Protein AF-A0A5C5G376-F1 (afdb_monomer_lite)

Sequence (867 aa):
MQESKLKVTPADIQSALLESLNQDVASSSSTAASPDTPAGDGHAQDQDQEQEQGQEHGADGYTDGDLPDFSDEEPQAAPAPAHPHPSSSSRLIPGKGRPRGGKVPLAALKNRIQVGGSAAKKAPPKPQPAAPAPVASSSSSTVAATQQQQQDKGKGKGKAVKFSGKQLDDVAARIVKDHPELEGQLGRDDVQQLLETLQIDKDVVKGDKGFMGKGAKSMGGHKFWRTQPVPQLEEKPDEFREGPLEADKKPDEVPQEPVKLHKDFTWVTVDLSDEAQKKEVYDLLTHHYVEDLDASFRFDYSPEFIEWALKPPGYVPDWHVGIRVAESGKLVGFISGVPMDLRIRNATKRVNEINFLCVHKKLRSKRLAPLLIQEVTRRTHLKGLFQAIYTSGTFLPTPFSRCQYYHRNLNPAKLVKLGFSAVARNSTVARMVNHYRVPAETSIPGLRELEKRDLKQASRLLRAYSARFDVAPMLSNKDVEHALWDGRGKEVNGKREGQVTWSYVVEDPETHRITDVFSFYHLPSTAIQASPPARVEAAYLYFYATSAAPSCADLGDGSVAVPVRNWKDETDDERKVLGDRLKALMGDALTLVARAGFDVLNTLTIQDNTLFLEDLKFGKGDGFLHFYLYNYATKPVVGGIDPSDGGSGVGVIMLYPYGQTRAALKLASLLLRTLSKPIATKLKQQAKEHEGFRSRTIEIAQFMHRAEMNLRVKLLGESPRHVRPLSESKAIDAGANFLSEGFLFSVAAAIIIGETWRGKRAENKRRDKVADALEAHEAQLEALELRLVEEQKEREEVVARERELSKVVEEIVLIGLHGGFGELPDEWKRHLAAGELARRFGTAERVLRDDDDENVLKRMAAAPYGG

pLDDT: mean 70.12, std 25.42, range [21.58, 98.56]

Secondary structure (DSSP, 8-state):
---------HHHHHHHHHHHHHHTTSSS--------------------------------S-----PPP--PPPPPPPPPPPP----------------------------------------------------------------------------PPPPPHHHHHHHHHHHHHH-GGGTTT--HHHHHHHHHHTT--HHHHTTSS-SSTTTPPPGGG-TTGGGSSS--TTS-GGG---EESSPPPPGGGS--SPP---TTEEEEEPPTTSHHHHHHHHHHHHHHS-B-TTSSEEE---HHHHHHHH--TT--GGG-EEEEETTT--EEEEEEEEEEEEEETTEEEEEEEEEEEEE-GGGTTTTHHHHHHHHHHHHHHTTT---EEEEESS--S--SEEEEEEEEES-HHHHHHHTSSPPPTT--HHHHHHHHPPPSS--STTEEE--GGGHHHHHHHHHHHHHTSSEEE---HHHHHHHHTGGG-EEETTEEET--EEEEEEE-TTT--EEEEEEEEE--EEETT-SS-EEE-EEEEEEEEETTSGGGS---SSSS------GGGS-HHHHHHHHHHHHHHHHHHHHHHHHTT-SEEEEES-TTGGGTTTTTTPEEEEEEEEEEEESEE-----BS-SGGG-SBSB-PPSS-------HHHHHHHHHHHHHHHHHHHHHHHHHHH-HHHHHHHHHHHHHHHHHHHHHHHHHT-------PPPPHHHHHHHHHHHHHHHHHHHHHHHHHHHHHHHHHHHHHHHHHHHHHHHHHHHHHHHHHHHHHHHHHHHHHHHHHHHHHHHHHHHHHHHHHHHT-TTSS-HHHHHHHHTTHHHHHHHTTT--S-----TTGGGSS-------

Foldseek 3Di:
DDPDDDDDDPVNVVVVVVVVVVPVVPPDDDDDDDDDDDDDDDDDDDDDDDDDDDDDDDDPADDDPDDDPPDDDDDDDDDDDDDDDDDDDDDDDDYDDDDDDDDDDDDDDDDDDDDDDDDDDDDDDDDDDDDDDDDDDDDDDDDDDDDDDDDDDDDDDDDDDDDDQVVLVVVQVVCCVVPVVCVPVDDSVNSVVVCVVVVDDPCCVVQVDPPAADPDHGPVPCPQVVPFQFAFPVDDLVVFDWWFSDDQDDLVRFDPDADDDDPQKDKDQADLVDVVSLVLLQVQQQQWNDADRVNQKHWRQDSLLVCLLQDFFVHDSNQFIFMAGPVPRRTFWTKGWFWFFKDQAPDTATAIEIDSGTGHPVCPVVCVSSSSVVRSCSVCSSVRHRKYKYKDLDDDPDFLEKWFKWKQFLALPVCVVLVVDDAPPVGDSVRVNVVSDADLAADAAQKDFDDPVCLVQVQLQLQLQQVQFNMGTDDDSRLSCSQRPVLCADQDPNDHDNRFKTKIFRQDPPPRHTFKIWMKGWIKMWRPPDVVIDIQTEIETDGMGGCLQPSNVDCDPVPGRGDRHHPVVADPVSLLSVLVVVQSVVSSVSSVCSVVPGRMYMYILAFQPLSHCVVSPTHTDPTMMGMTMGSITHHHWAHNPDNVSNGTSHNDDPSRRDDDHPPVVVVLVVCLVVQLVVQLVVQLVVLVVDVVSLVVLLVVLQVVQVVVLVCCCVPVVDDDDDDDRDDSSVSSSRSSSVVSSVVSVVVVVVVVVVVVVVVVVVVVVVVVVVVVVVVVVVVVVVVVVVVVVVVVVVVVVVVVVVVVVVVVVVVQVVCCVPPNPVPDPVVVVCCVVVCVVVVVVVCPPPPDDDDDDPPDVPPPPDDDDDD

Structure (mmCIF, N/CA/C/O backbone):
data_AF-A0A5C5G376-F1
#
_entry.id   AF-A0A5C5G376-F1
#
loop_
_atom_site.group_PDB
_atom_site.id
_atom_site.type_symbol
_atom_site.label_atom_id
_atom_site.label_alt_id
_atom_site.label_comp_id
_atom_site.label_asym_id
_atom_site.label_entity_id
_atom_site.label_seq_id
_atom_site.pdbx_PDB_ins_code
_atom_site.Cartn_x
_atom_site.Cartn_y
_atom_site.Cartn_z
_atom_site.occupancy
_atom_site.B_iso_or_equiv
_atom_site.auth_seq_id
_atom_site.auth_comp_id
_atom_site.auth_asym_id
_atom_site.auth_atom_id
_atom_site.pdbx_PDB_model_num
ATOM 1 N N . MET A 1 1 ? 5.044 -71.080 -16.524 1.00 30.28 1 MET A N 1
ATOM 2 C CA . MET A 1 1 ? 5.577 -72.000 -17.557 1.00 30.28 1 MET A CA 1
ATOM 3 C C . MET A 1 1 ? 5.820 -71.194 -18.820 1.00 30.28 1 MET A C 1
ATOM 5 O O . MET A 1 1 ? 4.973 -70.370 -19.120 1.00 30.28 1 MET A O 1
ATOM 9 N N . GLN A 1 2 ? 6.932 -71.442 -19.519 1.00 31.23 2 GLN A N 1
ATOM 10 C CA . GLN A 1 2 ? 7.249 -70.929 -20.865 1.00 31.23 2 GLN A CA 1
ATOM 11 C C . GLN A 1 2 ? 7.001 -69.429 -21.122 1.00 31.23 2 GLN A C 1
ATOM 13 O O . GLN A 1 2 ? 6.105 -69.042 -21.867 1.00 31.23 2 GLN A O 1
ATOM 18 N N . GLU A 1 3 ? 7.925 -68.596 -20.645 1.00 38.09 3 GLU A N 1
ATOM 19 C CA . GLU A 1 3 ? 8.300 -67.391 -21.392 1.00 38.09 3 GLU A CA 1
ATOM 20 C C . GLU A 1 3 ? 8.994 -67.826 -22.695 1.00 38.09 3 GLU A C 1
ATOM 22 O O . GLU A 1 3 ? 10.187 -68.124 -22.703 1.00 38.09 3 GLU A O 1
ATOM 27 N N . SER A 1 4 ? 8.245 -67.994 -23.791 1.00 41.53 4 SER A N 1
ATOM 28 C CA . SER A 1 4 ? 8.799 -68.093 -25.159 1.00 41.53 4 SER A CA 1
ATOM 29 C C . SER A 1 4 ? 7.711 -68.265 -26.225 1.00 41.53 4 SER A C 1
ATOM 31 O O . SER A 1 4 ? 7.398 -69.392 -26.606 1.00 41.53 4 SER A O 1
ATOM 33 N N . LYS A 1 5 ? 7.183 -67.139 -26.740 1.00 46.38 5 LYS A N 1
ATOM 34 C CA . LYS A 1 5 ? 6.739 -66.899 -28.142 1.00 46.38 5 LYS A CA 1
ATOM 35 C C . LYS A 1 5 ? 5.852 -65.649 -28.232 1.00 46.38 5 LYS A C 1
ATOM 37 O O . LYS A 1 5 ? 4.636 -65.757 -28.276 1.00 46.38 5 LYS A O 1
ATOM 42 N N . LEU A 1 6 ? 6.483 -64.478 -28.299 1.00 41.25 6 LEU A N 1
ATOM 43 C CA . LEU A 1 6 ? 5.918 -63.251 -28.881 1.00 41.25 6 LEU A CA 1
ATOM 44 C C . LEU A 1 6 ? 7.069 -62.255 -29.082 1.00 41.25 6 LEU A C 1
ATOM 46 O O . LEU A 1 6 ? 7.349 -61.414 -28.236 1.00 41.25 6 LEU A O 1
ATOM 50 N N . LYS A 1 7 ? 7.799 -62.409 -30.194 1.00 38.53 7 LYS A N 1
ATOM 51 C CA . LYS A 1 7 ? 8.711 -61.367 -30.678 1.00 38.53 7 LYS A CA 1
ATOM 52 C C . LYS A 1 7 ? 7.892 -60.404 -31.526 1.00 38.53 7 LYS A C 1
ATOM 54 O O . LYS A 1 7 ? 7.756 -60.628 -32.722 1.00 38.53 7 LYS A O 1
ATOM 59 N N . VAL A 1 8 ? 7.338 -59.377 -30.892 1.00 56.16 8 VAL A N 1
ATOM 60 C CA . VAL A 1 8 ? 6.835 -58.203 -31.610 1.00 56.16 8 VAL A CA 1
ATOM 61 C C . VAL A 1 8 ? 8.060 -57.433 -32.102 1.00 56.16 8 VAL A C 1
ATOM 63 O O . VAL A 1 8 ? 8.942 -57.106 -31.306 1.00 56.16 8 VAL A O 1
ATOM 66 N N . THR A 1 9 ? 8.170 -57.209 -33.406 1.00 64.81 9 THR A N 1
ATOM 67 C CA . THR A 1 9 ? 9.251 -56.418 -34.003 1.00 64.81 9 THR A CA 1
ATOM 68 C C . THR A 1 9 ? 8.876 -54.931 -34.030 1.00 64.81 9 THR A C 1
ATOM 70 O O . THR A 1 9 ? 7.690 -54.598 -33.990 1.00 64.81 9 THR A O 1
ATOM 73 N N . PRO A 1 10 ? 9.849 -54.006 -34.144 1.00 46.88 10 PRO A N 1
ATOM 74 C CA . PRO A 1 10 ? 9.545 -52.585 -34.320 1.00 46.88 10 PRO A CA 1
ATOM 75 C C . PRO A 1 10 ? 8.650 -52.308 -35.537 1.00 46.88 10 PRO A C 1
ATOM 77 O O . PRO A 1 10 ? 7.812 -51.413 -35.479 1.00 46.88 10 PRO A O 1
ATOM 80 N N . ALA A 1 11 ? 8.773 -53.112 -36.601 1.00 55.44 11 ALA A N 1
ATOM 81 C CA . ALA A 1 11 ? 7.921 -53.020 -37.782 1.00 55.44 11 ALA A CA 1
ATOM 82 C C . ALA A 1 11 ? 6.454 -53.356 -37.466 1.00 55.44 11 ALA A C 1
ATOM 84 O O . ALA A 1 11 ? 5.578 -52.608 -37.887 1.00 55.44 11 ALA A O 1
ATOM 85 N N . ASP A 1 12 ? 6.187 -54.401 -36.669 1.00 56.19 12 ASP A N 1
ATOM 86 C CA . ASP A 1 12 ? 4.821 -54.774 -36.261 1.00 56.19 12 ASP A CA 1
ATOM 87 C C . ASP A 1 12 ? 4.145 -53.636 -35.472 1.00 56.19 12 ASP A C 1
ATOM 89 O O . ASP A 1 12 ? 2.988 -53.290 -35.727 1.00 56.19 12 ASP A O 1
ATOM 93 N N . ILE A 1 13 ? 4.893 -53.002 -34.555 1.00 55.69 13 ILE A N 1
ATOM 94 C CA . ILE A 1 13 ? 4.437 -51.830 -33.787 1.00 55.69 13 ILE A CA 1
ATOM 95 C C . ILE A 1 13 ? 4.156 -50.655 -34.730 1.00 55.69 13 ILE A C 1
ATOM 97 O O . ILE A 1 13 ? 3.124 -50.000 -34.606 1.00 55.69 13 ILE A O 1
ATOM 101 N N . GLN A 1 14 ? 5.045 -50.396 -35.690 1.00 54.38 14 GLN A N 1
ATOM 102 C CA . GLN A 1 14 ? 4.909 -49.282 -36.626 1.00 54.38 14 GLN A CA 1
ATOM 103 C C . GLN A 1 14 ? 3.726 -49.476 -37.591 1.00 54.38 14 GLN A C 1
ATOM 105 O O . GLN A 1 14 ? 3.016 -48.510 -37.872 1.00 54.38 14 GLN A O 1
ATOM 110 N N . SER A 1 15 ? 3.446 -50.711 -38.029 1.00 53.41 15 SER A N 1
ATOM 111 C CA . SER A 1 15 ? 2.230 -51.032 -38.786 1.00 53.41 15 SER A CA 1
ATOM 112 C C . SER A 1 15 ? 0.961 -50.894 -37.946 1.00 53.41 15 SER A C 1
ATOM 114 O O . SER A 1 15 ? 0.010 -50.287 -38.422 1.00 53.41 15 SER A O 1
ATOM 116 N N . ALA A 1 16 ? 0.951 -51.351 -36.688 1.00 56.59 16 ALA A N 1
ATOM 117 C CA . ALA A 1 16 ? -0.205 -51.182 -35.803 1.00 56.59 16 ALA A CA 1
ATOM 118 C C . ALA A 1 16 ? -0.493 -49.697 -35.498 1.00 56.59 16 ALA A C 1
ATOM 120 O O . ALA A 1 16 ? -1.651 -49.284 -35.424 1.00 56.59 16 ALA A O 1
ATOM 121 N N . LEU A 1 17 ? 0.553 -48.872 -35.377 1.00 49.22 17 LEU A N 1
ATOM 122 C CA . LEU A 1 17 ? 0.421 -47.425 -35.194 1.00 49.22 17 LEU A CA 1
ATOM 123 C C . LEU A 1 17 ? -0.145 -46.740 -36.451 1.00 49.22 17 LEU A C 1
ATOM 125 O O . LEU A 1 17 ? -1.011 -45.875 -36.341 1.00 49.22 17 LEU A O 1
ATOM 129 N N . LEU A 1 18 ? 0.302 -47.150 -37.643 1.00 53.22 18 LEU A N 1
ATOM 130 C CA . LEU A 1 18 ? -0.227 -46.664 -38.922 1.00 53.22 18 LEU A CA 1
ATOM 131 C C . LEU A 1 18 ? -1.660 -47.143 -39.194 1.00 53.22 18 LEU A C 1
ATOM 133 O O . LEU A 1 18 ? -2.442 -46.400 -39.780 1.00 53.22 18 LEU A O 1
ATOM 137 N N . GLU A 1 19 ? -2.028 -48.350 -38.770 1.00 47.47 19 GLU A N 1
ATOM 138 C CA . GLU A 1 19 ? -3.388 -48.879 -38.921 1.00 47.47 19 GLU A CA 1
ATOM 139 C C . GLU A 1 19 ? -4.371 -48.174 -37.971 1.00 47.47 19 GLU A C 1
ATOM 141 O O . GLU A 1 19 ? -5.465 -47.806 -38.394 1.00 47.47 19 GLU A O 1
ATOM 146 N N . SER A 1 20 ? -3.938 -47.863 -36.742 1.00 44.59 20 SER A N 1
ATOM 147 C CA . SER A 1 20 ? -4.660 -46.995 -35.798 1.00 44.59 20 SER A CA 1
ATOM 148 C C . SER A 1 20 ? -4.891 -45.584 -36.365 1.00 44.59 20 SER A C 1
ATOM 150 O O . SER A 1 20 ? -6.031 -45.136 -36.488 1.00 44.59 20 SER A O 1
ATOM 152 N N . LEU A 1 21 ? -3.825 -44.910 -36.819 1.00 44.00 21 LEU A N 1
ATOM 153 C CA . LEU A 1 21 ? -3.892 -43.531 -37.329 1.00 44.00 21 LEU A CA 1
ATOM 154 C C . LEU A 1 21 ? -4.737 -43.365 -38.607 1.00 44.00 21 LEU A C 1
ATOM 156 O O . LEU A 1 21 ? -5.150 -42.249 -38.915 1.00 44.00 21 LEU A O 1
ATOM 160 N N . ASN A 1 22 ? -5.007 -44.443 -39.350 1.00 41.59 22 ASN A N 1
ATOM 161 C CA . ASN A 1 22 ? -5.855 -44.400 -40.546 1.00 41.59 22 ASN A CA 1
ATOM 162 C C . ASN A 1 22 ? -7.349 -44.665 -40.272 1.00 41.59 22 ASN A C 1
ATOM 164 O O . ASN A 1 22 ? -8.160 -44.426 -41.167 1.00 41.59 22 ASN A O 1
ATOM 168 N N . GLN A 1 23 ? -7.748 -45.123 -39.077 1.00 41.81 23 GLN A N 1
ATOM 169 C CA . GLN A 1 23 ? -9.167 -45.382 -38.779 1.00 41.81 23 GLN A CA 1
ATOM 170 C C . GLN A 1 23 ? -9.935 -44.115 -38.359 1.00 41.81 23 GLN A C 1
ATOM 172 O O . GLN A 1 23 ? -11.064 -43.920 -38.812 1.00 41.81 23 GLN A O 1
ATOM 177 N N . ASP A 1 24 ? -9.311 -43.197 -37.613 1.00 38.69 24 ASP A N 1
ATOM 178 C CA . ASP A 1 24 ? -9.968 -41.961 -37.141 1.00 38.69 24 ASP A CA 1
ATOM 179 C C . ASP A 1 24 ? -10.190 -40.893 -38.235 1.00 38.69 24 ASP A C 1
ATOM 181 O O . ASP A 1 24 ? -10.937 -39.937 -38.036 1.00 38.69 24 ASP A O 1
ATOM 185 N N . VAL A 1 25 ? -9.591 -41.055 -39.421 1.00 38.91 25 VAL A N 1
ATOM 186 C CA . VAL A 1 25 ? -9.755 -40.131 -40.566 1.00 38.91 25 VAL A CA 1
ATOM 187 C C . VAL A 1 25 ? -10.878 -40.583 -41.523 1.00 38.91 25 VAL A C 1
ATOM 189 O O . VAL A 1 25 ? -11.326 -39.819 -42.377 1.00 38.91 25 VAL A O 1
ATOM 192 N N . ALA A 1 26 ? -11.374 -41.817 -41.388 1.00 33.44 26 ALA A N 1
ATOM 193 C CA . ALA A 1 26 ? -12.182 -42.487 -42.413 1.00 33.44 26 ALA A CA 1
ATOM 194 C C . ALA A 1 26 ? -13.717 -42.410 -42.221 1.00 33.44 26 ALA A C 1
ATOM 196 O O . ALA A 1 26 ? -14.449 -43.090 -42.941 1.00 33.44 26 ALA A O 1
ATOM 197 N N . SER A 1 27 ? -14.229 -41.620 -41.267 1.00 33.47 27 SER A N 1
ATOM 198 C CA . SER A 1 27 ? -15.606 -41.772 -40.753 1.00 33.47 27 SER A CA 1
ATOM 199 C C . SER A 1 27 ? -16.545 -40.553 -40.861 1.00 33.47 27 SER A C 1
ATOM 201 O O . SER A 1 27 ? -17.613 -40.569 -40.250 1.00 33.47 27 SER A O 1
ATOM 203 N N . SER A 1 28 ? -16.244 -39.517 -41.667 1.00 28.95 28 SER A N 1
ATOM 204 C CA . SER A 1 28 ? -17.252 -38.472 -41.985 1.00 28.95 28 SER A CA 1
ATOM 205 C C . SER A 1 28 ? -17.053 -37.672 -43.294 1.00 28.95 28 SER A C 1
ATOM 207 O O . SER A 1 28 ? -16.693 -36.499 -43.276 1.00 28.95 28 SER A O 1
ATOM 209 N N . SER A 1 29 ? -17.404 -38.242 -44.459 1.00 27.31 29 SER A N 1
ATOM 210 C CA . SER A 1 29 ? -17.836 -37.429 -45.621 1.00 27.31 29 SER A CA 1
ATOM 211 C C . SER A 1 29 ? -18.653 -38.212 -46.667 1.00 27.31 29 SER A C 1
ATOM 213 O O . SER A 1 29 ? -18.402 -39.392 -46.892 1.00 27.31 29 SER A O 1
ATOM 215 N N . SER A 1 30 ? -19.565 -37.507 -47.363 1.00 27.44 30 SER A N 1
ATOM 216 C CA . SER A 1 30 ? -20.305 -37.925 -48.582 1.00 27.44 30 SER A CA 1
ATOM 217 C C . SER A 1 30 ? -21.388 -39.030 -48.437 1.00 27.44 30 SER A C 1
ATOM 219 O O . SER A 1 30 ? -21.206 -39.980 -47.689 1.00 27.44 30 SER A O 1
ATOM 221 N N . THR A 1 31 ? -22.535 -39.027 -49.143 1.00 28.97 31 THR A N 1
ATOM 222 C CA . THR A 1 31 ? -23.459 -37.917 -49.512 1.00 28.97 31 THR A CA 1
ATOM 223 C C . THR A 1 31 ? -24.852 -38.458 -49.900 1.00 28.97 31 THR A C 1
ATOM 225 O O . THR A 1 31 ? -24.940 -39.505 -50.525 1.00 28.97 31 THR A O 1
ATOM 228 N N . ALA A 1 32 ? -25.896 -37.663 -49.627 1.00 28.06 32 ALA A N 1
ATOM 229 C CA . ALA A 1 32 ? -27.135 -37.455 -50.406 1.00 28.06 32 ALA A CA 1
ATOM 230 C C . ALA A 1 32 ? -27.950 -38.629 -51.021 1.00 28.06 32 ALA A C 1
ATOM 232 O O . ALA A 1 32 ? -27.519 -39.280 -51.967 1.00 28.06 32 ALA A O 1
ATOM 233 N N . ALA A 1 33 ? -29.245 -38.676 -50.668 1.00 26.30 33 ALA A N 1
ATOM 234 C CA . ALA A 1 33 ? -30.359 -38.807 -51.623 1.00 26.30 33 ALA A CA 1
ATOM 235 C C . ALA A 1 33 ? -31.680 -38.283 -51.008 1.00 26.30 33 ALA A C 1
ATOM 237 O O . ALA A 1 33 ? -31.890 -38.395 -49.803 1.00 26.30 33 ALA A O 1
ATOM 238 N N . SER A 1 34 ? -32.575 -37.734 -51.835 1.00 27.39 34 SER A N 1
ATOM 239 C CA . SER A 1 34 ? -33.986 -37.429 -51.506 1.00 27.39 34 SER A CA 1
ATOM 240 C C . SER A 1 34 ? -34.901 -38.322 -52.369 1.00 27.39 34 SER A C 1
ATOM 242 O O . SER A 1 34 ? -34.395 -38.892 -53.342 1.00 27.39 34 SER A O 1
ATOM 244 N N . PRO A 1 35 ? -36.207 -38.478 -52.060 1.00 40.50 35 PRO A N 1
ATOM 245 C CA . PRO A 1 35 ? -37.181 -37.463 -52.500 1.00 40.50 35 PRO A CA 1
ATOM 246 C C . PRO A 1 35 ? -38.431 -37.289 -51.589 1.00 40.50 35 PRO A C 1
ATOM 248 O O . PRO A 1 35 ? -38.512 -37.842 -50.498 1.00 40.50 35 PRO A O 1
ATOM 251 N N . ASP A 1 36 ? -39.395 -36.529 -52.121 1.00 26.77 36 ASP A N 1
ATOM 252 C CA . ASP A 1 36 ? -40.841 -36.483 -51.834 1.00 26.77 36 ASP A CA 1
ATOM 253 C C . ASP A 1 36 ? -41.403 -35.740 -50.597 1.00 26.77 36 ASP A C 1
ATOM 255 O O . ASP A 1 36 ? -41.197 -36.062 -49.432 1.00 26.77 36 ASP A O 1
ATOM 259 N N . THR A 1 37 ? -42.232 -34.741 -50.925 1.00 27.39 37 THR A N 1
ATOM 260 C CA . THR A 1 37 ? -43.247 -34.049 -50.100 1.00 27.39 37 THR A CA 1
ATOM 261 C C . THR A 1 37 ? -44.639 -34.587 -50.511 1.00 27.39 37 THR A C 1
ATOM 263 O O . THR A 1 37 ? -44.739 -35.081 -51.638 1.00 27.39 37 THR A O 1
ATOM 266 N N . PRO A 1 38 ? -45.731 -34.488 -49.706 1.00 37.59 38 PRO A N 1
ATOM 267 C CA . PRO A 1 38 ? -46.353 -33.176 -49.433 1.00 37.59 38 PRO A CA 1
ATOM 268 C C . PRO A 1 38 ? -47.138 -32.983 -48.105 1.00 37.59 38 PRO A C 1
ATOM 270 O O . PRO A 1 38 ? -47.693 -33.918 -47.546 1.00 37.59 38 PRO A O 1
ATOM 273 N N . ALA A 1 39 ? -47.298 -31.700 -47.742 1.00 25.47 39 ALA A N 1
ATOM 274 C CA . AL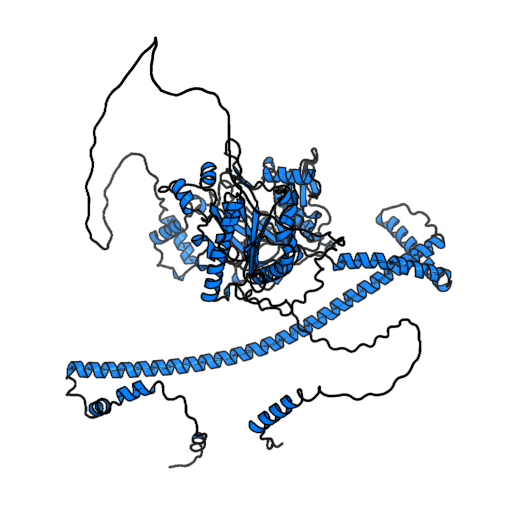A A 1 39 ? -48.432 -31.060 -47.041 1.00 25.47 39 ALA A CA 1
ATOM 275 C C . ALA A 1 39 ? -48.897 -31.528 -45.634 1.00 25.47 39 ALA A C 1
ATOM 277 O O . ALA A 1 39 ? -49.180 -32.695 -45.387 1.00 25.47 39 ALA A O 1
ATOM 278 N N . GLY A 1 40 ? -49.141 -30.546 -44.752 1.00 26.72 40 GLY A N 1
ATOM 279 C CA . GLY A 1 40 ? -49.897 -30.703 -43.500 1.00 26.72 40 GLY A CA 1
ATOM 280 C C . GLY A 1 40 ? -49.686 -29.541 -42.518 1.00 26.72 40 GLY A C 1
ATOM 281 O O . GLY A 1 40 ? -48.565 -29.320 -42.069 1.00 26.72 40 GLY A O 1
ATOM 282 N N . ASP A 1 41 ? -50.747 -28.800 -42.184 1.00 26.28 41 ASP A N 1
ATOM 283 C CA . ASP A 1 41 ? -50.722 -27.725 -41.177 1.00 26.28 41 ASP A CA 1
ATOM 284 C C . ASP A 1 41 ? -50.673 -28.274 -39.734 1.00 26.28 41 ASP A C 1
ATOM 286 O O . ASP A 1 41 ? -51.256 -29.321 -39.445 1.00 26.28 41 ASP A O 1
ATOM 290 N N . GLY A 1 42 ? -50.057 -27.546 -38.790 1.00 27.86 42 GLY A N 1
ATOM 291 C CA . GLY A 1 42 ? -50.056 -27.938 -37.371 1.00 27.86 42 GLY A CA 1
ATOM 292 C C . GLY A 1 42 ? -49.457 -26.905 -36.407 1.00 27.86 42 GLY A C 1
ATOM 293 O O . GLY A 1 42 ? -48.290 -26.539 -36.514 1.00 27.86 42 GLY A O 1
ATOM 294 N N . HIS A 1 43 ? -50.253 -26.442 -35.438 1.00 28.86 43 HIS A N 1
ATOM 295 C CA . HIS A 1 43 ? -49.846 -25.484 -34.402 1.00 28.86 43 HIS A CA 1
ATOM 296 C C . HIS A 1 43 ? -49.063 -26.127 -33.234 1.00 28.86 43 HIS A C 1
ATOM 298 O O . HIS A 1 43 ? -49.591 -27.014 -32.578 1.00 28.86 43 HIS A O 1
ATOM 304 N N . ALA A 1 44 ? -47.918 -25.514 -32.904 1.00 26.58 44 ALA A N 1
ATOM 305 C CA . ALA A 1 44 ? -47.518 -25.012 -31.572 1.00 26.58 44 ALA A CA 1
ATOM 306 C C . ALA A 1 44 ? -47.279 -25.935 -30.336 1.00 26.58 44 ALA A C 1
ATOM 308 O O . ALA A 1 44 ? -47.887 -26.979 -30.154 1.00 26.58 44 ALA A O 1
ATOM 309 N N . GLN A 1 45 ? -46.470 -25.363 -29.425 1.00 27.34 45 GLN A N 1
ATOM 310 C CA . GLN A 1 45 ? -46.251 -25.643 -27.989 1.00 27.34 45 GLN A CA 1
ATOM 311 C C . GLN A 1 45 ? -45.353 -26.817 -27.539 1.00 27.34 45 GLN A C 1
ATOM 313 O O . GLN A 1 45 ? -45.690 -27.988 -27.646 1.00 27.34 45 GLN A O 1
ATOM 318 N N . ASP A 1 46 ? -44.238 -26.414 -26.921 1.00 27.00 46 ASP A N 1
ATOM 319 C CA . ASP A 1 46 ? -43.682 -26.833 -25.624 1.00 27.00 46 ASP A CA 1
ATOM 320 C C . ASP A 1 46 ? -43.927 -28.268 -25.110 1.00 27.00 46 ASP A C 1
ATOM 322 O O . ASP A 1 46 ? -44.996 -28.579 -24.571 1.00 27.00 46 ASP A O 1
ATOM 326 N N . GLN A 1 47 ? -42.843 -29.052 -25.025 1.00 25.55 47 GLN A N 1
ATOM 327 C CA . GLN A 1 47 ? -42.343 -29.499 -23.713 1.00 25.55 47 GLN A CA 1
ATOM 328 C C . GLN A 1 47 ? -40.929 -30.090 -23.762 1.00 25.55 47 GLN A C 1
ATOM 330 O O . GLN A 1 47 ? -40.573 -30.813 -24.691 1.00 25.55 47 GLN A O 1
ATOM 335 N N . ASP A 1 48 ? -40.157 -29.822 -22.711 1.00 24.47 48 ASP A N 1
ATOM 336 C CA . ASP A 1 48 ? -38.885 -30.481 -22.426 1.00 24.47 48 ASP A CA 1
ATOM 337 C C . ASP A 1 48 ? -39.091 -31.940 -21.985 1.00 24.47 48 ASP A C 1
ATOM 339 O O . ASP A 1 48 ? -40.003 -32.243 -21.211 1.00 24.47 48 ASP A O 1
ATOM 343 N N . GLN A 1 49 ? -38.168 -32.826 -22.372 1.00 24.28 49 GLN A N 1
ATOM 344 C CA . GLN A 1 49 ? -37.771 -33.958 -21.530 1.00 24.28 49 GLN A CA 1
ATOM 345 C C . GLN A 1 49 ? -36.252 -34.126 -21.566 1.00 24.28 49 GLN A C 1
ATOM 347 O O . GLN A 1 49 ? -35.645 -34.254 -22.627 1.00 24.28 49 GLN A O 1
ATOM 352 N N . GLU A 1 50 ? -35.653 -34.126 -20.380 1.00 26.08 50 GLU A N 1
ATOM 353 C CA . GLU A 1 50 ? -34.231 -34.372 -20.162 1.00 26.08 50 GLU A CA 1
ATOM 354 C C . GLU A 1 50 ? -33.904 -35.865 -20.322 1.00 26.08 50 GLU A C 1
ATOM 356 O O . GLU A 1 50 ? -34.688 -36.732 -19.927 1.00 26.08 50 GLU A O 1
ATOM 361 N N . GLN A 1 51 ? -32.690 -36.176 -20.781 1.00 23.44 51 GLN A N 1
ATOM 362 C CA . GLN A 1 51 ? -32.010 -37.402 -20.362 1.00 23.44 51 GLN A CA 1
ATOM 363 C C . GLN A 1 51 ? -30.496 -37.178 -20.291 1.00 23.44 51 GLN A C 1
ATOM 365 O O . GLN A 1 51 ? -29.852 -36.834 -21.279 1.00 23.44 51 GLN A O 1
ATOM 370 N N . GLU A 1 52 ? -29.933 -37.350 -19.095 1.00 26.34 52 GLU A N 1
ATOM 371 C CA . GLU A 1 52 ? -28.508 -37.154 -18.824 1.00 26.34 52 GLU A CA 1
ATOM 372 C C . GLU A 1 52 ? -27.660 -38.341 -19.306 1.00 26.34 52 GLU A C 1
ATOM 374 O O . GLU A 1 52 ? -27.970 -39.490 -18.983 1.00 26.34 52 GLU A O 1
ATOM 379 N N . GLN A 1 53 ? -26.547 -38.050 -19.990 1.00 23.69 53 GLN A N 1
ATOM 380 C CA . GLN A 1 53 ? -25.246 -38.749 -19.923 1.00 23.69 53 GLN A CA 1
ATOM 381 C C . GLN A 1 53 ? -24.269 -38.082 -20.920 1.00 23.69 53 GLN A C 1
ATOM 383 O O . GLN A 1 53 ? -24.611 -37.925 -22.085 1.00 23.69 53 GLN A O 1
ATOM 388 N N . GLY A 1 54 ? -23.039 -37.680 -20.581 1.00 23.48 54 GLY A N 1
ATOM 389 C CA . GLY A 1 54 ? -22.406 -37.578 -19.261 1.00 23.48 54 GLY A CA 1
ATOM 390 C C . GLY A 1 54 ? -20.938 -38.019 -19.273 1.00 23.48 54 GLY A C 1
ATOM 391 O O . GLY A 1 54 ? -20.674 -39.213 -19.169 1.00 23.48 54 GLY A O 1
ATOM 392 N N . GLN A 1 55 ? -19.990 -37.075 -19.347 1.00 24.53 55 GLN A N 1
ATOM 393 C CA . GLN A 1 55 ? -18.558 -37.315 -19.091 1.00 24.53 55 GLN A CA 1
ATOM 394 C C . GLN A 1 55 ? -17.812 -35.998 -18.793 1.00 24.53 55 GLN A C 1
ATOM 396 O O . GLN A 1 55 ? -17.619 -35.170 -19.678 1.00 24.53 55 GLN A O 1
ATOM 401 N N . GLU A 1 56 ? -17.373 -35.809 -17.545 1.00 25.48 56 GLU A N 1
ATOM 402 C CA . GLU A 1 56 ? -16.478 -34.711 -17.148 1.00 25.48 56 GLU A CA 1
ATOM 403 C C . GLU A 1 56 ? -15.008 -35.163 -17.210 1.00 25.48 56 GLU A C 1
ATOM 405 O O . GLU A 1 56 ? -14.631 -36.151 -16.572 1.00 25.48 56 GLU A O 1
ATOM 410 N N . HIS A 1 57 ? -14.148 -34.403 -17.894 1.00 29.08 57 HIS A N 1
ATOM 411 C CA . HIS A 1 57 ? -12.693 -34.509 -17.735 1.00 29.08 57 HIS A CA 1
ATOM 412 C C . HIS A 1 57 ? -12.210 -33.502 -16.682 1.00 29.08 57 HIS A C 1
ATOM 414 O O . HIS A 1 57 ? -12.275 -32.294 -16.890 1.00 29.08 57 HIS A O 1
ATOM 420 N N . GLY A 1 58 ? -11.716 -34.001 -15.545 1.00 26.17 58 GLY A N 1
ATOM 421 C CA . GLY A 1 58 ? -11.268 -33.167 -14.426 1.00 26.17 58 GLY A CA 1
ATOM 422 C C . GLY A 1 58 ? -9.753 -32.947 -14.374 1.00 26.17 58 GLY A C 1
ATOM 423 O O . GLY A 1 58 ? -8.983 -33.911 -14.314 1.00 26.17 58 GLY A O 1
ATOM 424 N N . ALA A 1 59 ? -9.343 -31.681 -14.280 1.00 26.17 59 ALA A N 1
ATOM 425 C CA . ALA A 1 59 ? -7.999 -31.249 -13.899 1.00 26.17 59 ALA A CA 1
ATOM 426 C C . ALA A 1 59 ? -8.102 -30.130 -12.846 1.00 26.17 59 ALA A C 1
ATOM 428 O O . ALA A 1 59 ? -8.900 -29.210 -13.012 1.00 26.17 59 ALA A O 1
ATOM 429 N N . ASP A 1 60 ? -7.296 -30.194 -11.778 1.00 34.47 60 ASP A N 1
ATOM 430 C CA . ASP A 1 60 ? -7.299 -29.216 -10.673 1.00 34.47 60 ASP A CA 1
ATOM 431 C C . ASP A 1 60 ? -6.572 -27.906 -11.061 1.00 34.47 60 ASP A C 1
ATOM 433 O O . ASP A 1 60 ? -5.586 -27.502 -10.440 1.00 34.47 60 ASP A O 1
ATOM 437 N N . GLY A 1 61 ? -7.044 -27.255 -12.127 1.00 27.19 61 GLY A N 1
ATOM 438 C CA . GLY A 1 61 ? -6.663 -25.897 -12.517 1.00 27.19 61 GLY A CA 1
ATOM 439 C C . GLY A 1 61 ? -7.484 -24.825 -11.789 1.00 27.19 61 GLY A C 1
ATOM 440 O O . GLY A 1 61 ? -8.476 -25.112 -11.121 1.00 27.19 61 GLY A O 1
ATOM 441 N N . TYR A 1 62 ? -7.085 -23.560 -11.930 1.00 34.53 62 TYR A N 1
ATOM 442 C CA . TYR A 1 62 ? -7.798 -22.415 -11.350 1.00 34.53 62 TYR A CA 1
ATOM 443 C C . TYR A 1 62 ? -9.047 -22.086 -12.191 1.00 34.53 62 TYR A C 1
ATOM 445 O O . TYR A 1 62 ? -9.002 -21.228 -13.069 1.00 34.53 62 TYR A O 1
ATOM 453 N N . THR A 1 63 ? -10.156 -22.792 -11.962 1.00 28.16 63 THR A N 1
ATOM 454 C CA . THR A 1 63 ? -11.409 -22.594 -12.712 1.00 28.16 63 THR A CA 1
ATOM 455 C C . THR A 1 63 ? -12.066 -21.250 -12.373 1.00 28.16 63 THR A C 1
ATOM 457 O O . THR A 1 63 ? -12.415 -21.005 -11.215 1.00 28.16 63 THR A O 1
ATOM 460 N N . ASP A 1 64 ? -12.253 -20.396 -13.383 1.00 33.19 64 ASP A N 1
ATOM 461 C CA . ASP A 1 64 ? -12.803 -19.035 -13.268 1.00 33.19 64 ASP A CA 1
ATOM 462 C C . ASP A 1 64 ? -14.327 -19.074 -13.019 1.00 33.19 64 ASP A C 1
ATOM 464 O O . ASP A 1 64 ? -15.137 -19.060 -13.945 1.00 33.19 64 ASP A O 1
ATOM 468 N N . GLY A 1 65 ? -14.720 -19.207 -11.748 1.00 31.50 65 GLY A N 1
ATOM 469 C CA . GLY A 1 65 ? -16.121 -19.282 -11.326 1.00 31.50 65 GLY A CA 1
ATOM 470 C C . GLY A 1 65 ? -16.813 -17.918 -11.342 1.00 31.50 65 GLY A C 1
ATOM 471 O O . GLY A 1 65 ? -16.490 -17.055 -10.526 1.00 31.50 65 GLY A O 1
ATOM 472 N N . ASP A 1 66 ? -17.794 -17.769 -12.234 1.00 31.19 66 ASP A N 1
ATOM 473 C CA . ASP A 1 66 ? -18.667 -16.601 -12.398 1.00 31.19 66 ASP A CA 1
ATOM 474 C C . ASP A 1 66 ? -17.923 -15.264 -12.567 1.00 31.19 66 ASP A C 1
ATOM 476 O O . ASP A 1 66 ? -17.975 -14.370 -11.714 1.00 31.19 66 ASP A O 1
ATOM 480 N N . LEU A 1 67 ? -17.295 -15.080 -13.735 1.00 35.28 67 LEU A N 1
ATOM 481 C CA . LEU A 1 67 ? -17.077 -13.733 -14.266 1.00 35.28 67 LEU A CA 1
ATOM 482 C C . LEU A 1 67 ? -18.436 -13.016 -14.367 1.00 35.28 67 LEU A C 1
ATOM 484 O O . LEU A 1 67 ? -19.302 -13.489 -15.105 1.00 35.28 67 LEU A O 1
ATOM 488 N N . PRO A 1 68 ? -18.635 -11.862 -13.704 1.00 32.12 68 PRO A N 1
ATOM 489 C CA . PRO A 1 68 ? -19.716 -10.969 -14.081 1.00 32.12 68 PRO A CA 1
ATOM 490 C C . PRO A 1 68 ? -19.480 -10.516 -15.522 1.00 32.12 68 PRO A C 1
ATOM 492 O O . PRO A 1 68 ? -18.335 -10.240 -15.898 1.00 32.12 68 PRO A O 1
ATOM 495 N N . ASP A 1 69 ? -20.547 -10.374 -16.306 1.00 38.91 69 ASP A N 1
ATOM 496 C CA . ASP A 1 69 ? -20.452 -9.471 -17.445 1.00 38.91 69 ASP A CA 1
ATOM 497 C C . ASP A 1 69 ? -20.202 -8.052 -16.905 1.00 38.91 69 ASP A C 1
ATOM 499 O O . ASP A 1 69 ? -20.789 -7.632 -15.906 1.00 38.91 69 ASP A O 1
ATOM 503 N N . PHE A 1 70 ? -19.271 -7.342 -17.537 1.00 39.09 70 PHE A N 1
ATOM 504 C CA . PHE A 1 70 ? -18.956 -5.951 -17.222 1.00 39.09 70 PHE A CA 1
ATOM 505 C C . PHE A 1 70 ? -19.739 -4.972 -18.113 1.00 39.09 70 PHE A C 1
ATOM 507 O O . PHE A 1 70 ? -19.572 -3.755 -17.940 1.00 39.09 70 PHE A O 1
ATOM 514 N N . SER A 1 71 ? -20.564 -5.486 -19.038 1.00 32.81 71 SER A N 1
ATOM 515 C CA . SER A 1 71 ? -21.567 -4.726 -19.778 1.00 32.81 71 SER A CA 1
ATOM 516 C C . SER A 1 71 ? -22.800 -4.462 -18.899 1.00 32.81 71 SER A C 1
ATOM 518 O O . SER A 1 71 ? -23.574 -5.352 -18.557 1.00 32.81 71 SER A O 1
ATOM 520 N N . ASP A 1 72 ? -22.946 -3.203 -18.487 1.00 32.22 72 ASP A N 1
ATOM 521 C CA . ASP A 1 72 ? -24.224 -2.647 -18.048 1.00 32.22 72 ASP A CA 1
ATOM 522 C C . ASP A 1 72 ? -24.942 -2.115 -19.308 1.00 32.22 72 ASP A C 1
ATOM 524 O O . ASP A 1 72 ? -24.291 -1.558 -20.194 1.00 32.22 72 ASP A O 1
ATOM 528 N N . GLU A 1 73 ? -26.259 -2.307 -19.411 1.00 31.02 73 GLU A N 1
ATOM 529 C CA . GLU A 1 73 ? -27.031 -2.144 -20.658 1.00 31.02 73 GLU A CA 1
ATOM 530 C C . GLU A 1 73 ? -26.914 -0.742 -21.308 1.00 31.02 73 GLU A C 1
ATOM 532 O O . GLU A 1 73 ? -27.230 0.276 -20.684 1.00 31.02 73 GLU A O 1
ATOM 537 N N . GLU A 1 74 ? -26.558 -0.673 -22.600 1.00 28.56 74 GLU A N 1
ATOM 538 C CA . GLU A 1 74 ? -26.678 0.570 -23.380 1.00 28.56 74 GLU A CA 1
ATOM 539 C C . GLU A 1 74 ? -28.158 0.895 -23.686 1.00 28.56 74 GLU A C 1
ATOM 541 O O . GLU A 1 74 ? -28.857 0.084 -24.305 1.00 28.56 74 GLU A O 1
ATOM 546 N N . PRO A 1 75 ? -28.659 2.101 -23.350 1.00 30.27 75 PRO A N 1
ATOM 547 C CA . PRO A 1 75 ? -29.970 2.546 -23.807 1.00 30.27 75 PRO A CA 1
ATOM 548 C C . PRO A 1 75 ? -29.945 2.825 -25.320 1.00 30.27 75 PRO A C 1
ATOM 550 O O . PRO A 1 75 ? -29.149 3.623 -25.810 1.00 30.27 75 PRO A O 1
ATOM 553 N N . GLN A 1 76 ? -30.851 2.168 -26.050 1.00 27.75 76 GLN A N 1
ATOM 554 C CA . GLN A 1 76 ? -30.884 2.101 -27.518 1.00 27.75 76 GLN A CA 1
ATOM 555 C C . GLN A 1 76 ? -30.753 3.462 -28.230 1.00 27.75 76 GLN A C 1
ATOM 557 O O . GLN A 1 76 ? -31.501 4.406 -27.965 1.00 27.75 76 GLN A O 1
ATOM 562 N N . ALA A 1 77 ? -29.854 3.529 -29.216 1.00 27.19 77 ALA A N 1
ATOM 563 C CA . ALA A 1 77 ? -29.647 4.714 -30.043 1.00 27.19 77 ALA A CA 1
ATOM 564 C C . ALA A 1 77 ? -30.796 4.953 -31.045 1.00 27.19 77 ALA A C 1
ATOM 566 O O . ALA A 1 77 ? -31.183 4.063 -31.804 1.00 27.19 77 ALA A O 1
ATOM 567 N N . ALA A 1 78 ? -31.294 6.192 -31.103 1.00 27.45 78 ALA A N 1
ATOM 568 C CA . ALA A 1 78 ? -32.209 6.657 -32.148 1.00 27.45 78 ALA A CA 1
ATOM 569 C C . ALA A 1 78 ? -31.433 7.120 -33.408 1.00 27.45 78 ALA A C 1
ATOM 571 O O . ALA A 1 78 ? -30.310 7.616 -33.283 1.00 27.45 78 ALA A O 1
ATOM 572 N N . PRO A 1 79 ? -31.994 6.978 -34.627 1.00 27.91 79 PRO A N 1
ATOM 573 C CA . PRO A 1 79 ? -31.238 7.127 -35.874 1.00 27.91 79 PRO A CA 1
ATOM 574 C C . PRO A 1 79 ? -30.914 8.583 -36.253 1.00 27.91 79 PRO A C 1
ATOM 576 O O . PRO A 1 79 ? -31.707 9.501 -36.039 1.00 27.91 79 PRO A O 1
ATOM 579 N N . ALA A 1 80 ? -29.757 8.778 -36.893 1.00 26.11 80 ALA A N 1
ATOM 580 C CA . ALA A 1 80 ? -29.262 10.081 -37.338 1.00 26.11 80 ALA A CA 1
ATOM 581 C C . ALA A 1 80 ? -29.743 10.475 -38.758 1.00 26.11 80 ALA A C 1
ATOM 583 O O . ALA A 1 80 ? -29.816 9.616 -39.640 1.00 26.11 80 ALA A O 1
ATOM 584 N N . PRO A 1 81 ? -30.004 11.772 -39.028 1.00 26.72 81 PRO A N 1
ATOM 585 C CA . PRO A 1 81 ? -30.218 12.302 -40.375 1.00 26.72 81 PRO A CA 1
ATOM 586 C C . PRO A 1 81 ? -28.908 12.749 -41.065 1.00 26.72 81 PRO A C 1
ATOM 588 O O . PRO A 1 81 ? -27.946 13.157 -40.421 1.00 26.72 81 PRO A O 1
ATOM 591 N N . ALA A 1 82 ? -28.900 12.672 -42.399 1.00 26.52 82 ALA A N 1
ATOM 592 C CA . ALA A 1 82 ? -27.733 12.728 -43.289 1.00 26.52 82 ALA A CA 1
ATOM 593 C C . ALA A 1 82 ? -26.866 14.016 -43.304 1.00 26.52 82 ALA A C 1
ATOM 595 O O . ALA A 1 82 ? -27.320 15.121 -43.011 1.00 26.52 82 ALA A O 1
ATOM 596 N N . HIS A 1 83 ? -25.621 13.855 -43.783 1.00 30.58 83 HIS A N 1
ATOM 597 C CA . HIS A 1 83 ? -24.694 14.927 -44.194 1.00 30.58 83 HIS A CA 1
ATOM 598 C C . HIS A 1 83 ? -25.230 15.779 -45.369 1.00 30.58 83 HIS A C 1
ATOM 600 O O . HIS A 1 83 ? -26.099 15.330 -46.120 1.00 30.58 83 HIS A O 1
ATOM 606 N N . PRO A 1 84 ? -24.623 16.958 -45.622 1.00 28.05 84 PRO A N 1
ATOM 607 C CA . PRO A 1 84 ? -23.695 17.013 -46.766 1.00 28.05 84 PRO A CA 1
ATOM 608 C C . PRO A 1 84 ? -22.368 17.780 -46.536 1.00 28.05 84 PRO A C 1
ATOM 610 O O . PRO A 1 84 ? -22.255 18.675 -45.702 1.00 28.05 84 PRO A O 1
ATOM 613 N N . HIS A 1 85 ? -21.366 17.432 -47.350 1.00 26.39 85 HIS A N 1
ATOM 614 C CA . HIS A 1 85 ? -20.063 18.102 -47.552 1.00 26.39 85 HIS A CA 1
ATOM 615 C C . HIS A 1 85 ? -20.103 18.985 -48.842 1.00 26.39 85 HIS A C 1
ATOM 617 O O . HIS A 1 85 ? -21.132 18.985 -49.516 1.00 26.39 85 HIS A O 1
ATOM 623 N N . PRO A 1 86 ? -18.992 19.580 -49.345 1.00 54.66 86 PRO A N 1
ATOM 624 C CA . PRO A 1 86 ? -18.008 20.492 -48.718 1.00 54.66 86 PRO A CA 1
ATOM 625 C C . PRO A 1 86 ? -17.679 21.744 -49.597 1.00 54.66 86 PRO A C 1
ATOM 627 O O . PRO A 1 86 ? -17.921 21.724 -50.801 1.00 54.66 86 PRO A O 1
ATOM 630 N N . SER A 1 87 ? -16.982 22.780 -49.081 1.00 23.83 87 SER A N 1
ATOM 631 C CA . SER A 1 87 ? -16.270 23.751 -49.963 1.00 23.83 87 SER A CA 1
ATOM 632 C C . SER A 1 87 ? -15.139 24.598 -49.328 1.00 23.83 87 SER A C 1
ATOM 634 O O . SER A 1 87 ? -15.370 25.437 -48.462 1.00 23.83 87 SER A O 1
ATOM 636 N N . SER A 1 88 ? -13.924 24.407 -49.851 1.00 26.33 88 SER A N 1
ATOM 637 C CA . SER A 1 88 ? -12.829 25.369 -50.137 1.00 26.33 88 SER A CA 1
ATOM 638 C C . SER A 1 88 ? -12.757 26.804 -49.539 1.00 26.33 88 SER A C 1
ATOM 640 O O . SER A 1 88 ? -13.579 27.663 -49.838 1.00 26.33 88 SER A O 1
ATOM 642 N N . SER A 1 89 ? -11.581 27.103 -48.958 1.00 26.03 89 SER A N 1
ATOM 643 C CA . SER A 1 89 ? -10.719 28.302 -49.167 1.00 26.03 89 SER A CA 1
ATOM 644 C C . SER A 1 89 ? -11.217 29.750 -48.949 1.00 26.03 89 SER A C 1
ATOM 646 O O . SER A 1 89 ? -12.133 30.218 -49.616 1.00 26.03 89 SER A O 1
ATOM 648 N N . SER A 1 90 ? -10.406 30.565 -48.253 1.00 25.45 90 SER A N 1
ATOM 649 C CA . SER A 1 90 ? -9.558 31.621 -48.878 1.00 25.45 90 SER A CA 1
ATOM 650 C C . SER A 1 90 ? -8.786 32.446 -47.814 1.00 25.45 90 SER A C 1
ATOM 652 O O . SER A 1 90 ? -8.635 31.992 -46.681 1.00 25.45 90 SER A O 1
ATOM 654 N N . ARG A 1 91 ? -8.169 33.584 -48.183 1.00 26.75 91 ARG A N 1
ATOM 655 C CA . ARG A 1 91 ? -7.141 34.317 -47.403 1.00 26.75 91 ARG A CA 1
ATOM 656 C C . ARG A 1 91 ? -7.283 35.844 -47.615 1.00 26.75 91 ARG A C 1
ATOM 658 O O . ARG A 1 91 ? -7.681 36.236 -48.703 1.00 26.75 91 ARG A O 1
ATOM 665 N N . LEU A 1 92 ? -6.789 36.650 -46.652 1.00 24.59 92 LEU A N 1
ATOM 666 C CA . LEU A 1 92 ? -6.348 38.076 -46.730 1.00 24.59 92 LEU A CA 1
ATOM 667 C C . LEU A 1 92 ? -7.259 39.196 -46.127 1.00 24.59 92 LEU A C 1
ATOM 669 O O . LEU A 1 92 ? -8.307 39.512 -46.665 1.00 24.59 92 LEU A O 1
ATOM 673 N N . ILE A 1 93 ? -6.771 39.800 -45.018 1.00 26.80 93 ILE A N 1
ATOM 674 C CA . ILE A 1 93 ? -6.561 41.244 -44.644 1.00 26.80 93 ILE A CA 1
ATOM 675 C C . ILE A 1 93 ? -7.128 42.416 -45.512 1.00 26.80 93 ILE A C 1
ATOM 677 O O . ILE A 1 93 ? -7.387 42.191 -46.687 1.00 26.80 93 ILE A O 1
ATOM 681 N N . PRO A 1 94 ? -7.114 43.720 -45.068 1.00 44.50 94 PRO A N 1
ATOM 682 C CA . PRO A 1 94 ? -6.960 44.344 -43.715 1.00 44.50 94 PRO A CA 1
ATOM 683 C C . PRO A 1 94 ? -7.804 45.642 -43.414 1.00 44.50 94 PRO A C 1
ATOM 685 O O . PRO A 1 94 ? -8.191 46.373 -44.318 1.00 44.50 94 PRO A O 1
ATOM 688 N N . GLY A 1 95 ? -7.809 46.115 -42.148 1.00 27.25 95 GLY A N 1
ATOM 689 C CA . GLY A 1 95 ? -7.206 47.445 -41.853 1.00 27.25 95 GLY A CA 1
ATOM 690 C C . GLY A 1 95 ? -7.983 48.601 -41.161 1.00 27.25 95 GLY A C 1
ATOM 691 O O . GLY A 1 95 ? -9.138 48.877 -41.452 1.00 27.25 95 GLY A O 1
ATOM 692 N N . LYS A 1 96 ? -7.199 49.396 -40.393 1.00 28.91 96 LYS A N 1
ATOM 693 C CA . LYS A 1 96 ? -7.442 50.747 -39.796 1.00 28.91 96 LYS A CA 1
ATOM 694 C C . LYS A 1 96 ? -8.352 50.800 -38.538 1.00 28.91 96 LYS A C 1
ATOM 696 O O . LYS A 1 96 ? -9.269 50.011 -38.413 1.00 28.91 96 LYS A O 1
ATOM 701 N N . GLY A 1 97 ? -8.128 51.694 -37.556 1.00 25.69 97 GLY A N 1
ATOM 702 C CA . GLY A 1 97 ? -7.198 52.843 -37.493 1.00 25.69 97 GLY A CA 1
ATOM 703 C C . GLY A 1 97 ? -6.641 53.199 -36.091 1.00 25.69 97 GLY A C 1
ATOM 704 O O . GLY A 1 97 ? -6.973 52.581 -35.089 1.00 25.69 97 GLY A O 1
ATOM 705 N N . ARG A 1 98 ? -5.739 54.195 -36.056 1.00 25.47 98 ARG A N 1
ATOM 706 C CA . ARG A 1 98 ? -4.934 54.708 -34.910 1.00 25.47 98 ARG A CA 1
ATOM 707 C C . ARG A 1 98 ? -5.424 56.125 -34.529 1.00 25.47 98 ARG A C 1
ATOM 709 O O . ARG A 1 98 ? -6.005 56.749 -35.418 1.00 25.47 98 ARG A O 1
ATOM 716 N N . PRO A 1 99 ? -5.156 56.697 -33.326 1.00 37.72 99 PRO A N 1
ATOM 717 C CA . PRO A 1 99 ? -3.838 57.310 -32.986 1.00 37.72 99 PRO A CA 1
ATOM 718 C C . PRO A 1 99 ? -3.511 57.315 -31.453 1.00 37.72 99 PRO A C 1
ATOM 720 O O . PRO A 1 99 ? -4.292 56.777 -30.685 1.00 37.72 99 PRO A O 1
ATOM 723 N N . ARG A 1 100 ? -2.443 57.912 -30.874 1.00 28.05 100 ARG A N 1
ATOM 724 C CA . ARG A 1 100 ? -1.007 58.164 -31.208 1.00 28.05 100 ARG A CA 1
ATOM 725 C C . ARG A 1 100 ? -0.254 58.537 -29.899 1.00 28.05 100 ARG A C 1
ATOM 727 O O . ARG A 1 100 ? -0.858 59.111 -29.007 1.00 28.05 100 ARG A O 1
ATOM 734 N N . GLY A 1 101 ? 1.078 58.367 -29.876 1.00 25.28 101 GLY A N 1
ATOM 735 C CA . GLY A 1 101 ? 1.998 58.947 -28.867 1.00 25.28 101 GLY A CA 1
ATOM 736 C C . GLY A 1 101 ? 2.498 57.939 -27.817 1.00 25.28 101 GLY A C 1
ATOM 737 O O . GLY A 1 101 ? 1.743 57.060 -27.432 1.00 25.28 101 GLY A O 1
ATOM 738 N N . GLY A 1 102 ? 3.756 57.957 -27.353 1.00 25.92 102 GLY A N 1
ATOM 739 C CA . GLY A 1 102 ? 4.928 58.777 -27.717 1.00 25.92 102 GLY A CA 1
ATOM 740 C C . GLY A 1 102 ? 6.247 57.994 -27.519 1.00 25.92 102 GLY A C 1
ATOM 741 O O . GLY A 1 102 ? 6.220 56.855 -27.064 1.00 25.92 102 GLY A O 1
ATOM 742 N N . LYS A 1 103 ? 7.403 58.557 -27.910 1.00 26.44 103 LYS A N 1
ATOM 743 C CA . LYS A 1 103 ? 8.719 57.875 -27.829 1.00 26.44 103 LYS A CA 1
ATOM 744 C C . LYS A 1 103 ? 9.422 58.096 -26.480 1.00 26.44 103 LYS A C 1
ATOM 746 O O . LYS A 1 103 ? 9.340 59.184 -25.922 1.00 26.44 103 LYS A O 1
ATOM 751 N N . VAL A 1 104 ? 10.208 57.106 -26.049 1.00 37.09 104 VAL A N 1
ATOM 752 C CA . VAL A 1 104 ? 11.260 57.238 -25.014 1.00 37.09 104 VAL A CA 1
ATOM 753 C C . VAL A 1 104 ? 12.429 58.069 -25.581 1.00 37.09 104 VAL A C 1
ATOM 755 O O . VAL A 1 104 ? 12.726 57.940 -26.774 1.00 37.09 104 VAL A O 1
ATOM 758 N N . PRO A 1 105 ? 13.080 58.932 -24.778 1.00 28.48 105 PRO A N 1
ATOM 759 C CA . PRO A 1 105 ? 14.453 58.617 -24.347 1.00 28.48 105 PRO A CA 1
ATOM 760 C C . PRO A 1 105 ? 14.768 59.025 -22.887 1.00 28.48 105 PRO A C 1
ATOM 762 O O . PRO A 1 105 ? 14.108 59.882 -22.306 1.00 28.48 105 PRO A O 1
ATOM 765 N N . LEU A 1 106 ? 15.821 58.440 -22.300 1.00 32.22 106 LEU A N 1
ATOM 766 C CA . LEU A 1 106 ? 16.399 58.896 -21.026 1.00 32.22 106 LEU A CA 1
ATOM 767 C C . LEU A 1 106 ? 17.277 60.140 -21.239 1.00 32.22 106 LEU A C 1
ATOM 769 O O . LEU A 1 106 ? 18.220 60.061 -22.021 1.00 32.22 106 LEU A O 1
ATOM 773 N N . ALA A 1 107 ? 17.067 61.202 -20.452 1.00 24.27 107 ALA A N 1
ATOM 774 C CA . ALA A 1 107 ? 18.126 62.088 -19.940 1.00 24.27 107 ALA A CA 1
ATOM 775 C C . ALA A 1 107 ? 17.572 63.125 -18.941 1.00 24.27 107 ALA A C 1
ATOM 777 O O . ALA A 1 107 ? 16.516 63.685 -19.202 1.00 24.27 107 ALA A O 1
ATOM 778 N N . ALA A 1 108 ? 18.377 63.465 -17.917 1.00 23.95 108 ALA A N 1
ATOM 779 C CA . ALA A 1 108 ? 18.420 64.779 -17.239 1.00 23.95 108 ALA A CA 1
ATOM 780 C C . ALA A 1 108 ? 17.164 65.259 -16.443 1.00 23.95 108 ALA A C 1
ATOM 782 O O . ALA A 1 108 ? 16.032 65.017 -16.822 1.00 23.95 108 ALA A O 1
ATOM 783 N N . LEU A 1 109 ? 17.268 65.996 -15.325 1.00 23.55 109 LEU A N 1
ATOM 784 C CA . LEU A 1 109 ? 18.380 66.282 -14.396 1.00 23.55 109 LEU A CA 1
ATOM 785 C C . LEU A 1 109 ? 17.794 66.804 -13.058 1.00 23.55 109 LEU A C 1
ATOM 787 O O . LEU A 1 109 ? 16.704 67.351 -13.086 1.00 23.55 109 LEU A O 1
ATOM 791 N N . LYS A 1 110 ? 18.557 66.710 -11.948 1.00 24.12 110 LYS A N 1
ATOM 792 C CA . LYS A 1 110 ? 18.606 67.611 -10.753 1.00 24.12 110 LYS A CA 1
ATOM 793 C C . LYS A 1 110 ? 17.283 68.253 -10.235 1.00 24.12 110 LYS A C 1
ATOM 795 O O . LYS A 1 110 ? 16.590 68.952 -10.954 1.00 24.12 110 LYS A O 1
ATOM 800 N N . ASN A 1 111 ? 17.043 68.312 -8.916 1.00 25.34 111 ASN A N 1
ATOM 801 C CA . ASN A 1 111 ? 17.926 69.096 -8.036 1.00 25.34 111 ASN A CA 1
ATOM 802 C C . ASN A 1 111 ? 17.713 68.919 -6.506 1.00 25.34 111 ASN A C 1
ATOM 804 O O . ASN A 1 111 ? 16.581 68.811 -6.054 1.00 25.34 111 ASN A O 1
ATOM 808 N N . ARG A 1 112 ? 18.814 69.143 -5.756 1.00 25.31 112 ARG A N 1
ATOM 809 C CA . ARG A 1 112 ? 18.910 69.925 -4.491 1.00 25.31 112 ARG A CA 1
ATOM 810 C C . ARG A 1 112 ? 18.646 69.280 -3.096 1.00 25.31 112 ARG A C 1
ATOM 812 O O . ARG A 1 112 ? 17.505 69.155 -2.688 1.00 25.31 112 ARG A O 1
ATOM 819 N N . ILE A 1 113 ? 19.750 69.166 -2.318 1.00 25.16 113 ILE A N 1
ATOM 820 C CA . ILE A 1 113 ? 19.894 69.284 -0.828 1.00 25.16 113 ILE A CA 1
ATOM 821 C C . ILE A 1 113 ? 19.314 68.136 0.046 1.00 25.16 113 ILE A C 1
ATOM 823 O O . ILE A 1 113 ? 18.192 67.730 -0.201 1.00 25.16 113 ILE A O 1
ATOM 827 N N . GLN A 1 114 ? 19.926 67.574 1.116 1.00 27.56 114 GLN A N 1
ATOM 828 C CA . GLN A 1 114 ? 21.270 67.476 1.784 1.00 27.56 114 GLN A CA 1
ATOM 829 C C . GLN A 1 114 ? 21.159 66.285 2.810 1.00 27.56 114 GLN A C 1
ATOM 831 O O . GLN A 1 114 ? 20.035 65.870 3.064 1.00 27.56 114 GLN A O 1
ATOM 836 N N . VAL A 1 115 ? 22.144 65.652 3.487 1.00 30.50 115 VAL A N 1
ATOM 837 C CA . VAL A 1 115 ? 23.636 65.614 3.588 1.00 30.50 115 VAL A CA 1
ATOM 838 C C . VAL A 1 115 ? 24.020 64.225 4.201 1.00 30.50 115 VAL A C 1
ATOM 840 O O . VAL A 1 115 ? 23.178 63.620 4.850 1.00 30.50 115 VAL A O 1
ATOM 843 N N . GLY A 1 116 ? 25.227 63.641 4.089 1.00 26.52 116 GLY A N 1
ATOM 844 C CA . GLY A 1 116 ? 26.404 64.089 3.331 1.00 26.52 116 GLY A CA 1
ATOM 845 C C . GLY A 1 116 ? 27.736 63.296 3.435 1.00 26.52 116 GLY A C 1
ATOM 846 O O . GLY A 1 116 ? 28.623 63.627 2.654 1.00 26.52 116 GLY A O 1
ATOM 847 N N . GLY A 1 117 ? 27.947 62.294 4.314 1.00 27.03 117 GLY A N 1
ATOM 848 C CA . GLY A 1 117 ? 29.265 61.603 4.410 1.00 27.03 117 GLY A CA 1
ATOM 849 C C . GLY A 1 117 ? 29.359 60.462 5.441 1.00 27.03 117 GLY A C 1
ATOM 850 O O . GLY A 1 117 ? 28.448 60.330 6.251 1.00 27.03 117 GLY A O 1
ATOM 851 N N . SER A 1 118 ? 30.407 59.619 5.508 1.00 28.28 118 SER A N 1
ATOM 852 C CA . SER A 1 118 ? 31.671 59.410 4.732 1.00 28.28 118 SER A CA 1
ATOM 853 C C . SER A 1 118 ? 32.345 58.107 5.260 1.00 28.28 118 SER A C 1
ATOM 855 O O . SER A 1 118 ? 31.975 57.690 6.350 1.00 28.28 118 SER A O 1
ATOM 857 N N . ALA A 1 119 ? 33.325 57.383 4.681 1.00 30.81 119 ALA A N 1
ATOM 858 C CA . ALA A 1 119 ? 34.134 57.338 3.435 1.00 30.81 119 ALA A CA 1
ATOM 859 C C . ALA A 1 119 ? 34.562 55.835 3.222 1.00 30.81 119 ALA A C 1
ATOM 861 O O . ALA A 1 119 ? 34.373 55.047 4.141 1.00 30.81 119 ALA A O 1
ATOM 862 N N . ALA A 1 120 ? 34.993 55.256 2.083 1.00 31.36 120 ALA A N 1
ATOM 863 C CA . ALA A 1 120 ? 36.004 55.553 1.034 1.00 31.36 120 ALA A CA 1
ATOM 864 C C . ALA A 1 120 ? 37.482 55.370 1.493 1.00 31.36 120 ALA A C 1
ATOM 866 O O . ALA A 1 120 ? 37.817 55.856 2.565 1.00 31.36 120 ALA A O 1
ATOM 867 N N . LYS A 1 121 ? 38.456 54.767 0.765 1.00 32.28 121 LYS A N 1
ATOM 868 C CA . LYS A 1 121 ? 38.593 54.110 -0.583 1.00 32.28 121 LYS A CA 1
ATOM 869 C C . LYS A 1 121 ? 39.268 52.696 -0.409 1.00 32.28 121 LYS A C 1
ATOM 871 O O . LYS A 1 121 ? 39.228 52.217 0.712 1.00 32.28 121 LYS A O 1
ATOM 876 N N . LYS A 1 122 ? 39.887 51.925 -1.342 1.00 26.59 122 LYS A N 1
ATOM 877 C CA . LYS A 1 122 ? 40.381 52.028 -2.756 1.00 26.59 122 LYS A CA 1
ATOM 878 C C . LYS A 1 122 ? 40.454 50.607 -3.419 1.00 26.59 122 LYS A C 1
ATOM 880 O O . LYS A 1 122 ? 39.937 49.660 -2.844 1.00 26.59 122 LYS A O 1
ATOM 885 N N . ALA A 1 123 ? 41.069 50.455 -4.607 1.00 23.84 123 ALA A N 1
ATOM 886 C CA . ALA A 1 123 ? 41.213 49.219 -5.423 1.00 23.84 123 ALA A CA 1
ATOM 887 C C . ALA A 1 123 ? 42.444 49.328 -6.400 1.00 23.84 123 ALA A C 1
ATOM 889 O O . ALA A 1 123 ? 43.240 50.249 -6.182 1.00 23.84 123 ALA A O 1
ATOM 890 N N . PRO A 1 124 ? 42.541 48.593 -7.545 1.00 50.38 124 PRO A N 1
ATOM 891 C CA . PRO A 1 124 ? 42.979 47.191 -7.802 1.00 50.38 124 PRO A CA 1
ATOM 892 C C . PRO A 1 124 ? 44.280 47.125 -8.688 1.00 50.38 124 PRO A C 1
ATOM 894 O O . PRO A 1 124 ? 44.970 48.147 -8.702 1.00 50.38 124 PRO A O 1
ATOM 897 N N . PRO A 1 125 ? 44.692 46.012 -9.385 1.00 38.75 125 PRO A N 1
ATOM 898 C CA . PRO A 1 125 ? 44.124 45.531 -10.685 1.00 38.75 125 PRO A CA 1
ATOM 899 C C . PRO A 1 125 ? 44.243 43.985 -10.979 1.00 38.75 125 PRO A C 1
ATOM 901 O O . PRO A 1 125 ? 44.456 43.196 -10.065 1.00 38.75 125 PRO A O 1
ATOM 904 N N . LYS A 1 126 ? 44.077 43.545 -12.253 1.00 30.81 126 LYS A N 1
ATOM 905 C CA . LYS A 1 126 ? 44.217 42.158 -12.815 1.00 30.81 126 LYS A CA 1
ATOM 906 C C . LYS A 1 126 ? 45.246 42.106 -13.978 1.00 30.81 126 LYS A C 1
ATOM 908 O O . LYS A 1 126 ? 45.500 43.167 -14.546 1.00 30.81 126 LYS A O 1
ATOM 913 N N . PRO A 1 127 ? 45.776 40.921 -14.383 1.00 32.19 127 PRO A N 1
ATOM 914 C CA . PRO A 1 127 ? 45.376 40.300 -15.677 1.00 32.19 127 PRO A CA 1
ATOM 915 C C . PRO A 1 127 ? 45.319 38.732 -15.688 1.00 32.19 127 PRO A C 1
ATOM 917 O O . PRO A 1 127 ? 45.161 38.117 -14.638 1.00 32.19 127 PRO A O 1
ATOM 920 N N . GLN A 1 128 ? 45.346 38.098 -16.880 1.00 24.17 128 GLN A N 1
ATOM 921 C CA . GLN A 1 128 ? 45.198 36.647 -17.204 1.00 24.17 128 GLN A CA 1
ATOM 922 C C . GLN A 1 128 ? 46.463 36.104 -17.967 1.00 24.17 128 GLN A C 1
ATOM 924 O O . GLN A 1 128 ? 47.464 36.816 -17.959 1.00 24.17 128 GLN A O 1
ATOM 929 N N . PRO A 1 129 ? 46.444 34.980 -18.738 1.00 51.59 129 PRO A N 1
ATOM 930 C CA . PRO A 1 129 ? 46.401 33.547 -18.352 1.00 51.59 129 PRO A CA 1
ATOM 931 C C . PRO A 1 129 ? 47.546 32.671 -18.963 1.00 51.59 129 PRO A C 1
ATOM 933 O O . PRO A 1 129 ? 48.230 33.116 -19.878 1.00 51.59 129 PRO A O 1
ATOM 936 N N . ALA A 1 130 ? 47.698 31.393 -18.551 1.00 23.69 130 ALA A N 1
ATOM 937 C CA . ALA A 1 130 ? 48.526 30.372 -19.246 1.00 23.69 130 ALA A CA 1
ATOM 938 C C . ALA A 1 130 ? 48.178 28.900 -18.867 1.00 23.69 130 ALA A C 1
ATOM 940 O O . ALA A 1 130 ? 47.498 28.667 -17.868 1.00 23.69 130 ALA A O 1
ATOM 941 N N . ALA A 1 131 ? 48.664 27.928 -19.658 1.00 23.89 131 ALA A N 1
ATOM 942 C CA . ALA A 1 131 ? 48.643 26.451 -19.487 1.00 23.89 131 ALA A CA 1
ATOM 943 C C . ALA A 1 131 ? 49.768 25.830 -20.385 1.00 23.89 131 ALA A C 1
ATOM 945 O O . ALA A 1 131 ? 50.423 26.638 -21.052 1.00 23.89 131 ALA A O 1
ATOM 946 N N . PRO A 1 132 ? 49.995 24.492 -20.537 1.00 36.66 132 PRO A N 1
ATOM 947 C CA . PRO A 1 132 ? 49.486 23.294 -19.825 1.00 36.66 132 PRO A CA 1
ATOM 948 C C . PRO A 1 132 ? 50.571 22.221 -19.435 1.00 36.66 132 PRO A C 1
ATOM 950 O O . PRO A 1 132 ? 51.712 22.315 -19.871 1.00 36.66 132 PRO A O 1
ATOM 953 N N . ALA A 1 133 ? 50.150 21.121 -18.769 1.00 21.95 133 ALA A N 1
ATOM 954 C CA . ALA A 1 133 ? 50.793 19.768 -18.747 1.00 21.95 133 ALA A CA 1
ATOM 955 C C . ALA A 1 133 ? 52.196 19.628 -18.052 1.00 21.95 133 ALA A C 1
ATOM 957 O O . ALA A 1 133 ? 52.727 20.657 -17.637 1.00 21.95 133 ALA A O 1
ATOM 958 N N . PRO A 1 134 ? 52.820 18.418 -17.883 1.00 30.48 134 PRO A N 1
ATOM 959 C CA . PRO A 1 134 ? 52.417 17.053 -18.309 1.00 30.48 134 PRO A CA 1
ATOM 960 C C . PRO A 1 134 ? 52.651 15.853 -17.308 1.00 30.48 134 PRO A C 1
ATOM 962 O O . PRO A 1 134 ? 53.297 16.021 -16.287 1.00 30.48 134 PRO A O 1
ATOM 965 N N . VAL A 1 135 ? 52.121 14.658 -17.673 1.00 23.09 135 VAL A N 1
ATOM 966 C CA . VAL A 1 135 ? 52.361 13.204 -17.309 1.00 23.09 135 VAL A CA 1
ATOM 967 C C . VAL A 1 135 ? 52.950 12.671 -15.960 1.00 23.09 135 VAL A C 1
ATOM 969 O O . VAL A 1 135 ? 53.575 13.386 -15.195 1.00 23.09 135 VAL A O 1
ATOM 972 N N . ALA A 1 136 ? 52.820 11.327 -15.791 1.00 22.17 136 ALA A N 1
ATOM 973 C CA . ALA A 1 136 ? 53.463 10.377 -14.836 1.00 22.17 136 ALA A CA 1
ATOM 974 C C . ALA A 1 136 ? 52.838 10.299 -13.412 1.00 22.17 136 ALA A C 1
ATOM 976 O O . ALA A 1 136 ? 52.636 11.325 -12.778 1.00 22.17 136 ALA A O 1
ATOM 977 N N . SER A 1 137 ? 52.311 9.167 -12.893 1.00 21.58 137 SER A N 1
ATOM 978 C CA . SER A 1 137 ? 52.867 7.811 -12.591 1.00 21.58 137 SER A CA 1
ATOM 979 C C . SER A 1 137 ? 53.854 7.807 -11.401 1.00 21.58 137 SER A C 1
ATOM 981 O O . SER A 1 137 ? 54.731 8.659 -11.380 1.00 21.58 137 SER A O 1
ATOM 983 N N . SER A 1 138 ? 53.829 6.901 -10.409 1.00 22.06 138 SER A N 1
ATOM 984 C CA . SER A 1 138 ? 53.065 5.651 -10.167 1.00 22.06 138 SER A CA 1
ATOM 985 C C . SER A 1 138 ? 53.109 5.243 -8.666 1.00 22.06 138 SER A C 1
ATOM 987 O O . SER A 1 138 ? 53.740 5.931 -7.875 1.00 22.06 138 SER A O 1
ATOM 989 N N . SER A 1 139 ? 52.520 4.083 -8.314 1.00 22.58 139 SER A N 1
ATOM 990 C CA . SER A 1 139 ? 52.989 3.112 -7.282 1.00 22.58 139 SER A CA 1
ATOM 991 C C . SER A 1 139 ? 53.185 3.520 -5.794 1.00 22.58 139 SER A C 1
ATOM 993 O O . SER A 1 139 ? 54.013 4.359 -5.468 1.00 22.58 139 SER A O 1
ATOM 995 N N . SER A 1 140 ? 52.481 2.800 -4.898 1.00 21.77 140 SER A N 1
ATOM 996 C CA . SER A 1 140 ? 52.974 2.066 -3.689 1.00 21.77 140 SER A CA 1
ATOM 997 C C . SER A 1 140 ? 54.373 2.400 -3.096 1.00 21.77 140 SER A C 1
ATOM 999 O O . SER A 1 140 ? 55.330 2.493 -3.853 1.00 21.77 140 SER A O 1
ATOM 1001 N N . SER A 1 141 ? 54.629 2.433 -1.771 1.00 23.12 141 SER A N 1
ATOM 1002 C CA . SER A 1 141 ? 53.941 1.795 -0.616 1.00 23.12 141 SER A CA 1
ATOM 1003 C C . SER A 1 141 ? 54.461 2.260 0.780 1.00 23.12 141 SER A C 1
ATOM 1005 O O . SER A 1 141 ? 55.414 3.024 0.879 1.00 23.12 141 SER A O 1
ATOM 1007 N N . THR A 1 142 ? 53.893 1.670 1.852 1.00 21.70 142 THR A N 1
ATOM 1008 C CA . THR A 1 142 ? 54.528 1.292 3.153 1.00 21.70 142 THR A CA 1
ATOM 1009 C C . THR A 1 142 ? 54.980 2.347 4.196 1.00 21.70 142 THR A C 1
ATOM 1011 O O . THR A 1 142 ? 56.070 2.893 4.124 1.00 21.70 142 THR A O 1
ATOM 1014 N N . VAL A 1 143 ? 54.137 2.482 5.239 1.00 22.66 143 VAL A N 1
ATOM 1015 C CA . VAL A 1 143 ? 54.368 2.533 6.718 1.00 22.66 143 VAL A CA 1
ATOM 1016 C C . VAL A 1 143 ? 55.629 3.143 7.380 1.00 22.66 143 VAL A C 1
ATOM 1018 O O . VAL A 1 143 ? 56.744 2.751 7.076 1.00 22.66 143 VAL A O 1
ATOM 1021 N N . ALA A 1 144 ? 55.362 3.866 8.491 1.00 22.77 144 ALA A N 1
ATOM 1022 C CA . ALA A 1 144 ? 56.139 3.967 9.755 1.00 22.77 144 ALA A CA 1
ATOM 1023 C C . ALA A 1 144 ? 57.566 4.589 9.717 1.00 22.77 144 ALA A C 1
ATOM 1025 O O . ALA A 1 144 ? 58.358 4.303 8.837 1.00 22.77 144 ALA A O 1
ATOM 1026 N N . ALA A 1 145 ? 58.026 5.415 10.670 1.00 24.47 145 ALA A N 1
ATOM 1027 C CA . ALA A 1 145 ? 57.465 6.028 11.894 1.00 24.47 145 ALA A CA 1
ATOM 1028 C C . ALA A 1 145 ? 58.203 7.400 12.123 1.00 24.47 145 ALA A C 1
ATOM 1030 O O . ALA A 1 145 ? 58.726 7.935 11.152 1.00 24.47 145 ALA A O 1
ATOM 1031 N N . THR A 1 146 ? 58.279 8.127 13.253 1.00 22.98 146 THR A N 1
ATOM 1032 C CA . THR A 1 146 ? 58.020 7.904 14.699 1.00 22.98 146 THR A CA 1
ATOM 1033 C C . THR A 1 146 ? 57.583 9.233 15.369 1.00 22.98 146 THR A C 1
ATOM 1035 O O . THR A 1 146 ? 57.482 10.268 14.717 1.00 22.98 146 THR A O 1
ATOM 1038 N N . GLN A 1 147 ? 57.270 9.219 16.670 1.00 23.75 147 GLN A N 1
ATOM 1039 C CA . GLN A 1 147 ? 56.750 10.356 17.448 1.00 23.75 147 GLN A CA 1
ATOM 1040 C C . GLN A 1 147 ? 57.846 11.222 18.101 1.00 23.75 147 GLN A C 1
ATOM 1042 O O . GLN A 1 147 ? 58.829 10.678 18.596 1.00 23.75 147 GLN A O 1
ATOM 1047 N N . GLN A 1 148 ? 57.559 12.513 18.314 1.00 25.02 148 GLN A N 1
ATOM 1048 C CA . GLN A 1 148 ? 57.702 13.150 19.637 1.00 25.02 148 GLN A CA 1
ATOM 1049 C C . GLN A 1 148 ? 56.719 14.335 19.797 1.00 25.02 148 GLN A C 1
ATOM 1051 O O . GLN A 1 148 ? 55.974 14.657 18.873 1.00 25.02 148 GLN A O 1
ATOM 1056 N N . GLN A 1 149 ? 56.608 14.880 21.013 1.00 22.67 149 GLN A N 1
ATOM 1057 C CA . GLN A 1 149 ? 55.490 15.722 21.493 1.00 22.67 149 GLN A CA 1
ATOM 1058 C C . GLN A 1 149 ? 55.970 17.190 21.728 1.00 22.67 149 GLN A C 1
ATOM 1060 O O . GLN A 1 149 ? 57.157 17.443 21.571 1.00 22.67 149 GLN A O 1
ATOM 1065 N N . GLN A 1 150 ? 55.182 18.220 22.094 1.00 23.06 150 GLN A N 1
ATOM 1066 C CA . GLN A 1 150 ? 53.857 18.287 22.740 1.00 23.06 150 GLN A CA 1
ATOM 1067 C C . GLN A 1 150 ? 53.254 19.728 22.658 1.00 23.06 150 GLN A C 1
ATOM 1069 O O . GLN A 1 150 ? 54.018 20.674 22.787 1.00 23.06 150 GLN A O 1
ATOM 1074 N N . GLN A 1 151 ? 51.911 19.878 22.587 1.00 23.97 151 GLN A N 1
ATOM 1075 C CA . GLN A 1 151 ? 51.093 21.053 23.039 1.00 23.97 151 GLN A CA 1
ATOM 1076 C C . GLN A 1 151 ? 51.271 22.457 22.355 1.00 23.97 151 GLN A C 1
ATOM 1078 O O . GLN A 1 151 ? 52.346 22.794 21.888 1.00 23.97 151 GLN A O 1
ATOM 1083 N N . ASP A 1 152 ? 50.266 23.357 22.226 1.00 24.64 152 ASP A N 1
ATOM 1084 C CA . ASP A 1 152 ? 48.819 23.321 22.560 1.00 24.64 152 ASP A CA 1
ATOM 1085 C C . ASP A 1 152 ? 47.935 24.323 21.733 1.00 24.64 152 ASP A C 1
ATOM 1087 O O . ASP A 1 152 ? 48.435 25.281 21.155 1.00 24.64 152 ASP A O 1
ATOM 1091 N N . LYS A 1 153 ? 46.600 24.128 21.774 1.00 23.27 153 LYS A N 1
ATOM 1092 C CA . LYS A 1 153 ? 45.457 25.059 21.519 1.00 23.27 153 LYS A CA 1
ATOM 1093 C C . LYS A 1 153 ? 45.317 25.844 20.189 1.00 23.27 153 LYS A C 1
ATOM 1095 O O . LYS A 1 153 ? 45.814 26.950 20.026 1.00 23.27 153 LYS A O 1
ATOM 1100 N N . GLY A 1 154 ? 44.360 25.393 19.359 1.00 25.70 154 GLY A N 1
ATOM 1101 C CA . GLY A 1 154 ? 43.652 26.205 18.345 1.00 25.70 154 GLY A CA 1
ATOM 1102 C C . GLY A 1 154 ? 42.485 25.447 17.676 1.00 25.70 154 GLY A C 1
ATOM 1103 O O . GLY A 1 154 ? 42.705 24.412 17.055 1.00 25.70 154 GLY A O 1
ATOM 1104 N N . LYS A 1 155 ? 41.229 25.905 17.822 1.00 28.11 155 LYS A N 1
ATOM 1105 C CA . LYS A 1 155 ? 40.014 25.226 17.290 1.00 28.11 155 LYS A CA 1
ATOM 1106 C C . LYS A 1 155 ? 39.648 25.735 15.880 1.00 28.11 155 LYS A C 1
ATOM 1108 O O . LYS A 1 155 ? 39.826 26.913 15.611 1.00 28.11 155 LYS A O 1
ATOM 1113 N N . GLY A 1 156 ? 39.056 24.944 14.978 1.00 28.50 156 GLY A N 1
ATOM 1114 C CA . GLY A 1 156 ? 38.778 23.503 15.037 1.00 28.50 156 GLY A CA 1
ATOM 1115 C C . GLY A 1 156 ? 38.033 22.989 13.788 1.00 28.50 156 GLY A C 1
ATOM 1116 O O . GLY A 1 156 ? 37.196 23.692 13.229 1.00 28.50 156 GLY A O 1
ATOM 1117 N N . LYS A 1 157 ? 38.327 21.752 13.366 1.00 30.08 157 LYS A N 1
ATOM 1118 C CA . LYS A 1 157 ? 37.584 20.973 12.352 1.00 30.08 157 LYS A CA 1
ATOM 1119 C C . LYS A 1 157 ? 36.999 19.713 13.008 1.00 30.08 157 LYS A C 1
ATOM 1121 O O . LYS A 1 157 ? 37.470 19.311 14.073 1.00 30.08 157 LYS A O 1
ATOM 1126 N N . GLY A 1 158 ? 36.005 19.084 12.376 1.00 29.70 158 GLY A N 1
ATOM 1127 C CA . GLY A 1 158 ? 35.471 17.791 12.825 1.00 29.70 158 GLY A CA 1
ATOM 1128 C C . GLY A 1 158 ? 36.552 16.702 12.852 1.00 29.70 158 GLY A C 1
ATOM 1129 O O . GLY A 1 158 ? 37.414 16.667 11.974 1.00 29.70 158 GLY A O 1
ATOM 1130 N N . LYS A 1 159 ? 36.515 15.834 13.869 1.00 31.23 159 LYS A N 1
ATOM 1131 C CA . LYS A 1 159 ? 37.413 14.679 14.021 1.00 31.23 159 LYS A CA 1
ATOM 1132 C C . LYS A 1 159 ? 36.673 13.382 13.694 1.00 31.23 159 LYS A C 1
ATOM 1134 O O . LYS A 1 159 ? 35.537 13.219 14.129 1.00 31.23 159 LYS A O 1
ATOM 1139 N N . ALA A 1 160 ? 37.360 12.449 13.036 1.00 35.25 160 ALA A N 1
ATOM 1140 C CA . ALA A 1 160 ? 36.993 11.035 13.080 1.00 35.25 160 ALA A CA 1
ATOM 1141 C C . ALA A 1 160 ? 37.096 10.504 14.525 1.00 35.25 160 ALA A C 1
ATOM 1143 O O . ALA A 1 160 ? 37.890 11.006 15.331 1.00 35.25 160 ALA A O 1
ATOM 1144 N N . VAL A 1 161 ? 36.271 9.516 14.867 1.00 43.22 161 VAL A N 1
ATOM 1145 C CA . VAL A 1 161 ? 36.120 9.006 16.236 1.00 43.22 161 VAL A CA 1
ATOM 1146 C C . VAL A 1 161 ? 36.994 7.769 16.421 1.00 43.22 161 VAL A C 1
ATOM 1148 O O . VAL A 1 161 ? 36.894 6.836 15.643 1.00 43.22 161 VAL A O 1
ATOM 1151 N N . LYS A 1 162 ? 37.812 7.722 17.481 1.00 42.72 162 LYS A N 1
ATOM 1152 C CA . LYS A 1 162 ? 38.467 6.474 17.908 1.00 42.72 162 LYS A CA 1
ATOM 1153 C C . LYS A 1 162 ? 37.692 5.783 19.033 1.00 42.72 162 LYS A C 1
ATOM 1155 O O . LYS A 1 162 ? 37.170 6.426 19.959 1.00 42.72 162 LYS A O 1
ATOM 1160 N N . PHE A 1 163 ? 37.647 4.458 18.966 1.00 53.72 163 PHE A N 1
ATOM 1161 C CA . PHE A 1 163 ? 37.270 3.592 20.082 1.00 53.72 163 PHE A CA 1
ATOM 1162 C C . PHE A 1 163 ? 38.487 3.378 21.002 1.00 53.72 163 PHE A C 1
ATOM 1164 O O . PHE A 1 163 ? 39.600 3.790 20.672 1.00 53.72 163 PHE A O 1
ATOM 1171 N N . SER A 1 164 ? 38.289 2.831 22.205 1.00 66.38 164 SER A N 1
ATOM 1172 C CA . SER A 1 164 ? 39.419 2.415 23.051 1.00 66.38 164 SER A CA 1
ATOM 1173 C C . SER A 1 164 ? 39.764 0.953 22.776 1.00 66.38 164 SER A C 1
ATOM 1175 O O . SER A 1 164 ? 38.876 0.180 22.428 1.00 66.38 164 SER A O 1
ATOM 1177 N N . GLY A 1 165 ? 41.032 0.564 22.966 1.00 55.22 165 GLY A N 1
ATOM 1178 C CA . GLY A 1 165 ? 41.497 -0.804 22.689 1.00 55.22 165 GLY A CA 1
ATOM 1179 C C . GLY A 1 165 ? 40.605 -1.871 23.325 1.00 55.22 165 GLY A C 1
ATOM 1180 O O . GLY A 1 165 ? 40.120 -2.741 22.617 1.00 55.22 165 GLY A O 1
ATOM 1181 N N . LYS A 1 166 ? 40.249 -1.701 24.607 1.00 58.97 166 LYS A N 1
ATOM 1182 C CA . LYS A 1 166 ? 39.344 -2.621 25.306 1.00 58.97 166 LYS A CA 1
ATOM 1183 C C . LYS A 1 166 ? 37.950 -2.732 24.666 1.00 58.97 166 LYS A C 1
ATOM 1185 O O . LYS A 1 166 ? 37.407 -3.821 24.625 1.00 58.97 166 LYS A O 1
ATOM 1190 N N . GLN A 1 167 ? 37.379 -1.647 24.129 1.00 51.50 167 GLN A N 1
ATOM 1191 C CA . GLN A 1 167 ? 36.095 -1.739 23.415 1.00 51.50 167 GLN A CA 1
ATOM 1192 C C . GLN A 1 167 ? 36.209 -2.521 22.099 1.00 51.50 167 GLN A C 1
ATOM 1194 O O . GLN A 1 167 ? 35.227 -3.116 21.675 1.00 51.50 167 GLN A O 1
ATOM 1199 N N . LEU A 1 168 ? 37.377 -2.497 21.450 1.00 59.12 168 LEU A N 1
ATOM 1200 C CA . LEU A 1 168 ? 37.644 -3.277 20.241 1.00 59.12 168 LEU A CA 1
ATOM 1201 C C . LEU A 1 168 ? 37.906 -4.748 20.602 1.00 59.12 168 LEU A C 1
ATOM 1203 O O . LEU A 1 168 ? 37.371 -5.625 19.938 1.00 59.12 168 LEU A O 1
ATOM 1207 N N . ASP A 1 169 ? 38.616 -5.012 21.706 1.00 62.41 169 ASP A N 1
ATOM 1208 C CA . ASP A 1 169 ? 38.814 -6.358 22.267 1.00 62.41 169 ASP A CA 1
ATOM 1209 C C . ASP A 1 169 ? 37.476 -7.012 22.666 1.00 62.41 169 ASP A C 1
ATOM 1211 O O . ASP A 1 169 ? 37.190 -8.138 22.267 1.00 62.41 169 ASP A O 1
ATOM 1215 N N . ASP A 1 170 ? 36.622 -6.284 23.400 1.00 61.09 170 ASP A N 1
ATOM 1216 C CA . ASP A 1 170 ? 35.300 -6.746 23.855 1.00 61.09 170 ASP A CA 1
ATOM 1217 C C . ASP A 1 170 ? 34.331 -7.022 22.675 1.00 61.09 170 ASP A C 1
ATOM 1219 O O . ASP A 1 170 ? 33.351 -7.753 22.840 1.00 61.09 170 ASP A O 1
ATOM 1223 N N . VAL A 1 171 ? 34.580 -6.439 21.491 1.00 49.66 171 VAL A N 1
ATOM 1224 C CA . VAL A 1 171 ? 33.836 -6.702 20.242 1.00 49.66 171 VAL A CA 1
ATOM 1225 C C . VAL A 1 171 ? 34.460 -7.862 19.463 1.00 49.66 171 VAL A C 1
ATOM 1227 O O . VAL A 1 171 ? 33.732 -8.768 19.064 1.00 49.66 171 VAL A O 1
ATOM 1230 N N . ALA A 1 172 ? 35.787 -7.895 19.310 1.00 57.81 172 ALA A N 1
ATOM 1231 C CA . ALA A 1 172 ? 36.509 -8.998 18.674 1.00 57.81 172 ALA A CA 1
ATOM 1232 C C . ALA A 1 172 ? 36.197 -10.338 19.360 1.00 57.81 172 ALA A C 1
ATOM 1234 O O . ALA A 1 172 ? 35.828 -11.301 18.697 1.00 57.81 172 ALA A O 1
ATOM 1235 N N . ALA A 1 173 ? 36.227 -10.372 20.696 1.00 62.94 173 ALA A N 1
ATOM 1236 C CA . ALA A 1 173 ? 35.909 -11.556 21.493 1.00 62.94 173 ALA A CA 1
ATOM 1237 C C . ALA A 1 173 ? 34.434 -12.003 21.400 1.00 62.94 173 ALA A C 1
ATOM 1239 O O . ALA A 1 173 ? 34.117 -13.129 21.772 1.00 62.94 173 ALA A O 1
ATOM 1240 N N . ARG A 1 174 ? 33.521 -11.147 20.915 1.00 55.66 174 ARG A N 1
ATOM 1241 C CA . ARG A 1 174 ? 32.142 -11.546 20.583 1.00 55.66 174 ARG A CA 1
ATOM 1242 C C . ARG A 1 174 ? 32.056 -12.110 19.174 1.00 55.66 174 ARG A C 1
ATOM 1244 O O . ARG A 1 174 ? 31.492 -13.181 19.009 1.00 55.66 174 ARG A O 1
ATOM 1251 N N . ILE A 1 175 ? 32.679 -11.443 18.201 1.00 53.56 175 ILE A N 1
ATOM 1252 C CA . ILE A 1 175 ? 32.740 -11.929 16.817 1.00 53.56 175 ILE A CA 1
ATOM 1253 C C . ILE A 1 175 ? 33.378 -13.324 16.785 1.00 53.56 175 ILE A C 1
ATOM 1255 O O . ILE A 1 175 ? 32.764 -14.236 16.262 1.00 53.56 175 ILE A O 1
ATOM 1259 N N . VAL A 1 176 ? 34.524 -13.531 17.442 1.00 58.66 176 VAL A N 1
ATOM 1260 C CA . VAL A 1 176 ? 35.196 -14.846 17.531 1.00 58.66 176 VAL A CA 1
ATOM 1261 C C . VAL A 1 176 ? 34.378 -15.889 18.308 1.00 58.66 176 VAL A C 1
ATOM 1263 O O . VAL A 1 176 ? 34.460 -17.077 18.022 1.00 58.66 176 VAL A O 1
ATOM 1266 N N . LYS A 1 177 ? 33.554 -15.477 19.280 1.00 56.75 177 LYS A N 1
ATOM 1267 C CA . LYS A 1 177 ? 32.671 -16.405 20.005 1.00 56.75 177 LYS A CA 1
ATOM 1268 C C . LYS A 1 177 ? 31.537 -16.925 19.118 1.00 56.75 177 LYS A C 1
ATOM 1270 O O . LYS A 1 177 ? 31.127 -18.074 19.272 1.00 56.75 177 LYS A O 1
ATOM 1275 N N . ASP A 1 178 ? 31.007 -16.064 18.259 1.00 44.75 178 ASP A N 1
ATOM 1276 C CA . ASP A 1 178 ? 29.888 -16.390 17.381 1.00 44.75 178 ASP A CA 1
ATOM 1277 C C . ASP A 1 178 ? 30.387 -16.936 16.010 1.00 44.75 178 ASP A C 1
ATOM 1279 O O . ASP A 1 178 ? 29.635 -17.624 15.327 1.00 44.75 178 ASP A O 1
ATOM 1283 N N . HIS A 1 179 ? 31.673 -16.721 15.679 1.00 51.41 179 HIS A N 1
ATOM 1284 C CA . HIS A 1 179 ? 32.426 -17.213 14.509 1.00 51.41 179 HIS A CA 1
ATOM 1285 C C . HIS A 1 179 ? 33.845 -17.706 14.900 1.00 51.41 179 HIS A C 1
ATOM 1287 O O . HIS A 1 179 ? 34.826 -16.962 14.746 1.00 51.41 179 HIS A O 1
ATOM 1293 N N . PRO A 1 180 ? 33.993 -18.943 15.420 1.00 63.38 180 PRO A N 1
ATOM 1294 C CA . PRO A 1 180 ? 35.278 -19.488 15.884 1.00 63.38 180 PRO A CA 1
ATOM 1295 C C . PRO A 1 180 ? 36.378 -19.533 14.814 1.00 63.38 180 PRO A C 1
ATOM 1297 O O . PRO A 1 180 ? 37.561 -19.418 15.125 1.00 63.38 180 PRO A O 1
ATOM 1300 N N . GLU A 1 181 ? 36.000 -19.648 13.541 1.00 57.72 181 GLU A N 1
ATOM 1301 C CA . GLU A 1 181 ? 36.894 -19.649 12.382 1.00 57.72 181 GLU A CA 1
ATOM 1302 C C . GLU A 1 181 ? 37.728 -18.361 12.228 1.00 57.72 181 GLU A C 1
ATOM 1304 O O . GLU A 1 181 ? 38.747 -18.369 11.537 1.00 57.72 181 GLU A O 1
ATOM 1309 N N . LEU A 1 182 ? 37.339 -17.270 12.902 1.00 50.09 182 LEU A N 1
ATOM 1310 C CA . LEU A 1 182 ? 38.044 -15.983 12.903 1.00 50.09 182 LEU A CA 1
ATOM 1311 C C . LEU A 1 182 ? 39.018 -15.811 14.088 1.00 50.09 182 LEU A C 1
ATOM 1313 O O . LEU A 1 182 ? 39.621 -14.740 14.235 1.00 50.09 182 LEU A O 1
ATOM 1317 N N . GLU A 1 183 ? 39.194 -16.827 14.944 1.00 55.00 183 GLU A N 1
ATOM 1318 C CA . GLU A 1 183 ? 40.113 -16.749 16.085 1.00 55.00 183 GLU A CA 1
ATOM 1319 C C . GLU A 1 183 ? 41.559 -16.475 15.630 1.00 55.00 183 GLU A C 1
ATOM 1321 O O . GLU A 1 183 ? 42.107 -17.130 14.745 1.00 55.00 183 GLU A O 1
ATOM 1326 N N . GLY A 1 184 ? 42.179 -15.443 16.212 1.00 61.66 184 GLY A N 1
ATOM 1327 C CA . GLY A 1 184 ? 43.525 -14.987 15.848 1.00 61.66 184 GLY A CA 1
ATOM 1328 C C . GLY A 1 184 ? 43.636 -14.195 14.534 1.00 61.66 184 GLY A C 1
ATOM 1329 O O . GLY A 1 184 ? 44.700 -13.634 14.283 1.00 61.66 184 GLY A O 1
ATOM 1330 N N . GLN A 1 185 ? 42.571 -14.093 13.728 1.00 56.62 185 GLN A N 1
ATOM 1331 C CA . GLN A 1 185 ? 42.593 -13.392 12.431 1.00 56.62 185 GLN A CA 1
ATOM 1332 C C . GLN A 1 185 ? 42.147 -11.919 12.506 1.00 56.62 185 GLN A C 1
ATOM 1334 O O . GLN A 1 185 ? 42.463 -11.134 11.617 1.00 56.62 185 GLN A O 1
ATOM 1339 N N . LEU A 1 186 ? 41.425 -11.527 13.562 1.00 55.00 186 LEU A N 1
ATOM 1340 C CA . LEU A 1 186 ? 40.881 -10.174 13.733 1.00 55.00 186 LEU A CA 1
ATOM 1341 C C . LEU A 1 186 ? 41.799 -9.273 14.574 1.00 55.00 186 LEU A C 1
ATOM 1343 O O . LEU A 1 186 ? 41.882 -9.416 15.797 1.00 55.00 186 LEU A O 1
ATOM 1347 N N . GLY A 1 187 ? 42.439 -8.291 13.939 1.00 62.62 187 GLY A N 1
ATOM 1348 C CA . GLY A 1 187 ? 43.138 -7.210 14.628 1.00 62.62 187 GLY A CA 1
ATOM 1349 C C . GLY A 1 187 ? 42.198 -6.095 15.101 1.00 62.62 187 GLY A C 1
ATOM 1350 O O . GLY A 1 187 ? 41.073 -5.919 14.629 1.00 62.62 187 GLY A O 1
ATOM 1351 N N . ARG A 1 188 ? 42.675 -5.282 16.055 1.00 61.75 188 ARG A N 1
ATOM 1352 C CA . ARG A 1 188 ? 41.917 -4.125 16.577 1.00 61.75 188 ARG A CA 1
ATOM 1353 C C . ARG A 1 188 ? 41.591 -3.094 15.499 1.00 61.75 188 ARG A C 1
ATOM 1355 O O . ARG A 1 188 ? 40.532 -2.473 15.565 1.00 61.75 188 ARG A O 1
ATOM 1362 N N . ASP A 1 189 ? 42.506 -2.887 14.555 1.00 61.34 189 ASP A N 1
ATOM 1363 C CA . ASP A 1 189 ? 42.322 -1.916 13.479 1.00 61.34 189 ASP A CA 1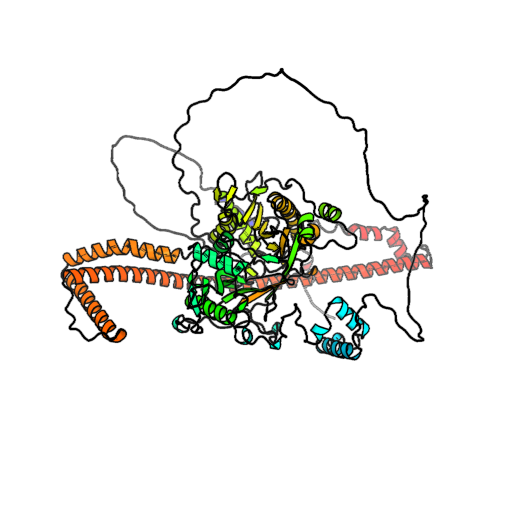
ATOM 1364 C C . ASP A 1 189 ? 41.302 -2.430 12.448 1.00 61.34 189 ASP A C 1
ATOM 1366 O O . ASP A 1 189 ? 40.447 -1.652 12.033 1.00 61.34 189 ASP A O 1
ATOM 1370 N N . ASP A 1 190 ? 41.279 -3.734 12.146 1.00 61.00 190 ASP A N 1
ATOM 1371 C CA . ASP A 1 190 ? 40.276 -4.369 11.273 1.00 61.00 190 ASP A CA 1
ATOM 1372 C C . ASP A 1 190 ? 38.871 -4.281 11.886 1.00 61.00 190 ASP A C 1
ATOM 1374 O O . ASP A 1 190 ? 37.912 -3.876 11.229 1.00 61.00 190 ASP A O 1
ATOM 1378 N N . VAL A 1 191 ? 38.752 -4.563 13.190 1.00 56.50 191 VAL A N 1
ATOM 1379 C CA . VAL A 1 191 ? 37.495 -4.414 13.943 1.00 56.50 191 VAL A CA 1
ATOM 1380 C C . VAL A 1 191 ? 37.047 -2.949 14.007 1.00 56.50 191 VAL A C 1
ATOM 1382 O O . VAL A 1 191 ? 35.849 -2.675 13.906 1.00 56.50 191 VAL A O 1
ATOM 1385 N N . GLN A 1 192 ? 37.971 -1.983 14.117 1.00 54.34 192 GLN A N 1
ATOM 1386 C CA . GLN A 1 192 ? 37.609 -0.566 14.010 1.00 54.34 192 GLN A CA 1
ATOM 1387 C C . GLN A 1 192 ? 37.157 -0.208 12.582 1.00 54.34 192 GLN A C 1
ATOM 1389 O O . GLN A 1 192 ? 36.180 0.524 12.433 1.00 54.34 192 GLN A O 1
ATOM 1394 N N . GLN A 1 193 ? 37.805 -0.738 11.544 1.00 52.06 193 GLN A N 1
ATOM 1395 C CA . GLN A 1 193 ? 37.441 -0.475 10.151 1.00 52.06 193 GLN A CA 1
ATOM 1396 C C . GLN A 1 193 ? 36.068 -1.075 9.801 1.00 52.06 193 GLN A C 1
ATOM 1398 O O . GLN A 1 193 ? 35.264 -0.421 9.142 1.00 52.06 193 GLN A O 1
ATOM 1403 N N . LEU A 1 194 ? 35.743 -2.259 10.331 1.00 51.00 194 LEU A N 1
ATOM 1404 C CA . LEU A 1 194 ? 34.419 -2.879 10.237 1.00 51.00 194 LEU A CA 1
ATOM 1405 C C . LEU A 1 194 ? 33.339 -2.031 10.938 1.00 51.00 194 LEU A C 1
ATOM 1407 O O . LEU A 1 194 ? 32.284 -1.773 10.360 1.00 51.00 194 LEU A O 1
ATOM 1411 N N . LEU A 1 195 ? 33.612 -1.532 12.151 1.00 47.28 195 LEU A N 1
ATOM 1412 C CA . LEU A 1 195 ? 32.710 -0.631 12.886 1.00 47.28 195 LEU A CA 1
ATOM 1413 C C . LEU A 1 195 ? 32.484 0.713 12.171 1.00 47.28 195 LEU A C 1
ATOM 1415 O O . LEU A 1 195 ? 31.374 1.247 12.214 1.00 47.28 195 LEU A O 1
ATOM 1419 N N . GLU A 1 196 ? 33.510 1.256 11.508 1.00 48.38 196 GLU A N 1
ATOM 1420 C CA . GLU A 1 196 ? 33.399 2.475 10.696 1.00 48.38 196 GLU A CA 1
ATOM 1421 C C . GLU A 1 196 ? 32.598 2.230 9.403 1.00 48.38 196 GLU A C 1
ATOM 1423 O O . GLU A 1 196 ? 31.743 3.049 9.060 1.00 48.38 196 GLU A O 1
ATOM 1428 N N . THR A 1 197 ? 32.780 1.079 8.744 1.00 44.25 197 THR A N 1
ATOM 1429 C CA . THR A 1 197 ? 31.983 0.653 7.575 1.00 44.25 197 THR A CA 1
ATOM 1430 C C . THR A 1 197 ? 30.503 0.453 7.925 1.00 44.25 197 THR A C 1
ATOM 1432 O O . THR A 1 197 ? 29.632 0.859 7.158 1.00 44.25 197 THR A O 1
ATOM 1435 N N . LEU A 1 198 ? 30.200 -0.098 9.107 1.00 38.78 198 LEU A N 1
ATOM 1436 C CA . LEU A 1 198 ? 28.831 -0.296 9.615 1.00 38.78 198 LEU A CA 1
ATOM 1437 C C . LEU A 1 198 ? 28.173 0.985 10.181 1.00 38.78 198 LEU A C 1
ATOM 1439 O O . LEU A 1 198 ? 27.008 0.949 10.573 1.00 38.78 198 LEU A O 1
ATOM 1443 N N . GLN A 1 199 ? 28.900 2.110 10.241 1.00 41.16 199 GLN A N 1
ATOM 1444 C CA . GLN A 1 199 ? 28.431 3.440 10.680 1.00 41.16 199 GLN A CA 1
ATOM 1445 C C . GLN A 1 199 ? 27.710 3.490 12.049 1.00 41.16 199 GLN A C 1
ATOM 1447 O O . GLN A 1 199 ? 26.834 4.329 12.275 1.00 41.16 199 GLN A O 1
ATOM 1452 N N . ILE A 1 200 ? 28.078 2.622 12.998 1.00 41.31 200 ILE A N 1
ATOM 1453 C CA . ILE A 1 200 ? 27.373 2.519 14.287 1.00 41.31 200 ILE A CA 1
ATOM 1454 C C . ILE A 1 200 ? 27.817 3.634 15.254 1.00 41.31 200 ILE A C 1
ATOM 1456 O O . ILE A 1 200 ? 28.970 3.681 15.688 1.00 41.31 200 ILE A O 1
ATOM 1460 N N . ASP A 1 201 ? 26.890 4.518 15.644 1.00 44.38 201 ASP A N 1
ATOM 1461 C CA . ASP A 1 201 ? 27.156 5.597 16.611 1.00 44.38 201 ASP A CA 1
ATOM 1462 C C . ASP A 1 201 ? 27.578 5.043 17.990 1.00 44.38 201 ASP A C 1
ATOM 1464 O O . ASP A 1 201 ? 27.024 4.073 18.519 1.00 44.38 201 ASP A O 1
ATOM 1468 N N . LYS A 1 202 ? 28.554 5.701 18.619 1.00 37.03 202 LYS A N 1
ATOM 1469 C CA . LYS A 1 202 ? 29.203 5.264 19.864 1.00 37.03 202 LYS A CA 1
ATOM 1470 C C . LYS A 1 202 ? 28.242 5.199 21.055 1.00 37.03 202 LYS A C 1
ATOM 1472 O O . LYS A 1 202 ? 28.463 4.411 21.974 1.00 37.03 202 LYS A O 1
ATOM 1477 N N . ASP A 1 203 ? 27.173 5.990 21.019 1.00 37.28 203 ASP A N 1
ATOM 1478 C CA . ASP A 1 203 ? 26.126 6.001 22.046 1.00 37.28 203 ASP A CA 1
ATOM 1479 C C . ASP A 1 203 ? 25.074 4.889 21.835 1.00 37.28 203 ASP A C 1
ATOM 1481 O O . ASP A 1 203 ? 24.370 4.525 22.778 1.00 37.28 203 ASP A O 1
ATOM 1485 N N . VAL A 1 204 ? 25.001 4.300 20.631 1.00 40.22 204 VAL A N 1
ATOM 1486 C CA . VAL A 1 204 ? 24.164 3.123 20.327 1.00 40.22 204 VAL A CA 1
ATOM 1487 C C . VAL A 1 204 ? 24.834 1.851 20.844 1.00 40.22 204 VAL A C 1
ATOM 1489 O O . VAL A 1 204 ? 24.193 1.068 21.540 1.00 40.22 204 VAL A O 1
ATOM 1492 N N . VAL A 1 205 ? 26.147 1.692 20.626 1.00 41.94 205 VAL A N 1
ATOM 1493 C CA . VAL A 1 205 ? 26.944 0.577 21.193 1.00 41.94 205 VAL A CA 1
ATOM 1494 C C . VAL A 1 205 ? 26.902 0.566 22.731 1.00 41.94 205 VAL A C 1
ATOM 1496 O O . VAL A 1 205 ? 27.005 -0.488 23.355 1.00 41.94 205 VAL A O 1
ATOM 1499 N N . LYS A 1 206 ? 26.718 1.735 23.358 1.00 38.06 206 LYS A N 1
ATOM 1500 C CA . LYS A 1 206 ? 26.541 1.880 24.812 1.00 38.06 206 LYS A CA 1
ATOM 1501 C C . LYS A 1 206 ? 25.107 1.680 25.315 1.00 38.06 206 LYS A C 1
ATOM 1503 O O . LYS A 1 206 ? 24.918 1.539 26.518 1.00 38.06 206 LYS A O 1
ATOM 1508 N N . GLY A 1 207 ? 24.109 1.680 24.432 1.00 37.16 207 GLY A N 1
ATOM 1509 C CA . GLY A 1 207 ? 22.691 1.578 24.796 1.00 37.16 207 GLY A CA 1
ATOM 1510 C C . GLY A 1 207 ? 22.053 2.861 25.353 1.00 37.16 207 GLY A C 1
ATOM 1511 O O . GLY A 1 207 ? 20.875 2.827 25.710 1.00 37.16 207 GLY A O 1
ATOM 1512 N N . ASP A 1 208 ? 22.787 3.981 25.393 1.00 35.03 208 ASP A N 1
ATOM 1513 C CA . ASP A 1 208 ? 22.288 5.298 25.827 1.00 35.03 208 ASP A CA 1
ATOM 1514 C C . ASP A 1 208 ? 21.393 5.965 24.758 1.00 35.03 208 ASP A C 1
ATOM 1516 O O . ASP A 1 208 ? 20.536 6.794 25.077 1.00 35.03 208 ASP A O 1
ATOM 1520 N N . LYS A 1 209 ? 21.548 5.574 23.484 1.00 35.06 209 LYS A N 1
ATOM 1521 C CA . LYS A 1 209 ? 20.608 5.857 22.387 1.00 35.06 209 LYS A CA 1
ATOM 1522 C C . LYS A 1 209 ? 20.104 4.550 21.774 1.00 35.06 209 LYS A C 1
ATOM 1524 O O . LYS A 1 209 ? 20.880 3.625 21.553 1.00 35.06 209 LYS A O 1
ATOM 1529 N N . GLY A 1 210 ? 18.823 4.499 21.410 1.00 34.78 210 GLY A N 1
ATOM 1530 C CA . GLY A 1 210 ? 18.356 3.536 20.409 1.00 34.78 210 GLY A CA 1
ATOM 1531 C C . GLY A 1 210 ? 18.818 3.931 18.999 1.00 34.78 210 GLY A C 1
ATOM 1532 O O . GLY A 1 210 ? 19.150 5.089 18.758 1.00 34.78 210 GLY A O 1
ATOM 1533 N N . PHE A 1 211 ? 18.793 2.980 18.061 1.00 30.28 211 PHE A N 1
ATOM 1534 C CA . PHE A 1 211 ? 19.321 3.127 16.690 1.00 30.28 211 PHE A CA 1
ATOM 1535 C C . PHE A 1 211 ? 18.659 4.251 15.854 1.00 30.28 211 PHE A C 1
ATOM 1537 O O . PHE A 1 211 ? 19.195 4.646 14.827 1.00 30.28 211 PHE A O 1
ATOM 1544 N N . MET A 1 212 ? 17.507 4.784 16.286 1.00 32.28 212 MET A N 1
ATOM 1545 C CA . MET A 1 212 ? 16.736 5.822 15.584 1.00 32.28 212 MET A CA 1
ATOM 1546 C C . MET A 1 212 ? 16.261 6.927 16.547 1.00 32.28 212 MET A C 1
ATOM 1548 O O . MET A 1 212 ? 15.282 6.754 17.276 1.00 32.28 212 MET A O 1
ATOM 1552 N N . GLY A 1 213 ? 16.921 8.089 16.503 1.00 29.59 213 GLY A N 1
ATOM 1553 C CA . GLY A 1 213 ? 16.415 9.364 17.034 1.00 29.59 213 GLY A CA 1
ATOM 1554 C C . GLY A 1 213 ? 16.238 9.499 18.561 1.00 29.59 213 GLY A C 1
ATOM 1555 O O . GLY A 1 213 ? 16.414 8.574 19.356 1.00 29.59 213 GLY A O 1
ATOM 1556 N N . LYS A 1 214 ? 15.858 10.710 18.999 1.00 28.11 214 LYS A N 1
ATOM 1557 C CA . LYS A 1 214 ? 15.565 11.024 20.413 1.00 28.11 214 LYS A CA 1
ATOM 1558 C C . LYS A 1 214 ? 14.207 10.454 20.845 1.00 28.11 214 LYS A C 1
ATOM 1560 O O . LYS A 1 214 ? 13.218 11.178 20.924 1.00 28.11 214 LYS A O 1
ATOM 1565 N N . GLY A 1 215 ? 14.166 9.167 21.178 1.00 36.19 215 GLY A N 1
ATOM 1566 C CA . GLY A 1 215 ? 12.980 8.554 21.789 1.00 36.19 215 GLY A CA 1
ATOM 1567 C C . GLY A 1 215 ? 12.914 7.030 21.740 1.00 36.19 215 GLY A C 1
ATOM 1568 O O . GLY A 1 215 ? 12.134 6.444 22.496 1.00 36.19 215 GLY A O 1
ATOM 1569 N N . ALA A 1 216 ? 13.728 6.383 20.901 1.00 33.19 216 ALA A N 1
ATOM 1570 C CA . ALA A 1 216 ? 13.827 4.929 20.860 1.00 33.19 216 ALA A CA 1
ATOM 1571 C C . ALA A 1 216 ? 14.336 4.381 22.206 1.00 33.19 216 ALA A C 1
ATOM 1573 O O . ALA A 1 216 ? 15.455 4.668 22.633 1.00 33.19 216 ALA A O 1
ATOM 1574 N N . LYS A 1 217 ? 13.494 3.596 22.885 1.00 38.00 217 LYS A N 1
ATOM 1575 C CA . LYS A 1 217 ? 13.864 2.871 24.109 1.00 38.00 217 LYS A CA 1
ATOM 1576 C C . LYS A 1 217 ? 14.724 1.666 23.737 1.00 38.00 217 LYS A C 1
ATOM 1578 O O . LYS A 1 217 ? 14.474 1.042 22.712 1.00 38.00 217 LYS A O 1
ATOM 1583 N N . SER A 1 218 ? 15.694 1.320 24.580 1.00 31.80 218 SER A N 1
ATOM 1584 C CA . SER A 1 218 ? 16.537 0.141 24.362 1.00 31.80 218 SER A CA 1
ATOM 1585 C C . SER A 1 218 ? 15.732 -1.169 24.415 1.00 31.80 218 SER A C 1
ATOM 1587 O O . SER A 1 218 ? 14.636 -1.232 24.984 1.00 31.80 218 SER A O 1
ATOM 1589 N N . MET A 1 219 ? 16.290 -2.220 23.804 1.00 41.75 219 MET A N 1
ATOM 1590 C CA . MET A 1 219 ? 15.599 -3.464 23.414 1.00 41.75 219 MET A CA 1
ATOM 1591 C C . MET A 1 219 ? 14.777 -4.127 24.537 1.00 41.75 219 MET A C 1
ATOM 1593 O O . MET A 1 219 ? 13.660 -4.589 24.305 1.00 41.75 219 MET A O 1
ATOM 1597 N N . GLY A 1 220 ? 15.246 -4.076 25.791 1.00 36.22 220 GLY A N 1
ATOM 1598 C CA . GLY A 1 220 ? 14.514 -4.599 26.956 1.00 36.22 220 GLY A CA 1
ATOM 1599 C C . GLY A 1 220 ? 13.183 -3.889 27.278 1.00 36.22 220 GLY A C 1
ATOM 1600 O O . GLY A 1 220 ? 12.454 -4.319 28.178 1.00 36.22 220 GLY A O 1
ATOM 1601 N N . GLY A 1 221 ? 12.837 -2.806 26.572 1.00 51.75 221 GLY A N 1
ATOM 1602 C CA . GLY A 1 221 ? 11.680 -1.947 26.840 1.00 51.75 221 GLY A CA 1
ATOM 1603 C C . GLY A 1 221 ? 10.316 -2.450 26.344 1.00 51.75 221 GLY A C 1
ATOM 1604 O O . GLY A 1 221 ? 9.288 -1.959 26.822 1.00 51.75 221 GLY A O 1
ATOM 1605 N N . HIS A 1 222 ? 10.259 -3.423 25.427 1.00 67.62 222 HIS A N 1
ATOM 1606 C CA . HIS A 1 222 ? 9.008 -3.859 24.784 1.00 67.62 222 HIS A CA 1
ATOM 1607 C C . HIS A 1 222 ? 8.187 -4.774 25.715 1.00 67.62 222 HIS A C 1
ATOM 1609 O O . HIS A 1 222 ? 8.221 -5.998 25.624 1.00 67.62 222 HIS A O 1
ATOM 1615 N N . LYS A 1 223 ? 7.466 -4.177 26.676 1.00 79.19 223 LYS A N 1
ATOM 1616 C CA . LYS A 1 223 ? 6.601 -4.898 27.640 1.00 79.19 223 LYS A CA 1
ATOM 1617 C C . LYS A 1 223 ? 5.235 -5.335 27.083 1.00 79.19 223 LYS A C 1
ATOM 1619 O O . LYS A 1 223 ? 4.529 -6.047 27.778 1.00 79.19 223 LYS A O 1
ATOM 1624 N N . PHE A 1 224 ? 4.852 -4.872 25.891 1.00 85.38 224 PHE A N 1
ATOM 1625 C CA . PHE A 1 224 ? 3.605 -5.267 25.218 1.00 85.38 224 PHE A CA 1
ATOM 1626 C C . PHE A 1 224 ? 3.847 -6.411 24.225 1.00 85.38 224 PHE A C 1
ATOM 1628 O O . PHE A 1 224 ? 3.253 -7.466 24.355 1.00 85.38 224 PHE A O 1
ATOM 1635 N N . TRP A 1 225 ? 4.782 -6.242 23.285 1.00 84.81 225 TRP A N 1
ATOM 1636 C CA . TRP A 1 225 ? 5.035 -7.231 22.227 1.00 84.81 225 TRP A CA 1
ATOM 1637 C C . TRP A 1 225 ? 5.530 -8.601 22.728 1.00 84.81 225 TRP A C 1
ATOM 1639 O O . TRP A 1 225 ? 5.223 -9.608 22.108 1.00 84.81 225 TRP A O 1
ATOM 1649 N N . ARG A 1 226 ? 6.173 -8.664 23.905 1.00 85.31 226 ARG A N 1
ATOM 1650 C CA . ARG A 1 226 ? 6.497 -9.926 24.608 1.00 85.31 226 ARG A CA 1
ATOM 1651 C C . ARG A 1 226 ? 5.287 -10.698 25.157 1.00 85.31 226 ARG A C 1
ATOM 1653 O O . ARG A 1 226 ? 5.461 -11.770 25.718 1.00 85.31 226 ARG A O 1
ATOM 1660 N N . THR A 1 227 ? 4.075 -10.151 25.060 1.00 87.44 227 THR A N 1
ATOM 1661 C CA . THR A 1 227 ? 2.825 -10.838 25.429 1.00 87.44 227 THR A CA 1
ATOM 1662 C C . THR A 1 227 ? 1.887 -10.969 24.230 1.00 87.44 227 THR A C 1
ATOM 1664 O O . THR A 1 227 ? 0.671 -10.996 24.410 1.00 87.44 227 THR A O 1
ATOM 1667 N N . GLN A 1 228 ? 2.416 -10.934 23.005 1.00 91.06 228 GLN A N 1
ATOM 1668 C CA . GLN A 1 228 ? 1.661 -11.049 21.756 1.00 91.06 228 GLN A CA 1
ATOM 1669 C C . GLN A 1 228 ? 2.226 -12.209 20.923 1.00 91.06 228 GLN A C 1
ATOM 1671 O O . GLN A 1 228 ? 3.433 -12.443 20.990 1.00 91.06 228 GLN A O 1
ATOM 1676 N N . PRO A 1 229 ? 1.395 -12.905 20.125 1.00 91.62 229 PRO A N 1
ATOM 1677 C CA . PRO A 1 229 ? 1.844 -13.980 19.248 1.00 91.62 229 PRO A CA 1
ATOM 1678 C C . PRO A 1 229 ? 2.594 -13.400 18.042 1.00 91.62 229 PRO A C 1
ATOM 1680 O O . PRO A 1 229 ? 2.038 -13.209 16.965 1.00 91.62 229 PRO A O 1
ATOM 1683 N N . VAL A 1 230 ? 3.866 -13.072 18.242 1.00 90.25 230 VAL A N 1
ATOM 1684 C CA . VAL A 1 230 ? 4.825 -12.662 17.207 1.00 90.25 230 VAL A CA 1
ATOM 1685 C C . VAL A 1 230 ? 6.164 -13.353 17.489 1.00 90.25 230 VAL A C 1
ATOM 1687 O O . VAL A 1 230 ? 6.453 -13.583 18.668 1.00 90.25 230 VAL A O 1
ATOM 1690 N N . PRO A 1 231 ? 6.991 -13.665 16.473 1.00 86.50 231 PRO A N 1
ATOM 1691 C CA . PRO A 1 231 ? 8.310 -14.256 16.699 1.00 86.50 231 PRO A CA 1
ATOM 1692 C C . PRO A 1 231 ? 9.180 -13.375 17.604 1.00 86.50 231 PRO A C 1
ATOM 1694 O O . PRO A 1 231 ? 9.213 -12.148 17.446 1.00 86.50 231 PRO A O 1
ATOM 1697 N N . GLN A 1 232 ? 9.882 -13.978 18.558 1.00 83.50 232 GLN A N 1
ATOM 1698 C CA . GLN A 1 232 ? 10.725 -13.273 19.526 1.00 83.50 232 GLN A CA 1
ATOM 1699 C C . GLN A 1 232 ? 12.200 -13.312 19.100 1.00 83.50 232 GLN A C 1
ATOM 1701 O O . GLN A 1 232 ? 12.685 -14.290 18.549 1.00 83.50 232 GLN A O 1
ATOM 1706 N N . LEU A 1 233 ? 12.951 -12.253 19.416 1.00 71.25 233 LEU A N 1
ATOM 1707 C CA . LEU A 1 233 ? 14.366 -12.090 19.026 1.00 71.25 233 LEU A CA 1
ATOM 1708 C C . LEU A 1 233 ? 15.341 -13.108 19.649 1.00 71.25 233 LEU A C 1
ATOM 1710 O O . LEU A 1 233 ? 16.528 -13.080 19.340 1.00 71.25 233 LEU A O 1
ATOM 1714 N N . GLU A 1 234 ? 14.857 -13.943 20.564 1.00 65.44 234 GLU A N 1
ATOM 1715 C CA . GLU A 1 234 ? 15.624 -14.970 21.276 1.00 65.44 234 GLU A CA 1
ATOM 1716 C C . GLU A 1 234 ? 15.406 -16.373 20.657 1.00 65.44 234 GLU A C 1
ATOM 1718 O O . GLU A 1 234 ? 16.059 -17.333 21.060 1.00 65.44 234 GLU A O 1
ATOM 1723 N N . GLU A 1 235 ? 14.517 -16.495 19.661 1.00 63.28 235 GLU A N 1
ATOM 1724 C CA . GLU A 1 235 ? 14.219 -17.731 18.924 1.00 63.28 235 GLU A CA 1
ATOM 1725 C C . GLU A 1 235 ? 15.214 -17.923 17.763 1.00 63.28 235 GLU A C 1
ATOM 1727 O O . GLU A 1 235 ? 15.488 -16.991 17.003 1.00 63.28 235 GLU A O 1
ATOM 1732 N N . LYS A 1 236 ? 15.766 -19.135 17.599 1.00 58.44 236 LYS A N 1
ATOM 1733 C CA . LYS A 1 236 ? 16.714 -19.424 16.509 1.00 58.44 236 LYS A CA 1
ATOM 1734 C C . LYS A 1 236 ? 15.993 -19.635 15.167 1.00 58.44 236 LYS A C 1
ATOM 1736 O O . LYS A 1 236 ? 14.987 -20.347 15.147 1.00 58.44 236 LYS A O 1
ATOM 1741 N N . PRO A 1 237 ? 16.539 -19.148 14.034 1.00 54.00 237 PRO A N 1
ATOM 1742 C CA . PRO A 1 237 ? 15.966 -19.382 12.702 1.00 54.00 237 PRO A CA 1
ATOM 1743 C C . PRO A 1 237 ? 15.852 -20.859 12.286 1.00 54.00 237 PRO A C 1
ATOM 1745 O O . PRO A 1 237 ? 14.985 -21.199 11.482 1.00 54.00 237 PRO A O 1
ATOM 1748 N N . ASP A 1 238 ? 16.710 -21.733 12.815 1.00 51.44 238 ASP A N 1
ATOM 1749 C CA . ASP A 1 238 ? 16.839 -23.123 12.348 1.00 51.44 238 ASP A CA 1
ATOM 1750 C C . ASP A 1 238 ? 15.850 -24.092 13.017 1.00 51.44 238 ASP A C 1
ATOM 1752 O O . ASP A 1 238 ? 15.494 -25.120 12.446 1.00 51.44 238 ASP A O 1
ATOM 1756 N N . GLU A 1 239 ? 15.337 -23.736 14.198 1.00 54.09 239 GLU A N 1
ATOM 1757 C CA . GLU A 1 239 ? 14.322 -24.504 14.944 1.00 54.09 239 GLU A CA 1
ATOM 1758 C C . GLU A 1 239 ? 12.881 -24.130 14.504 1.00 54.09 239 GLU A C 1
ATOM 1760 O O . GLU A 1 239 ? 11.887 -24.555 15.095 1.00 54.09 239 GLU A O 1
ATOM 1765 N N . PHE A 1 240 ? 12.753 -23.302 13.462 1.00 63.56 240 PHE A N 1
ATOM 1766 C CA . PHE A 1 240 ? 11.566 -22.500 13.181 1.00 63.56 240 PHE A CA 1
ATOM 1767 C C . PHE A 1 240 ? 10.603 -23.143 12.165 1.00 63.56 240 PHE A C 1
ATOM 1769 O O . PHE A 1 240 ? 10.862 -23.175 10.955 1.00 63.56 240 PHE A O 1
ATOM 1776 N N . ARG A 1 241 ? 9.433 -23.593 12.640 1.00 75.31 241 ARG A N 1
ATOM 1777 C CA . ARG A 1 241 ? 8.327 -24.056 11.783 1.00 75.31 241 ARG A CA 1
ATOM 1778 C C . ARG A 1 241 ? 7.419 -22.888 11.387 1.00 75.31 241 ARG A C 1
ATOM 1780 O O . ARG A 1 241 ? 6.792 -22.278 12.248 1.00 75.31 241 ARG A O 1
ATOM 1787 N N . GLU A 1 242 ? 7.288 -22.629 10.087 1.00 87.56 242 GLU A N 1
ATOM 1788 C CA . GLU A 1 242 ? 6.339 -21.630 9.577 1.00 87.56 242 GLU A CA 1
ATOM 1789 C C . GLU A 1 242 ? 4.872 -22.027 9.858 1.00 87.56 242 GLU A C 1
ATOM 1791 O O . GLU A 1 242 ? 4.527 -23.212 9.882 1.00 87.56 242 GLU A O 1
ATOM 1796 N N . GLY A 1 243 ? 3.994 -21.039 10.065 1.00 90.56 243 GLY A N 1
ATOM 1797 C CA . GLY A 1 243 ? 2.568 -21.245 10.358 1.00 90.56 243 GLY A CA 1
ATOM 1798 C C . GLY A 1 243 ? 2.026 -20.365 11.496 1.00 90.56 243 GLY A C 1
ATOM 1799 O O . GLY A 1 243 ? 2.742 -19.510 12.011 1.00 90.56 243 GLY A O 1
ATOM 1800 N N . PRO A 1 244 ? 0.758 -20.542 11.917 1.00 92.44 244 PRO A N 1
ATOM 1801 C CA . PRO A 1 244 ? 0.201 -19.830 13.069 1.00 92.44 244 PRO A CA 1
ATOM 1802 C C . PRO A 1 244 ? 0.933 -20.143 14.384 1.00 92.44 244 PRO A C 1
ATOM 1804 O O . PRO A 1 244 ? 1.348 -21.284 14.599 1.00 92.44 244 PRO A O 1
ATOM 1807 N N . LEU A 1 245 ? 1.061 -19.141 15.262 1.00 90.62 245 LEU A N 1
ATOM 1808 C CA . LEU A 1 245 ? 1.755 -19.255 16.558 1.00 90.62 245 LEU A CA 1
ATOM 1809 C C . LEU A 1 245 ? 0.808 -19.706 17.683 1.00 90.62 245 LEU A C 1
ATOM 1811 O O . LEU A 1 245 ? 1.103 -20.638 18.427 1.00 90.62 245 LEU A O 1
ATOM 1815 N N . GLU A 1 246 ? -0.359 -19.075 17.773 1.00 91.19 246 GLU A N 1
ATOM 1816 C CA . GLU A 1 246 ? -1.513 -19.517 18.548 1.00 91.19 246 GLU A CA 1
ATOM 1817 C C . GLU A 1 246 ? -2.554 -20.141 17.611 1.00 91.19 246 GLU A C 1
ATOM 1819 O O . GLU A 1 246 ? -2.808 -19.637 16.512 1.00 91.19 246 GLU A O 1
ATOM 1824 N N . ALA A 1 247 ? -3.198 -21.217 18.070 1.00 89.88 247 ALA A N 1
ATOM 1825 C CA . ALA A 1 247 ? -4.324 -21.820 17.367 1.00 89.88 247 ALA A CA 1
ATOM 1826 C C . ALA A 1 247 ? -5.541 -20.877 17.328 1.00 89.88 247 ALA A C 1
ATOM 1828 O O . ALA A 1 247 ? -5.807 -20.140 18.285 1.00 89.88 247 ALA A O 1
ATOM 1829 N N . ASP A 1 248 ? -6.294 -20.946 16.231 1.00 91.50 248 ASP A N 1
ATOM 1830 C CA . ASP A 1 248 ? -7.537 -20.199 16.042 1.00 91.50 248 ASP A CA 1
ATOM 1831 C C . ASP A 1 248 ? -8.567 -20.596 17.120 1.00 91.50 248 ASP A C 1
ATOM 1833 O O . ASP A 1 248 ? -8.770 -21.778 17.409 1.00 91.50 248 ASP A O 1
ATOM 1837 N N . LYS A 1 249 ? -9.211 -19.600 17.736 1.00 90.62 249 LYS A N 1
ATOM 1838 C CA . LYS A 1 249 ? -10.117 -19.781 18.886 1.00 90.62 249 LYS A CA 1
ATOM 1839 C C . LYS A 1 249 ? -11.572 -19.804 18.431 1.00 90.62 249 LYS A C 1
ATOM 1841 O O . LYS A 1 249 ? -11.928 -19.154 17.449 1.00 90.62 249 LYS A O 1
ATOM 1846 N N . LYS A 1 250 ? -12.449 -20.516 19.139 1.00 87.69 250 LYS A N 1
ATOM 1847 C CA . LYS A 1 250 ? -13.888 -20.476 18.821 1.00 87.69 250 LYS A CA 1
ATOM 1848 C C . LYS A 1 250 ? -14.469 -19.094 19.138 1.00 87.69 250 LYS A C 1
ATOM 1850 O O . LYS A 1 250 ? -13.972 -18.439 20.053 1.00 87.69 250 LYS A O 1
ATOM 1855 N N . PRO A 1 251 ? -15.551 -18.657 18.466 1.00 83.94 251 PRO A N 1
ATOM 1856 C CA . PRO A 1 251 ? -16.188 -17.372 18.755 1.00 83.94 251 PRO A CA 1
ATOM 1857 C C . PRO A 1 251 ? -16.528 -17.175 20.240 1.00 83.94 251 PRO A C 1
ATOM 1859 O O . PRO A 1 251 ? -16.310 -16.088 20.763 1.00 83.94 251 PRO A O 1
ATOM 1862 N N . ASP A 1 252 ? -16.971 -18.231 20.929 1.00 89.25 252 ASP A N 1
ATOM 1863 C CA . ASP A 1 252 ? -17.327 -18.210 22.359 1.00 89.25 252 ASP A CA 1
ATOM 1864 C C . ASP A 1 252 ? -16.108 -18.107 23.299 1.00 89.25 252 ASP A C 1
ATOM 1866 O O . ASP A 1 252 ? -16.229 -17.680 24.445 1.00 89.25 252 ASP A O 1
ATOM 1870 N N . GLU A 1 253 ? -14.921 -18.487 22.816 1.00 90.88 253 GLU A N 1
ATOM 1871 C CA . GLU A 1 253 ? -13.640 -18.403 23.534 1.00 90.88 253 GLU A CA 1
ATOM 1872 C C . GLU A 1 253 ? -13.004 -16.998 23.395 1.00 90.88 253 GLU A C 1
ATOM 1874 O O . GLU A 1 253 ? -12.034 -16.672 24.085 1.00 90.88 253 GLU A O 1
ATOM 1879 N N . VAL A 1 254 ? -13.551 -16.141 22.522 1.00 92.38 254 VAL A N 1
ATOM 1880 C CA . VAL A 1 254 ? -13.137 -14.741 22.339 1.00 92.38 254 VAL A CA 1
ATOM 1881 C C . VAL A 1 254 ? -13.962 -13.824 23.263 1.00 92.38 254 VAL A C 1
ATOM 1883 O O . VAL A 1 254 ? -15.184 -13.965 23.333 1.00 92.38 254 VAL A O 1
ATOM 1886 N N . PRO A 1 255 ? -13.350 -12.838 23.954 1.00 93.81 255 PRO A N 1
ATOM 1887 C CA . PRO A 1 255 ? -14.092 -11.890 24.787 1.00 93.81 255 PRO A CA 1
ATOM 1888 C C . PRO A 1 255 ? -15.129 -11.076 23.995 1.00 93.81 255 PRO A C 1
ATOM 1890 O O . PRO A 1 255 ? -14.780 -10.270 23.128 1.00 93.81 255 PRO A O 1
ATOM 1893 N N . GLN A 1 256 ? -16.410 -11.262 24.327 1.00 93.81 256 GLN A N 1
ATOM 1894 C CA . GLN A 1 256 ? -17.539 -10.572 23.685 1.00 93.81 256 GLN A CA 1
ATOM 1895 C C . GLN A 1 256 ? -17.595 -9.078 24.044 1.00 93.81 256 GLN A C 1
ATOM 1897 O O . GLN A 1 256 ? -17.889 -8.241 23.189 1.00 93.81 256 GLN A O 1
ATOM 1902 N N . GLU A 1 257 ? -17.240 -8.739 25.285 1.00 95.06 257 GLU A N 1
ATOM 1903 C CA . GLU A 1 257 ? -17.182 -7.360 25.779 1.00 95.06 257 GLU A CA 1
ATOM 1904 C C . GLU A 1 257 ? -15.950 -6.595 25.251 1.00 95.06 257 GLU A C 1
ATOM 1906 O O . GLU A 1 257 ? -14.863 -7.179 25.166 1.00 95.06 257 GLU A O 1
ATOM 1911 N N . PRO A 1 258 ? -16.071 -5.289 24.931 1.00 96.31 258 PRO A N 1
ATOM 1912 C CA . PRO A 1 258 ? -14.941 -4.441 24.549 1.00 96.31 258 PRO A CA 1
ATOM 1913 C C . PRO A 1 258 ? -13.840 -4.340 25.609 1.00 96.31 258 PRO A C 1
ATOM 1915 O O . PRO A 1 258 ? -14.091 -4.386 26.816 1.00 96.31 258 PRO A O 1
ATOM 1918 N N . VAL A 1 259 ? -12.602 -4.106 25.163 1.00 95.31 259 VAL A N 1
ATOM 1919 C CA . VAL A 1 259 ? -11.458 -3.885 26.062 1.00 95.31 259 VAL A CA 1
ATOM 1920 C C . VAL A 1 259 ? -11.728 -2.678 26.972 1.00 95.31 259 VAL A C 1
ATOM 1922 O O . VAL A 1 259 ? -12.042 -1.584 26.504 1.00 95.31 259 VAL A O 1
ATOM 1925 N N . LYS A 1 260 ? -11.607 -2.856 28.292 1.00 95.69 260 LYS A N 1
ATOM 1926 C CA . LYS A 1 260 ? -12.009 -1.844 29.282 1.00 95.69 260 LYS A CA 1
ATOM 1927 C C . LYS A 1 260 ? -11.176 -0.555 29.187 1.00 95.69 260 LYS A C 1
ATOM 1929 O O . LYS A 1 260 ? -9.999 -0.538 29.545 1.00 95.69 260 LYS A O 1
ATOM 1934 N N . LEU A 1 261 ? -11.820 0.542 28.786 1.00 94.06 261 LEU A N 1
ATOM 1935 C CA . LEU A 1 261 ? -11.253 1.895 28.813 1.00 94.06 261 LEU A CA 1
ATOM 1936 C C . LEU A 1 261 ? -11.336 2.544 30.207 1.00 94.06 261 LEU A C 1
ATOM 1938 O O . LEU A 1 261 ? -12.057 2.091 31.100 1.00 94.06 261 LEU A O 1
ATOM 1942 N N . HIS A 1 262 ? -10.600 3.646 30.386 1.00 94.31 262 HIS A N 1
ATOM 1943 C CA . HIS A 1 262 ? -10.844 4.578 31.489 1.00 94.31 262 HIS A CA 1
ATOM 1944 C C . HIS A 1 262 ? -12.130 5.374 31.223 1.00 94.31 262 HIS A C 1
ATOM 1946 O O . HIS A 1 262 ? -12.402 5.717 30.077 1.00 94.31 262 HIS A O 1
ATOM 1952 N N . LYS A 1 263 ? -12.881 5.712 32.280 1.00 94.94 263 LYS A N 1
ATOM 1953 C CA . LYS A 1 263 ? -14.210 6.357 32.216 1.00 94.94 263 LYS A CA 1
ATOM 1954 C C . LYS A 1 263 ? -14.289 7.660 31.398 1.00 94.94 263 LYS A C 1
ATOM 1956 O O . LYS A 1 263 ? -15.370 8.022 30.955 1.00 94.94 263 LYS A O 1
ATOM 1961 N N . ASP A 1 264 ? -13.167 8.351 31.197 1.00 95.06 264 ASP A N 1
ATOM 1962 C CA . ASP A 1 264 ? -13.102 9.596 30.415 1.00 95.06 264 ASP A CA 1
ATOM 1963 C C . ASP A 1 264 ? -13.064 9.337 28.892 1.00 95.06 264 ASP A C 1
ATOM 1965 O O . ASP A 1 264 ? -13.024 10.283 28.105 1.00 95.06 264 ASP A O 1
ATOM 1969 N N . PHE A 1 265 ? -13.049 8.069 28.462 1.00 97.06 265 PHE A N 1
ATOM 1970 C CA . PHE A 1 265 ? -12.970 7.651 27.064 1.00 97.06 265 PHE A CA 1
ATOM 1971 C C . PHE A 1 265 ? -14.039 6.613 26.709 1.00 97.06 265 PHE A C 1
ATOM 1973 O O . PHE A 1 265 ? -14.390 5.755 27.518 1.00 97.06 265 PHE A O 1
ATOM 1980 N N . THR A 1 266 ? -14.493 6.646 25.460 1.00 97.38 266 THR A N 1
ATOM 1981 C CA . THR A 1 266 ? -15.427 5.676 24.877 1.00 97.38 266 THR A CA 1
ATOM 1982 C C . THR A 1 266 ? -14.872 5.098 23.578 1.00 97.38 266 THR A C 1
ATOM 1984 O O . THR A 1 266 ? -14.149 5.770 22.837 1.00 97.38 266 THR A O 1
ATOM 1987 N N . TRP A 1 267 ? -15.214 3.840 23.294 1.00 98.25 267 TRP A N 1
ATOM 1988 C CA . TRP A 1 267 ? -15.004 3.252 21.973 1.00 98.25 267 TRP A CA 1
ATOM 1989 C C . TRP A 1 267 ? -16.006 3.830 20.976 1.00 98.25 267 TRP A C 1
ATOM 1991 O O . TRP A 1 267 ? -17.158 4.089 21.322 1.00 98.25 267 TRP A O 1
ATOM 2001 N N . VAL A 1 268 ? -15.584 3.959 19.722 1.00 97.81 268 VAL A N 1
ATOM 2002 C CA . VAL A 1 268 ? -16.467 4.192 18.579 1.00 97.81 268 VAL A CA 1
ATOM 2003 C C . VAL A 1 268 ? -16.058 3.281 17.423 1.00 97.81 268 VAL A C 1
ATOM 2005 O O . VAL A 1 268 ? -14.881 2.960 17.260 1.00 97.81 268 VAL A O 1
ATOM 2008 N N . THR A 1 269 ? -17.034 2.865 16.625 1.00 98.00 269 THR A N 1
ATOM 2009 C CA . THR A 1 269 ? -16.810 2.327 15.281 1.00 98.00 269 THR A CA 1
ATOM 2010 C C . THR A 1 269 ? -17.018 3.480 14.310 1.00 98.00 269 THR A C 1
ATOM 2012 O O . THR A 1 269 ? -18.106 4.051 14.293 1.00 98.00 269 THR A O 1
ATOM 2015 N N . VAL A 1 270 ? -15.980 3.873 13.575 1.00 97.06 270 VAL A N 1
ATOM 2016 C CA . VAL A 1 270 ? -16.016 5.077 12.735 1.00 97.06 270 VAL A CA 1
ATOM 2017 C C . VAL A 1 270 ? -16.570 4.741 11.352 1.00 97.06 270 VAL A C 1
ATOM 2019 O O . VAL A 1 270 ? -15.964 3.963 10.613 1.00 97.06 270 VAL A O 1
ATOM 2022 N N . ASP A 1 271 ? -17.697 5.349 10.982 1.00 94.94 271 ASP A N 1
ATOM 2023 C CA . ASP A 1 271 ? -18.206 5.256 9.612 1.00 94.94 271 ASP A CA 1
ATOM 2024 C C . ASP A 1 271 ? -17.534 6.314 8.729 1.00 94.94 271 ASP A C 1
ATOM 2026 O O . ASP A 1 271 ? -17.671 7.512 8.957 1.00 94.94 271 ASP A O 1
ATOM 2030 N N . LEU A 1 272 ? -16.804 5.866 7.709 1.00 92.81 272 LEU A N 1
ATOM 2031 C CA . LEU A 1 272 ? -16.156 6.740 6.725 1.00 92.81 272 LEU A CA 1
ATOM 2032 C C . LEU A 1 272 ? -17.120 7.197 5.616 1.00 92.81 272 LEU A C 1
ATOM 2034 O O . LEU A 1 272 ? -16.755 8.022 4.787 1.00 92.81 272 LEU A O 1
ATOM 2038 N N . SER A 1 273 ? -18.347 6.669 5.609 1.00 92.00 273 SER A N 1
ATOM 2039 C CA . SER A 1 273 ? -19.456 7.107 4.747 1.00 92.00 273 SER A CA 1
ATOM 2040 C C . SER A 1 273 ? -20.184 8.336 5.314 1.00 92.00 273 SER A C 1
ATOM 2042 O O . SER A 1 273 ? -20.975 8.960 4.612 1.00 92.00 273 SER A O 1
ATOM 2044 N N . ASP A 1 274 ? -19.920 8.683 6.576 1.00 94.62 274 ASP A N 1
ATOM 2045 C CA . ASP A 1 274 ? -20.313 9.944 7.199 1.00 94.62 274 ASP A CA 1
ATOM 2046 C C . ASP A 1 274 ? -19.176 10.959 7.011 1.00 94.62 274 ASP A C 1
ATOM 2048 O O . ASP A 1 274 ? -18.088 10.814 7.572 1.00 94.62 274 ASP A O 1
ATOM 2052 N N . GLU A 1 275 ? -19.433 12.005 6.222 1.00 93.62 275 GLU A N 1
ATOM 2053 C CA . GLU A 1 275 ? -18.471 13.072 5.925 1.00 93.62 275 GLU A CA 1
ATOM 2054 C C . GLU A 1 275 ? -17.900 13.744 7.184 1.00 93.62 275 GLU A C 1
ATOM 2056 O O . GLU A 1 275 ? -16.726 14.118 7.202 1.00 93.62 275 GLU A O 1
ATOM 2061 N N . ALA A 1 276 ? -18.679 13.870 8.266 1.00 95.31 276 ALA A N 1
ATOM 2062 C CA . ALA A 1 276 ? -18.188 14.462 9.507 1.00 95.31 276 ALA A CA 1
ATOM 2063 C C . ALA A 1 276 ? -17.168 13.542 10.196 1.00 95.31 276 ALA A C 1
ATOM 2065 O O . ALA A 1 276 ? -16.109 14.002 10.624 1.00 95.31 276 ALA A O 1
ATOM 2066 N N . GLN A 1 277 ? -17.447 12.238 10.251 1.00 95.56 277 GLN A N 1
ATOM 2067 C CA . GLN A 1 277 ? -16.553 11.240 10.845 1.00 95.56 277 GLN A CA 1
ATOM 2068 C C . GLN A 1 277 ? -15.312 10.968 9.983 1.00 95.56 277 GLN A C 1
ATOM 2070 O O . GLN A 1 277 ? -14.201 10.895 10.513 1.00 95.56 277 GLN A O 1
ATOM 2075 N N . LYS A 1 278 ? -15.462 10.914 8.654 1.00 94.88 278 LYS A N 1
ATOM 2076 C CA . LYS A 1 278 ? -14.341 10.887 7.703 1.00 94.88 278 LYS A CA 1
ATOM 2077 C C . LYS A 1 278 ? -13.442 12.116 7.883 1.00 94.88 278 LYS A C 1
ATOM 2079 O O . LYS A 1 278 ? -12.220 11.973 7.972 1.00 94.88 278 LYS A O 1
ATOM 2084 N N . LYS A 1 279 ? -14.026 13.311 8.055 1.00 94.56 279 LYS A N 1
ATOM 2085 C CA . LYS A 1 279 ? -13.266 14.530 8.371 1.00 94.56 279 LYS A CA 1
ATOM 2086 C C . LYS A 1 279 ? -12.593 14.475 9.750 1.00 94.56 279 LYS A C 1
ATOM 2088 O O . LYS A 1 279 ? -11.479 14.970 9.882 1.00 94.56 279 LYS A O 1
ATOM 2093 N N . GLU A 1 280 ? -13.197 13.868 10.773 1.00 95.19 280 GLU A N 1
ATOM 2094 C CA . GLU A 1 280 ? -12.526 13.677 12.071 1.00 95.19 280 GLU A CA 1
ATOM 2095 C C . GLU A 1 280 ? -11.301 12.755 11.974 1.00 95.19 280 GLU A C 1
ATOM 2097 O O . GLU A 1 280 ? -10.291 13.027 12.628 1.00 95.19 280 GLU A O 1
ATOM 2102 N N . VAL A 1 281 ? -11.359 11.692 11.162 1.00 95.75 281 VAL A N 1
ATOM 2103 C CA . VAL A 1 281 ? -10.200 10.817 10.902 1.00 95.75 281 VAL A CA 1
ATOM 2104 C C . VAL A 1 281 ? -9.121 11.574 10.135 1.00 95.75 281 VAL A C 1
ATOM 2106 O O . VAL A 1 281 ? -7.965 11.544 10.552 1.00 95.75 281 VAL A O 1
ATOM 2109 N N . TYR A 1 282 ? -9.492 12.321 9.091 1.00 94.31 282 TYR A N 1
ATOM 2110 C CA . TYR A 1 282 ? -8.590 13.237 8.388 1.00 94.31 282 TYR A CA 1
ATOM 2111 C C . TYR A 1 282 ? -7.917 14.230 9.354 1.00 94.31 282 TYR A C 1
ATOM 2113 O O . TYR A 1 282 ? -6.692 14.277 9.444 1.00 94.31 282 TYR A O 1
ATOM 2121 N N . ASP A 1 283 ? -8.694 14.964 10.156 1.00 93.31 283 ASP A N 1
ATOM 2122 C CA . ASP A 1 283 ? -8.172 15.946 11.111 1.00 93.31 283 ASP A CA 1
ATOM 2123 C C . ASP A 1 283 ? -7.255 15.287 12.160 1.00 93.31 283 ASP A C 1
ATOM 2125 O O . ASP A 1 283 ? -6.225 15.864 12.520 1.00 93.31 283 ASP A O 1
ATOM 2129 N N . LEU A 1 284 ? -7.589 14.083 12.644 1.00 93.69 284 LEU A N 1
ATOM 2130 C CA . LEU A 1 284 ? -6.759 13.318 13.581 1.00 93.69 284 LEU A CA 1
ATOM 2131 C C . LEU A 1 284 ? -5.437 12.883 12.935 1.00 93.69 284 LEU A C 1
ATOM 2133 O O . LEU A 1 284 ? -4.380 13.059 13.548 1.00 93.69 284 LEU A O 1
ATOM 2137 N N . LEU A 1 285 ? -5.485 12.311 11.729 1.00 91.56 285 LEU A N 1
ATOM 2138 C CA . LEU A 1 285 ? -4.306 11.830 11.015 1.00 91.56 285 LEU A CA 1
ATOM 2139 C C . LEU A 1 285 ? -3.395 13.003 10.646 1.00 91.56 285 LEU A C 1
ATOM 2141 O O . LEU A 1 285 ? -2.257 13.065 11.118 1.00 91.56 285 LEU A O 1
ATOM 2145 N N . THR A 1 286 ? -3.927 13.986 9.922 1.00 86.75 286 THR A N 1
ATOM 2146 C CA . THR A 1 286 ? -3.188 15.162 9.460 1.00 86.75 286 THR A CA 1
ATOM 2147 C C . THR A 1 286 ? -2.578 15.958 10.613 1.00 86.75 286 THR A C 1
ATOM 2149 O O . THR A 1 286 ? -1.518 16.534 10.429 1.00 86.75 286 THR A O 1
ATOM 2152 N N . HIS A 1 287 ? -3.130 15.970 11.834 1.00 85.81 287 HIS A N 1
ATOM 2153 C CA . HIS A 1 287 ? -2.491 16.682 12.957 1.00 85.81 287 HIS A CA 1
ATOM 2154 C C . HIS A 1 287 ? -1.623 15.809 13.881 1.00 85.81 287 HIS A C 1
ATOM 2156 O O . HIS A 1 287 ? -0.822 16.360 14.653 1.00 85.81 287 HIS A O 1
ATOM 2162 N N . HIS A 1 288 ? -1.768 14.477 13.867 1.00 86.00 288 HIS A N 1
ATOM 2163 C CA . HIS A 1 288 ? -1.202 13.609 14.911 1.00 86.00 288 HIS A CA 1
ATOM 2164 C C . HIS A 1 288 ? -0.634 12.254 14.457 1.00 86.00 288 HIS A C 1
ATOM 2166 O O . HIS A 1 288 ? -0.231 11.480 15.332 1.00 86.00 288 HIS A O 1
ATOM 2172 N N . TYR A 1 289 ? -0.556 11.966 13.158 1.00 82.50 289 TYR A N 1
ATOM 2173 C CA . TYR A 1 289 ? 0.019 10.724 12.631 1.00 82.50 289 TYR A CA 1
ATOM 2174 C C . TYR A 1 289 ? 1.548 10.824 12.430 1.00 82.50 289 TYR A C 1
ATOM 2176 O O . TYR A 1 289 ? 2.250 11.334 13.315 1.00 82.50 289 TYR A O 1
ATOM 2184 N N . VAL A 1 290 ? 2.063 10.269 11.327 1.00 67.31 290 VAL A N 1
ATOM 2185 C CA . VAL A 1 290 ? 3.490 10.192 10.988 1.00 67.31 290 VAL A CA 1
ATOM 2186 C C . VAL A 1 290 ? 4.043 11.560 10.586 1.00 67.31 290 VAL A C 1
ATOM 2188 O O . VAL A 1 290 ? 3.451 12.289 9.792 1.00 67.31 290 VAL A O 1
ATOM 2191 N N . GLU A 1 291 ? 5.213 11.861 11.134 1.00 68.19 291 GLU A N 1
ATOM 2192 C CA . GLU A 1 291 ? 6.076 12.994 10.808 1.00 68.19 291 GLU A CA 1
ATOM 2193 C C . GLU A 1 291 ? 7.469 12.411 10.519 1.00 68.19 291 GLU A C 1
ATOM 2195 O O . GLU A 1 291 ? 7.800 11.336 11.035 1.00 68.19 291 GLU A O 1
ATOM 2200 N N . ASP A 1 292 ? 8.260 13.076 9.681 1.00 62.12 292 ASP A N 1
ATOM 2201 C CA . ASP A 1 292 ? 9.660 12.717 9.429 1.00 62.12 292 ASP A CA 1
ATOM 2202 C C . ASP A 1 292 ? 10.541 12.903 10.683 1.00 62.12 292 ASP A C 1
ATOM 2204 O O . ASP A 1 292 ? 10.115 13.455 11.702 1.00 62.12 292 ASP A O 1
ATOM 2208 N N . LEU A 1 293 ? 11.793 12.431 10.621 1.00 54.31 293 LEU A N 1
ATOM 2209 C CA . LEU A 1 293 ? 12.706 12.406 11.774 1.00 54.31 293 LEU A CA 1
ATOM 2210 C C . LEU A 1 293 ? 12.963 13.799 12.386 1.00 54.31 293 LEU A C 1
ATOM 2212 O O . LEU A 1 293 ? 13.131 13.898 13.603 1.00 54.31 293 LEU A O 1
ATOM 2216 N N . ASP A 1 294 ? 12.933 14.852 11.563 1.00 58.22 294 ASP A N 1
ATOM 2217 C CA . ASP A 1 294 ? 13.122 16.253 11.967 1.00 58.22 294 ASP A CA 1
ATOM 2218 C C . ASP A 1 294 ? 11.802 17.046 12.128 1.00 58.22 294 ASP A C 1
ATOM 2220 O O . ASP A 1 294 ? 11.832 18.234 12.462 1.00 58.22 294 ASP A O 1
ATOM 2224 N N . ALA A 1 295 ? 10.636 16.418 11.914 1.00 64.50 295 ALA A N 1
ATOM 2225 C CA . ALA A 1 295 ? 9.315 17.062 11.868 1.00 64.50 295 ALA A CA 1
ATOM 2226 C C . ALA A 1 295 ? 9.233 18.271 10.897 1.00 64.50 295 ALA A C 1
ATOM 2228 O O . ALA A 1 295 ? 8.564 19.276 11.165 1.00 64.50 295 ALA A O 1
ATOM 2229 N N . SER A 1 296 ? 9.921 18.173 9.757 1.00 69.44 296 SER A N 1
ATOM 2230 C CA . SER A 1 296 ? 9.843 19.104 8.626 1.00 69.44 296 SER A CA 1
ATOM 2231 C C . SER A 1 296 ? 8.665 18.784 7.698 1.00 69.44 296 SER A C 1
ATOM 2233 O O . SER A 1 296 ? 8.065 19.702 7.131 1.00 69.44 296 SER A O 1
ATOM 2235 N N . PHE A 1 297 ? 8.311 17.502 7.575 1.00 79.94 297 PHE A N 1
ATOM 2236 C CA . PHE A 1 297 ? 7.299 16.958 6.673 1.00 79.94 297 PHE A CA 1
ATOM 2237 C C . PHE A 1 297 ? 6.317 16.031 7.390 1.00 79.94 297 PHE A C 1
ATOM 2239 O O . PHE A 1 297 ? 6.633 15.334 8.353 1.00 79.94 297 PHE A O 1
ATOM 2246 N N . ARG A 1 298 ? 5.084 16.014 6.887 1.00 81.44 298 ARG A N 1
ATOM 2247 C CA . ARG A 1 298 ? 3.982 15.245 7.464 1.00 81.44 298 ARG A CA 1
ATOM 2248 C C . ARG A 1 298 ? 2.995 14.863 6.377 1.00 81.44 298 ARG A C 1
ATOM 2250 O O . ARG A 1 298 ? 2.579 15.736 5.612 1.00 81.44 298 ARG A O 1
ATOM 2257 N N . PHE A 1 299 ? 2.620 13.589 6.326 1.00 85.44 299 PHE A N 1
ATOM 2258 C CA . PHE A 1 299 ? 1.659 13.097 5.342 1.00 85.44 299 PHE A CA 1
ATOM 2259 C C . PHE A 1 299 ? 0.302 13.790 5.488 1.00 85.44 299 PHE A C 1
ATOM 2261 O O . PHE A 1 299 ? -0.168 14.047 6.597 1.00 85.44 299 PHE A O 1
ATOM 2268 N N . ASP A 1 300 ? -0.305 14.076 4.345 1.00 87.88 300 ASP A N 1
ATOM 2269 C CA . ASP A 1 300 ? -1.566 14.795 4.196 1.00 87.88 300 ASP A CA 1
ATOM 2270 C C . ASP A 1 300 ? -2.534 13.922 3.380 1.00 87.88 300 ASP A C 1
ATOM 2272 O O . ASP A 1 300 ? -2.936 14.266 2.270 1.00 87.88 300 ASP A O 1
ATOM 2276 N N . TYR A 1 301 ? -2.821 12.730 3.921 1.00 91.06 301 TYR A N 1
ATOM 2277 C CA . TYR A 1 301 ? -3.788 11.771 3.378 1.00 91.06 301 TYR A CA 1
ATOM 2278 C C . TYR A 1 301 ? -5.127 12.475 3.160 1.00 91.06 301 TYR A C 1
ATOM 2280 O O . TYR A 1 301 ? -5.696 12.973 4.127 1.00 91.06 301 TYR A O 1
ATOM 2288 N N . SER A 1 302 ? -5.641 12.530 1.930 1.00 91.94 302 SER A N 1
ATOM 2289 C CA . SER A 1 302 ? -6.920 13.201 1.678 1.00 91.94 302 SER A CA 1
ATOM 2290 C C . SER A 1 302 ? -8.106 12.382 2.223 1.00 91.94 302 SER A C 1
ATOM 2292 O O . SER A 1 302 ? -7.970 11.169 2.422 1.00 91.94 302 SER A O 1
ATOM 2294 N N . PRO A 1 303 ? -9.283 12.994 2.459 1.00 91.94 303 PRO A N 1
ATOM 2295 C CA . PRO A 1 303 ? -10.495 12.259 2.825 1.00 91.94 303 PRO A CA 1
ATOM 2296 C C . PRO A 1 303 ? -10.828 11.133 1.837 1.00 91.94 303 PRO A C 1
ATOM 2298 O O . PRO A 1 303 ? -11.232 10.052 2.253 1.00 91.94 303 PRO A O 1
ATOM 2301 N N . GLU A 1 304 ? -10.606 11.364 0.544 1.00 91.62 304 GLU A N 1
ATOM 2302 C CA . GLU A 1 304 ? -10.857 10.408 -0.538 1.00 91.62 304 GLU A CA 1
ATOM 2303 C C . GLU A 1 304 ? -9.832 9.267 -0.528 1.00 91.62 304 GLU A C 1
ATOM 2305 O O . GLU A 1 304 ? -10.216 8.112 -0.694 1.00 91.62 304 GLU A O 1
ATOM 2310 N N . PHE A 1 305 ? -8.555 9.555 -0.235 1.00 93.69 305 PHE A N 1
ATOM 2311 C CA . PHE A 1 305 ? -7.541 8.518 -0.007 1.00 93.69 305 PHE A CA 1
ATOM 2312 C C . PHE A 1 305 ? -7.923 7.624 1.177 1.00 93.69 305 PHE A C 1
ATOM 2314 O O . PHE A 1 305 ? -7.859 6.400 1.080 1.00 93.69 305 PHE A O 1
ATOM 2321 N N . ILE A 1 306 ? -8.309 8.235 2.303 1.00 93.38 306 ILE A N 1
ATOM 2322 C CA . ILE A 1 306 ? -8.714 7.519 3.521 1.00 93.38 306 ILE A CA 1
ATOM 2323 C C . ILE A 1 306 ? -9.947 6.658 3.235 1.00 93.38 306 ILE A C 1
ATOM 2325 O O . ILE A 1 306 ? -10.019 5.529 3.711 1.00 93.38 306 ILE A O 1
ATOM 2329 N N . GLU A 1 307 ? -10.903 7.165 2.453 1.00 92.50 307 GLU A N 1
ATOM 2330 C CA . GLU A 1 307 ? -12.098 6.412 2.088 1.00 92.50 307 GLU A CA 1
ATOM 2331 C C . GLU A 1 307 ? -11.783 5.230 1.158 1.00 92.50 307 GLU A C 1
ATOM 2333 O O . GLU A 1 307 ? -12.230 4.120 1.436 1.00 92.50 307 GLU A O 1
ATOM 2338 N N . TRP A 1 308 ? -10.979 5.437 0.111 1.00 93.31 308 TRP A N 1
ATOM 2339 C CA . TRP A 1 308 ? -10.544 4.388 -0.819 1.00 93.31 308 TRP A CA 1
ATOM 2340 C C . TRP A 1 308 ? -9.743 3.288 -0.107 1.00 93.31 308 TRP A C 1
ATOM 2342 O O . TRP A 1 308 ? -10.145 2.127 -0.116 1.00 93.31 308 TRP A O 1
ATOM 2352 N N . ALA A 1 309 ? -8.678 3.648 0.616 1.00 93.06 309 ALA A N 1
ATOM 2353 C CA . ALA A 1 309 ? -7.808 2.677 1.285 1.00 93.06 309 ALA A CA 1
ATOM 2354 C C . ALA A 1 309 ? -8.516 1.867 2.394 1.00 93.06 309 ALA A C 1
ATOM 2356 O O . ALA A 1 309 ? -8.040 0.794 2.763 1.00 93.06 309 ALA A O 1
ATOM 2357 N N . LEU A 1 310 ? -9.633 2.369 2.943 1.00 94.00 310 LEU A N 1
ATOM 2358 C CA . LEU A 1 310 ? -10.367 1.742 4.052 1.00 94.00 310 LEU A CA 1
ATOM 2359 C C . LEU A 1 310 ? -11.770 1.236 3.697 1.00 94.00 310 LEU A C 1
ATOM 2361 O O . LEU A 1 310 ? -12.431 0.654 4.558 1.00 94.00 310 LEU A O 1
ATOM 2365 N N . LYS A 1 311 ? -12.235 1.373 2.449 1.00 92.62 311 LYS A N 1
ATOM 2366 C CA . LYS A 1 311 ? -13.480 0.732 1.982 1.00 92.62 311 LYS A CA 1
ATOM 2367 C C . LYS A 1 311 ? -13.274 -0.216 0.787 1.00 92.62 311 LYS A C 1
ATOM 2369 O O . LYS A 1 311 ? -14.031 -0.113 -0.180 1.00 92.62 311 LYS A O 1
ATOM 2374 N N . PRO A 1 312 ? -12.338 -1.188 0.866 1.00 91.12 312 PRO A N 1
ATOM 2375 C CA . PRO A 1 312 ? -12.270 -2.262 -0.112 1.00 91.12 312 PRO A CA 1
ATOM 2376 C C . PRO A 1 312 ? -13.589 -2.998 -0.363 1.00 91.12 312 PRO A C 1
ATOM 2378 O O . PRO A 1 312 ? -14.452 -3.068 0.525 1.00 91.12 312 PRO A O 1
ATOM 2381 N N . PRO A 1 313 ? -13.685 -3.719 -1.493 1.00 86.94 313 PRO A N 1
ATOM 2382 C CA . PRO A 1 313 ? -14.535 -4.896 -1.601 1.00 86.94 313 PRO A CA 1
ATOM 2383 C C . PRO A 1 313 ? -14.478 -5.735 -0.309 1.00 86.94 313 PRO A C 1
ATOM 2385 O O . PRO A 1 313 ? -13.418 -6.059 0.205 1.00 86.94 313 PRO A O 1
ATOM 2388 N N . GLY A 1 314 ? -15.626 -6.041 0.297 1.00 86.69 314 GLY A N 1
ATOM 2389 C CA . GLY A 1 314 ? -15.664 -6.894 1.494 1.00 86.69 314 GLY A CA 1
ATOM 2390 C C . GLY A 1 314 ? -15.068 -6.319 2.795 1.00 86.69 314 GLY A C 1
ATOM 2391 O O . GLY A 1 314 ? -14.931 -7.092 3.747 1.00 86.69 314 GLY A O 1
ATOM 2392 N N . TYR A 1 315 ? -14.764 -5.015 2.882 1.00 91.62 315 TYR A N 1
ATOM 2393 C CA . TYR A 1 315 ? -14.343 -4.369 4.137 1.00 91.62 315 TYR A CA 1
ATOM 2394 C C . TYR A 1 315 ? -15.351 -4.564 5.288 1.00 91.62 315 TYR A C 1
ATOM 2396 O O . TYR A 1 315 ? -16.544 -4.810 5.082 1.00 91.62 315 TYR A O 1
ATOM 2404 N N . VAL A 1 316 ? -14.871 -4.438 6.530 1.00 93.19 316 VAL A N 1
ATOM 2405 C CA . VAL A 1 316 ? -15.677 -4.621 7.746 1.00 93.19 316 VAL A CA 1
ATOM 2406 C C . VAL A 1 316 ? -15.664 -3.321 8.562 1.00 93.19 316 VAL A C 1
ATOM 2408 O O . VAL A 1 316 ? -14.682 -3.073 9.260 1.00 93.19 316 VAL A O 1
ATOM 2411 N N . PRO A 1 317 ? -16.745 -2.509 8.553 1.00 94.25 317 PRO A N 1
ATOM 2412 C CA . PRO A 1 317 ? -16.784 -1.221 9.261 1.00 94.25 317 PRO A CA 1
ATOM 2413 C C . PRO A 1 317 ? -16.400 -1.307 10.744 1.00 94.25 317 PRO A C 1
ATOM 2415 O O . PRO A 1 317 ? -15.757 -0.411 11.276 1.00 94.25 317 PRO A O 1
ATOM 2418 N N . ASP A 1 318 ? -16.744 -2.420 11.403 1.00 95.62 318 ASP A N 1
ATOM 2419 C CA . ASP A 1 318 ? -16.436 -2.712 12.811 1.00 95.62 318 ASP A CA 1
ATOM 2420 C C . ASP A 1 318 ? -14.930 -2.673 13.145 1.00 95.62 318 ASP A C 1
ATOM 2422 O O . ASP A 1 318 ? -14.557 -2.500 14.304 1.00 95.62 318 ASP A O 1
ATOM 2426 N N . TRP A 1 319 ? -14.049 -2.800 12.149 1.00 96.50 319 TRP A N 1
ATOM 2427 C CA . TRP A 1 319 ? -12.595 -2.752 12.326 1.00 96.50 319 TRP A CA 1
ATOM 2428 C C . TRP A 1 319 ? -12.000 -1.341 12.191 1.00 96.50 319 TRP A C 1
ATOM 2430 O O . TRP A 1 319 ? -10.794 -1.172 12.361 1.00 96.50 319 TRP A O 1
ATOM 2440 N N . HIS A 1 320 ? -12.823 -0.314 11.949 1.00 97.50 320 HIS A N 1
ATOM 2441 C CA . HIS A 1 320 ? -12.431 1.098 12.017 1.00 97.50 320 HIS A CA 1
ATOM 2442 C C . HIS A 1 320 ? -12.598 1.601 13.458 1.00 97.50 320 HIS A C 1
ATOM 2444 O O . HIS A 1 320 ? -13.576 2.267 13.810 1.00 97.50 320 HIS A O 1
ATOM 2450 N N . VAL A 1 321 ? -11.668 1.209 14.329 1.00 98.38 321 VAL A N 1
ATOM 2451 C CA . VAL A 1 321 ? -11.793 1.375 15.781 1.00 98.38 321 VAL A CA 1
ATOM 2452 C C . VAL A 1 321 ? -11.250 2.736 16.214 1.00 98.38 321 VAL A C 1
ATOM 2454 O O . VAL A 1 321 ? -10.053 3.010 16.124 1.00 98.38 321 VAL A O 1
ATOM 2457 N N . GLY A 1 322 ? -12.130 3.587 16.738 1.00 97.88 322 GLY A N 1
ATOM 2458 C CA . GLY A 1 322 ? -11.785 4.891 17.299 1.00 97.88 322 GLY A CA 1
ATOM 2459 C C . GLY A 1 322 ? -11.916 4.953 18.823 1.00 97.88 322 GLY A C 1
ATOM 2460 O O . GLY A 1 322 ? -12.717 4.242 19.430 1.00 97.88 322 GLY A O 1
ATOM 2461 N N . ILE A 1 323 ? -11.167 5.866 19.443 1.00 97.94 323 ILE A N 1
ATOM 2462 C CA . ILE A 1 323 ? -11.359 6.297 20.836 1.00 97.94 323 ILE A CA 1
ATOM 2463 C C . ILE A 1 323 ? -11.812 7.756 20.834 1.00 97.94 323 ILE A C 1
ATOM 2465 O O . ILE A 1 323 ? -11.107 8.624 20.309 1.00 97.94 323 ILE A O 1
ATOM 2469 N N . ARG A 1 324 ? -12.951 8.033 21.474 1.00 97.12 324 ARG A N 1
ATOM 2470 C CA . ARG A 1 324 ? -13.461 9.385 21.745 1.00 97.12 324 ARG A CA 1
ATOM 2471 C C . ARG A 1 324 ? -13.263 9.759 23.214 1.00 97.12 324 ARG A C 1
ATOM 2473 O O . ARG A 1 324 ? -13.205 8.889 24.080 1.00 97.12 324 ARG A O 1
ATOM 2480 N N . VAL A 1 325 ? -13.170 11.055 23.505 1.00 96.56 325 VAL A N 1
ATOM 2481 C CA . VAL A 1 325 ? -13.291 11.588 24.874 1.00 96.56 325 VAL A CA 1
ATOM 2482 C C . VAL A 1 325 ? -14.772 11.617 25.253 1.00 96.56 325 VAL A C 1
ATOM 2484 O O . VAL A 1 325 ? -15.562 12.248 24.555 1.00 96.56 325 VAL A O 1
ATOM 2487 N N . ALA A 1 326 ? -15.145 10.973 26.358 1.00 94.88 326 ALA A N 1
ATOM 2488 C CA . ALA A 1 326 ? -16.541 10.759 26.748 1.00 94.88 326 ALA A CA 1
ATOM 2489 C C . ALA A 1 326 ? -17.328 12.069 26.957 1.00 94.88 326 ALA A C 1
ATOM 2491 O O . ALA A 1 326 ? -18.484 12.163 26.563 1.00 94.88 326 ALA A O 1
ATOM 2492 N N . GLU A 1 327 ? -16.687 13.090 27.533 1.00 95.38 327 GLU A N 1
ATOM 2493 C CA . GLU A 1 327 ? -17.299 14.394 27.839 1.00 95.38 327 GLU A CA 1
ATOM 2494 C C . GLU A 1 327 ? -17.528 15.279 26.600 1.00 95.38 327 GLU A C 1
ATOM 2496 O O . GLU A 1 327 ? -18.469 16.064 26.567 1.00 95.38 327 GLU A O 1
ATOM 2501 N N . SER A 1 328 ? -16.669 15.175 25.579 1.00 95.00 328 SER A N 1
ATOM 2502 C CA . SER A 1 328 ? -16.639 16.123 24.447 1.00 95.00 328 SER A CA 1
ATOM 2503 C C . SER A 1 328 ? -16.867 15.486 23.076 1.00 95.00 328 SER A C 1
ATOM 2505 O O . SER A 1 328 ? -16.811 16.182 22.066 1.00 95.00 328 SER A O 1
ATOM 2507 N N . GLY A 1 329 ? -17.047 14.165 23.007 1.00 93.88 329 GLY A N 1
ATOM 2508 C CA . GLY A 1 329 ? -17.202 13.404 21.763 1.00 93.88 329 GLY A CA 1
ATOM 2509 C C . GLY A 1 329 ? -15.961 13.362 20.859 1.00 93.88 329 GLY A C 1
ATOM 2510 O O . GLY A 1 329 ? -15.916 12.549 19.938 1.00 93.88 329 GLY A O 1
ATOM 2511 N N . LYS A 1 330 ? -14.933 14.185 21.107 1.00 95.56 330 LYS A N 1
ATOM 2512 C CA . LYS A 1 330 ? -13.788 14.346 20.205 1.00 95.56 330 LYS A CA 1
ATOM 2513 C C . LYS A 1 330 ? -12.999 13.047 20.022 1.00 95.56 330 LYS A C 1
ATOM 2515 O O . LYS A 1 330 ? -12.527 12.465 21.001 1.00 95.56 330 LYS A O 1
ATOM 2520 N N . LEU A 1 331 ? -12.777 12.662 18.763 1.00 97.31 331 LEU A N 1
ATOM 2521 C CA . LEU A 1 331 ? -11.874 11.578 18.376 1.00 97.31 331 LEU A CA 1
ATOM 2522 C C . LEU A 1 331 ? -10.413 11.904 18.761 1.00 97.31 331 LEU A C 1
ATOM 2524 O O . LEU A 1 331 ? -9.897 12.987 18.472 1.00 97.31 331 LEU A O 1
ATOM 2528 N N . VAL A 1 332 ? -9.742 10.970 19.443 1.00 96.25 332 VAL A N 1
ATOM 2529 C CA . VAL A 1 332 ? -8.367 11.132 19.966 1.00 96.25 332 VAL A CA 1
ATOM 2530 C C . VAL A 1 332 ? -7.453 9.920 19.748 1.00 96.25 332 VAL A C 1
ATOM 2532 O O . VAL A 1 332 ? -6.251 9.998 20.019 1.00 96.25 332 VAL A O 1
ATOM 2535 N N . GLY A 1 333 ? -7.986 8.817 19.229 1.00 96.56 333 GLY A N 1
ATOM 2536 C CA . GLY A 1 333 ? -7.214 7.669 18.761 1.00 96.56 333 GLY A CA 1
ATOM 2537 C C . GLY A 1 333 ? -7.975 6.909 17.681 1.00 96.56 333 GLY A C 1
ATOM 2538 O O . GLY A 1 333 ? -9.204 6.946 17.672 1.00 96.56 333 GLY A O 1
ATOM 2539 N N . PHE A 1 334 ? -7.247 6.252 16.783 1.00 98.19 334 PHE A N 1
ATOM 2540 C CA . PHE A 1 334 ? -7.792 5.482 15.665 1.00 98.19 334 PHE A CA 1
ATOM 2541 C C . PHE A 1 334 ? -6.852 4.325 15.303 1.00 98.19 334 PHE A C 1
ATOM 2543 O O . PHE A 1 334 ? -5.637 4.435 15.484 1.00 98.19 334 PHE A O 1
ATOM 2550 N N . ILE A 1 335 ? -7.412 3.227 14.808 1.00 97.69 335 ILE A N 1
ATOM 2551 C CA . ILE A 1 335 ? -6.724 2.121 14.136 1.00 97.69 335 ILE A CA 1
ATOM 2552 C C . ILE A 1 335 ? -7.711 1.500 13.143 1.00 97.69 335 ILE A C 1
ATOM 2554 O O . ILE A 1 335 ? -8.910 1.440 13.425 1.00 97.69 335 ILE A O 1
ATOM 2558 N N . SER A 1 336 ? -7.225 1.039 11.995 1.00 96.81 336 SER A N 1
ATOM 2559 C CA . SER A 1 336 ? -8.052 0.395 10.973 1.00 96.81 336 SER A CA 1
ATOM 2560 C C . SER A 1 336 ? -7.548 -1.005 10.637 1.00 96.81 336 SER A C 1
ATOM 2562 O O . SER A 1 336 ? -6.367 -1.314 10.816 1.00 96.81 336 SER A O 1
ATOM 2564 N N . GLY A 1 337 ? -8.449 -1.832 10.109 1.00 94.81 337 GLY A N 1
ATOM 2565 C CA . GLY A 1 337 ? -8.138 -3.142 9.553 1.00 94.81 337 GLY A CA 1
ATOM 2566 C C . GLY A 1 337 ? -8.956 -3.431 8.296 1.00 94.81 337 GLY A C 1
ATOM 2567 O O . GLY A 1 337 ? -10.162 -3.183 8.311 1.00 94.81 337 GLY A O 1
ATOM 2568 N N . VAL A 1 338 ? -8.329 -3.970 7.246 1.00 93.31 338 VAL A N 1
ATOM 2569 C CA . VAL A 1 338 ? -9.007 -4.449 6.024 1.00 93.31 338 VAL A CA 1
ATOM 2570 C C . VAL A 1 338 ? -8.632 -5.910 5.688 1.00 93.31 338 VAL A C 1
ATOM 2572 O O . VAL A 1 338 ? -7.478 -6.298 5.869 1.00 93.31 338 VAL A O 1
ATOM 2575 N N . PRO A 1 339 ? -9.573 -6.765 5.232 1.00 91.19 339 PRO A N 1
ATOM 2576 C CA . PRO A 1 339 ? -9.344 -8.211 5.131 1.00 91.19 339 PRO A CA 1
ATOM 2577 C C . PRO A 1 339 ? -8.694 -8.653 3.802 1.00 91.19 339 PRO A C 1
ATOM 2579 O O . PRO A 1 339 ? -9.357 -8.739 2.766 1.00 91.19 339 PRO A O 1
ATOM 2582 N N . MET A 1 340 ? -7.426 -9.058 3.858 1.00 89.00 340 MET A N 1
ATOM 2583 C CA . MET A 1 340 ? -6.632 -9.584 2.737 1.00 89.00 340 MET A CA 1
ATOM 2584 C C . MET A 1 340 ? -6.589 -11.118 2.717 1.00 89.00 340 MET A C 1
ATOM 2586 O O . MET A 1 340 ? -6.605 -11.752 3.767 1.00 89.00 340 MET A O 1
ATOM 2590 N N . ASP A 1 341 ? -6.462 -11.725 1.534 1.00 90.69 341 ASP A N 1
ATOM 2591 C CA . ASP A 1 341 ? -5.875 -13.065 1.399 1.00 90.69 341 ASP A CA 1
ATOM 2592 C C . ASP A 1 341 ? -4.402 -12.920 1.016 1.00 90.69 341 ASP A C 1
ATOM 2594 O O . ASP A 1 341 ? -4.068 -12.317 -0.002 1.00 90.69 341 ASP A O 1
ATOM 2598 N N . LEU A 1 342 ? -3.517 -13.429 1.868 1.00 92.50 342 LEU A N 1
ATOM 2599 C CA . LEU A 1 342 ? -2.072 -13.296 1.746 1.00 92.50 342 LEU A CA 1
ATOM 2600 C C . LEU A 1 342 ? -1.451 -14.671 1.493 1.00 92.50 342 LEU A C 1
ATOM 2602 O O . LEU A 1 342 ? -1.645 -15.605 2.276 1.00 92.50 342 LEU A O 1
ATOM 2606 N N . ARG A 1 343 ? -0.673 -14.785 0.417 1.00 92.56 343 ARG A N 1
ATOM 2607 C CA . ARG A 1 343 ? 0.200 -15.928 0.153 1.00 92.56 343 ARG A CA 1
ATOM 2608 C C . ARG A 1 343 ? 1.545 -15.693 0.838 1.00 92.56 343 ARG A C 1
ATOM 2610 O O . ARG A 1 343 ? 2.196 -14.673 0.627 1.00 92.56 343 ARG A O 1
ATOM 2617 N N . ILE A 1 344 ? 1.952 -16.655 1.655 1.00 92.75 344 ILE A N 1
ATOM 2618 C CA . ILE A 1 344 ? 3.224 -16.711 2.373 1.00 92.75 344 ILE A CA 1
ATOM 2619 C C . ILE A 1 344 ? 3.901 -18.007 1.927 1.00 92.75 344 ILE A C 1
ATOM 2621 O O . ILE A 1 344 ? 3.549 -19.095 2.389 1.00 92.75 344 ILE A O 1
ATOM 2625 N N . ARG A 1 345 ? 4.825 -17.895 0.969 1.00 89.12 345 ARG A N 1
ATOM 2626 C CA . ARG A 1 345 ? 5.433 -19.011 0.232 1.00 89.12 345 ARG A CA 1
ATOM 2627 C C . ARG A 1 345 ? 4.356 -19.919 -0.376 1.00 89.12 345 ARG A C 1
ATOM 2629 O O . ARG A 1 345 ? 3.680 -19.509 -1.322 1.00 89.12 345 ARG A O 1
ATOM 2636 N N . ASN A 1 346 ? 4.168 -21.097 0.219 1.00 84.69 346 ASN A N 1
ATOM 2637 C CA . ASN A 1 346 ? 3.255 -22.154 -0.219 1.00 84.69 346 ASN A CA 1
ATOM 2638 C C . ASN A 1 346 ? 1.934 -22.163 0.581 1.00 84.69 346 ASN A C 1
ATOM 2640 O O . ASN A 1 346 ? 1.031 -22.937 0.275 1.00 84.69 346 ASN A O 1
ATOM 2644 N N . ALA A 1 347 ? 1.805 -21.325 1.616 1.00 88.00 347 ALA A N 1
ATOM 2645 C CA . ALA A 1 347 ? 0.605 -21.214 2.440 1.00 88.00 347 ALA A CA 1
ATOM 2646 C C . ALA A 1 347 ? -0.219 -19.980 2.048 1.00 88.00 347 ALA A C 1
ATOM 2648 O O . ALA A 1 347 ? 0.324 -18.892 1.893 1.00 88.00 347 ALA A O 1
ATOM 2649 N N . THR A 1 348 ? -1.544 -20.116 1.958 1.00 90.19 348 THR A N 1
ATOM 2650 C CA . THR A 1 348 ? -2.464 -18.968 1.842 1.00 90.19 348 THR A CA 1
ATOM 2651 C C . THR A 1 348 ? -3.200 -18.766 3.163 1.00 90.19 348 THR A C 1
ATOM 2653 O O . THR A 1 348 ? -3.639 -19.739 3.786 1.00 90.19 348 THR A O 1
ATOM 2656 N N . LYS A 1 349 ? -3.323 -17.514 3.617 1.00 89.88 349 LYS A N 1
ATOM 2657 C CA . LYS A 1 349 ? -4.024 -17.136 4.851 1.00 89.88 349 LYS A CA 1
ATOM 2658 C C . LYS A 1 349 ? -4.859 -15.873 4.658 1.00 89.88 349 LYS A C 1
ATOM 2660 O O . LYS A 1 349 ? -4.357 -14.868 4.164 1.00 89.88 349 LYS A O 1
ATOM 2665 N N . ARG A 1 350 ? -6.103 -15.903 5.145 1.00 91.00 350 ARG A N 1
ATOM 2666 C CA . ARG A 1 350 ? -6.937 -14.707 5.303 1.00 91.00 350 ARG A CA 1
ATOM 2667 C C . ARG A 1 350 ? -6.411 -13.914 6.504 1.00 91.00 350 ARG A C 1
ATOM 2669 O O . ARG A 1 350 ? -6.476 -14.393 7.634 1.00 91.00 350 ARG A O 1
ATOM 2676 N N . VAL A 1 351 ? -5.866 -12.729 6.258 1.00 93.19 351 VAL A N 1
ATOM 2677 C CA . VAL A 1 351 ? -5.245 -11.842 7.253 1.00 93.19 351 VAL A CA 1
ATOM 2678 C C . VAL A 1 351 ? -5.942 -10.482 7.283 1.00 93.19 351 VAL A C 1
ATOM 2680 O O . VAL A 1 351 ? -6.697 -10.128 6.382 1.00 93.19 351 VAL A O 1
ATOM 2683 N N . ASN A 1 352 ? -5.675 -9.687 8.313 1.00 94.12 352 ASN A N 1
ATOM 2684 C CA . ASN A 1 352 ? -6.060 -8.279 8.362 1.00 94.12 352 ASN A CA 1
ATOM 2685 C C . ASN A 1 352 ? -4.848 -7.407 8.000 1.00 94.12 352 ASN A C 1
ATOM 2687 O O . ASN A 1 352 ? -3.818 -7.544 8.655 1.00 94.12 352 ASN A O 1
ATOM 2691 N N . GLU A 1 353 ? -4.929 -6.501 7.024 1.00 95.00 353 GLU A N 1
ATOM 2692 C CA . GLU A 1 353 ? -3.949 -5.410 6.931 1.00 95.00 353 GLU A CA 1
ATOM 2693 C C . GLU A 1 353 ? -4.291 -4.380 8.013 1.00 95.00 353 GLU A C 1
ATOM 2695 O O . GLU A 1 353 ? -5.321 -3.712 7.935 1.00 95.00 353 GLU A O 1
ATOM 2700 N N . ILE A 1 354 ? -3.450 -4.273 9.044 1.00 96.00 354 ILE A N 1
ATOM 2701 C CA . ILE A 1 354 ? -3.593 -3.273 10.107 1.00 96.00 354 ILE A CA 1
ATOM 2702 C C . ILE A 1 354 ? -2.831 -2.008 9.714 1.00 96.00 354 ILE A C 1
ATOM 2704 O O . ILE A 1 354 ? -1.617 -2.042 9.498 1.00 96.00 354 ILE A O 1
ATOM 2708 N N . ASN A 1 355 ? -3.537 -0.877 9.682 1.00 93.88 355 ASN A N 1
ATOM 2709 C CA . ASN A 1 355 ? -2.981 0.399 9.239 1.00 93.88 355 ASN A CA 1
ATOM 2710 C C . ASN A 1 355 ? -3.538 1.595 10.052 1.00 93.88 355 ASN A C 1
ATOM 2712 O O . ASN A 1 355 ? -4.298 1.420 11.008 1.00 93.88 355 ASN A O 1
ATOM 2716 N N . PHE A 1 356 ? -3.083 2.815 9.739 1.00 94.31 356 PHE A N 1
ATOM 2717 C CA . PHE A 1 356 ? -3.548 4.093 10.312 1.00 94.31 356 PHE A CA 1
ATOM 2718 C C . PHE A 1 356 ? -3.593 4.203 11.857 1.00 94.31 356 PHE A C 1
ATOM 2720 O O . PHE A 1 356 ? -4.307 5.050 12.398 1.00 94.31 356 PHE A O 1
ATOM 2727 N N . LEU A 1 357 ? -2.795 3.411 12.591 1.00 94.69 357 LEU A N 1
ATOM 2728 C CA . LEU A 1 357 ? -2.695 3.490 14.057 1.00 94.69 357 LEU A CA 1
ATOM 2729 C C . LEU A 1 357 ? -2.210 4.880 14.513 1.00 94.69 357 LEU A C 1
ATOM 2731 O O . LEU A 1 357 ? -1.017 5.189 14.499 1.00 94.69 357 LEU A O 1
ATOM 2735 N N . CYS A 1 358 ? -3.145 5.710 14.969 1.00 94.38 358 CYS A N 1
ATOM 2736 C CA . CYS A 1 358 ? -2.918 7.091 15.363 1.00 94.38 358 CYS A CA 1
ATOM 2737 C C . CYS A 1 358 ? -3.369 7.335 16.808 1.00 94.38 358 CYS A C 1
ATOM 2739 O O . CYS A 1 358 ? -4.430 6.887 17.240 1.00 94.38 358 CYS A O 1
ATOM 2741 N N . VAL A 1 359 ? -2.571 8.093 17.567 1.00 93.94 359 VAL A N 1
ATOM 2742 C CA . VAL A 1 359 ? -2.938 8.591 18.900 1.00 93.94 359 VAL A CA 1
ATOM 2743 C C . VAL A 1 359 ? -2.580 10.071 18.985 1.00 93.94 359 VAL A C 1
ATOM 2745 O O . VAL A 1 359 ? -1.414 10.454 18.826 1.00 93.94 359 VAL A O 1
ATOM 2748 N N . HIS A 1 360 ? -3.589 10.892 19.287 1.00 92.75 360 HIS A N 1
ATOM 2749 C CA . HIS A 1 360 ? -3.490 12.341 19.442 1.00 92.75 360 HIS A CA 1
ATOM 2750 C C . HIS A 1 360 ? -2.298 12.728 20.332 1.00 92.75 360 HIS A C 1
ATOM 2752 O O . HIS A 1 360 ? -2.150 12.205 21.440 1.00 92.75 360 HIS A O 1
ATOM 2758 N N . LYS A 1 361 ? -1.451 13.670 19.881 1.00 88.94 361 LYS A N 1
ATOM 2759 C CA . LYS A 1 361 ? -0.109 13.910 20.461 1.00 88.94 361 LYS A CA 1
ATOM 2760 C C . LYS A 1 361 ? -0.094 14.059 21.992 1.00 88.94 361 LYS A C 1
ATOM 2762 O O . LYS A 1 361 ? 0.775 13.481 22.639 1.00 88.94 361 LYS A O 1
ATOM 2767 N N . LYS A 1 362 ? -1.082 14.747 22.587 1.00 89.38 362 LYS A N 1
ATOM 2768 C CA . LYS A 1 362 ? -1.195 14.942 24.055 1.00 89.38 362 LYS A CA 1
ATOM 2769 C C . LYS A 1 362 ? -1.464 13.653 24.863 1.00 89.38 362 LYS A C 1
ATOM 2771 O O . LYS A 1 362 ? -1.295 13.666 26.078 1.00 89.38 362 LYS A O 1
ATOM 2776 N N . LEU A 1 363 ? -1.890 12.564 24.216 1.00 89.19 363 LEU A N 1
ATOM 2777 C CA . LEU A 1 363 ? -2.184 11.258 24.828 1.00 89.19 363 LEU A CA 1
ATOM 2778 C C . LEU A 1 363 ? -1.155 10.172 24.455 1.00 89.19 363 LEU A C 1
ATOM 2780 O O . LEU A 1 363 ? -1.242 9.038 24.938 1.00 89.19 363 LEU A O 1
ATOM 2784 N N . ARG A 1 364 ? -0.130 10.507 23.655 1.00 86.06 364 ARG A N 1
ATOM 2785 C CA . ARG A 1 364 ? 1.053 9.648 23.488 1.00 86.06 364 ARG A CA 1
ATOM 2786 C C . ARG A 1 364 ? 1.663 9.356 24.877 1.00 86.06 364 ARG A C 1
ATOM 2788 O O . ARG A 1 364 ? 1.510 10.125 25.824 1.00 86.06 364 ARG A O 1
ATOM 2795 N N . SER A 1 365 ? 2.281 8.185 25.036 1.00 80.62 365 SER A N 1
ATOM 2796 C CA . SER A 1 365 ? 2.724 7.614 26.329 1.00 80.62 365 SER A CA 1
ATOM 2797 C C . SER A 1 365 ? 1.630 7.230 27.350 1.00 80.62 365 SER A C 1
ATOM 2799 O O . SER A 1 365 ? 1.961 6.566 28.330 1.00 80.62 365 SER A O 1
ATOM 2801 N N . LYS A 1 366 ? 0.332 7.507 27.126 1.00 87.00 366 LYS A N 1
ATOM 2802 C CA . LYS A 1 366 ? -0.775 7.044 28.003 1.00 87.00 366 LYS A CA 1
ATOM 2803 C C . LYS A 1 366 ? -1.256 5.604 27.726 1.00 87.00 366 LYS A C 1
ATOM 2805 O O . LYS A 1 366 ? -2.307 5.207 28.207 1.00 87.00 366 LYS A O 1
ATOM 2810 N N . ARG A 1 367 ? -0.486 4.813 26.964 1.00 86.12 367 ARG A N 1
ATOM 2811 C CA . ARG A 1 367 ? -0.770 3.409 26.574 1.00 86.12 367 ARG A CA 1
ATOM 2812 C C . ARG A 1 367 ? -2.076 3.161 25.787 1.00 86.12 367 ARG A C 1
ATOM 2814 O O . ARG A 1 367 ? -2.504 2.017 25.700 1.00 86.12 367 ARG A O 1
ATOM 2821 N N . LEU A 1 368 ? -2.649 4.176 25.135 1.00 90.19 368 LEU A N 1
ATOM 2822 C CA . LEU A 1 368 ? -3.836 3.987 24.282 1.00 90.19 368 LEU A CA 1
ATOM 2823 C C . LEU A 1 368 ? -3.576 3.098 23.050 1.00 90.19 368 LEU A C 1
ATOM 2825 O O . LEU A 1 368 ? -4.465 2.359 22.653 1.00 90.19 368 LEU A O 1
ATOM 2829 N N . ALA A 1 369 ? -2.367 3.112 22.475 1.00 91.62 369 ALA A N 1
ATOM 2830 C CA . ALA A 1 369 ? -2.038 2.279 21.311 1.00 91.62 369 ALA A CA 1
ATOM 2831 C C . ALA A 1 369 ? -2.135 0.756 21.591 1.00 91.62 369 ALA A C 1
ATOM 2833 O O . ALA A 1 369 ? -2.818 0.079 20.832 1.00 91.62 369 ALA A O 1
ATOM 2834 N N . PRO A 1 370 ? -1.575 0.207 22.692 1.00 93.50 370 PRO A N 1
ATOM 2835 C CA . PRO A 1 370 ? -1.880 -1.156 23.137 1.00 93.50 370 PRO A CA 1
ATOM 2836 C C . PRO A 1 370 ? -3.374 -1.484 23.256 1.00 93.50 370 PRO A C 1
ATOM 2838 O O . PRO A 1 370 ? -3.775 -2.569 22.855 1.00 93.50 370 PRO A O 1
ATOM 2841 N N . LEU A 1 371 ? -4.201 -0.558 23.759 1.00 95.38 371 LEU A N 1
ATOM 2842 C CA . LEU A 1 371 ? -5.648 -0.778 23.891 1.00 95.38 371 LEU A CA 1
ATOM 2843 C C . LEU A 1 371 ? -6.344 -0.810 22.521 1.00 95.38 371 LEU A C 1
ATOM 2845 O O . LEU A 1 371 ? -7.188 -1.671 22.299 1.00 95.38 371 LEU A O 1
ATOM 2849 N N . LEU A 1 372 ? -5.964 0.084 21.598 1.00 97.00 372 LEU A N 1
ATOM 2850 C CA . LEU A 1 372 ? -6.426 0.082 20.201 1.00 97.00 372 LEU A CA 1
ATOM 2851 C C . LEU A 1 372 ? -6.092 -1.245 19.503 1.00 97.00 372 LEU A C 1
ATOM 2853 O O . LEU A 1 372 ? -6.970 -1.838 18.883 1.00 97.00 372 LEU A O 1
ATOM 2857 N N . ILE A 1 373 ? -4.855 -1.735 19.656 1.00 96.19 373 ILE A N 1
ATOM 2858 C CA . ILE A 1 373 ? -4.419 -3.031 19.110 1.00 96.19 373 ILE A CA 1
ATOM 2859 C C . ILE A 1 373 ? -5.252 -4.170 19.718 1.00 96.19 373 ILE A C 1
ATOM 2861 O O . ILE A 1 373 ? -5.836 -4.957 18.983 1.00 96.19 373 ILE A O 1
ATOM 2865 N N . GLN A 1 374 ? -5.377 -4.229 21.048 1.00 96.06 374 GLN A N 1
ATOM 2866 C CA . GLN A 1 374 ? -6.149 -5.278 21.723 1.00 96.06 374 GLN A CA 1
ATOM 2867 C C . GLN A 1 374 ? -7.630 -5.292 21.309 1.00 96.06 374 GLN A C 1
ATOM 2869 O O . GLN A 1 374 ? -8.194 -6.369 21.132 1.00 96.06 374 GLN A O 1
ATOM 2874 N N . GLU A 1 375 ? -8.261 -4.128 21.126 1.00 97.62 375 GLU A N 1
ATOM 2875 C CA . GLU A 1 375 ? -9.662 -4.046 20.702 1.00 97.62 375 GLU A CA 1
ATOM 2876 C C . GLU A 1 375 ? -9.850 -4.421 19.224 1.00 97.62 375 GLU A C 1
ATOM 2878 O O . GLU A 1 375 ? -10.774 -5.176 18.925 1.00 97.62 375 GLU A O 1
ATOM 2883 N N . VAL A 1 376 ? -8.984 -3.983 18.297 1.00 97.50 376 VAL A N 1
ATOM 2884 C CA . VAL A 1 376 ? -9.116 -4.403 16.886 1.00 97.50 376 VAL A CA 1
ATOM 2885 C C . VAL A 1 376 ? -8.834 -5.900 16.721 1.00 97.50 376 VAL A C 1
ATOM 2887 O O . VAL A 1 376 ? -9.618 -6.581 16.066 1.00 97.50 376 VAL A O 1
ATOM 2890 N N . THR A 1 377 ? -7.825 -6.452 17.407 1.00 96.56 377 THR A N 1
ATOM 2891 C CA . THR A 1 377 ? -7.568 -7.904 17.465 1.00 96.56 377 THR A CA 1
ATOM 2892 C C . THR A 1 377 ? -8.777 -8.668 18.012 1.00 96.56 377 THR A C 1
ATOM 2894 O O . THR A 1 377 ? -9.190 -9.673 17.441 1.00 96.56 377 THR A O 1
ATOM 2897 N N . ARG A 1 378 ? -9.418 -8.180 19.083 1.00 96.94 378 ARG A N 1
ATOM 2898 C CA . ARG A 1 378 ? -10.650 -8.786 19.615 1.00 96.94 378 ARG A CA 1
ATOM 2899 C C . ARG A 1 378 ? -11.772 -8.789 18.567 1.00 96.94 378 ARG A C 1
ATOM 2901 O O . ARG A 1 378 ? -12.443 -9.805 18.394 1.00 96.94 378 ARG A O 1
ATOM 2908 N N . ARG A 1 379 ? -11.950 -7.690 17.825 1.00 97.06 379 ARG A N 1
ATOM 2909 C CA . ARG A 1 379 ? -12.973 -7.573 16.769 1.00 97.06 379 ARG A CA 1
ATOM 2910 C C . ARG A 1 379 ? -12.680 -8.397 15.516 1.00 97.06 379 ARG A C 1
ATOM 2912 O O . ARG A 1 379 ? -13.637 -8.811 14.865 1.00 97.06 379 ARG A O 1
ATOM 2919 N N . THR A 1 380 ? -11.422 -8.668 15.163 1.00 94.94 380 THR A N 1
ATOM 2920 C CA . THR A 1 380 ? -11.094 -9.600 14.065 1.00 94.94 380 THR A CA 1
ATOM 2921 C C . THR A 1 380 ? -11.288 -11.048 14.504 1.00 94.94 380 THR A C 1
ATOM 2923 O O . THR A 1 380 ? -11.928 -11.821 13.788 1.00 94.94 380 THR A O 1
ATOM 2926 N N . HIS A 1 381 ? -10.862 -11.389 15.726 1.00 95.06 381 HIS A N 1
ATOM 2927 C CA . HIS A 1 381 ? -11.064 -12.711 16.326 1.00 95.06 381 HIS A CA 1
ATOM 2928 C C . HIS A 1 381 ? -12.564 -13.061 16.407 1.00 95.06 381 HIS A C 1
ATOM 2930 O O . HIS A 1 381 ? -12.957 -14.165 16.038 1.00 95.06 381 HIS A O 1
ATOM 2936 N N . LEU A 1 382 ? -13.434 -12.101 16.761 1.00 94.25 382 LEU A N 1
ATOM 2937 C CA . LEU A 1 382 ? -14.899 -12.266 16.729 1.00 94.25 382 LEU A CA 1
ATOM 2938 C C . LEU A 1 382 ? -15.500 -12.497 15.327 1.00 94.25 382 LEU A C 1
ATOM 2940 O O . LEU A 1 382 ? -16.665 -12.879 15.224 1.00 94.25 382 LEU A O 1
ATOM 2944 N N . LYS A 1 383 ? -14.755 -12.264 14.237 1.00 91.56 383 LYS A N 1
ATOM 2945 C CA . LYS A 1 383 ? -15.166 -12.640 12.869 1.00 91.56 383 LYS A CA 1
ATOM 2946 C C . LYS A 1 383 ? -14.480 -13.920 12.369 1.00 91.56 383 LYS A C 1
ATOM 2948 O O . LYS A 1 383 ? -14.676 -14.273 11.207 1.00 91.56 383 LYS A O 1
ATOM 2953 N N . GLY A 1 384 ? -13.709 -14.601 13.222 1.00 91.31 384 GLY A N 1
ATOM 2954 C CA . GLY A 1 384 ? -12.955 -15.808 12.879 1.00 91.31 384 GLY A CA 1
ATOM 2955 C C . GLY A 1 384 ? -11.637 -15.542 12.145 1.00 91.31 384 GLY A C 1
ATOM 2956 O O . GLY A 1 384 ? -11.206 -16.393 11.375 1.00 91.31 384 GLY A O 1
ATOM 2957 N N . LEU A 1 385 ? -11.023 -14.367 12.332 1.00 92.50 385 LEU A N 1
ATOM 2958 C CA . LEU A 1 385 ? -9.778 -13.982 11.664 1.00 92.50 385 LEU A CA 1
ATOM 2959 C C . LEU A 1 385 ? -8.701 -13.622 12.698 1.00 92.50 385 LEU A C 1
ATOM 2961 O O . LEU A 1 385 ? -8.832 -12.639 13.433 1.00 92.50 385 LEU A O 1
ATOM 2965 N N . PHE A 1 386 ? -7.640 -14.433 12.746 1.00 95.00 386 PHE A N 1
ATOM 2966 C CA . PHE A 1 386 ? -6.675 -14.477 13.854 1.00 95.00 386 PHE A CA 1
ATOM 2967 C C . PHE A 1 386 ? -5.259 -14.026 13.492 1.00 95.00 386 PHE A C 1
ATOM 2969 O O . PHE A 1 386 ? -4.422 -13.900 14.383 1.00 95.00 386 PHE A O 1
ATOM 2976 N N . GLN A 1 387 ? -4.979 -13.781 12.210 1.00 95.75 387 GLN A N 1
ATOM 2977 C CA . GLN A 1 387 ? -3.676 -13.343 11.710 1.00 95.75 387 GLN A CA 1
ATOM 2978 C C . GLN A 1 387 ? -3.780 -11.954 11.062 1.00 95.75 387 GLN A C 1
ATOM 2980 O O . GLN A 1 387 ? -4.825 -11.571 10.535 1.00 95.75 387 GLN A O 1
ATOM 2985 N N . ALA A 1 388 ? -2.697 -11.181 11.090 1.00 96.06 388 ALA A N 1
ATOM 2986 C CA . ALA A 1 388 ? -2.642 -9.850 10.476 1.00 96.06 388 ALA A CA 1
ATOM 2987 C C . ALA A 1 388 ? -1.281 -9.593 9.825 1.00 96.06 388 ALA A C 1
ATOM 2989 O O . ALA A 1 388 ? -0.290 -10.203 10.215 1.00 96.06 388 ALA A O 1
ATOM 2990 N N . ILE A 1 389 ? -1.224 -8.655 8.883 1.00 96.12 389 ILE A N 1
ATOM 2991 C CA . ILE A 1 389 ? 0.015 -8.036 8.405 1.00 96.12 389 ILE A CA 1
ATOM 2992 C C . ILE A 1 389 ? 0.013 -6.557 8.797 1.00 96.12 389 ILE A C 1
ATOM 2994 O O . ILE A 1 389 ? -1.035 -5.911 8.839 1.00 96.12 389 ILE A O 1
ATOM 2998 N N . TYR A 1 390 ? 1.183 -6.020 9.121 1.00 95.75 390 TYR A N 1
ATOM 2999 C CA . TYR A 1 390 ? 1.368 -4.594 9.377 1.00 95.75 390 TYR A CA 1
ATOM 3000 C C . TYR A 1 390 ? 2.798 -4.170 9.054 1.00 95.75 390 TYR A C 1
ATOM 3002 O O . TYR A 1 390 ? 3.718 -4.990 9.014 1.00 95.75 390 TYR A O 1
ATOM 3010 N N . THR A 1 391 ? 3.003 -2.869 8.863 1.00 92.50 391 THR A N 1
ATOM 3011 C CA . THR A 1 391 ? 4.336 -2.289 8.669 1.00 92.50 391 THR A CA 1
ATOM 3012 C C . THR A 1 391 ? 4.634 -1.168 9.645 1.00 92.50 391 THR A C 1
ATOM 3014 O O . THR A 1 391 ? 3.731 -0.471 10.105 1.00 92.50 391 THR A O 1
ATOM 3017 N N . SER A 1 392 ? 5.917 -0.950 9.931 1.00 85.81 392 SER A N 1
ATOM 3018 C CA . SER A 1 392 ? 6.374 0.168 10.757 1.00 85.81 392 SER A CA 1
ATOM 3019 C C . SER A 1 392 ? 7.717 0.720 10.279 1.00 85.81 392 SER A C 1
ATOM 3021 O O . SER A 1 392 ? 8.643 -0.029 9.962 1.00 85.81 392 SER A O 1
ATOM 3023 N N . GLY A 1 393 ? 7.850 2.050 10.297 1.00 79.25 393 GLY A N 1
ATOM 3024 C CA . GLY A 1 393 ? 9.150 2.723 10.183 1.00 79.25 393 GLY A CA 1
ATOM 3025 C C . GLY A 1 393 ? 9.999 2.612 11.458 1.00 79.25 393 GLY A C 1
ATOM 3026 O O . GLY A 1 393 ? 11.214 2.777 11.419 1.00 79.25 393 GLY A O 1
ATOM 3027 N N . THR A 1 394 ? 9.380 2.284 12.599 1.00 79.38 394 THR A N 1
ATOM 3028 C CA . THR A 1 394 ? 10.093 1.960 13.846 1.00 79.38 394 THR A CA 1
ATOM 3029 C C . THR A 1 394 ? 10.237 0.450 14.007 1.00 79.38 394 THR A C 1
ATOM 3031 O O . THR A 1 394 ? 9.275 -0.289 13.798 1.00 79.38 394 THR A O 1
ATOM 3034 N N . PHE A 1 395 ? 11.421 -0.004 14.415 1.00 79.56 395 PHE A N 1
ATOM 3035 C CA . PHE A 1 395 ? 11.677 -1.420 14.656 1.00 79.56 395 PHE A CA 1
ATOM 3036 C C . PHE A 1 395 ? 10.864 -1.950 15.849 1.00 79.56 395 PHE A C 1
ATOM 3038 O O . PHE A 1 395 ? 10.868 -1.380 16.944 1.00 79.56 395 PHE A O 1
ATOM 3045 N N . LEU A 1 396 ? 10.203 -3.081 15.630 1.00 81.06 396 LEU A N 1
ATOM 3046 C CA . LEU A 1 396 ? 9.518 -3.915 16.614 1.00 81.06 396 LEU A CA 1
ATOM 3047 C C . LEU A 1 396 ? 10.067 -5.356 16.525 1.00 81.06 396 LEU A C 1
ATOM 3049 O O . LEU A 1 396 ? 10.462 -5.765 15.433 1.00 81.06 396 LEU A O 1
ATOM 3053 N N . PRO A 1 397 ? 10.067 -6.145 17.615 1.00 72.50 397 PRO A N 1
ATOM 3054 C CA . PRO A 1 397 ? 10.253 -7.598 17.550 1.00 72.50 397 PRO A CA 1
ATOM 3055 C C . PRO A 1 397 ? 9.035 -8.268 16.878 1.00 72.50 397 PRO A C 1
ATOM 3057 O O . PRO A 1 397 ? 7.914 -8.032 17.325 1.00 72.50 397 PRO A O 1
ATOM 3060 N N . THR A 1 398 ? 9.165 -9.061 15.813 1.00 83.44 398 THR A N 1
ATOM 3061 C CA . THR A 1 398 ? 10.349 -9.279 14.955 1.00 83.44 398 THR A CA 1
ATOM 3062 C C . THR A 1 398 ? 9.895 -9.240 13.490 1.00 83.44 398 THR A C 1
ATOM 3064 O O . THR A 1 398 ? 8.870 -9.847 13.176 1.00 83.44 398 THR A O 1
ATOM 3067 N N . PRO A 1 399 ? 10.564 -8.483 12.597 1.00 90.25 399 PRO A N 1
ATOM 3068 C CA . PRO A 1 399 ? 10.105 -8.332 11.220 1.00 90.25 399 PRO A CA 1
ATOM 3069 C C . PRO A 1 399 ? 10.482 -9.550 10.382 1.00 90.25 399 PRO A C 1
ATOM 3071 O O . PRO A 1 399 ? 11.579 -10.084 10.530 1.00 90.25 399 PRO A O 1
ATOM 3074 N N . PHE A 1 400 ? 9.614 -9.938 9.447 1.00 92.38 400 PHE A N 1
ATOM 3075 C CA . PHE A 1 400 ? 9.970 -10.954 8.452 1.00 92.38 400 PHE A CA 1
ATOM 3076 C C . PHE A 1 400 ? 10.741 -10.367 7.266 1.00 92.38 400 PHE A C 1
ATOM 3078 O O . PHE A 1 400 ? 11.467 -11.089 6.590 1.00 92.38 400 PHE A O 1
ATOM 3085 N N . SER A 1 401 ? 10.601 -9.064 7.008 1.00 94.00 401 SER A N 1
ATOM 3086 C CA . SER A 1 401 ? 11.387 -8.356 5.997 1.00 94.00 401 SER A CA 1
ATOM 3087 C C . SER A 1 401 ? 11.577 -6.881 6.350 1.00 94.00 401 SER A C 1
ATOM 3089 O O . SER A 1 401 ? 10.837 -6.302 7.151 1.00 94.00 401 SER A O 1
ATOM 3091 N N . ARG A 1 402 ? 12.574 -6.259 5.723 1.00 92.69 402 ARG A N 1
ATOM 3092 C CA . ARG A 1 402 ? 12.876 -4.829 5.791 1.00 92.69 402 ARG A CA 1
ATOM 3093 C C . ARG A 1 402 ? 13.195 -4.359 4.379 1.00 92.69 402 ARG A C 1
ATOM 3095 O O . ARG A 1 402 ? 14.075 -4.928 3.748 1.00 92.69 402 ARG A O 1
ATOM 3102 N N . CYS A 1 403 ? 12.520 -3.310 3.926 1.00 93.56 403 CYS A N 1
ATOM 3103 C CA . CYS A 1 403 ? 12.763 -2.646 2.645 1.00 93.56 403 CYS A CA 1
ATOM 3104 C C . CYS A 1 403 ? 13.226 -1.198 2.887 1.00 93.56 403 CYS A C 1
ATOM 3106 O O . CYS A 1 403 ? 12.909 -0.615 3.927 1.00 93.56 403 CYS A O 1
ATOM 3108 N N . GLN A 1 404 ? 13.964 -0.604 1.951 1.00 93.00 404 GLN A N 1
ATOM 3109 C CA . GLN A 1 404 ? 14.418 0.792 2.029 1.00 93.00 404 GLN A CA 1
ATOM 3110 C C . GLN A 1 404 ? 13.554 1.695 1.140 1.00 93.00 404 GLN A C 1
ATOM 3112 O O . GLN A 1 404 ? 13.172 1.288 0.043 1.00 93.00 404 GLN A O 1
ATOM 3117 N N . TYR A 1 405 ? 13.247 2.916 1.591 1.00 90.31 405 TYR A N 1
ATOM 3118 C CA . TYR A 1 405 ? 12.580 3.921 0.756 1.00 90.31 405 TYR A CA 1
ATOM 3119 C C . TYR A 1 405 ? 13.533 4.512 -0.286 1.00 90.31 405 TYR A C 1
ATOM 3121 O O . TYR A 1 405 ? 14.718 4.709 -0.027 1.00 90.31 405 TYR A O 1
ATOM 3129 N N . TYR A 1 406 ? 12.999 4.827 -1.462 1.00 95.12 406 TYR A N 1
ATOM 3130 C CA . TYR A 1 406 ? 13.714 5.460 -2.567 1.00 95.12 406 TYR A CA 1
ATOM 3131 C C . TYR A 1 406 ? 12.883 6.606 -3.154 1.00 95.12 406 TYR A C 1
ATOM 3133 O O . TYR A 1 406 ? 11.656 6.521 -3.244 1.00 95.12 406 TYR A O 1
ATOM 3141 N N . HIS A 1 407 ? 13.562 7.673 -3.582 1.00 95.12 407 HIS A N 1
ATOM 3142 C CA . HIS A 1 407 ? 12.940 8.927 -4.013 1.00 95.12 407 HIS A CA 1
ATOM 3143 C C . HIS A 1 407 ? 13.489 9.384 -5.364 1.00 95.12 407 HIS A C 1
ATOM 3145 O O . HIS A 1 407 ? 14.694 9.593 -5.524 1.00 95.12 407 HIS A O 1
ATOM 3151 N N . ARG A 1 408 ? 12.607 9.603 -6.342 1.00 97.62 408 ARG A N 1
ATOM 3152 C CA . ARG A 1 408 ? 12.958 10.160 -7.648 1.00 97.62 408 ARG A CA 1
ATOM 3153 C C . ARG A 1 408 ? 12.425 11.576 -7.788 1.00 97.62 408 ARG A C 1
ATOM 3155 O O . ARG A 1 408 ? 11.245 11.803 -8.037 1.00 97.62 408 ARG A O 1
ATOM 3162 N N . ASN A 1 409 ? 13.330 12.539 -7.660 1.00 96.31 409 ASN A N 1
ATOM 3163 C CA . ASN A 1 409 ? 13.011 13.961 -7.726 1.00 96.31 409 ASN A CA 1
ATOM 3164 C C . ASN A 1 409 ? 12.552 14.361 -9.136 1.00 96.31 409 ASN A C 1
ATOM 3166 O O . ASN A 1 409 ? 13.321 14.225 -10.084 1.00 96.31 409 ASN A O 1
ATOM 3170 N N . LEU A 1 410 ? 11.338 14.897 -9.270 1.00 97.25 410 LEU A N 1
ATOM 3171 C CA . LEU A 1 410 ? 10.775 15.411 -10.530 1.00 97.25 410 LEU A CA 1
ATOM 3172 C C . LEU A 1 410 ? 10.780 16.946 -10.569 1.00 97.25 410 LEU A C 1
ATOM 3174 O O . LEU A 1 410 ? 11.059 17.540 -11.608 1.00 97.25 410 LEU A O 1
ATOM 3178 N N . ASN A 1 411 ? 10.631 17.593 -9.407 1.00 96.25 411 ASN A N 1
ATOM 3179 C CA . ASN A 1 411 ? 10.755 19.042 -9.232 1.00 96.25 411 ASN A CA 1
ATOM 3180 C C . ASN A 1 411 ? 11.918 19.436 -8.287 1.00 96.25 411 ASN A C 1
ATOM 3182 O O . ASN A 1 411 ? 11.684 19.989 -7.205 1.00 96.25 411 ASN A O 1
ATOM 3186 N N . PRO A 1 412 ? 13.199 19.202 -8.660 1.00 95.50 412 PRO A N 1
ATOM 3187 C CA . PRO A 1 412 ? 14.351 19.494 -7.798 1.00 95.50 412 PRO A CA 1
ATOM 3188 C C . PRO A 1 412 ? 14.402 20.919 -7.232 1.00 95.50 412 PRO A C 1
ATOM 3190 O O . PRO A 1 412 ? 14.907 21.118 -6.131 1.00 95.50 412 PRO A O 1
ATOM 3193 N N . ALA A 1 413 ? 13.875 21.914 -7.953 1.00 94.94 413 ALA A N 1
ATOM 3194 C CA . ALA A 1 413 ? 13.856 23.301 -7.494 1.00 94.94 413 ALA A CA 1
ATOM 3195 C C . ALA A 1 413 ? 12.891 23.521 -6.314 1.00 94.94 413 ALA A C 1
ATOM 3197 O O . ALA A 1 413 ? 13.262 24.184 -5.342 1.00 94.94 413 ALA A O 1
ATOM 3198 N N . LYS A 1 414 ? 11.680 22.946 -6.361 1.00 95.06 414 LYS A N 1
ATOM 3199 C CA . LYS A 1 414 ? 10.717 23.019 -5.250 1.00 95.06 414 LYS A CA 1
ATOM 3200 C C . LYS A 1 414 ? 11.162 22.149 -4.075 1.00 95.06 414 LYS A C 1
ATOM 3202 O O . LYS A 1 414 ? 11.131 22.626 -2.945 1.00 95.06 414 LYS A O 1
ATOM 3207 N N . LEU A 1 415 ? 11.646 20.930 -4.331 1.00 93.50 415 LEU A N 1
ATOM 3208 C CA . LEU A 1 415 ? 12.107 20.017 -3.277 1.00 93.50 415 LEU A CA 1
ATOM 3209 C C . LEU A 1 415 ? 13.265 20.610 -2.459 1.00 93.50 415 LEU A C 1
ATOM 3211 O O . LEU A 1 415 ? 13.216 20.581 -1.232 1.00 93.50 415 LEU A O 1
ATOM 3215 N N . VAL A 1 416 ? 14.258 21.234 -3.110 1.00 93.06 416 VAL A N 1
ATOM 3216 C CA . VAL A 1 416 ? 15.340 21.949 -2.404 1.00 93.06 416 VAL A CA 1
ATOM 3217 C C . VAL A 1 416 ? 14.805 23.164 -1.643 1.00 93.06 416 VAL A C 1
ATOM 3219 O O . VAL A 1 416 ? 15.183 23.373 -0.494 1.00 93.06 416 VAL A O 1
ATOM 3222 N N . LYS A 1 417 ? 13.901 23.955 -2.242 1.00 92.25 417 LYS A N 1
ATOM 3223 C CA . LYS A 1 417 ? 13.301 25.130 -1.581 1.00 92.25 417 LYS A CA 1
ATOM 3224 C C . LYS A 1 417 ? 12.532 24.761 -0.304 1.00 92.25 417 LYS A C 1
ATOM 3226 O O . LYS A 1 417 ? 12.511 25.559 0.627 1.00 92.25 417 LYS A O 1
ATOM 3231 N N . LEU A 1 418 ? 11.887 23.595 -0.277 1.00 90.56 418 LEU A N 1
ATOM 3232 C CA . LEU A 1 418 ? 11.111 23.111 0.869 1.00 90.56 418 LEU A CA 1
ATOM 3233 C C . LEU A 1 418 ? 11.941 22.301 1.880 1.00 90.56 418 LEU A C 1
ATOM 3235 O O . LEU A 1 418 ? 11.419 21.978 2.939 1.00 90.56 418 LEU A O 1
ATOM 3239 N N . GLY A 1 419 ? 13.204 21.981 1.579 1.00 87.62 419 GLY A N 1
ATOM 3240 C CA . GLY A 1 419 ? 14.072 21.169 2.442 1.00 87.62 419 GLY A CA 1
ATOM 3241 C C . GLY A 1 419 ? 13.958 19.651 2.242 1.00 87.62 419 GLY A C 1
ATOM 3242 O O . GLY A 1 419 ? 14.684 18.912 2.892 1.00 87.62 419 GLY A O 1
ATOM 3243 N N . PHE A 1 420 ? 13.122 19.176 1.311 1.00 86.56 420 PHE A N 1
ATOM 3244 C CA . PHE A 1 420 ? 12.936 17.744 1.015 1.00 86.56 420 PHE A CA 1
ATOM 3245 C C . PHE A 1 420 ? 14.168 17.109 0.345 1.00 86.56 420 PHE A C 1
ATOM 3247 O O . PHE A 1 420 ? 14.326 15.894 0.302 1.00 86.56 420 PHE A O 1
ATOM 3254 N N . SER A 1 421 ? 15.059 17.913 -0.239 1.00 88.25 421 SER A N 1
ATOM 3255 C CA . SER A 1 421 ? 16.291 17.407 -0.846 1.00 88.25 421 SER A CA 1
ATOM 3256 C C . SER A 1 421 ? 17.454 18.364 -0.649 1.00 88.25 421 SER A C 1
ATOM 3258 O O . SER A 1 421 ? 17.353 19.554 -0.942 1.00 88.25 421 SER A O 1
ATOM 3260 N N . ALA A 1 422 ? 18.594 17.826 -0.221 1.00 87.31 422 ALA A N 1
ATOM 3261 C CA . ALA A 1 422 ? 19.844 18.568 -0.151 1.00 87.31 422 ALA A CA 1
ATOM 3262 C C . ALA A 1 422 ? 20.518 18.670 -1.531 1.00 87.31 422 ALA A C 1
ATOM 3264 O O . ALA A 1 422 ? 20.462 17.749 -2.345 1.00 87.31 422 ALA A O 1
ATOM 3265 N N . VAL A 1 423 ? 21.228 19.774 -1.776 1.00 88.19 423 VAL A N 1
ATOM 3266 C CA . VAL A 1 423 ? 22.145 19.890 -2.920 1.00 88.19 423 VAL A CA 1
ATOM 3267 C C . VAL A 1 423 ? 23.518 19.373 -2.492 1.00 88.19 423 VAL A C 1
ATOM 3269 O O . VAL A 1 423 ? 24.103 19.878 -1.533 1.00 88.19 423 VAL A O 1
ATOM 3272 N N . ALA A 1 424 ? 24.055 18.381 -3.206 1.00 85.62 424 ALA A N 1
ATOM 3273 C CA . ALA A 1 424 ? 25.397 17.857 -2.948 1.00 85.62 424 ALA A CA 1
ATOM 3274 C C . ALA A 1 424 ? 26.467 18.966 -3.039 1.00 85.62 424 ALA A C 1
ATOM 3276 O O . ALA A 1 424 ? 26.384 19.835 -3.906 1.00 85.62 424 ALA A O 1
ATOM 3277 N N . ARG A 1 425 ? 27.502 18.909 -2.184 1.00 82.94 425 ARG A N 1
ATOM 3278 C CA . ARG A 1 425 ? 28.470 20.009 -1.945 1.00 82.94 425 ARG A CA 1
ATOM 3279 C C . ARG A 1 425 ? 29.138 20.603 -3.198 1.00 82.94 425 ARG A C 1
ATOM 3281 O O . ARG A 1 425 ? 29.491 21.776 -3.181 1.00 82.94 425 ARG A O 1
ATOM 3288 N N . ASN A 1 426 ? 29.285 19.818 -4.268 1.00 87.31 426 ASN A N 1
ATOM 3289 C CA . ASN A 1 426 ? 29.923 20.225 -5.530 1.00 87.31 426 ASN A CA 1
ATOM 3290 C C . ASN A 1 426 ? 28.909 20.454 -6.680 1.00 87.31 426 ASN A C 1
ATOM 3292 O O . ASN A 1 426 ? 29.289 20.563 -7.849 1.00 87.31 426 ASN A O 1
ATOM 3296 N N . SER A 1 427 ? 27.610 20.501 -6.372 1.00 91.00 427 SER A N 1
ATOM 3297 C CA . SER A 1 427 ? 26.504 20.637 -7.327 1.00 91.00 427 SER A CA 1
ATOM 3298 C C . SER A 1 427 ? 25.752 21.965 -7.157 1.00 91.00 427 SER A C 1
ATOM 3300 O O . SER A 1 427 ? 26.073 22.786 -6.302 1.00 91.00 427 SER A O 1
ATOM 3302 N N . THR A 1 428 ? 24.750 22.199 -8.002 1.00 93.31 428 THR A N 1
ATOM 3303 C CA . THR A 1 428 ? 23.833 23.346 -7.926 1.00 93.31 428 THR A CA 1
ATOM 3304 C C . THR A 1 428 ? 22.411 22.884 -8.230 1.00 93.31 428 THR A C 1
ATOM 3306 O O . THR A 1 428 ? 22.225 21.855 -8.880 1.00 93.31 428 THR A O 1
ATOM 3309 N N . VAL A 1 429 ? 21.394 23.658 -7.834 1.00 93.31 429 VAL A N 1
ATOM 3310 C CA . VAL A 1 429 ? 19.990 23.343 -8.171 1.00 93.31 429 VAL A CA 1
ATOM 3311 C C . VAL A 1 429 ? 19.802 23.201 -9.687 1.00 93.31 429 VAL A C 1
ATOM 3313 O O . VAL A 1 429 ? 19.145 22.269 -10.129 1.00 93.31 429 VAL A O 1
ATOM 3316 N N . ALA A 1 430 ? 20.450 24.043 -10.501 1.00 93.88 430 ALA A N 1
ATOM 3317 C CA . ALA A 1 430 ? 20.394 23.944 -11.963 1.00 93.88 430 ALA A CA 1
ATOM 3318 C C . ALA A 1 430 ? 21.028 22.645 -12.508 1.00 93.88 430 ALA A C 1
ATOM 3320 O O . ALA A 1 430 ? 20.456 22.008 -13.391 1.00 93.88 430 ALA A O 1
ATOM 3321 N N . ARG A 1 431 ? 22.170 22.204 -11.951 1.00 94.50 431 ARG A N 1
ATOM 3322 C CA . ARG A 1 431 ? 22.761 20.889 -12.277 1.00 94.50 431 ARG A CA 1
ATOM 3323 C C . ARG A 1 431 ? 21.826 19.746 -11.879 1.00 94.50 431 ARG A C 1
ATOM 3325 O O . ARG A 1 431 ? 21.682 18.795 -12.637 1.00 94.50 431 ARG A O 1
ATOM 3332 N N . MET A 1 432 ? 21.170 19.862 -10.726 1.00 94.31 432 MET A N 1
ATOM 3333 C CA . MET A 1 432 ? 20.240 18.860 -10.202 1.00 94.31 432 MET A CA 1
ATOM 3334 C C . MET A 1 432 ? 18.955 18.762 -11.042 1.00 94.31 432 MET A C 1
ATOM 3336 O O . MET A 1 432 ? 18.533 17.657 -11.368 1.00 94.31 432 MET A O 1
ATOM 3340 N N . VAL A 1 433 ? 18.394 19.895 -11.483 1.00 95.00 433 VAL A N 1
ATOM 3341 C CA . VAL A 1 433 ? 17.293 19.952 -12.466 1.00 95.00 433 VAL A CA 1
ATOM 3342 C C . VAL A 1 433 ? 17.690 19.271 -13.776 1.00 95.00 433 VAL A C 1
ATOM 3344 O O . VAL A 1 433 ? 16.925 18.463 -14.290 1.00 95.00 433 VAL A O 1
ATOM 3347 N N . ASN A 1 434 ? 18.893 19.531 -14.302 1.00 95.31 434 ASN A N 1
ATOM 3348 C CA . ASN A 1 434 ? 19.337 18.898 -15.546 1.00 95.31 434 ASN A CA 1
ATOM 3349 C C . ASN A 1 434 ? 19.607 17.388 -15.393 1.00 95.31 434 ASN A C 1
ATOM 3351 O O . ASN A 1 434 ? 19.280 16.619 -16.289 1.00 95.31 434 ASN A O 1
ATOM 3355 N N . HIS A 1 435 ? 20.173 16.953 -14.263 1.00 93.88 435 HIS A N 1
ATOM 3356 C CA . HIS A 1 435 ? 20.443 15.538 -13.980 1.00 93.88 435 HIS A CA 1
ATOM 3357 C C . HIS A 1 435 ? 19.156 14.701 -13.881 1.00 93.88 435 HIS A C 1
ATOM 3359 O O . HIS A 1 435 ? 19.083 13.609 -14.452 1.00 93.88 435 HIS A O 1
ATOM 3365 N N . TYR A 1 436 ? 18.140 15.232 -13.194 1.00 96.25 436 TYR A N 1
ATOM 3366 C CA . TYR A 1 436 ? 16.852 14.571 -12.967 1.00 96.25 436 TYR A CA 1
ATOM 3367 C C . TYR A 1 436 ? 15.806 14.808 -14.069 1.00 96.25 436 TYR A C 1
ATOM 3369 O O . TYR A 1 436 ? 14.713 14.244 -13.990 1.00 96.25 436 TYR A O 1
ATOM 3377 N N . ARG A 1 437 ? 16.113 15.607 -15.098 1.00 96.31 437 ARG A N 1
ATOM 3378 C CA . ARG A 1 437 ? 15.201 15.877 -16.218 1.00 96.31 437 ARG A CA 1
ATOM 3379 C C . ARG A 1 437 ? 14.671 14.574 -16.832 1.00 96.31 437 ARG A C 1
ATOM 3381 O O . ARG A 1 437 ? 15.445 13.661 -17.114 1.00 96.31 437 ARG A O 1
ATOM 3388 N N . VAL A 1 438 ? 13.358 14.523 -17.041 1.00 95.94 438 VAL A N 1
ATOM 3389 C CA . VAL A 1 438 ? 12.650 13.458 -17.768 1.00 95.94 438 VAL A CA 1
ATOM 3390 C C . VAL A 1 438 ? 12.335 13.907 -19.207 1.00 95.94 438 VAL A C 1
ATOM 3392 O O . VAL A 1 438 ? 12.400 15.114 -19.489 1.00 95.94 438 VAL A O 1
ATOM 3395 N N . PRO A 1 439 ? 12.030 12.976 -20.130 1.00 95.62 439 PRO A N 1
ATOM 3396 C CA . PRO A 1 439 ? 11.431 13.292 -21.427 1.00 95.62 439 PRO A CA 1
ATOM 3397 C C . PRO A 1 439 ? 10.158 14.148 -21.313 1.00 95.62 439 PRO A C 1
ATOM 3399 O O . PRO A 1 439 ? 9.520 14.217 -20.266 1.00 95.62 439 PRO A O 1
ATOM 3402 N N . ALA A 1 440 ? 9.784 14.821 -22.403 1.00 93.06 440 ALA A N 1
ATOM 3403 C CA . ALA A 1 440 ? 8.497 15.523 -22.495 1.00 93.06 440 ALA A CA 1
ATOM 3404 C C . ALA A 1 440 ? 7.356 14.595 -22.956 1.00 93.06 440 ALA A C 1
ATOM 3406 O O . ALA A 1 440 ? 6.175 14.897 -22.752 1.00 93.06 440 ALA A O 1
ATOM 3407 N N . GLU A 1 441 ? 7.718 13.474 -23.583 1.00 95.69 441 GLU A N 1
ATOM 3408 C CA . GLU A 1 441 ? 6.831 12.508 -24.222 1.00 95.69 441 GLU A CA 1
ATOM 3409 C C . GLU A 1 441 ? 7.273 11.086 -23.882 1.00 95.69 441 GLU A C 1
ATOM 3411 O O . GLU A 1 441 ? 8.455 10.838 -23.647 1.00 95.69 441 GLU A O 1
ATOM 3416 N N . THR A 1 442 ? 6.291 10.193 -23.793 1.00 97.31 442 THR A N 1
ATOM 3417 C CA . THR A 1 442 ? 6.462 8.754 -23.585 1.00 97.31 442 THR A CA 1
ATOM 3418 C C . THR A 1 442 ? 7.002 8.095 -24.853 1.00 97.31 442 THR A C 1
ATOM 3420 O O . THR A 1 442 ? 6.755 8.569 -25.960 1.00 97.31 442 THR A O 1
ATOM 3423 N N . SER A 1 443 ? 7.759 7.019 -24.680 1.00 96.31 443 SER A N 1
ATOM 3424 C CA . SER A 1 443 ? 8.530 6.334 -25.717 1.00 96.31 443 SER A CA 1
ATOM 3425 C C . SER A 1 443 ? 7.959 4.975 -26.130 1.00 96.31 443 SER A C 1
ATOM 3427 O O . SER A 1 443 ? 8.243 4.519 -27.237 1.00 96.31 443 SER A O 1
ATOM 3429 N N . ILE A 1 444 ? 7.148 4.335 -25.282 1.00 96.94 444 ILE A N 1
ATOM 3430 C CA . ILE A 1 444 ? 6.577 3.008 -25.533 1.00 96.94 444 ILE A CA 1
ATOM 3431 C C . ILE A 1 444 ? 5.326 3.125 -26.431 1.00 96.94 444 ILE A C 1
ATOM 3433 O O . ILE A 1 444 ? 4.351 3.771 -26.033 1.00 96.94 444 ILE A O 1
ATOM 3437 N N . PRO A 1 445 ? 5.299 2.492 -27.624 1.00 96.25 445 PRO A N 1
ATOM 3438 C CA . PRO A 1 445 ? 4.088 2.391 -28.440 1.00 96.25 445 PRO A CA 1
ATOM 3439 C C . PRO A 1 445 ? 2.975 1.658 -27.684 1.00 96.25 445 PRO A C 1
ATOM 3441 O O . PRO A 1 445 ? 3.253 0.727 -26.935 1.00 96.25 445 PRO A O 1
ATOM 3444 N N . GLY A 1 446 ? 1.721 2.074 -27.871 1.00 96.31 446 GLY A N 1
ATOM 3445 C CA . GLY A 1 446 ? 0.575 1.447 -27.201 1.00 96.31 446 GLY A CA 1
ATOM 3446 C C . GLY A 1 446 ? 0.377 1.833 -25.729 1.00 96.31 446 GLY A C 1
ATOM 3447 O O . GLY A 1 446 ? -0.619 1.431 -25.132 1.00 96.31 446 GLY A O 1
ATOM 3448 N N . LEU A 1 447 ? 1.272 2.634 -25.133 1.00 98.25 447 LEU A N 1
ATOM 3449 C CA . LEU A 1 447 ? 1.106 3.138 -23.769 1.00 98.25 447 LEU A CA 1
ATOM 3450 C C . LEU A 1 447 ? -0.039 4.163 -23.683 1.00 98.25 447 LEU A C 1
ATOM 3452 O O . LEU A 1 447 ? 0.054 5.268 -24.223 1.00 98.25 447 LEU A O 1
ATOM 3456 N N . ARG A 1 448 ? -1.095 3.815 -22.942 1.00 97.50 448 ARG A N 1
ATOM 3457 C CA . ARG A 1 448 ? -2.272 4.660 -22.677 1.00 97.50 448 ARG A CA 1
ATOM 3458 C C . ARG A 1 448 ? -2.771 4.513 -21.236 1.00 97.50 448 ARG A C 1
ATOM 3460 O O . ARG A 1 448 ? -2.253 3.712 -20.462 1.00 97.50 448 ARG A O 1
ATOM 3467 N N . GLU A 1 449 ? -3.758 5.321 -20.848 1.00 96.88 449 GLU A N 1
ATOM 3468 C CA . GLU A 1 449 ? -4.475 5.111 -19.580 1.00 96.88 449 GLU A CA 1
ATOM 3469 C C . GLU A 1 449 ? -5.265 3.790 -19.633 1.00 96.88 449 GLU A C 1
ATOM 3471 O O . GLU A 1 449 ? -5.722 3.374 -20.702 1.00 96.88 449 GLU A O 1
ATOM 3476 N N . LEU A 1 450 ? -5.413 3.139 -18.479 1.00 96.81 450 LEU A N 1
ATOM 3477 C CA . LEU A 1 450 ? -6.255 1.958 -18.307 1.00 96.81 450 LEU A CA 1
ATOM 3478 C C . LEU A 1 450 ? -7.742 2.313 -18.486 1.00 96.81 450 LEU A C 1
ATOM 3480 O O . LEU A 1 450 ? -8.235 3.297 -17.935 1.00 96.81 450 LEU A O 1
ATOM 3484 N N . GLU A 1 451 ? -8.469 1.466 -19.208 1.00 95.56 451 GLU A N 1
ATOM 3485 C CA . GLU A 1 451 ? -9.911 1.531 -19.450 1.00 95.56 451 GLU A CA 1
ATOM 3486 C C . GLU A 1 451 ? -10.628 0.312 -18.830 1.00 95.56 451 GLU A C 1
ATOM 3488 O O . GLU A 1 451 ? -10.021 -0.744 -18.645 1.00 95.56 451 GLU A O 1
ATOM 3493 N N . LYS A 1 452 ? -11.945 0.400 -18.555 1.00 93.31 452 LYS A N 1
ATOM 3494 C CA . LYS A 1 452 ? -12.719 -0.706 -17.932 1.00 93.31 452 LYS A CA 1
ATOM 3495 C C . LYS A 1 452 ? -12.589 -2.032 -18.710 1.00 93.31 452 LYS A C 1
ATOM 3497 O O . LYS A 1 452 ? -12.526 -3.093 -18.095 1.00 93.31 452 LYS A O 1
ATOM 3502 N N . ARG A 1 453 ? -12.471 -1.980 -20.049 1.00 94.50 453 ARG A N 1
ATOM 3503 C CA . ARG A 1 453 ? -12.259 -3.160 -20.919 1.00 94.50 453 ARG A CA 1
ATOM 3504 C C . ARG A 1 453 ? -10.936 -3.896 -20.665 1.00 94.50 453 ARG A C 1
ATOM 3506 O O . ARG A 1 453 ? -10.865 -5.107 -20.865 1.00 94.50 453 ARG A O 1
ATOM 3513 N N . ASP A 1 454 ? -9.909 -3.203 -20.178 1.00 95.06 454 ASP A N 1
ATOM 3514 C CA . ASP A 1 454 ? -8.583 -3.790 -19.952 1.00 95.06 454 ASP A CA 1
ATOM 3515 C C . ASP A 1 454 ? -8.519 -4.602 -18.661 1.00 95.06 454 ASP A C 1
ATOM 3517 O O . ASP A 1 454 ? -7.644 -5.457 -18.520 1.00 95.06 454 ASP A O 1
ATOM 3521 N N . LEU A 1 455 ? -9.437 -4.358 -17.715 1.00 94.06 455 LEU A N 1
ATOM 3522 C CA . LEU A 1 455 ? -9.394 -4.923 -16.365 1.00 94.06 455 LEU A CA 1
ATOM 3523 C C . LEU A 1 455 ? -9.291 -6.452 -16.368 1.00 94.06 455 LEU A C 1
ATOM 3525 O O . LEU A 1 455 ? -8.541 -6.996 -15.560 1.00 94.06 455 LEU A O 1
ATOM 3529 N N . LYS A 1 456 ? -9.948 -7.160 -17.300 1.00 91.56 456 LYS A N 1
ATOM 3530 C CA . LYS A 1 456 ? -9.812 -8.625 -17.426 1.00 91.56 456 LYS A CA 1
ATOM 3531 C C . LYS A 1 456 ? -8.402 -9.049 -17.862 1.00 91.56 456 LYS A C 1
ATOM 3533 O O . LYS A 1 456 ? -7.892 -10.055 -17.373 1.00 91.56 456 LYS A O 1
ATOM 3538 N N . GLN A 1 457 ? -7.744 -8.301 -18.749 1.00 92.25 457 GLN A 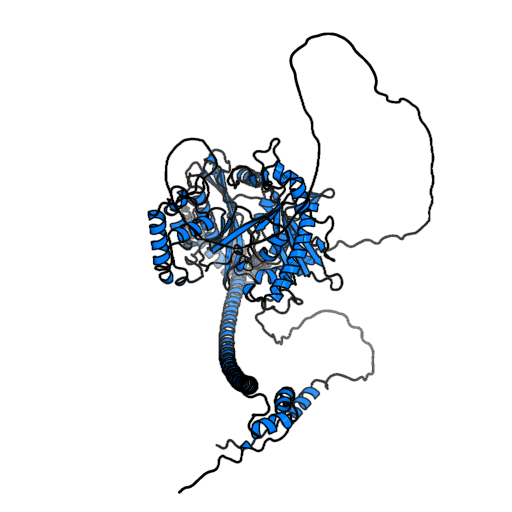N 1
ATOM 3539 C CA . GLN A 1 457 ? -6.365 -8.594 -19.157 1.00 92.25 457 GLN A CA 1
ATOM 3540 C C . GLN A 1 457 ? -5.371 -8.217 -18.046 1.00 92.25 457 GLN A C 1
ATOM 3542 O O . GLN A 1 457 ? -4.602 -9.069 -17.600 1.00 92.25 457 GLN A O 1
ATOM 3547 N N . ALA A 1 458 ? -5.463 -6.989 -17.526 1.00 93.25 458 ALA A N 1
ATOM 3548 C CA . ALA A 1 458 ? -4.615 -6.482 -16.449 1.00 93.25 458 ALA A CA 1
ATOM 3549 C C . ALA A 1 458 ? -4.715 -7.333 -15.166 1.00 93.25 458 ALA A C 1
ATOM 3551 O O . ALA A 1 458 ? -3.695 -7.614 -14.542 1.00 93.25 458 ALA A O 1
ATOM 3552 N N . SER A 1 459 ? -5.908 -7.827 -14.805 1.00 91.88 459 SER A N 1
ATOM 3553 C CA . SER A 1 459 ? -6.099 -8.706 -13.636 1.00 91.88 459 SER A CA 1
ATOM 3554 C C . SER A 1 459 ? -5.463 -10.087 -13.789 1.00 91.88 459 SER A C 1
ATOM 3556 O O . SER A 1 459 ? -5.126 -10.701 -12.779 1.00 91.88 459 SER A O 1
ATOM 3558 N N . ARG A 1 460 ? -5.302 -10.606 -15.016 1.00 89.75 460 ARG A N 1
ATOM 3559 C CA . ARG A 1 460 ? -4.566 -11.861 -15.262 1.00 89.75 460 ARG A CA 1
ATOM 3560 C C . ARG A 1 460 ? -3.061 -11.615 -15.163 1.00 89.75 460 ARG A C 1
ATOM 3562 O O . ARG A 1 460 ? -2.388 -12.292 -14.389 1.00 89.75 460 ARG A O 1
ATOM 3569 N N . LEU A 1 461 ? -2.571 -10.590 -15.864 1.00 92.50 461 LEU A N 1
ATOM 3570 C CA . LEU A 1 461 ? -1.160 -10.197 -15.871 1.00 92.50 461 LEU A CA 1
ATOM 3571 C C . LEU A 1 461 ? -0.642 -9.876 -14.461 1.00 92.50 461 LEU A C 1
ATOM 3573 O O . LEU A 1 461 ? 0.394 -10.389 -14.044 1.00 92.50 461 LEU A O 1
ATOM 3577 N N . LEU A 1 462 ? -1.397 -9.095 -13.684 1.00 92.69 462 LEU A N 1
ATOM 3578 C CA . LEU A 1 462 ? -0.988 -8.701 -12.339 1.00 92.69 462 LEU A CA 1
ATOM 3579 C C . LEU A 1 462 ? -1.001 -9.867 -11.337 1.00 92.69 462 LEU A C 1
ATOM 3581 O O . LEU A 1 462 ? -0.124 -9.938 -10.476 1.00 92.69 462 LEU A O 1
ATOM 3585 N N . ARG A 1 463 ? -1.945 -10.813 -11.468 1.00 90.50 463 ARG A N 1
ATOM 3586 C CA . ARG A 1 463 ? -1.963 -12.051 -10.668 1.00 90.50 463 ARG A CA 1
ATOM 3587 C C . ARG A 1 463 ? -0.735 -12.918 -10.941 1.00 90.50 463 ARG A C 1
ATOM 3589 O O . ARG A 1 463 ? -0.072 -13.322 -9.989 1.00 90.50 463 ARG A O 1
ATOM 3596 N N . ALA A 1 464 ? -0.418 -13.172 -12.213 1.00 89.62 464 ALA A N 1
ATOM 3597 C CA . ALA A 1 464 ? 0.745 -13.973 -12.600 1.00 89.62 464 ALA A CA 1
ATOM 3598 C C . ALA A 1 464 ? 2.057 -13.345 -12.100 1.00 89.62 464 ALA A C 1
ATOM 3600 O O . ALA A 1 464 ? 2.876 -14.015 -11.472 1.00 89.62 464 ALA A O 1
ATOM 3601 N N . TYR A 1 465 ? 2.201 -12.028 -12.264 1.00 93.38 465 TYR A N 1
ATOM 3602 C CA . TYR A 1 465 ? 3.379 -11.293 -11.812 1.00 93.38 465 TYR A CA 1
ATOM 3603 C C . TYR A 1 465 ? 3.529 -11.309 -10.282 1.00 93.38 465 TYR A C 1
ATOM 3605 O O . TYR A 1 465 ? 4.619 -11.538 -9.763 1.00 93.38 465 TYR A O 1
ATOM 3613 N N . SER A 1 466 ? 2.429 -11.129 -9.541 1.00 91.50 466 SER A N 1
ATOM 3614 C CA . SER A 1 466 ? 2.419 -11.178 -8.070 1.00 91.50 466 SER A CA 1
ATOM 3615 C C . SER A 1 466 ? 2.684 -12.589 -7.511 1.00 91.50 466 SER A C 1
ATOM 3617 O O . SER A 1 466 ? 3.253 -12.752 -6.427 1.00 91.50 466 SER A O 1
ATOM 3619 N N . ALA A 1 467 ? 2.342 -13.638 -8.263 1.00 89.94 467 ALA A N 1
ATOM 3620 C CA . ALA A 1 467 ? 2.611 -15.021 -7.878 1.00 89.94 467 ALA A CA 1
ATOM 3621 C C . ALA A 1 467 ? 4.117 -15.385 -7.857 1.00 89.94 467 ALA A C 1
ATOM 3623 O O . ALA A 1 467 ? 4.483 -16.333 -7.166 1.00 89.94 467 ALA A O 1
ATOM 3624 N N . ARG A 1 468 ? 4.999 -14.596 -8.495 1.00 92.00 468 ARG A N 1
ATOM 3625 C CA . ARG A 1 468 ? 6.464 -14.810 -8.506 1.00 92.00 468 ARG A CA 1
ATOM 3626 C C . ARG A 1 468 ? 7.137 -14.664 -7.133 1.00 92.00 468 ARG A C 1
ATOM 3628 O O . ARG A 1 468 ? 8.145 -15.318 -6.881 1.00 92.00 468 ARG A O 1
ATOM 3635 N N . PHE A 1 469 ? 6.627 -13.799 -6.251 1.00 94.31 469 PHE A N 1
ATOM 3636 C CA . PHE A 1 469 ? 7.329 -13.379 -5.022 1.00 94.31 469 PHE A CA 1
ATOM 3637 C C . PHE A 1 469 ? 7.184 -14.367 -3.842 1.00 94.31 469 PHE A C 1
ATOM 3639 O O . PHE A 1 469 ? 6.296 -15.221 -3.839 1.00 94.31 469 PHE A O 1
ATOM 3646 N N . ASP A 1 470 ? 8.023 -14.253 -2.804 1.00 93.69 470 ASP A N 1
ATOM 3647 C CA . ASP A 1 470 ? 7.929 -15.085 -1.587 1.00 93.69 470 ASP A CA 1
ATOM 3648 C C . ASP A 1 470 ? 6.652 -14.797 -0.770 1.00 93.69 470 ASP A C 1
ATOM 3650 O O . ASP A 1 470 ? 5.987 -15.731 -0.326 1.00 93.69 470 ASP A O 1
ATOM 3654 N N . VAL A 1 471 ? 6.309 -13.523 -0.550 1.00 94.62 471 VAL A N 1
ATOM 3655 C CA . VAL A 1 471 ? 5.123 -13.086 0.209 1.00 94.62 471 VAL A CA 1
ATOM 3656 C C . VAL A 1 471 ? 4.358 -12.065 -0.617 1.00 94.62 471 VAL A C 1
ATOM 3658 O O . VAL A 1 471 ? 4.868 -10.978 -0.881 1.00 94.62 471 VAL A O 1
ATOM 3661 N N . ALA A 1 472 ? 3.141 -12.411 -1.028 1.00 93.50 472 ALA A N 1
ATOM 3662 C CA . ALA A 1 472 ? 2.370 -11.649 -2.004 1.00 93.50 472 ALA A CA 1
ATOM 3663 C C . ALA A 1 472 ? 0.857 -11.757 -1.757 1.00 93.50 472 ALA A C 1
ATOM 3665 O O . ALA A 1 472 ? 0.388 -12.759 -1.212 1.00 93.50 472 ALA A O 1
ATOM 3666 N N . PRO A 1 473 ? 0.070 -10.755 -2.164 1.00 90.88 473 PRO A N 1
ATOM 3667 C CA . PRO A 1 473 ? -1.381 -10.806 -2.053 1.00 90.88 473 PRO A CA 1
ATOM 3668 C C . PRO A 1 473 ? -2.042 -11.741 -3.075 1.00 90.88 473 PRO A C 1
ATOM 3670 O O . PRO A 1 473 ? -1.599 -11.868 -4.215 1.00 90.88 473 PRO A O 1
ATOM 3673 N N . MET A 1 474 ? -3.177 -12.326 -2.694 1.00 88.06 474 MET A N 1
ATOM 3674 C CA . MET A 1 474 ? -4.086 -13.026 -3.603 1.00 88.06 474 MET A CA 1
ATOM 3675 C C . MET A 1 474 ? -5.150 -12.050 -4.121 1.00 88.06 474 MET A C 1
ATOM 3677 O O . MET A 1 474 ? -6.214 -11.887 -3.528 1.00 88.06 474 MET A O 1
ATOM 3681 N N . LEU A 1 475 ? -4.836 -11.387 -5.233 1.00 85.56 475 LEU A N 1
ATOM 3682 C CA . LEU A 1 475 ? -5.695 -10.411 -5.911 1.00 85.56 475 LEU A CA 1
ATOM 3683 C C . LEU A 1 475 ? -6.911 -11.088 -6.572 1.00 85.56 475 LEU A C 1
ATOM 3685 O O . LEU A 1 475 ? -6.736 -11.922 -7.460 1.00 85.56 475 LEU A O 1
ATOM 3689 N N . SER A 1 476 ? -8.138 -10.699 -6.214 1.00 86.12 476 SER A N 1
ATOM 3690 C CA . SER A 1 476 ? -9.339 -10.994 -7.013 1.00 86.12 476 SER A CA 1
ATOM 3691 C C . SER A 1 476 ? -9.603 -9.893 -8.048 1.00 86.12 476 SER A C 1
ATOM 3693 O O . SER A 1 476 ? -9.116 -8.771 -7.912 1.00 86.12 476 SER A O 1
ATOM 3695 N N . ASN A 1 477 ? -10.420 -10.171 -9.071 1.00 86.06 477 ASN A N 1
ATOM 3696 C CA . ASN A 1 477 ? -10.738 -9.184 -10.117 1.00 86.06 477 ASN A CA 1
ATOM 3697 C C . ASN A 1 477 ? -11.338 -7.877 -9.540 1.00 86.06 477 ASN A C 1
ATOM 3699 O O . ASN A 1 477 ? -11.074 -6.805 -10.072 1.00 86.06 477 ASN A O 1
ATOM 3703 N N . LYS A 1 478 ? -12.083 -7.949 -8.422 1.00 88.38 478 LYS A N 1
ATOM 3704 C CA . LYS A 1 478 ? -12.646 -6.766 -7.738 1.00 88.38 478 LYS A CA 1
ATOM 3705 C C . LYS A 1 478 ? -11.603 -5.965 -6.968 1.00 88.38 478 LYS A C 1
ATOM 3707 O O . LYS A 1 478 ? -11.737 -4.753 -6.864 1.00 88.38 478 LYS A O 1
ATOM 3712 N N . ASP A 1 479 ? -10.581 -6.630 -6.438 1.00 88.38 479 ASP A N 1
ATOM 3713 C CA . ASP A 1 479 ? -9.461 -5.956 -5.782 1.00 88.38 479 ASP A CA 1
ATOM 3714 C C . ASP A 1 479 ? -8.669 -5.156 -6.829 1.00 88.38 479 ASP A C 1
ATOM 3716 O O . ASP A 1 479 ? -8.396 -3.974 -6.639 1.00 88.38 479 ASP A O 1
ATOM 3720 N N . VAL A 1 480 ? -8.402 -5.760 -7.996 1.00 91.19 480 VAL A N 1
ATOM 3721 C CA . VAL A 1 480 ? -7.725 -5.090 -9.119 1.00 91.19 480 VAL A CA 1
ATOM 3722 C C . VAL A 1 480 ? -8.563 -3.943 -9.697 1.00 91.19 480 VAL A C 1
ATOM 3724 O O . VAL A 1 480 ? -8.016 -2.866 -9.923 1.00 91.19 480 VAL A O 1
ATOM 3727 N N . GLU A 1 481 ? -9.874 -4.123 -9.893 1.00 93.19 481 GLU A N 1
ATOM 3728 C CA . GLU A 1 481 ? -10.789 -3.039 -10.292 1.00 93.19 481 GLU A CA 1
ATOM 3729 C C . GLU A 1 481 ? -10.758 -1.888 -9.275 1.00 93.19 481 GLU A C 1
ATOM 3731 O O . GLU A 1 481 ? -10.503 -0.741 -9.632 1.00 93.19 481 GLU A O 1
ATOM 3736 N N . HIS A 1 482 ? -10.900 -2.175 -7.986 1.00 92.19 482 HIS A N 1
ATOM 3737 C CA . HIS A 1 482 ? -10.924 -1.134 -6.966 1.00 92.19 482 HIS A CA 1
ATOM 3738 C C . HIS A 1 482 ? -9.561 -0.422 -6.777 1.00 92.19 482 HIS A C 1
ATOM 3740 O O . HIS A 1 482 ? -9.499 0.790 -6.547 1.00 92.19 482 HIS A O 1
ATOM 3746 N N . ALA A 1 483 ? -8.447 -1.139 -6.940 1.00 90.88 483 ALA A N 1
ATOM 3747 C CA . ALA A 1 483 ? -7.103 -0.570 -6.871 1.00 90.88 483 ALA A CA 1
ATOM 3748 C C . ALA A 1 483 ? -6.727 0.263 -8.111 1.00 90.88 483 ALA A C 1
ATOM 3750 O O . ALA A 1 483 ? -6.106 1.320 -7.974 1.00 90.88 483 ALA A O 1
ATOM 3751 N N . LEU A 1 484 ? -7.084 -0.198 -9.317 1.00 92.94 484 LEU A N 1
ATOM 3752 C CA . LEU A 1 484 ? -6.652 0.418 -10.578 1.00 92.94 484 LEU A CA 1
ATOM 3753 C C . LEU A 1 484 ? -7.687 1.360 -11.211 1.00 92.94 484 LEU A C 1
ATOM 3755 O O . LEU A 1 484 ? -7.291 2.236 -11.981 1.00 92.94 484 LEU A O 1
ATOM 3759 N N . TRP A 1 485 ? -8.979 1.197 -10.915 1.00 93.50 485 TRP A N 1
ATOM 3760 C CA . TRP A 1 485 ? -10.081 1.918 -11.560 1.00 93.50 485 TRP A CA 1
ATOM 3761 C C . TRP A 1 485 ? -10.865 2.814 -10.593 1.00 93.50 485 TRP A C 1
ATOM 3763 O O . TRP A 1 485 ? -10.961 4.009 -10.862 1.00 93.50 485 TRP A O 1
ATOM 3773 N N . ASP A 1 486 ? -11.363 2.320 -9.452 1.00 91.75 486 ASP A N 1
ATOM 3774 C CA . ASP A 1 486 ? -12.197 3.144 -8.544 1.00 91.75 486 ASP A CA 1
ATOM 3775 C C . ASP A 1 486 ? -11.469 4.399 -8.032 1.00 91.75 486 ASP A C 1
ATOM 3777 O O . ASP A 1 486 ? -12.059 5.477 -7.917 1.00 91.75 486 ASP A O 1
ATOM 3781 N N . GLY A 1 487 ? -10.162 4.284 -7.781 1.00 90.19 487 GLY A N 1
ATOM 3782 C CA . GLY A 1 487 ? -9.310 5.395 -7.354 1.00 90.19 487 GLY A CA 1
ATOM 3783 C C . GLY A 1 487 ? -9.118 6.508 -8.397 1.00 90.19 487 GLY A C 1
ATOM 3784 O O . GLY A 1 487 ? -8.524 7.535 -8.069 1.00 90.19 487 GLY A O 1
ATOM 3785 N N . ARG A 1 488 ? -9.634 6.383 -9.630 1.00 90.81 488 ARG A N 1
ATOM 3786 C CA . ARG A 1 488 ? -9.464 7.397 -10.694 1.00 90.81 488 ARG A CA 1
ATOM 3787 C C . ARG A 1 488 ? -10.204 8.719 -10.448 1.00 90.81 488 ARG A C 1
ATOM 3789 O O . ARG A 1 488 ? -9.953 9.689 -11.160 1.00 90.81 488 ARG A O 1
ATOM 3796 N N . GLY A 1 489 ? -11.090 8.782 -9.452 1.00 88.50 489 GLY A N 1
ATOM 3797 C CA . GLY A 1 489 ? -11.916 9.958 -9.160 1.00 88.50 489 GLY A CA 1
ATOM 3798 C C . GLY A 1 489 ? -13.070 10.155 -10.152 1.00 88.50 489 GLY A C 1
ATOM 3799 O O . GLY A 1 489 ? -13.294 9.347 -11.053 1.00 88.50 489 GLY A O 1
ATOM 3800 N N . LYS A 1 490 ? -13.834 11.239 -9.979 1.00 87.25 490 LYS A N 1
ATOM 3801 C CA . LYS A 1 490 ? -15.016 11.559 -10.801 1.00 87.25 490 LYS A CA 1
ATOM 3802 C C . LYS A 1 490 ? -14.721 12.711 -11.748 1.00 87.25 490 LYS A C 1
ATOM 3804 O O . LYS A 1 490 ? -14.182 13.729 -11.324 1.00 87.25 490 LYS A O 1
ATOM 3809 N N . GLU A 1 491 ? -15.098 12.575 -13.016 1.00 85.88 491 GLU A N 1
ATOM 3810 C CA . GLU A 1 491 ? -14.897 13.644 -13.992 1.00 85.88 491 GLU A CA 1
ATOM 3811 C C . GLU A 1 491 ? -15.970 14.735 -13.858 1.00 85.88 491 GLU A C 1
ATOM 3813 O O . GLU A 1 491 ? -17.160 14.504 -14.062 1.00 85.88 491 GLU A O 1
ATOM 3818 N N . VAL A 1 492 ? -15.527 15.936 -13.492 1.00 85.88 492 VAL A N 1
ATOM 3819 C CA . VAL A 1 492 ? -16.341 17.122 -13.227 1.00 85.88 492 VAL A CA 1
ATOM 3820 C C . VAL A 1 492 ? -15.683 18.304 -13.941 1.00 85.88 492 VAL A C 1
ATOM 3822 O O . VAL A 1 492 ? -14.535 18.652 -13.670 1.00 85.88 492 VAL A O 1
ATOM 3825 N N . ASN A 1 493 ? -16.393 18.926 -14.888 1.00 82.12 493 ASN A N 1
ATOM 3826 C CA . ASN A 1 493 ? -15.908 20.082 -15.663 1.00 82.12 493 ASN A CA 1
ATOM 3827 C C . ASN A 1 493 ? -14.521 19.880 -16.331 1.00 82.12 493 ASN A C 1
ATOM 3829 O O . ASN A 1 493 ? -13.712 20.809 -16.378 1.00 82.12 493 ASN A O 1
ATOM 3833 N N . GLY A 1 494 ? -14.228 18.670 -16.829 1.00 76.94 494 GLY A N 1
ATOM 3834 C CA . GLY A 1 494 ? -12.943 18.335 -17.464 1.00 76.94 494 GLY A CA 1
ATOM 3835 C C . GLY A 1 494 ? -11.765 18.199 -16.488 1.00 76.94 494 GLY A C 1
ATOM 3836 O O . GLY A 1 494 ? -10.608 18.359 -16.877 1.00 76.94 494 GLY A O 1
ATOM 3837 N N . LYS A 1 495 ? -12.044 17.944 -15.205 1.00 82.06 495 LYS A N 1
ATOM 3838 C CA . LYS A 1 495 ? -11.067 17.591 -14.166 1.00 82.06 495 LYS A CA 1
ATOM 3839 C C . LYS A 1 495 ? -11.550 16.368 -13.401 1.00 82.06 495 LYS A C 1
ATOM 3841 O O . LYS A 1 495 ? -12.749 16.132 -13.325 1.00 82.06 495 LYS A O 1
ATOM 3846 N N . ARG A 1 496 ? -10.633 15.620 -12.790 1.00 88.50 496 ARG A N 1
ATOM 3847 C CA . ARG A 1 496 ? -10.983 14.503 -11.905 1.00 88.50 496 ARG A CA 1
ATOM 3848 C C . ARG A 1 496 ? -10.966 14.966 -10.457 1.00 88.50 496 ARG A C 1
ATOM 3850 O O . ARG A 1 496 ? -9.909 15.255 -9.901 1.00 88.50 496 ARG A O 1
ATOM 3857 N N . GLU A 1 497 ? -12.146 15.081 -9.865 1.00 87.50 497 GLU A N 1
ATOM 3858 C CA . GLU A 1 497 ? -12.313 15.386 -8.447 1.00 87.50 497 GLU A CA 1
ATOM 3859 C C . GLU A 1 497 ? -12.202 14.089 -7.632 1.00 87.50 497 GLU A C 1
ATOM 3861 O O . GLU A 1 497 ? -12.768 13.057 -8.001 1.00 87.50 497 GLU A O 1
ATOM 3866 N N . GLY A 1 498 ? -11.427 14.126 -6.543 1.00 86.94 498 GLY A N 1
ATOM 3867 C CA . GLY A 1 498 ? -11.164 12.952 -5.705 1.00 86.94 498 GLY A CA 1
ATOM 3868 C C . GLY A 1 498 ? -10.316 11.857 -6.363 1.00 86.94 498 GLY A C 1
ATOM 3869 O O . GLY A 1 498 ? -10.473 10.693 -6.008 1.00 86.94 498 GLY A O 1
ATOM 3870 N N . GLN A 1 499 ? -9.447 12.188 -7.328 1.00 94.12 499 GLN A N 1
ATOM 3871 C CA . GLN A 1 499 ? -8.510 11.210 -7.891 1.00 94.12 499 GLN A CA 1
ATOM 3872 C C . GLN A 1 499 ? -7.417 10.843 -6.875 1.00 94.12 499 GLN A C 1
ATOM 3874 O O . GLN A 1 499 ? -6.695 11.707 -6.381 1.00 94.12 499 GLN A O 1
ATOM 3879 N N . VAL A 1 500 ? -7.295 9.544 -6.608 1.00 94.50 500 VAL A N 1
ATOM 3880 C CA . VAL A 1 500 ? -6.337 8.917 -5.688 1.00 94.50 500 VAL A CA 1
ATOM 3881 C C . VAL A 1 500 ? -5.286 8.100 -6.446 1.00 94.50 500 VAL A C 1
ATOM 3883 O O . VAL A 1 500 ? -4.121 8.103 -6.044 1.00 94.50 500 VAL A O 1
ATOM 3886 N N . THR A 1 501 ? -5.666 7.439 -7.547 1.00 95.25 501 THR A N 1
ATOM 3887 C CA . THR A 1 501 ? -4.784 6.587 -8.362 1.00 95.25 501 THR A CA 1
ATOM 3888 C C . THR A 1 501 ? -4.748 6.989 -9.837 1.00 95.25 501 THR A C 1
ATOM 3890 O O . THR A 1 501 ? -5.685 7.567 -10.396 1.00 95.25 501 THR A O 1
ATOM 3893 N N . TRP A 1 502 ? -3.622 6.674 -10.475 1.00 97.12 502 TRP A N 1
ATOM 3894 C CA . TRP A 1 502 ? -3.391 6.760 -11.912 1.00 97.12 502 TRP A CA 1
ATOM 3895 C C . TRP A 1 502 ? -2.916 5.388 -12.378 1.00 97.12 502 TRP A C 1
ATOM 3897 O O . TRP A 1 502 ? -1.974 4.848 -11.797 1.00 97.12 502 TRP A O 1
ATOM 3907 N N . SER A 1 503 ? -3.542 4.852 -13.423 1.00 97.81 503 SER A N 1
ATOM 3908 C CA . SER A 1 503 ? -3.286 3.503 -13.934 1.00 97.81 503 SER A CA 1
ATOM 3909 C C . SER A 1 503 ? -3.122 3.544 -15.446 1.00 97.81 503 SER A C 1
ATOM 3911 O O . SER A 1 503 ? -3.916 4.170 -16.148 1.00 97.81 503 SER A O 1
ATOM 3913 N N . TYR A 1 504 ? -2.098 2.865 -15.943 1.00 98.56 504 TYR A N 1
ATOM 3914 C CA . TYR A 1 504 ? -1.705 2.852 -17.344 1.00 98.56 504 TYR A CA 1
ATOM 3915 C C . TYR A 1 504 ? -1.471 1.421 -17.813 1.00 98.56 504 TYR A C 1
ATOM 3917 O O . TYR A 1 504 ? -1.061 0.560 -17.031 1.00 98.56 504 TYR A O 1
ATOM 3925 N N . VAL A 1 505 ? -1.712 1.190 -19.097 1.00 98.50 505 VAL A N 1
ATOM 3926 C CA . VAL A 1 505 ? -1.480 -0.086 -19.775 1.00 98.50 505 VAL A CA 1
ATOM 3927 C C . VAL A 1 505 ? -0.696 0.136 -21.058 1.00 98.50 505 VAL A C 1
ATOM 3929 O O . VAL A 1 505 ? -0.796 1.194 -21.680 1.00 98.50 505 VAL A O 1
ATOM 3932 N N . VAL A 1 506 ? 0.062 -0.877 -21.465 1.00 98.38 506 VAL A N 1
ATOM 3933 C CA . VAL A 1 506 ? 0.596 -0.982 -22.824 1.00 98.38 506 VAL A CA 1
ATOM 3934 C C . VAL A 1 506 ? -0.260 -1.995 -23.573 1.00 98.38 506 VAL A C 1
ATOM 3936 O O . VAL A 1 506 ? -0.313 -3.164 -23.193 1.00 98.38 506 VAL A O 1
ATOM 3939 N N . GLU A 1 507 ? -0.960 -1.528 -24.604 1.00 96.56 507 GLU A N 1
ATOM 3940 C CA . GLU A 1 507 ? -1.716 -2.360 -25.542 1.00 96.56 507 GLU A CA 1
ATOM 3941 C C . GLU A 1 507 ? -0.857 -2.630 -26.781 1.00 96.56 507 GLU A C 1
ATOM 3943 O O . GLU A 1 507 ? -0.418 -1.695 -27.450 1.00 96.56 507 GLU A O 1
ATOM 3948 N N . ASP A 1 508 ? -0.620 -3.902 -27.092 1.00 93.00 508 ASP A N 1
ATOM 3949 C CA . ASP A 1 508 ? 0.090 -4.303 -28.303 1.00 93.00 508 ASP A CA 1
ATOM 3950 C C . ASP A 1 508 ? -0.705 -3.889 -29.565 1.00 93.00 508 ASP A C 1
ATOM 3952 O O . ASP A 1 508 ? -1.859 -4.311 -29.707 1.00 93.00 508 ASP A O 1
ATOM 3956 N N . PRO A 1 509 ? -0.135 -3.082 -30.488 1.00 89.00 509 PRO A N 1
ATOM 3957 C CA . PRO A 1 509 ? -0.892 -2.500 -31.602 1.00 89.00 509 PRO A CA 1
ATOM 3958 C C . PRO A 1 509 ? -1.408 -3.480 -32.663 1.00 89.00 509 PRO A C 1
ATOM 3960 O O . PRO A 1 509 ? -2.229 -3.073 -33.482 1.00 89.00 509 PRO A O 1
ATOM 3963 N N . GLU A 1 510 ? -0.917 -4.723 -32.696 1.00 90.56 510 GLU A N 1
ATOM 3964 C CA . GLU A 1 510 ? -1.305 -5.727 -33.699 1.00 90.56 510 GLU A CA 1
ATOM 3965 C C . GLU A 1 510 ? -2.263 -6.779 -33.120 1.00 90.56 510 GLU A C 1
ATOM 3967 O O . GLU A 1 510 ? -3.192 -7.222 -33.795 1.00 90.56 510 GLU A O 1
ATOM 3972 N N . THR A 1 511 ? -2.059 -7.172 -31.860 1.00 90.12 511 THR A N 1
ATOM 3973 C CA . THR A 1 511 ? -2.812 -8.248 -31.195 1.00 90.12 511 THR A CA 1
ATOM 3974 C C . THR A 1 511 ? -3.856 -7.759 -30.189 1.00 90.12 511 THR A C 1
ATOM 3976 O O . THR A 1 511 ? -4.635 -8.576 -29.694 1.00 90.12 511 THR A O 1
ATOM 3979 N N . HIS A 1 512 ? -3.874 -6.462 -29.852 1.00 89.88 512 HIS A N 1
ATOM 3980 C CA . HIS A 1 512 ? -4.733 -5.860 -28.818 1.00 89.88 512 HIS A CA 1
ATOM 3981 C C . HIS A 1 512 ? -4.615 -6.529 -27.426 1.00 89.88 512 HIS A C 1
ATOM 3983 O O . HIS A 1 512 ? -5.514 -6.454 -26.578 1.00 89.88 512 HIS A O 1
ATOM 3989 N N . ARG A 1 513 ? -3.483 -7.199 -27.167 1.00 91.62 513 ARG A N 1
ATOM 3990 C CA . ARG A 1 513 ? -3.147 -7.783 -25.863 1.00 91.62 513 ARG A CA 1
ATOM 3991 C C . ARG A 1 513 ? -2.547 -6.718 -24.950 1.00 91.62 513 ARG A C 1
ATOM 3993 O O . ARG A 1 513 ? -1.738 -5.907 -25.391 1.00 91.62 513 ARG A O 1
ATOM 4000 N N . ILE A 1 514 ? -2.897 -6.742 -23.666 1.00 95.00 514 ILE A N 1
ATOM 4001 C CA . ILE A 1 514 ? -2.230 -5.897 -22.665 1.00 95.00 514 ILE A CA 1
ATOM 4002 C C . ILE A 1 514 ? -0.927 -6.576 -22.231 1.00 95.00 514 ILE A C 1
ATOM 4004 O O . ILE A 1 514 ? -0.967 -7.600 -21.549 1.00 95.00 514 ILE A O 1
ATOM 4008 N N . THR A 1 515 ? 0.215 -6.013 -22.632 1.00 96.06 515 THR A N 1
ATOM 4009 C CA . THR A 1 515 ? 1.558 -6.557 -22.343 1.00 96.06 515 THR A CA 1
ATOM 4010 C C . THR A 1 515 ? 2.121 -6.052 -21.020 1.00 96.06 515 THR A C 1
ATOM 4012 O O . THR A 1 515 ? 2.888 -6.746 -20.356 1.00 96.06 515 THR A O 1
ATOM 4015 N N . ASP A 1 516 ? 1.734 -4.846 -20.605 1.00 97.88 516 ASP A N 1
ATOM 4016 C CA . ASP A 1 516 ? 2.214 -4.215 -19.379 1.00 97.88 516 ASP A CA 1
ATOM 4017 C C . ASP A 1 516 ? 1.086 -3.439 -18.701 1.00 97.88 516 ASP A C 1
ATOM 4019 O O . ASP A 1 516 ? 0.206 -2.877 -19.355 1.00 97.88 516 ASP A O 1
ATOM 4023 N N . VAL A 1 517 ? 1.159 -3.348 -17.377 1.00 98.00 517 VAL A N 1
ATOM 4024 C CA . VAL A 1 517 ? 0.335 -2.462 -16.552 1.00 98.00 517 VAL A CA 1
ATOM 4025 C C . VAL A 1 517 ? 1.228 -1.791 -15.514 1.00 98.00 517 VAL A C 1
ATOM 4027 O O . VAL A 1 517 ? 2.137 -2.425 -14.980 1.00 98.00 517 VAL A O 1
ATOM 4030 N N . PHE A 1 518 ? 0.980 -0.521 -15.200 1.00 98.44 518 PHE A N 1
ATOM 4031 C CA . PHE A 1 518 ? 1.551 0.126 -14.018 1.00 98.44 518 PHE A CA 1
ATOM 4032 C C . PHE A 1 518 ? 0.629 1.197 -13.443 1.00 98.44 518 PHE A C 1
ATOM 4034 O O . PHE A 1 518 ? -0.249 1.729 -14.120 1.00 98.44 518 PHE A O 1
ATOM 4041 N N . SER A 1 519 ? 0.841 1.526 -12.173 1.00 97.81 519 SER A N 1
ATOM 4042 C CA . SER A 1 519 ? 0.016 2.471 -11.434 1.00 97.81 519 SER A CA 1
ATOM 4043 C C . SER A 1 519 ? 0.804 3.205 -10.353 1.00 97.81 519 SER A C 1
ATOM 4045 O O . SER A 1 519 ? 1.852 2.746 -9.891 1.00 97.81 519 SER A O 1
ATOM 4047 N N . PHE A 1 520 ? 0.295 4.363 -9.942 1.00 97.62 520 PHE A N 1
ATOM 4048 C CA . PHE A 1 520 ? 0.790 5.114 -8.791 1.00 97.62 520 PHE A CA 1
ATOM 4049 C C . PHE A 1 520 ? -0.358 5.827 -8.071 1.00 97.62 520 PHE A C 1
ATOM 4051 O O . PHE A 1 520 ? -1.372 6.163 -8.686 1.00 97.62 520 PHE A O 1
ATOM 4058 N N . TYR A 1 521 ? -0.191 6.075 -6.771 1.00 96.38 521 TYR A N 1
ATOM 4059 C CA . TYR A 1 521 ? -1.158 6.816 -5.953 1.00 96.38 521 TYR A CA 1
ATOM 4060 C C . TYR A 1 521 ? -0.604 8.155 -5.455 1.00 96.38 521 TYR A C 1
ATOM 4062 O O . TYR A 1 521 ? 0.608 8.332 -5.310 1.00 96.38 521 TYR A O 1
ATOM 4070 N N . HIS A 1 522 ? -1.495 9.107 -5.173 1.00 94.88 522 HIS A N 1
ATOM 4071 C CA . HIS A 1 522 ? -1.157 10.410 -4.589 1.00 94.88 522 HIS A CA 1
ATOM 4072 C C . HIS A 1 522 ? -1.173 10.341 -3.065 1.00 94.88 522 HIS A C 1
ATOM 4074 O O . HIS A 1 522 ? -2.185 10.002 -2.459 1.00 94.88 522 HIS A O 1
ATOM 4080 N N . LEU A 1 523 ? -0.054 10.700 -2.437 1.00 92.56 523 LEU A N 1
ATOM 4081 C CA . LEU A 1 523 ? 0.027 10.905 -0.992 1.00 92.56 523 LEU A CA 1
ATOM 4082 C C . LEU A 1 523 ? 0.918 12.124 -0.709 1.00 92.56 523 LEU A C 1
ATOM 4084 O O . LEU A 1 523 ? 2.137 11.994 -0.570 1.00 92.56 523 LEU A O 1
ATOM 4088 N N . PRO A 1 524 ? 0.339 13.333 -0.662 1.00 92.19 524 PRO A N 1
ATOM 4089 C CA . PRO A 1 524 ? 1.106 14.558 -0.505 1.00 92.19 524 PRO A CA 1
ATOM 4090 C C . PRO A 1 524 ? 1.654 14.716 0.916 1.00 92.19 524 PRO A C 1
ATOM 4092 O O . PRO A 1 524 ? 1.166 14.126 1.881 1.00 92.19 524 PRO A O 1
ATOM 4095 N N . SER A 1 525 ? 2.683 15.551 1.048 1.00 89.12 525 SER A N 1
ATOM 4096 C CA . SER A 1 525 ? 3.296 15.893 2.334 1.00 89.12 525 SER A CA 1
ATOM 4097 C C . SER A 1 525 ? 3.279 17.399 2.571 1.00 89.12 525 SER A C 1
ATOM 4099 O O . SER A 1 525 ? 3.789 18.174 1.762 1.00 89.12 525 SER A O 1
ATOM 4101 N N . THR A 1 526 ? 2.735 17.828 3.708 1.00 87.75 526 THR A N 1
ATOM 4102 C CA . THR A 1 526 ? 2.801 19.224 4.160 1.00 87.75 526 THR A CA 1
ATOM 4103 C C . THR A 1 526 ? 4.208 19.539 4.667 1.00 87.75 526 THR A C 1
ATOM 4105 O O . THR A 1 526 ? 4.688 18.877 5.586 1.00 87.75 526 THR A O 1
ATOM 4108 N N . ALA A 1 527 ? 4.846 20.573 4.114 1.00 87.44 527 ALA A N 1
ATOM 4109 C CA . ALA A 1 527 ? 6.097 21.135 4.615 1.00 87.44 527 ALA A CA 1
ATOM 4110 C C . ALA A 1 527 ? 5.796 22.093 5.782 1.00 87.44 527 ALA A C 1
ATOM 4112 O O . ALA A 1 527 ? 5.391 23.239 5.572 1.00 87.44 527 ALA A O 1
ATOM 4113 N N . ILE A 1 528 ? 5.973 21.622 7.019 1.00 82.06 528 ILE A N 1
ATOM 4114 C CA . ILE A 1 528 ? 5.584 22.332 8.252 1.00 82.06 528 ILE A CA 1
ATOM 4115 C C . ILE A 1 528 ? 6.388 23.626 8.441 1.00 82.06 528 ILE A C 1
ATOM 4117 O O . ILE A 1 528 ? 5.863 24.620 8.938 1.00 82.06 528 ILE A O 1
ATOM 4121 N N . GLN A 1 529 ? 7.658 23.625 8.031 1.00 81.44 529 GLN A N 1
ATOM 4122 C CA . GLN A 1 529 ? 8.580 24.753 8.213 1.00 81.44 529 GLN A CA 1
ATOM 4123 C C . GLN A 1 529 ? 8.483 25.813 7.094 1.00 81.44 529 GLN A C 1
ATOM 4125 O O . GLN A 1 529 ? 9.166 26.837 7.150 1.00 81.44 529 GLN A O 1
ATOM 4130 N N . ALA A 1 530 ? 7.650 25.594 6.070 1.00 83.38 530 ALA A N 1
ATOM 4131 C CA . ALA A 1 530 ? 7.497 26.520 4.951 1.00 83.38 530 ALA A CA 1
ATOM 4132 C C . ALA A 1 530 ? 6.614 27.730 5.314 1.00 83.38 530 ALA A C 1
ATOM 4134 O O . ALA A 1 530 ? 5.562 27.590 5.936 1.00 83.38 530 ALA A O 1
ATOM 4135 N N . SER A 1 531 ? 7.019 28.924 4.868 1.00 82.38 531 SER A N 1
ATOM 4136 C CA . SER A 1 531 ? 6.236 30.158 5.000 1.00 82.38 531 SER A CA 1
ATOM 4137 C C . SER A 1 531 ? 6.096 30.858 3.635 1.00 82.38 531 SER A C 1
ATOM 4139 O O . SER A 1 531 ? 7.116 31.263 3.065 1.00 82.38 531 SER A O 1
ATOM 4141 N N . PRO A 1 532 ? 4.873 30.996 3.078 1.00 84.69 532 PRO A N 1
ATOM 4142 C CA . PRO A 1 532 ? 3.628 30.372 3.545 1.00 84.69 532 PRO A CA 1
ATOM 4143 C C . PRO A 1 532 ? 3.696 28.828 3.499 1.00 84.69 532 PRO A C 1
ATOM 4145 O O . PRO A 1 532 ? 4.566 28.287 2.806 1.00 84.69 532 PRO A O 1
ATOM 4148 N N . PRO A 1 533 ? 2.787 28.118 4.198 1.00 80.69 533 PRO A N 1
ATOM 4149 C CA . PRO A 1 533 ? 2.705 26.661 4.149 1.00 80.69 533 PRO A CA 1
ATOM 4150 C C . PRO A 1 533 ? 2.601 26.140 2.715 1.00 80.69 533 PRO A C 1
ATOM 4152 O O . PRO A 1 533 ? 1.915 26.724 1.874 1.00 80.69 533 PRO A O 1
ATOM 4155 N N . ALA A 1 534 ? 3.283 25.032 2.438 1.00 90.06 534 ALA A N 1
ATOM 4156 C CA . ALA A 1 534 ? 3.370 24.444 1.108 1.00 90.06 534 ALA A CA 1
ATOM 4157 C C . ALA A 1 534 ? 3.318 22.915 1.182 1.00 90.06 534 ALA A C 1
ATOM 4159 O O . ALA A 1 534 ? 3.694 22.319 2.191 1.00 90.06 534 ALA A O 1
ATOM 4160 N N . ARG A 1 535 ? 2.883 22.283 0.092 1.00 91.31 535 ARG A N 1
ATOM 4161 C CA . ARG A 1 535 ? 2.824 20.824 -0.053 1.00 91.31 535 ARG A CA 1
ATOM 4162 C C . ARG A 1 535 ? 3.866 20.354 -1.062 1.00 91.31 535 ARG A C 1
ATOM 4164 O O . ARG A 1 535 ? 4.077 21.012 -2.086 1.00 91.31 535 ARG A O 1
ATOM 4171 N N . VAL A 1 536 ? 4.508 19.231 -0.765 1.00 93.69 536 VAL A N 1
ATOM 4172 C CA . VAL A 1 536 ? 5.180 18.377 -1.748 1.00 93.69 536 VAL A CA 1
ATOM 4173 C C . VAL A 1 536 ? 4.112 17.433 -2.285 1.00 93.69 536 VAL A C 1
ATOM 4175 O O . VAL A 1 536 ? 3.541 16.653 -1.523 1.00 93.69 536 VAL A O 1
ATOM 4178 N N . GLU A 1 537 ? 3.819 17.529 -3.576 1.00 95.88 537 GLU A N 1
ATOM 4179 C CA . GLU A 1 537 ? 2.864 16.645 -4.238 1.00 95.88 537 GLU A CA 1
ATOM 4180 C C . GLU A 1 537 ? 3.620 15.372 -4.629 1.00 95.88 537 GLU A C 1
ATOM 4182 O O . GLU A 1 537 ? 4.371 15.358 -5.604 1.00 95.88 537 GLU A O 1
ATOM 4187 N N . ALA A 1 538 ? 3.507 14.330 -3.805 1.00 94.81 538 ALA A N 1
ATOM 4188 C CA . ALA A 1 538 ? 4.260 13.092 -3.964 1.00 94.81 538 ALA A CA 1
ATOM 4189 C C . ALA A 1 538 ? 3.379 11.970 -4.524 1.00 94.81 538 ALA A C 1
ATOM 4191 O O . ALA A 1 538 ? 2.280 11.714 -4.023 1.00 94.81 538 ALA A O 1
ATOM 4192 N N . ALA A 1 539 ? 3.890 11.307 -5.558 1.00 97.44 539 ALA A N 1
ATOM 4193 C CA . ALA A 1 539 ? 3.362 10.047 -6.054 1.00 97.44 539 ALA A CA 1
ATOM 4194 C C . ALA A 1 539 ? 4.094 8.889 -5.368 1.00 97.44 539 ALA A C 1
ATOM 4196 O O . ALA A 1 539 ? 5.262 9.019 -4.996 1.00 97.44 539 ALA A O 1
ATOM 4197 N N . TYR A 1 540 ? 3.433 7.746 -5.245 1.00 96.94 540 TYR A N 1
ATOM 4198 C CA . TYR A 1 540 ? 4.025 6.493 -4.788 1.00 96.94 540 TYR A CA 1
ATOM 4199 C C . TYR A 1 540 ? 3.775 5.422 -5.842 1.00 96.94 540 TYR A C 1
ATOM 4201 O O . TYR A 1 540 ? 2.631 5.238 -6.257 1.00 96.94 540 TYR A O 1
ATOM 4209 N N . LEU A 1 541 ? 4.834 4.733 -6.276 1.00 97.75 541 LEU A N 1
ATOM 4210 C CA . LEU A 1 541 ? 4.707 3.593 -7.178 1.00 97.75 541 LEU A CA 1
ATOM 4211 C C . LEU A 1 541 ? 3.846 2.519 -6.506 1.00 97.75 541 LEU A C 1
ATOM 4213 O O . LEU A 1 541 ? 4.055 2.182 -5.339 1.00 97.75 541 LEU A O 1
ATOM 4217 N N . TYR A 1 542 ? 2.867 2.028 -7.254 1.00 95.12 542 TYR A N 1
ATOM 4218 C CA . TYR A 1 542 ? 1.893 1.047 -6.806 1.00 95.12 542 TYR A CA 1
ATOM 4219 C C . TYR A 1 542 ? 2.067 -0.217 -7.658 1.00 95.12 542 TYR A C 1
ATOM 4221 O O . TYR A 1 542 ? 3.197 -0.627 -7.925 1.00 95.12 542 TYR A O 1
ATOM 4229 N N . PHE A 1 543 ? 0.988 -0.863 -8.085 1.00 94.88 543 PHE A N 1
ATOM 4230 C CA . PHE A 1 543 ? 1.081 -2.109 -8.844 1.00 94.88 543 PHE A CA 1
ATOM 4231 C C . PHE A 1 543 ? 1.647 -1.881 -10.234 1.00 94.88 543 PHE A C 1
ATOM 4233 O O . PHE A 1 543 ? 1.234 -0.957 -10.935 1.00 94.88 543 PHE A O 1
ATOM 4240 N N . TYR A 1 544 ? 2.530 -2.782 -10.642 1.00 97.62 544 TYR A N 1
ATOM 4241 C CA . TYR A 1 544 ? 2.957 -2.963 -12.016 1.00 97.62 544 TYR A CA 1
ATOM 4242 C C . TYR A 1 544 ? 3.141 -4.453 -12.308 1.00 97.62 544 TYR A C 1
ATOM 4244 O O . TYR A 1 544 ? 3.328 -5.257 -11.392 1.00 97.62 544 TYR A O 1
ATOM 4252 N N . ALA A 1 545 ? 3.062 -4.805 -13.587 1.00 96.94 545 ALA A N 1
ATOM 4253 C CA . ALA A 1 545 ? 3.357 -6.127 -14.116 1.00 96.94 545 ALA A CA 1
ATOM 4254 C C . ALA A 1 545 ? 3.678 -6.025 -15.612 1.00 96.94 545 ALA A C 1
ATOM 4256 O O . ALA A 1 545 ? 3.206 -5.112 -16.290 1.00 96.94 545 ALA A O 1
ATOM 4257 N N . THR A 1 546 ? 4.469 -6.962 -16.129 1.00 96.81 546 THR A N 1
ATOM 4258 C CA . THR A 1 546 ? 4.876 -7.002 -17.540 1.00 96.81 546 THR A CA 1
ATOM 4259 C C . THR A 1 546 ? 5.025 -8.439 -18.027 1.00 96.81 546 THR A C 1
ATOM 4261 O O . THR A 1 546 ? 5.508 -9.300 -17.288 1.00 96.81 546 THR A O 1
ATOM 4264 N N . SER A 1 547 ? 4.640 -8.697 -19.277 1.00 93.88 547 SER A N 1
ATOM 4265 C CA . SER A 1 547 ? 4.840 -9.979 -19.960 1.00 93.88 547 SER A CA 1
ATOM 4266 C C . SER A 1 547 ? 6.315 -10.282 -20.259 1.00 93.88 547 SER A C 1
ATOM 4268 O O . SER A 1 547 ? 6.633 -11.377 -20.706 1.00 93.88 547 SER A O 1
ATOM 4270 N N . ALA A 1 548 ? 7.232 -9.347 -19.980 1.00 93.31 548 ALA A N 1
ATOM 4271 C CA . ALA A 1 548 ? 8.674 -9.598 -20.000 1.00 93.31 548 ALA A CA 1
ATOM 4272 C C . ALA A 1 548 ? 9.179 -10.444 -18.811 1.00 93.31 548 ALA A C 1
ATOM 4274 O O . ALA A 1 548 ? 10.320 -10.896 -18.844 1.00 93.31 548 ALA A O 1
ATOM 4275 N N . ALA A 1 549 ? 8.364 -10.675 -17.771 1.00 90.69 549 ALA A N 1
ATOM 4276 C CA . ALA A 1 549 ? 8.659 -11.711 -16.779 1.00 90.69 549 ALA A CA 1
ATOM 4277 C C . ALA A 1 549 ? 8.310 -13.100 -17.361 1.00 90.69 549 ALA A C 1
ATOM 4279 O O . ALA A 1 549 ? 7.215 -13.241 -17.913 1.00 90.69 549 ALA A O 1
ATOM 4280 N N . PRO A 1 550 ? 9.153 -14.144 -17.214 1.00 83.31 550 PRO A N 1
ATOM 4281 C CA . PRO A 1 550 ? 8.958 -15.431 -17.900 1.00 83.31 550 PRO A CA 1
ATOM 4282 C C . PRO A 1 550 ? 7.596 -16.089 -17.647 1.00 83.31 550 PRO A C 1
ATOM 4284 O O . PRO A 1 550 ? 6.940 -16.557 -18.572 1.00 83.31 550 PRO A O 1
ATOM 4287 N N . SER A 1 551 ? 7.121 -16.057 -16.400 1.00 79.38 551 SER A N 1
ATOM 4288 C CA . SER A 1 551 ? 5.812 -16.589 -15.985 1.00 79.38 551 SER A CA 1
ATOM 4289 C C . SER A 1 551 ? 4.610 -15.726 -16.402 1.00 79.38 551 SER A C 1
ATOM 4291 O O . SER A 1 551 ? 3.472 -16.055 -16.077 1.00 79.38 551 SER A O 1
ATOM 4293 N N . CYS A 1 552 ? 4.855 -14.619 -17.107 1.00 85.12 552 CYS A N 1
ATOM 4294 C CA . CYS A 1 552 ? 3.853 -13.692 -17.634 1.00 85.12 552 CYS A CA 1
ATOM 4295 C C . CYS A 1 552 ? 3.869 -13.597 -19.173 1.00 85.12 552 CYS A C 1
ATOM 4297 O O . CYS A 1 552 ? 3.058 -12.855 -19.729 1.00 85.12 552 CYS A O 1
ATOM 4299 N N . ALA A 1 553 ? 4.778 -14.308 -19.853 1.00 76.81 553 ALA A N 1
ATOM 4300 C CA . ALA A 1 553 ? 5.004 -14.187 -21.295 1.00 76.81 553 ALA A CA 1
ATOM 4301 C C . ALA A 1 553 ? 3.852 -14.752 -22.144 1.00 76.81 553 ALA A C 1
ATOM 4303 O O . ALA A 1 553 ? 3.421 -14.104 -23.098 1.00 76.81 553 ALA A O 1
ATOM 4304 N N . ASP A 1 554 ? 3.308 -15.912 -21.765 1.00 73.56 554 ASP A N 1
ATOM 4305 C CA . ASP A 1 554 ? 2.022 -16.397 -22.267 1.00 73.56 554 ASP A CA 1
ATOM 4306 C C . ASP A 1 554 ? 1.106 -16.762 -21.097 1.00 73.56 554 ASP A C 1
ATOM 4308 O O . ASP A 1 554 ? 1.445 -17.576 -20.240 1.00 73.56 554 ASP A O 1
ATOM 4312 N N . LEU A 1 555 ? -0.058 -16.116 -21.062 1.00 72.56 555 LEU A N 1
ATOM 4313 C CA . LEU A 1 555 ? -1.117 -16.306 -20.068 1.00 72.56 555 LEU A CA 1
ATOM 4314 C C . LEU A 1 555 ? -2.378 -16.926 -20.694 1.00 72.56 555 LEU A C 1
ATOM 4316 O O . LEU A 1 555 ? -3.409 -17.029 -20.025 1.00 72.56 555 LEU A O 1
ATOM 4320 N N . GLY A 1 556 ? -2.312 -17.291 -21.981 1.00 63.75 556 GLY A N 1
ATOM 4321 C CA . GLY A 1 556 ? -3.405 -17.872 -22.749 1.00 63.75 556 GLY A CA 1
ATOM 4322 C C . GLY A 1 556 ? -4.691 -17.037 -22.747 1.00 63.75 556 GLY A C 1
ATOM 4323 O O . GLY A 1 556 ? -4.704 -15.810 -22.581 1.00 63.75 556 GLY A O 1
ATOM 4324 N N . ASP A 1 557 ? -5.813 -17.730 -22.909 1.00 61.78 557 ASP A N 1
ATOM 4325 C CA . ASP A 1 557 ? -7.161 -17.230 -22.622 1.00 61.78 557 ASP A CA 1
ATOM 4326 C C . ASP A 1 557 ? -7.484 -17.264 -21.110 1.00 61.78 557 ASP A C 1
ATOM 4328 O O . ASP A 1 557 ? -8.215 -16.406 -20.605 1.00 61.78 557 ASP A O 1
ATOM 4332 N N . GLY A 1 558 ? -6.847 -18.173 -20.370 1.00 53.94 558 GLY A N 1
ATOM 4333 C CA . GLY A 1 558 ? -7.054 -18.442 -18.945 1.00 53.94 558 GLY A CA 1
ATOM 4334 C C . GLY A 1 558 ? -7.584 -19.852 -18.649 1.00 53.94 558 GLY A C 1
ATOM 4335 O O . GLY A 1 558 ? -7.818 -20.164 -17.486 1.00 53.94 558 GLY A O 1
ATOM 4336 N N . SER A 1 559 ? -7.763 -20.700 -19.668 1.00 48.09 559 SER A N 1
ATOM 4337 C CA . SER A 1 559 ? -8.215 -22.095 -19.528 1.00 48.09 559 SER A CA 1
ATOM 4338 C C . SER A 1 559 ? -7.175 -23.024 -18.882 1.00 48.09 559 SER A C 1
ATOM 4340 O O . SER A 1 559 ? -7.540 -24.017 -18.252 1.00 48.09 559 SER A O 1
ATOM 4342 N N . VAL A 1 560 ? -5.884 -22.694 -18.998 1.00 45.81 560 VAL A N 1
ATOM 4343 C CA . VAL A 1 560 ? -4.759 -23.472 -18.456 1.00 45.81 560 VAL A CA 1
ATOM 4344 C C . VAL A 1 560 ? -4.036 -22.672 -17.373 1.00 45.81 560 VAL A C 1
ATOM 4346 O O . VAL A 1 560 ? -3.668 -21.515 -17.570 1.00 45.81 560 VAL A O 1
ATOM 4349 N N . ALA A 1 561 ? -3.795 -23.303 -16.221 1.00 50.66 561 ALA A N 1
ATOM 4350 C CA . ALA A 1 561 ? -3.013 -22.711 -15.140 1.00 50.66 561 ALA A CA 1
ATOM 4351 C C . ALA A 1 561 ? -1.508 -22.795 -15.453 1.00 50.66 561 ALA A C 1
ATOM 4353 O O . ALA A 1 561 ? -0.905 -23.863 -15.352 1.00 50.66 561 ALA A O 1
ATOM 4354 N N . VAL A 1 562 ? -0.903 -21.663 -15.820 1.00 56.53 562 VAL A N 1
ATOM 4355 C CA . VAL A 1 562 ? 0.541 -21.551 -16.085 1.00 56.53 562 VAL A CA 1
ATOM 4356 C C . VAL A 1 562 ? 1.337 -21.732 -14.779 1.00 56.53 562 VAL A C 1
ATOM 4358 O O . VAL A 1 562 ? 1.068 -21.010 -13.814 1.00 56.53 562 VAL A O 1
ATOM 4361 N N . PRO A 1 563 ? 2.323 -22.650 -14.708 1.00 59.09 563 PRO A N 1
ATOM 4362 C CA . PRO A 1 563 ? 3.179 -22.796 -13.531 1.00 59.09 563 PRO A CA 1
ATOM 4363 C C . PRO A 1 563 ? 4.057 -21.556 -13.313 1.00 59.09 563 PRO A C 1
ATOM 4365 O O . PRO A 1 563 ? 4.989 -21.286 -14.072 1.00 59.09 563 PRO A O 1
ATOM 4368 N N . VAL A 1 564 ? 3.778 -20.792 -12.257 1.00 67.94 564 VAL A N 1
ATOM 4369 C CA . VAL A 1 564 ? 4.559 -19.594 -11.922 1.00 67.94 564 VAL A CA 1
ATOM 4370 C C . VAL A 1 564 ? 5.827 -19.993 -11.162 1.00 67.94 564 VAL A C 1
ATOM 4372 O O . VAL A 1 564 ? 5.772 -20.289 -9.969 1.00 67.94 564 VAL A O 1
ATOM 4375 N N . ARG A 1 565 ? 6.970 -19.981 -11.862 1.00 76.69 565 ARG A N 1
ATOM 4376 C CA . ARG A 1 565 ? 8.320 -20.050 -11.265 1.00 76.69 565 ARG A CA 1
ATOM 4377 C C . ARG A 1 565 ? 8.513 -18.916 -10.248 1.00 76.69 565 ARG A C 1
ATOM 4379 O O . ARG A 1 565 ? 7.973 -17.820 -10.433 1.00 76.69 565 ARG A O 1
ATOM 4386 N N . ASN A 1 566 ? 9.269 -19.165 -9.178 1.00 86.62 566 ASN A N 1
ATOM 4387 C CA . ASN A 1 566 ? 9.624 -18.111 -8.232 1.00 86.62 566 ASN A CA 1
ATOM 4388 C C . ASN A 1 566 ? 10.594 -17.132 -8.905 1.00 86.62 566 ASN A C 1
ATOM 4390 O O . ASN A 1 566 ? 11.396 -17.537 -9.743 1.00 86.62 566 ASN A O 1
ATOM 4394 N N . TRP A 1 567 ? 10.585 -15.861 -8.498 1.00 88.00 567 TRP A N 1
ATOM 4395 C CA . TRP A 1 567 ? 11.541 -14.867 -9.006 1.00 88.00 567 TRP A CA 1
ATOM 4396 C C . TRP A 1 567 ? 13.009 -15.318 -8.846 1.00 88.00 567 TRP A C 1
ATOM 4398 O O . TRP A 1 567 ? 13.861 -14.985 -9.664 1.00 88.00 567 TRP A O 1
ATOM 4408 N N . LYS A 1 568 ? 13.330 -16.120 -7.821 1.00 87.69 568 LYS A N 1
ATOM 4409 C CA . LYS A 1 568 ? 14.670 -16.701 -7.598 1.00 87.69 568 LYS A CA 1
ATOM 4410 C C . LYS A 1 568 ? 15.077 -17.768 -8.613 1.00 87.69 568 LYS A C 1
ATOM 4412 O O . LYS A 1 568 ? 16.270 -17.985 -8.778 1.00 87.69 568 LYS A O 1
ATOM 4417 N N . ASP A 1 569 ? 14.114 -18.396 -9.280 1.00 88.69 569 ASP A N 1
ATOM 4418 C CA . ASP A 1 569 ? 14.356 -19.484 -10.230 1.00 88.69 569 ASP A CA 1
ATOM 4419 C C . ASP A 1 569 ? 14.590 -18.955 -11.659 1.00 88.69 569 ASP A C 1
ATOM 4421 O O . ASP A 1 569 ? 14.796 -19.746 -12.578 1.00 88.69 569 ASP A O 1
ATOM 4425 N N . GLU A 1 570 ? 14.494 -17.636 -11.870 1.00 89.81 570 GLU A N 1
ATOM 4426 C CA . GLU A 1 570 ? 14.687 -16.949 -13.155 1.00 89.81 570 GLU A CA 1
ATOM 4427 C C . GLU A 1 570 ? 16.179 -16.785 -13.481 1.00 89.81 570 GLU A C 1
ATOM 4429 O O . GLU A 1 570 ? 16.962 -16.388 -12.614 1.00 89.81 570 GLU A O 1
ATOM 4434 N N . THR A 1 571 ? 16.571 -17.055 -14.730 1.00 91.19 571 THR A N 1
ATOM 4435 C CA . THR A 1 571 ? 17.966 -16.954 -15.192 1.00 91.19 571 THR A CA 1
ATOM 4436 C C . THR A 1 571 ? 18.440 -15.504 -15.312 1.00 91.19 571 THR A C 1
ATOM 4438 O O . THR A 1 571 ? 17.637 -14.572 -15.389 1.00 91.19 571 THR A O 1
ATOM 4441 N N . ASP A 1 572 ? 19.758 -15.296 -15.389 1.00 90.56 572 ASP A N 1
ATOM 4442 C CA . ASP A 1 572 ? 20.341 -13.962 -15.582 1.00 90.56 572 ASP A CA 1
ATOM 4443 C C . ASP A 1 572 ? 19.844 -13.278 -16.871 1.00 90.56 572 ASP A C 1
ATOM 4445 O O . ASP A 1 572 ? 19.574 -12.076 -16.859 1.00 90.56 572 ASP A O 1
ATOM 4449 N N . ASP A 1 573 ? 19.645 -14.030 -17.960 1.00 92.62 573 ASP A N 1
ATOM 4450 C CA . ASP A 1 573 ? 19.086 -13.506 -19.213 1.00 92.62 573 ASP A CA 1
ATOM 4451 C C . ASP A 1 573 ? 17.591 -13.163 -19.086 1.00 92.62 573 ASP A C 1
ATOM 4453 O O . ASP A 1 573 ? 17.172 -12.084 -19.513 1.00 92.62 573 ASP A O 1
ATOM 4457 N N . GLU A 1 574 ? 16.790 -14.028 -18.448 1.00 91.75 574 GLU A N 1
ATOM 4458 C CA . GLU A 1 574 ? 15.374 -13.761 -18.143 1.00 91.75 574 GLU A CA 1
ATOM 4459 C C . GLU A 1 574 ? 15.233 -12.473 -17.306 1.00 91.75 574 GLU A C 1
ATOM 4461 O O . GLU A 1 574 ? 14.455 -11.571 -17.634 1.00 91.75 574 GLU A O 1
ATOM 4466 N N . ARG A 1 575 ? 16.061 -12.339 -16.265 1.00 92.00 575 ARG A N 1
ATOM 4467 C CA . ARG A 1 575 ? 16.123 -11.170 -15.375 1.00 92.00 575 ARG A CA 1
ATOM 4468 C C . ARG A 1 575 ? 16.633 -9.918 -16.077 1.00 92.00 575 ARG A C 1
ATOM 4470 O O . ARG A 1 575 ? 16.139 -8.823 -15.798 1.00 92.00 575 ARG A O 1
ATOM 4477 N N . LYS A 1 576 ? 17.583 -10.049 -17.005 1.00 93.62 576 LYS A N 1
ATOM 4478 C CA . LYS A 1 576 ? 18.067 -8.936 -17.828 1.00 93.62 576 LYS A CA 1
ATOM 4479 C C . LYS A 1 576 ? 16.963 -8.416 -18.751 1.00 93.62 576 LYS A C 1
ATOM 4481 O O . LYS A 1 576 ? 16.779 -7.202 -18.828 1.00 93.62 576 LYS A O 1
ATOM 4486 N N . VAL A 1 577 ? 16.212 -9.301 -19.412 1.00 95.75 577 VAL A N 1
ATOM 4487 C CA . VAL A 1 577 ? 15.063 -8.925 -20.260 1.00 95.75 577 VAL A CA 1
ATOM 4488 C C . VAL A 1 577 ? 13.988 -8.213 -19.436 1.00 95.75 577 VAL A C 1
ATOM 4490 O O . VAL A 1 577 ? 13.542 -7.128 -19.824 1.00 95.75 577 VAL A O 1
ATOM 4493 N N . LEU A 1 578 ? 13.637 -8.755 -18.264 1.00 95.88 578 LEU A N 1
ATOM 4494 C CA . LEU A 1 578 ? 12.709 -8.115 -17.331 1.00 95.88 578 LEU A CA 1
ATOM 4495 C C . LEU A 1 578 ? 13.206 -6.727 -16.893 1.00 95.88 578 LEU A C 1
ATOM 4497 O O . LEU A 1 578 ? 12.470 -5.746 -16.996 1.00 95.88 578 LEU A O 1
ATOM 4501 N N . GLY A 1 579 ? 14.462 -6.617 -16.454 1.00 96.38 579 GLY A N 1
ATOM 4502 C CA . GLY A 1 579 ? 15.059 -5.355 -16.020 1.00 96.38 579 GLY A CA 1
ATOM 4503 C C . GLY A 1 579 ? 15.093 -4.301 -17.128 1.00 96.38 579 GLY A C 1
ATOM 4504 O O . GLY A 1 579 ? 14.713 -3.152 -16.899 1.00 96.38 579 GLY A O 1
ATOM 4505 N N . ASP A 1 580 ? 15.485 -4.675 -18.348 1.00 97.88 580 ASP A N 1
ATOM 4506 C CA . ASP A 1 580 ? 15.490 -3.770 -19.501 1.00 97.88 580 ASP A CA 1
ATOM 4507 C C . ASP A 1 580 ? 14.067 -3.297 -19.869 1.00 97.88 580 ASP A C 1
ATOM 4509 O O . ASP A 1 580 ? 13.883 -2.108 -20.158 1.00 97.88 580 ASP A O 1
ATOM 4513 N N . ARG A 1 581 ? 13.033 -4.151 -19.751 1.00 97.88 581 ARG A N 1
ATOM 4514 C CA . ARG A 1 581 ? 11.629 -3.725 -19.918 1.00 97.88 581 ARG A CA 1
ATOM 4515 C C . ARG A 1 581 ? 11.153 -2.810 -18.790 1.00 97.88 581 ARG A C 1
ATOM 4517 O O . ARG A 1 581 ? 10.553 -1.774 -19.077 1.00 97.88 581 ARG A O 1
ATOM 4524 N N . LEU A 1 582 ? 11.438 -3.137 -17.529 1.00 98.25 582 LEU A N 1
ATOM 4525 C CA . LEU A 1 582 ? 11.032 -2.319 -16.380 1.00 98.25 582 LEU A CA 1
ATOM 4526 C C . LEU A 1 582 ? 11.691 -0.933 -16.395 1.00 98.25 582 LEU A C 1
ATOM 4528 O O . LEU A 1 582 ? 11.025 0.054 -16.087 1.00 98.25 582 LEU A O 1
ATOM 4532 N N . LYS A 1 583 ? 12.956 -0.820 -16.822 1.00 98.19 583 LYS A N 1
ATOM 4533 C CA . LYS A 1 583 ? 13.631 0.478 -17.004 1.00 98.19 583 LYS A CA 1
ATOM 4534 C C . LYS A 1 583 ? 12.943 1.350 -18.056 1.00 98.19 583 LYS A C 1
ATOM 4536 O O . LYS A 1 583 ? 12.801 2.552 -17.835 1.00 98.19 583 LYS A O 1
ATOM 4541 N N . ALA A 1 584 ? 12.463 0.767 -19.157 1.00 98.25 584 ALA A N 1
ATOM 4542 C CA . ALA A 1 584 ? 11.653 1.494 -20.135 1.00 98.25 584 ALA A CA 1
ATOM 4543 C C . ALA A 1 584 ? 10.290 1.905 -19.545 1.00 98.25 584 ALA A C 1
ATOM 4545 O O . ALA A 1 584 ? 9.940 3.087 -19.559 1.00 98.25 584 ALA A O 1
ATOM 4546 N N . LEU A 1 585 ? 9.556 0.951 -18.959 1.00 98.38 585 LEU A N 1
ATOM 4547 C CA . LEU A 1 585 ? 8.205 1.155 -18.424 1.00 98.38 585 LEU A CA 1
ATOM 4548 C C . LEU A 1 585 ? 8.178 2.221 -17.318 1.00 98.38 585 LEU A C 1
ATOM 4550 O O . LEU A 1 585 ? 7.366 3.144 -17.346 1.00 98.38 585 LEU A O 1
ATOM 4554 N N . MET A 1 586 ? 9.118 2.145 -16.375 1.00 98.50 586 MET A N 1
ATOM 4555 C CA . MET A 1 586 ? 9.255 3.119 -15.292 1.00 98.50 586 MET A CA 1
ATOM 4556 C C . MET A 1 586 ? 9.857 4.451 -15.770 1.00 98.50 586 MET A C 1
ATOM 4558 O O . MET A 1 586 ? 9.558 5.498 -15.195 1.00 98.50 586 MET A O 1
ATOM 4562 N N . GLY A 1 587 ? 10.655 4.460 -16.844 1.00 98.12 587 GLY A N 1
ATOM 4563 C CA . GLY A 1 587 ? 11.132 5.688 -17.491 1.00 98.12 587 GLY A CA 1
ATOM 4564 C C . GLY A 1 587 ? 9.990 6.518 -18.094 1.00 98.12 587 GLY A C 1
ATOM 4565 O O . GLY A 1 587 ? 9.920 7.736 -17.890 1.00 98.12 587 GLY A O 1
ATOM 4566 N N . ASP A 1 588 ? 9.047 5.851 -18.757 1.00 98.38 588 ASP A N 1
ATOM 4567 C CA . ASP A 1 588 ? 7.814 6.462 -19.257 1.00 98.38 588 ASP A CA 1
ATOM 4568 C C . ASP A 1 588 ? 6.848 6.830 -18.115 1.00 98.38 588 ASP A C 1
ATOM 4570 O O . ASP A 1 588 ? 6.273 7.924 -18.125 1.00 98.38 588 ASP A O 1
ATOM 4574 N N . ALA A 1 589 ? 6.738 5.995 -17.074 1.00 98.31 589 ALA A N 1
ATOM 4575 C CA . ALA A 1 589 ? 5.968 6.321 -15.872 1.00 98.31 589 ALA A CA 1
ATOM 4576 C C . ALA A 1 589 ? 6.453 7.627 -15.216 1.00 98.31 589 ALA A C 1
ATOM 4578 O 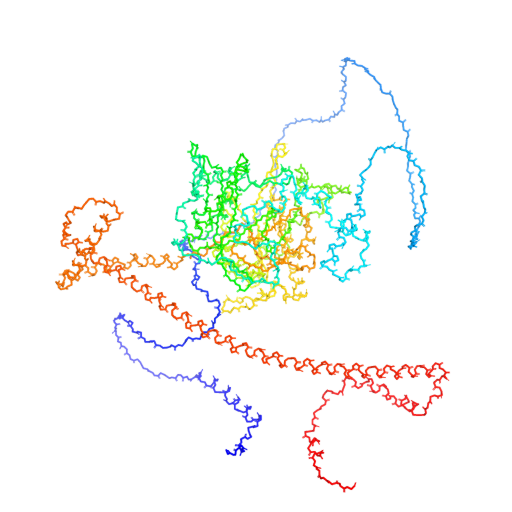O . ALA A 1 589 ? 5.639 8.485 -14.883 1.00 98.31 589 ALA A O 1
ATOM 4579 N N . LEU A 1 590 ? 7.770 7.849 -15.106 1.00 98.50 590 LEU A N 1
ATOM 4580 C CA . LEU A 1 590 ? 8.333 9.109 -14.597 1.00 98.50 590 LEU A CA 1
ATOM 4581 C C . LEU A 1 590 ? 7.951 10.328 -15.452 1.00 98.50 590 LEU A C 1
ATOM 4583 O O . LEU A 1 590 ? 7.773 11.423 -14.912 1.00 98.50 590 LEU A O 1
ATOM 4587 N N . THR A 1 591 ? 7.787 10.150 -16.765 1.00 98.06 591 THR A N 1
ATOM 4588 C CA . THR A 1 591 ? 7.291 11.199 -17.670 1.00 98.06 591 THR A CA 1
ATOM 4589 C C . THR A 1 591 ? 5.813 11.503 -17.404 1.00 98.06 591 THR A C 1
ATOM 4591 O O . THR A 1 591 ? 5.429 12.671 -17.346 1.00 98.06 591 THR A O 1
ATOM 4594 N N . LEU A 1 592 ? 4.983 10.483 -17.171 1.00 98.06 592 LEU A N 1
ATOM 4595 C CA . LEU A 1 592 ? 3.559 10.641 -16.843 1.00 98.06 592 LEU A CA 1
ATOM 4596 C C . LEU A 1 592 ? 3.336 11.261 -15.454 1.00 98.06 592 LEU A C 1
ATOM 4598 O O . LEU A 1 592 ? 2.556 12.204 -15.329 1.00 98.06 592 LEU A O 1
ATOM 4602 N N . VAL A 1 593 ? 4.079 10.822 -14.435 1.00 97.88 593 VAL A N 1
ATOM 4603 C CA . VAL A 1 593 ? 4.045 11.406 -13.081 1.00 97.88 593 VAL A CA 1
ATOM 4604 C C . VAL A 1 593 ? 4.479 12.882 -13.116 1.00 97.88 593 VAL A C 1
ATOM 4606 O O . VAL A 1 593 ? 3.839 13.734 -12.500 1.00 97.88 593 VAL A O 1
ATOM 4609 N N . ALA A 1 594 ? 5.508 13.234 -13.897 1.00 96.75 594 ALA A N 1
ATOM 4610 C CA . ALA A 1 594 ? 5.912 14.632 -14.075 1.00 96.75 594 ALA A CA 1
ATOM 4611 C C . ALA A 1 594 ? 4.856 15.468 -14.826 1.00 96.75 594 ALA A C 1
ATOM 4613 O O . ALA A 1 594 ? 4.579 16.603 -14.433 1.00 96.75 594 ALA A O 1
ATOM 4614 N N . ARG A 1 595 ? 4.230 14.911 -15.875 1.00 95.44 595 ARG A N 1
ATOM 4615 C CA . ARG A 1 595 ? 3.117 15.541 -16.615 1.00 95.44 595 ARG A CA 1
ATOM 4616 C C . ARG A 1 595 ? 1.899 15.804 -15.723 1.00 95.44 595 ARG A C 1
ATOM 4618 O O . ARG A 1 595 ? 1.267 16.845 -15.868 1.00 95.44 595 ARG A O 1
ATOM 4625 N N . ALA A 1 596 ? 1.607 14.904 -14.784 1.00 94.62 596 ALA A N 1
ATOM 4626 C CA . ALA A 1 596 ? 0.535 15.057 -13.799 1.00 94.62 596 ALA A CA 1
ATOM 4627 C C . ALA A 1 596 ? 0.856 16.068 -12.670 1.00 94.62 596 ALA A C 1
ATOM 4629 O O . ALA A 1 596 ? 0.006 16.332 -11.823 1.00 94.62 596 ALA A O 1
ATOM 4630 N N . GLY A 1 597 ? 2.046 16.686 -12.672 1.00 94.94 597 GLY A N 1
ATOM 4631 C CA . GLY A 1 597 ? 2.391 17.812 -11.794 1.00 94.94 597 GLY A CA 1
ATOM 4632 C C . GLY A 1 597 ? 2.996 17.437 -10.438 1.00 94.94 597 GLY A C 1
ATOM 4633 O O . GLY A 1 597 ? 3.151 18.313 -9.586 1.00 94.94 597 GLY A O 1
ATOM 4634 N N . PHE A 1 598 ? 3.357 16.169 -10.235 1.00 97.69 598 PHE A N 1
ATOM 4635 C CA . PHE A 1 598 ? 4.003 15.701 -9.010 1.00 97.69 598 PHE A CA 1
ATOM 4636 C C . PHE A 1 598 ? 5.467 16.161 -8.911 1.00 97.69 598 PHE A C 1
ATOM 4638 O O . PHE A 1 598 ? 6.193 16.280 -9.900 1.00 97.69 598 PHE A O 1
ATOM 4645 N N . ASP A 1 599 ? 5.931 16.376 -7.681 1.00 97.75 599 ASP A N 1
ATOM 4646 C CA . ASP A 1 599 ? 7.286 16.838 -7.383 1.00 97.75 599 ASP A CA 1
ATOM 4647 C C . ASP A 1 599 ? 8.293 15.698 -7.195 1.00 97.75 599 ASP A C 1
ATOM 4649 O O . ASP A 1 599 ? 9.496 15.904 -7.383 1.00 97.75 599 ASP A O 1
ATOM 4653 N N . VAL A 1 600 ? 7.822 14.514 -6.800 1.00 97.00 600 VAL A N 1
ATOM 4654 C CA . VAL A 1 600 ? 8.633 13.327 -6.502 1.00 97.00 600 VAL A CA 1
ATOM 4655 C C . VAL A 1 600 ? 7.812 12.057 -6.743 1.00 97.00 600 VAL A C 1
ATOM 4657 O O . VAL A 1 600 ? 6.620 12.030 -6.431 1.00 97.00 600 VAL A O 1
ATOM 4660 N N . LEU A 1 601 ? 8.453 11.010 -7.271 1.00 98.06 601 LEU A N 1
ATOM 4661 C CA . LEU A 1 601 ? 7.941 9.638 -7.218 1.00 98.06 601 LEU A CA 1
ATOM 4662 C C . LEU A 1 601 ? 8.698 8.864 -6.133 1.00 98.06 601 LEU A C 1
ATOM 4664 O O . LEU A 1 601 ? 9.927 8.787 -6.161 1.00 98.06 601 LEU A O 1
ATOM 4668 N N . ASN A 1 602 ? 7.964 8.299 -5.184 1.00 96.12 602 ASN A N 1
ATOM 4669 C CA . ASN A 1 602 ? 8.478 7.476 -4.097 1.00 96.12 602 ASN A CA 1
ATOM 4670 C C . ASN A 1 602 ? 8.265 5.990 -4.401 1.00 96.12 602 ASN A C 1
ATOM 4672 O O . ASN A 1 602 ? 7.288 5.617 -5.047 1.00 96.12 602 ASN A O 1
ATOM 4676 N N . THR A 1 603 ? 9.147 5.135 -3.896 1.00 96.31 603 THR A N 1
ATOM 4677 C CA . THR A 1 603 ? 8.963 3.678 -3.910 1.00 96.31 603 THR A CA 1
ATOM 4678 C C . THR A 1 603 ? 9.758 3.016 -2.773 1.00 96.31 603 THR A C 1
ATOM 4680 O O . THR A 1 603 ? 10.407 3.699 -1.976 1.00 96.31 603 THR A O 1
ATOM 4683 N N . LEU A 1 604 ? 9.689 1.691 -2.683 1.00 95.25 604 LEU A N 1
ATOM 4684 C CA . LEU A 1 604 ? 10.466 0.832 -1.789 1.00 95.25 604 LEU A CA 1
ATOM 4685 C C . LEU A 1 604 ? 11.311 -0.154 -2.606 1.00 95.25 604 LEU A C 1
ATOM 4687 O O . LEU A 1 604 ? 11.041 -0.382 -3.781 1.00 95.25 604 LEU A O 1
ATOM 4691 N N . THR A 1 605 ? 12.254 -0.838 -1.966 1.00 96.12 605 THR A N 1
ATOM 4692 C CA . THR A 1 605 ? 12.975 -1.999 -2.528 1.00 96.12 605 THR A CA 1
ATOM 4693 C C . THR A 1 605 ? 12.139 -3.294 -2.612 1.00 96.12 605 THR A C 1
ATOM 4695 O O . THR A 1 605 ? 12.687 -4.389 -2.620 1.00 96.12 605 THR A O 1
ATOM 4698 N N . ILE A 1 606 ? 10.808 -3.194 -2.647 1.00 95.88 606 ILE A N 1
ATOM 4699 C CA . ILE A 1 606 ? 9.891 -4.330 -2.854 1.00 95.88 606 ILE A CA 1
ATOM 4700 C C . ILE A 1 606 ? 9.906 -4.809 -4.316 1.00 95.88 606 ILE A C 1
ATOM 4702 O O . ILE A 1 606 ? 10.335 -4.069 -5.203 1.00 95.88 606 ILE A O 1
ATOM 4706 N N . GLN A 1 607 ? 9.384 -6.014 -4.568 1.00 95.12 607 GLN A N 1
ATOM 4707 C CA . GLN A 1 607 ? 9.248 -6.603 -5.908 1.00 95.12 607 GLN A CA 1
ATOM 4708 C C . GLN A 1 607 ? 10.582 -6.574 -6.694 1.00 95.12 607 GLN A C 1
ATOM 4710 O O . GLN A 1 607 ? 11.656 -6.752 -6.123 1.00 95.12 607 GLN A O 1
ATOM 4715 N N . ASP A 1 608 ? 10.539 -6.321 -8.001 1.00 96.12 608 ASP A N 1
ATOM 4716 C CA . ASP A 1 608 ? 11.716 -6.201 -8.870 1.00 96.12 608 ASP A CA 1
ATOM 4717 C C . ASP A 1 608 ? 12.249 -4.758 -8.948 1.00 96.12 608 ASP A C 1
ATOM 4719 O O . ASP A 1 608 ? 12.982 -4.414 -9.876 1.00 96.12 608 ASP A O 1
ATOM 4723 N N . ASN A 1 609 ? 11.880 -3.877 -8.003 1.00 97.12 609 ASN A N 1
ATOM 4724 C CA . ASN A 1 609 ? 12.171 -2.442 -8.120 1.00 97.12 609 ASN A CA 1
ATOM 4725 C C . ASN A 1 609 ? 13.671 -2.159 -8.280 1.00 97.12 609 ASN A C 1
ATOM 4727 O O . ASN A 1 609 ? 14.069 -1.289 -9.057 1.00 97.12 609 ASN A O 1
ATOM 4731 N N . THR A 1 610 ? 14.513 -2.936 -7.595 1.00 95.75 610 THR A N 1
ATOM 4732 C CA . THR A 1 610 ? 15.979 -2.857 -7.666 1.00 95.75 610 THR A CA 1
ATOM 4733 C C . THR A 1 610 ? 16.532 -2.909 -9.094 1.00 95.75 610 THR A C 1
ATOM 4735 O O . THR A 1 610 ? 17.546 -2.262 -9.346 1.00 95.75 610 THR A O 1
ATOM 4738 N N . LEU A 1 611 ? 15.844 -3.563 -10.041 1.00 95.69 611 LEU A N 1
ATOM 4739 C CA . LEU A 1 611 ? 16.258 -3.661 -11.447 1.00 95.69 611 LEU A CA 1
ATOM 4740 C C . LEU A 1 611 ? 16.205 -2.325 -12.217 1.00 95.69 611 LEU A C 1
ATOM 4742 O O . LEU A 1 611 ? 16.731 -2.248 -13.327 1.00 95.69 611 LEU A O 1
ATOM 4746 N N . PHE A 1 612 ? 15.585 -1.272 -11.663 1.00 96.62 612 PHE A N 1
ATOM 4747 C CA . PHE A 1 612 ? 15.500 0.047 -12.307 1.00 96.62 612 PHE A CA 1
ATOM 4748 C C . PHE A 1 612 ? 15.846 1.252 -11.416 1.00 96.62 612 PHE A C 1
ATOM 4750 O O . PHE A 1 612 ? 15.987 2.359 -11.944 1.00 96.62 612 PHE A O 1
ATOM 4757 N N . LEU A 1 613 ? 15.983 1.090 -10.091 1.00 96.62 613 LEU A N 1
ATOM 4758 C CA . LEU A 1 613 ? 16.168 2.219 -9.161 1.00 96.62 613 LEU A CA 1
ATOM 4759 C C . LEU A 1 613 ? 17.381 3.096 -9.509 1.00 96.62 613 LEU A C 1
ATOM 4761 O O . LEU A 1 613 ? 17.229 4.309 -9.671 1.00 96.62 613 LEU A O 1
ATOM 4765 N N . GLU A 1 614 ? 18.576 2.512 -9.623 1.00 94.12 614 GLU A N 1
ATOM 4766 C CA . GLU A 1 614 ? 19.805 3.298 -9.798 1.00 94.12 614 GLU A CA 1
ATOM 4767 C C . GLU A 1 614 ? 19.920 3.876 -11.225 1.00 94.12 614 GLU A C 1
ATOM 4769 O O . GLU A 1 614 ? 20.176 5.074 -11.372 1.00 94.12 614 GLU A O 1
ATOM 4774 N N . ASP A 1 615 ? 19.595 3.091 -12.263 1.00 96.25 615 ASP A N 1
ATOM 4775 C CA . ASP A 1 615 ? 19.548 3.533 -13.672 1.00 96.25 615 ASP A CA 1
ATOM 4776 C C . ASP A 1 615 ? 18.585 4.715 -13.890 1.00 96.25 615 ASP A C 1
ATOM 4778 O O . ASP A 1 615 ? 18.922 5.716 -14.535 1.00 96.25 615 ASP A O 1
ATOM 4782 N N . LEU A 1 616 ? 17.384 4.650 -13.302 1.00 97.50 616 LEU A N 1
ATOM 4783 C CA . LEU A 1 616 ? 16.398 5.730 -13.383 1.00 97.50 616 LEU A CA 1
ATOM 4784 C C . LEU A 1 616 ? 16.637 6.856 -12.368 1.00 97.50 616 LEU A C 1
ATOM 4786 O O . LEU A 1 616 ? 15.862 7.817 -12.343 1.00 97.50 616 LEU A O 1
ATOM 4790 N N . LYS A 1 617 ? 17.746 6.818 -11.614 1.00 97.00 617 LYS A N 1
ATOM 4791 C CA . LYS A 1 617 ? 18.212 7.859 -10.678 1.00 97.00 617 LYS A CA 1
ATOM 4792 C C . LYS A 1 617 ? 17.298 8.054 -9.462 1.00 97.00 617 LYS A C 1
ATOM 4794 O O . LYS A 1 617 ? 17.121 9.182 -8.995 1.00 97.00 617 LYS A O 1
ATOM 4799 N N . PHE A 1 618 ? 16.689 6.991 -8.948 1.00 96.56 618 PHE A N 1
ATOM 4800 C CA . PHE A 1 618 ? 16.065 7.028 -7.627 1.00 96.56 618 PHE A CA 1
ATOM 4801 C C . PHE A 1 618 ? 17.168 7.110 -6.559 1.00 96.56 618 PHE A C 1
ATOM 4803 O O . PHE A 1 618 ? 18.056 6.264 -6.497 1.00 96.56 618 PHE A O 1
ATOM 4810 N N . GLY A 1 619 ? 17.124 8.134 -5.707 1.00 92.56 619 GLY A N 1
ATOM 4811 C CA . GLY A 1 619 ? 18.045 8.272 -4.580 1.00 92.56 619 GLY A CA 1
ATOM 4812 C C . GLY A 1 619 ? 17.597 7.433 -3.384 1.00 92.56 619 GLY A C 1
ATOM 4813 O O . GLY A 1 619 ? 16.405 7.400 -3.074 1.00 92.56 619 GLY A O 1
ATOM 4814 N N . LYS A 1 620 ? 18.551 6.800 -2.689 1.00 90.88 620 LYS A N 1
ATOM 4815 C CA . LYS A 1 620 ? 18.299 6.064 -1.438 1.00 90.88 620 LYS A CA 1
ATOM 4816 C C . LYS A 1 620 ? 17.783 7.033 -0.367 1.00 90.88 620 LYS A C 1
ATOM 4818 O O . LYS A 1 620 ? 18.430 8.045 -0.094 1.00 90.88 620 LYS A O 1
ATOM 4823 N N . GLY A 1 621 ? 16.625 6.731 0.211 1.00 83.19 621 GLY A N 1
ATOM 4824 C CA . GLY A 1 621 ? 16.079 7.421 1.377 1.00 83.19 621 GLY A CA 1
ATOM 4825 C C . GLY A 1 621 ? 16.744 6.964 2.676 1.00 83.19 621 GLY A C 1
ATOM 4826 O O . GLY A 1 621 ? 17.406 5.927 2.730 1.00 83.19 621 GLY A O 1
ATOM 4827 N N . ASP A 1 622 ? 16.559 7.745 3.736 1.00 71.56 622 ASP A N 1
ATOM 4828 C CA . ASP A 1 622 ? 16.994 7.432 5.103 1.00 71.56 622 ASP A CA 1
ATOM 4829 C C . ASP A 1 622 ? 16.021 6.488 5.838 1.00 71.56 622 ASP A C 1
ATOM 4831 O O . ASP A 1 622 ? 16.412 5.757 6.749 1.00 71.56 622 ASP A O 1
ATOM 4835 N N . GLY A 1 623 ? 14.751 6.481 5.427 1.00 78.00 623 GLY A N 1
ATOM 4836 C CA . GLY A 1 623 ? 13.714 5.611 5.967 1.00 78.00 623 GLY A CA 1
ATOM 4837 C C . GLY A 1 623 ? 13.804 4.151 5.502 1.00 78.00 623 GLY A C 1
ATOM 4838 O O . GLY A 1 623 ? 13.987 3.852 4.320 1.00 78.00 623 GLY A O 1
ATOM 4839 N N . PHE A 1 624 ? 13.526 3.237 6.432 1.00 85.56 624 PHE A N 1
ATOM 4840 C CA . PHE A 1 624 ? 13.223 1.830 6.159 1.00 85.56 624 PHE A CA 1
ATOM 4841 C C . PHE A 1 624 ? 11.767 1.522 6.518 1.00 85.56 624 PHE A C 1
ATOM 4843 O O . PHE A 1 624 ? 11.237 2.077 7.483 1.00 85.56 624 PHE A O 1
ATOM 4850 N N . LEU A 1 625 ? 11.146 0.588 5.798 1.00 89.06 625 LEU A N 1
ATOM 4851 C CA . LEU A 1 625 ? 9.859 0.000 6.157 1.00 89.06 625 LEU A CA 1
ATOM 4852 C C . LEU A 1 625 ? 10.058 -1.464 6.560 1.00 89.06 625 LEU A C 1
ATOM 4854 O O . LEU A 1 625 ? 10.580 -2.268 5.788 1.00 89.06 625 LEU A O 1
ATOM 4858 N N . HIS A 1 626 ? 9.651 -1.805 7.780 1.00 91.69 626 HIS A N 1
ATOM 4859 C CA . HIS A 1 626 ? 9.728 -3.160 8.321 1.00 91.69 626 HIS A CA 1
ATOM 4860 C C . HIS A 1 626 ? 8.356 -3.826 8.217 1.00 91.69 626 HIS A C 1
ATOM 4862 O O . HIS A 1 626 ? 7.361 -3.211 8.609 1.00 91.69 626 HIS A O 1
ATOM 4868 N N . PHE A 1 627 ? 8.312 -5.062 7.720 1.00 95.31 627 PHE A N 1
ATOM 4869 C CA . PHE A 1 627 ? 7.098 -5.854 7.521 1.00 95.31 627 PHE A CA 1
ATOM 4870 C C . PHE A 1 627 ? 6.949 -6.920 8.610 1.00 95.31 627 PHE A C 1
ATOM 4872 O O . PHE A 1 627 ? 7.908 -7.612 8.961 1.00 95.31 627 PHE A O 1
ATOM 4879 N N . TYR A 1 628 ? 5.730 -7.055 9.130 1.00 95.19 628 TYR A N 1
ATOM 4880 C CA . TYR A 1 628 ? 5.389 -7.889 10.278 1.00 95.19 628 TYR A CA 1
ATOM 4881 C C . TYR A 1 628 ? 4.156 -8.737 10.015 1.00 95.19 628 TYR A C 1
ATOM 4883 O O . TYR A 1 628 ? 3.215 -8.273 9.374 1.00 95.19 628 TYR A O 1
ATOM 4891 N N . LEU A 1 629 ? 4.125 -9.927 10.611 1.00 95.38 629 LEU A N 1
ATOM 4892 C CA . LEU A 1 629 ? 2.913 -10.724 10.740 1.00 95.38 629 LEU A CA 1
ATOM 4893 C C . LEU A 1 629 ? 2.528 -10.856 12.216 1.00 95.38 629 LEU A C 1
ATOM 4895 O O . LEU A 1 629 ? 3.372 -11.111 13.074 1.00 95.38 629 LEU A O 1
ATOM 4899 N N . TYR A 1 630 ? 1.240 -10.691 12.503 1.00 95.44 630 TYR A N 1
ATOM 4900 C CA . TYR A 1 630 ? 0.627 -11.033 13.781 1.00 95.44 630 TYR A CA 1
ATOM 4901 C C . TYR A 1 630 ? 0.103 -12.465 13.720 1.00 95.44 630 TYR A C 1
ATOM 4903 O O . TYR A 1 630 ? -0.569 -12.838 12.757 1.00 95.44 630 TYR A O 1
ATOM 4911 N N . ASN A 1 631 ? 0.376 -13.236 14.767 1.00 94.81 631 ASN A N 1
ATOM 4912 C CA . ASN A 1 631 ? 0.005 -14.637 14.919 1.00 94.81 631 ASN A CA 1
ATOM 4913 C C . ASN A 1 631 ? 0.451 -15.548 13.758 1.00 94.81 631 ASN A C 1
ATOM 4915 O O . ASN A 1 631 ? -0.216 -16.532 13.436 1.00 94.81 631 ASN A O 1
ATOM 4919 N N . TYR A 1 632 ? 1.577 -15.233 13.115 1.00 93.56 632 TYR A N 1
ATOM 4920 C CA . TYR A 1 632 ? 2.152 -16.084 12.077 1.00 93.56 632 TYR A CA 1
ATOM 4921 C C . TYR A 1 632 ? 3.681 -16.025 12.077 1.00 93.56 632 TYR A C 1
ATOM 4923 O O . TYR A 1 632 ? 4.287 -14.954 12.075 1.00 93.56 632 TYR A O 1
ATOM 4931 N N . ALA A 1 633 ? 4.285 -17.204 12.049 1.00 90.88 633 ALA A N 1
ATOM 4932 C CA . ALA A 1 633 ? 5.701 -17.473 11.912 1.00 90.88 633 ALA A CA 1
ATOM 4933 C C . ALA A 1 633 ? 6.050 -17.675 10.427 1.00 90.88 633 ALA A C 1
ATOM 4935 O O . ALA A 1 633 ? 5.500 -18.561 9.778 1.00 90.88 633 ALA A O 1
ATOM 4936 N N . THR A 1 634 ? 6.980 -16.889 9.884 1.00 89.94 634 THR A N 1
ATOM 4937 C CA . THR A 1 634 ? 7.586 -17.115 8.557 1.00 89.94 634 THR A CA 1
ATOM 4938 C C . THR A 1 634 ? 9.098 -16.918 8.645 1.00 89.94 634 THR A C 1
ATOM 4940 O O . THR A 1 634 ? 9.556 -16.048 9.387 1.00 89.94 634 THR A O 1
ATOM 4943 N N . LYS A 1 635 ? 9.879 -17.700 7.892 1.00 89.56 635 LYS A N 1
ATOM 4944 C CA . LYS A 1 635 ? 11.319 -17.463 7.732 1.00 89.56 635 LYS A CA 1
ATOM 4945 C C . LYS A 1 635 ? 11.538 -16.112 7.038 1.00 89.56 635 LYS A C 1
ATOM 4947 O O . LYS A 1 635 ? 10.676 -15.729 6.233 1.00 89.56 635 LYS A O 1
ATOM 4952 N N . PRO A 1 636 ? 12.666 -15.418 7.293 1.00 90.81 636 PRO A N 1
ATOM 4953 C CA . PRO A 1 636 ? 12.963 -14.124 6.688 1.00 90.81 636 PRO A CA 1
ATOM 4954 C C . PRO A 1 636 ? 12.802 -14.096 5.163 1.00 90.81 636 PRO A C 1
ATOM 4956 O O . PRO A 1 636 ? 13.037 -15.082 4.459 1.00 90.81 636 PRO A O 1
ATOM 4959 N N . VAL A 1 637 ? 12.390 -12.939 4.655 1.00 92.38 637 VAL A N 1
ATOM 4960 C CA . VAL A 1 637 ? 12.141 -12.684 3.237 1.00 92.38 637 VAL A CA 1
ATOM 4961 C C . VAL A 1 637 ? 13.042 -11.547 2.778 1.00 92.38 637 VAL A C 1
ATOM 4963 O O . VAL A 1 637 ? 13.026 -10.457 3.355 1.00 92.38 637 VAL A O 1
ATOM 4966 N N . VAL A 1 638 ? 13.810 -11.821 1.724 1.00 93.94 638 VAL A N 1
ATOM 4967 C CA . VAL A 1 638 ? 14.703 -10.870 1.053 1.00 93.94 638 VAL A CA 1
ATOM 4968 C C . VAL A 1 638 ? 13.942 -9.595 0.694 1.00 93.94 638 VAL A C 1
ATOM 4970 O O . VAL A 1 638 ? 12.844 -9.672 0.145 1.00 93.94 638 VAL A O 1
ATOM 4973 N N . GLY A 1 639 ? 14.516 -8.443 1.044 1.00 92.94 639 GLY A N 1
ATOM 4974 C CA . GLY A 1 639 ? 13.874 -7.130 0.950 1.00 92.94 639 GLY A CA 1
ATOM 4975 C C . GLY A 1 639 ? 14.488 -6.182 -0.084 1.00 92.94 639 GLY A C 1
ATOM 4976 O O . GLY A 1 639 ? 14.153 -4.999 -0.055 1.00 92.94 639 GLY A O 1
ATOM 4977 N N . GLY A 1 640 ? 15.403 -6.656 -0.938 1.00 92.00 640 GLY A N 1
ATOM 4978 C CA . GLY A 1 640 ? 16.046 -5.874 -2.002 1.00 92.00 640 GLY A CA 1
ATOM 4979 C C . GLY A 1 640 ? 16.946 -4.735 -1.513 1.00 92.00 640 GLY A C 1
ATOM 4980 O O . GLY A 1 640 ? 17.050 -3.706 -2.178 1.00 92.00 640 GLY A O 1
ATOM 4981 N N . ILE A 1 641 ? 17.537 -4.863 -0.322 1.00 90.69 641 ILE A N 1
ATOM 4982 C CA . ILE A 1 641 ? 18.404 -3.819 0.253 1.00 90.69 641 ILE A CA 1
ATOM 4983 C C . ILE A 1 641 ? 19.854 -4.017 -0.190 1.00 90.69 641 ILE A C 1
ATOM 4985 O O . ILE A 1 641 ? 20.551 -3.026 -0.427 1.00 90.69 641 ILE A O 1
ATOM 4989 N N . ASP A 1 642 ? 20.308 -5.265 -0.295 1.00 85.44 642 ASP A N 1
ATOM 4990 C CA . ASP A 1 642 ? 21.648 -5.568 -0.781 1.00 85.44 642 ASP A CA 1
ATOM 4991 C C . ASP A 1 642 ? 21.635 -5.674 -2.317 1.00 85.44 642 ASP A C 1
ATOM 4993 O O . ASP A 1 642 ? 20.732 -6.302 -2.869 1.00 85.44 642 ASP A O 1
ATOM 4997 N N . PRO A 1 643 ? 22.604 -5.098 -3.053 1.00 78.12 643 PRO A N 1
ATOM 4998 C CA . PRO A 1 643 ? 22.703 -5.302 -4.499 1.00 78.12 643 PRO A CA 1
ATOM 4999 C C . PRO A 1 643 ? 22.801 -6.782 -4.911 1.00 78.12 643 PRO A C 1
ATOM 5001 O O . PRO A 1 643 ? 22.356 -7.131 -6.002 1.00 78.12 643 PRO A O 1
ATOM 5004 N N . SER A 1 644 ? 23.333 -7.651 -4.042 1.00 81.06 644 SER A N 1
ATOM 5005 C CA . SER A 1 644 ? 23.386 -9.103 -4.264 1.00 81.06 644 SER A CA 1
ATOM 5006 C C . SER A 1 644 ? 22.046 -9.826 -4.052 1.00 81.06 644 SER A C 1
ATOM 5008 O O . SER A 1 644 ? 21.915 -10.966 -4.489 1.00 81.06 644 SER A O 1
ATOM 5010 N N . ASP A 1 645 ? 21.024 -9.168 -3.483 1.00 83.94 645 ASP A N 1
ATOM 5011 C CA . ASP A 1 645 ? 19.664 -9.724 -3.365 1.00 83.94 645 ASP A CA 1
ATOM 5012 C C . ASP A 1 645 ? 19.025 -9.982 -4.749 1.00 83.94 645 ASP A C 1
ATOM 5014 O O . ASP A 1 645 ? 18.114 -10.799 -4.875 1.00 83.94 645 ASP A O 1
ATOM 5018 N N . GLY A 1 646 ? 19.438 -9.239 -5.788 1.00 80.12 646 GLY A N 1
ATOM 5019 C CA . GLY A 1 646 ? 18.920 -9.358 -7.159 1.00 80.12 646 GLY A CA 1
ATOM 5020 C C . GLY A 1 646 ? 17.429 -9.019 -7.342 1.00 80.12 646 GLY A C 1
ATOM 5021 O O . GLY A 1 646 ? 16.880 -9.247 -8.417 1.00 80.12 646 GLY A O 1
ATOM 5022 N N . GLY A 1 647 ? 16.744 -8.523 -6.309 1.00 88.94 647 GLY A N 1
ATOM 5023 C CA . GLY A 1 647 ? 15.286 -8.357 -6.270 1.00 88.94 647 GLY A CA 1
ATOM 5024 C C . GLY A 1 647 ? 14.756 -8.462 -4.841 1.00 88.94 647 GLY A C 1
ATOM 5025 O O . GLY A 1 647 ? 15.516 -8.344 -3.881 1.00 88.94 647 GLY A O 1
ATOM 5026 N N . SER A 1 648 ? 13.452 -8.671 -4.678 1.00 95.00 648 SER A N 1
ATOM 5027 C CA . SER A 1 648 ? 12.817 -8.765 -3.363 1.00 95.00 648 SER A CA 1
ATOM 5028 C C . SER A 1 648 ? 11.675 -9.768 -3.358 1.00 95.00 648 SER A C 1
ATOM 5030 O O . SER A 1 648 ? 10.816 -9.781 -4.237 1.00 95.00 648 SER A O 1
ATOM 5032 N N . GLY A 1 649 ? 11.627 -10.586 -2.306 1.00 94.88 649 GLY A N 1
ATOM 5033 C CA . GLY A 1 649 ? 10.545 -11.538 -2.080 1.00 94.88 649 GLY A CA 1
ATOM 5034 C C . GLY A 1 649 ? 9.266 -10.889 -1.543 1.00 94.88 649 GLY A C 1
ATOM 5035 O O . GLY A 1 649 ? 8.268 -11.583 -1.360 1.00 94.88 649 GLY A O 1
ATOM 5036 N N . VAL A 1 650 ? 9.271 -9.581 -1.271 1.00 96.25 650 VAL A N 1
ATOM 5037 C CA . VAL A 1 650 ? 8.088 -8.841 -0.818 1.00 96.25 650 VAL A CA 1
ATOM 5038 C C . VAL A 1 650 ? 7.303 -8.340 -2.031 1.00 96.25 650 VAL A C 1
ATOM 5040 O O . VAL A 1 650 ? 7.654 -7.331 -2.635 1.00 96.25 650 VAL A O 1
ATOM 5043 N N . GLY A 1 651 ? 6.214 -9.035 -2.357 1.00 93.75 651 GLY A N 1
ATOM 5044 C CA . GLY A 1 651 ? 5.216 -8.639 -3.356 1.00 93.75 651 GLY A CA 1
ATOM 5045 C C . GLY A 1 651 ? 4.029 -7.848 -2.788 1.00 93.75 651 GLY A C 1
ATOM 5046 O O . GLY A 1 651 ? 3.109 -7.516 -3.532 1.00 93.75 651 GLY A O 1
ATOM 5047 N N . VAL A 1 652 ? 4.009 -7.573 -1.477 1.00 91.75 652 VAL A N 1
ATOM 5048 C CA . VAL A 1 652 ? 2.949 -6.789 -0.820 1.00 91.75 652 VAL A CA 1
ATOM 5049 C C . VAL A 1 652 ? 3.277 -5.299 -0.856 1.00 91.75 652 VAL A C 1
ATOM 5051 O O . VAL A 1 652 ? 4.294 -4.864 -0.315 1.00 91.75 652 VAL A O 1
ATOM 5054 N N . ILE A 1 653 ? 2.350 -4.514 -1.401 1.00 90.38 653 ILE A N 1
ATOM 5055 C CA . ILE A 1 653 ? 2.313 -3.057 -1.253 1.00 90.38 653 ILE A CA 1
ATOM 5056 C C . ILE A 1 653 ? 1.262 -2.734 -0.184 1.00 90.38 653 ILE A C 1
ATOM 5058 O O . ILE A 1 653 ? 0.132 -3.201 -0.285 1.00 90.38 653 ILE A O 1
ATOM 5062 N N . MET A 1 654 ? 1.643 -1.988 0.855 1.00 84.06 654 MET A N 1
ATOM 5063 C CA . MET A 1 654 ? 0.743 -1.597 1.955 1.00 84.06 654 MET A CA 1
ATOM 5064 C C . MET A 1 654 ? -0.158 -0.422 1.562 1.00 84.06 654 MET A C 1
ATOM 5066 O O . MET A 1 654 ? 0.134 0.275 0.591 1.00 84.06 654 MET A O 1
ATOM 5070 N N . LEU A 1 655 ? -1.196 -0.157 2.368 1.00 71.25 655 LEU A N 1
ATOM 5071 C CA . LEU A 1 655 ? -2.331 0.703 2.010 1.00 71.25 655 LEU A CA 1
ATOM 5072 C C . LEU A 1 655 ? -3.107 0.097 0.831 1.00 71.25 655 LEU A C 1
ATOM 5074 O O . LEU A 1 655 ? -3.518 0.814 -0.083 1.00 71.25 655 LEU A O 1
ATOM 5078 N N . TYR A 1 656 ? -3.276 -1.232 0.830 1.00 56.97 656 TYR A N 1
ATOM 5079 C CA . TYR A 1 656 ? -4.027 -1.908 -0.218 1.00 56.97 656 TYR A CA 1
ATOM 5080 C C . TYR A 1 656 ? -5.443 -2.293 0.224 1.00 56.97 656 TYR A C 1
ATOM 5082 O O . TYR A 1 656 ? -5.626 -2.987 1.229 1.00 56.97 656 TYR A O 1
ATOM 5090 N N . PRO A 1 657 ? -6.460 -1.947 -0.576 1.00 44.44 657 PRO A N 1
ATOM 5091 C CA . PRO A 1 657 ? -7.824 -2.351 -0.306 1.00 44.44 657 PRO A CA 1
ATOM 5092 C C . PRO A 1 657 ? -8.156 -3.759 -0.865 1.00 44.44 657 PRO A C 1
ATOM 5094 O O . PRO A 1 657 ? -8.530 -3.905 -2.026 1.00 44.44 657 PRO A O 1
ATOM 5097 N N . TYR A 1 658 ? -8.134 -4.792 -0.005 1.00 48.50 658 TYR A N 1
ATOM 5098 C CA . TYR A 1 658 ? -8.607 -6.160 -0.320 1.00 48.50 658 TYR A CA 1
ATOM 5099 C C . TYR A 1 658 ? -10.000 -6.509 0.226 1.00 48.50 658 TYR A C 1
ATOM 5101 O O . TYR A 1 658 ? -10.304 -6.230 1.391 1.00 48.50 658 TYR A O 1
ATOM 5109 N N . GLY A 1 659 ? -10.733 -7.339 -0.525 1.00 38.81 659 GLY A N 1
ATOM 5110 C CA . GLY A 1 659 ? -11.563 -8.389 0.060 1.00 38.81 659 GLY A CA 1
ATOM 5111 C C . GLY A 1 659 ? -12.560 -9.088 -0.874 1.00 38.81 659 GLY A C 1
ATOM 5112 O O . GLY A 1 659 ? -13.513 -8.505 -1.393 1.00 38.81 659 GLY A O 1
ATOM 5113 N N . GLN A 1 660 ? -12.451 -10.418 -0.963 1.00 39.47 660 GLN A N 1
ATOM 5114 C CA . GLN A 1 660 ? -13.445 -11.238 -1.653 1.00 39.47 660 GLN A CA 1
ATOM 5115 C C . GLN A 1 660 ? -14.849 -11.012 -1.054 1.00 39.47 660 GLN A C 1
ATOM 5117 O O . GLN A 1 660 ? -15.108 -11.263 0.129 1.00 39.47 660 GLN A O 1
ATOM 5122 N N . THR A 1 661 ? -15.797 -10.550 -1.875 1.00 40.09 661 THR A N 1
ATOM 5123 C CA . THR A 1 661 ? -17.194 -10.418 -1.445 1.00 40.09 661 THR A CA 1
ATOM 5124 C C . THR A 1 661 ? -17.767 -11.789 -1.093 1.00 40.09 661 THR A C 1
ATOM 5126 O O . THR A 1 661 ? -17.688 -12.696 -1.917 1.00 40.09 661 THR A O 1
ATOM 5129 N N . ARG A 1 662 ? -18.433 -11.920 0.068 1.00 43.03 662 ARG A N 1
ATOM 5130 C CA . ARG A 1 662 ? -19.221 -13.107 0.478 1.00 43.03 662 ARG A CA 1
ATOM 5131 C C . ARG A 1 662 ? -20.459 -13.318 -0.420 1.00 43.03 662 ARG A C 1
ATOM 5133 O O . ARG A 1 662 ? -21.593 -13.248 0.057 1.00 43.03 662 ARG A O 1
ATOM 5140 N N . ALA A 1 663 ? -20.244 -13.534 -1.716 1.00 40.88 663 ALA A N 1
ATOM 5141 C CA . ALA A 1 663 ? -21.276 -13.666 -2.737 1.00 40.88 663 ALA A CA 1
ATOM 5142 C C . ALA A 1 663 ? -22.187 -14.853 -2.423 1.00 40.88 663 ALA A C 1
ATOM 5144 O O . ALA A 1 663 ? -23.372 -14.635 -2.206 1.00 40.88 663 ALA A O 1
ATOM 5145 N N . ALA A 1 664 ? -21.626 -16.053 -2.231 1.00 43.44 664 ALA A N 1
ATOM 5146 C CA . ALA A 1 664 ? -22.370 -17.254 -1.842 1.00 43.44 664 ALA A CA 1
ATOM 5147 C C . ALA A 1 664 ? -23.276 -17.043 -0.611 1.00 43.44 664 ALA A C 1
ATOM 5149 O O . ALA A 1 664 ? -24.433 -17.450 -0.611 1.00 43.44 664 ALA A O 1
ATOM 5150 N N . LEU A 1 665 ? -22.796 -16.340 0.424 1.00 43.62 665 LEU A N 1
ATOM 5151 C CA . LEU A 1 665 ? -23.558 -16.123 1.662 1.00 43.62 665 LEU A CA 1
ATOM 5152 C C . LEU A 1 665 ? -24.660 -15.057 1.488 1.00 43.62 665 LEU A C 1
ATOM 5154 O O . LEU A 1 665 ? -25.753 -15.204 2.038 1.00 43.62 665 LEU A O 1
ATOM 5158 N N . LYS A 1 666 ? -24.427 -14.020 0.666 1.00 43.66 666 LYS A N 1
ATOM 5159 C CA . LYS A 1 666 ? -25.485 -13.082 0.247 1.00 43.66 666 LYS A CA 1
ATOM 5160 C C . LYS A 1 666 ? -26.517 -13.767 -0.653 1.00 43.66 666 LYS A C 1
ATOM 5162 O O . LYS A 1 666 ? -27.704 -13.642 -0.364 1.00 43.66 666 LYS A O 1
ATOM 5167 N N . LEU A 1 667 ? -26.085 -14.512 -1.671 1.00 46.12 667 LEU A N 1
ATOM 5168 C CA . LEU A 1 667 ? -26.931 -15.280 -2.590 1.00 46.12 667 LEU A CA 1
ATOM 5169 C C . LEU A 1 667 ? -27.810 -16.272 -1.826 1.00 46.12 667 LEU A C 1
ATOM 5171 O O . LEU A 1 667 ? -29.027 -16.200 -1.953 1.00 46.12 667 LEU A O 1
ATOM 5175 N N . ALA A 1 668 ? -27.239 -17.088 -0.936 1.00 50.75 668 ALA A N 1
ATOM 5176 C CA . ALA A 1 668 ? -28.000 -17.984 -0.066 1.00 50.75 668 ALA A CA 1
ATOM 5177 C C . ALA A 1 668 ? -29.052 -17.231 0.768 1.00 50.75 668 ALA A C 1
ATOM 5179 O O . ALA A 1 668 ? -30.199 -17.664 0.847 1.00 50.75 668 ALA A O 1
ATOM 5180 N N . SER A 1 669 ? -28.711 -16.065 1.337 1.00 51.94 669 SER A N 1
ATOM 5181 C CA . SER A 1 669 ? -29.673 -15.239 2.090 1.00 51.94 669 SER A CA 1
ATOM 5182 C C . SER A 1 669 ? -30.772 -14.606 1.218 1.00 51.94 669 SER A C 1
ATOM 5184 O O . SER A 1 669 ? -31.888 -14.385 1.694 1.00 51.94 669 SER A O 1
ATOM 5186 N N . LEU A 1 670 ? -30.476 -14.328 -0.057 1.00 55.50 670 LEU A N 1
ATOM 5187 C CA . LEU A 1 670 ? -31.423 -13.791 -1.034 1.00 55.50 670 LEU A CA 1
ATOM 5188 C C . LEU A 1 670 ? -32.388 -14.889 -1.501 1.00 55.50 670 LEU A C 1
ATOM 5190 O O . LEU A 1 670 ? -33.597 -14.679 -1.509 1.00 55.50 670 LEU A O 1
ATOM 5194 N N . LEU A 1 671 ? -31.842 -16.069 -1.797 1.00 57.19 671 LEU A N 1
ATOM 5195 C CA . LEU A 1 671 ? -32.529 -17.271 -2.267 1.00 57.19 671 LEU A CA 1
ATOM 5196 C C . LEU A 1 671 ? -33.438 -17.860 -1.169 1.00 57.19 671 LEU A C 1
ATOM 5198 O O . LEU A 1 671 ? -34.596 -18.185 -1.428 1.00 57.19 671 LEU A O 1
ATOM 5202 N N . LEU A 1 672 ? -32.989 -17.854 0.093 1.00 57.31 672 LEU A N 1
ATOM 5203 C CA . LEU A 1 672 ? -33.842 -18.085 1.270 1.00 57.31 672 LEU A CA 1
ATOM 5204 C C . LEU A 1 672 ? -35.044 -17.123 1.308 1.00 57.31 672 LEU A C 1
ATOM 5206 O O . LEU A 1 672 ? -36.171 -17.540 1.577 1.00 57.31 672 LEU A O 1
ATOM 5210 N N . ARG A 1 673 ? -34.825 -15.830 1.027 1.00 60.00 673 ARG A N 1
ATOM 5211 C CA . ARG A 1 673 ? -35.873 -14.795 1.073 1.00 60.00 673 ARG A CA 1
ATOM 5212 C C . ARG A 1 673 ? -36.842 -14.836 -0.110 1.00 60.00 673 ARG A C 1
ATOM 5214 O O . ARG A 1 673 ? -38.006 -14.481 0.087 1.00 60.00 673 ARG A O 1
ATOM 5221 N N . THR A 1 674 ? -36.408 -15.254 -1.298 1.00 71.56 674 THR A N 1
ATOM 5222 C CA . THR A 1 674 ? -37.292 -15.424 -2.462 1.00 71.56 674 THR A CA 1
ATOM 5223 C C . THR A 1 674 ? -38.088 -16.724 -2.393 1.00 71.56 674 THR A C 1
ATOM 5225 O O . THR A 1 674 ? -39.288 -16.681 -2.653 1.00 71.56 674 THR A O 1
ATOM 5228 N N . LEU A 1 675 ? -37.489 -17.849 -1.977 1.00 68.19 675 LEU A N 1
ATOM 5229 C CA . LEU A 1 675 ? -38.184 -19.145 -1.937 1.00 68.19 675 LEU A CA 1
ATOM 5230 C C . LEU A 1 675 ? -39.066 -19.361 -0.696 1.00 68.19 675 LEU A C 1
ATOM 5232 O O . LEU A 1 675 ? -40.089 -20.039 -0.802 1.00 68.19 675 LEU A O 1
ATOM 5236 N N . SER A 1 676 ? -38.749 -18.770 0.465 1.00 69.75 676 SER A N 1
ATOM 5237 C CA . SER A 1 676 ? -39.545 -18.986 1.692 1.00 69.75 676 SER A CA 1
ATOM 5238 C C . SER A 1 676 ? -41.015 -18.568 1.523 1.00 69.75 676 SER A C 1
ATOM 5240 O O . SER A 1 676 ? -41.921 -19.336 1.842 1.00 69.75 676 SER A O 1
ATOM 5242 N N . LYS A 1 677 ? -41.284 -17.398 0.924 1.00 74.44 677 LYS A N 1
ATOM 5243 C CA . LYS A 1 677 ? -42.651 -16.868 0.739 1.00 74.44 677 LYS A CA 1
ATOM 5244 C C . LYS A 1 677 ? -43.590 -17.770 -0.092 1.00 74.44 677 LYS A C 1
ATOM 5246 O O . LYS A 1 677 ? -44.682 -18.065 0.406 1.00 74.44 677 LYS A O 1
ATOM 5251 N N . PRO A 1 678 ? -43.249 -18.212 -1.322 1.00 79.94 678 PRO A N 1
ATOM 5252 C CA . PRO A 1 678 ? -44.122 -19.095 -2.099 1.00 79.94 678 PRO A CA 1
ATOM 5253 C C . PRO A 1 678 ? -44.293 -20.476 -1.448 1.00 79.94 678 PRO A C 1
ATOM 5255 O O . PRO A 1 678 ? -45.406 -21.002 -1.454 1.00 79.94 678 PRO A O 1
ATOM 5258 N N . ILE A 1 679 ? -43.249 -21.032 -0.815 1.00 75.62 679 ILE A N 1
ATOM 5259 C CA . ILE A 1 679 ? -43.348 -22.312 -0.091 1.00 75.62 679 ILE A CA 1
ATOM 5260 C C . ILE A 1 679 ? -44.295 -22.167 1.110 1.00 75.62 679 ILE A C 1
ATOM 5262 O O . ILE A 1 679 ? -45.258 -22.925 1.214 1.00 75.62 679 ILE A O 1
ATOM 5266 N N . ALA A 1 680 ? -44.112 -21.144 1.955 1.00 75.75 680 ALA A N 1
ATOM 5267 C CA . ALA A 1 680 ? -45.018 -20.829 3.065 1.00 75.75 680 ALA A CA 1
ATOM 5268 C C . ALA A 1 680 ? -46.474 -20.676 2.595 1.00 75.75 680 ALA A C 1
ATOM 5270 O O . ALA A 1 680 ? -47.400 -21.129 3.265 1.00 75.75 680 ALA A O 1
ATOM 5271 N N . THR A 1 681 ? -46.686 -20.066 1.426 1.00 81.62 681 THR A N 1
ATOM 5272 C CA . THR A 1 681 ? -48.022 -19.864 0.847 1.00 81.62 681 THR A CA 1
ATOM 5273 C C . THR A 1 681 ? -48.675 -21.191 0.443 1.00 81.62 681 THR A C 1
ATOM 5275 O O . THR A 1 681 ? -49.825 -21.426 0.816 1.00 81.62 681 THR A O 1
ATOM 5278 N N . LYS A 1 682 ? -47.941 -22.107 -0.212 1.00 82.44 682 LYS A N 1
ATOM 5279 C CA . LYS A 1 682 ? -48.441 -23.464 -0.508 1.00 82.44 682 LYS A CA 1
ATOM 5280 C C . LYS A 1 682 ? -48.701 -24.285 0.763 1.00 82.44 682 LYS A C 1
ATOM 5282 O O . LYS A 1 682 ? -49.734 -24.944 0.855 1.00 82.44 682 LYS A O 1
ATOM 5287 N N . LEU A 1 683 ? -47.839 -24.195 1.779 1.00 78.88 683 LEU A N 1
ATOM 5288 C CA . LEU A 1 683 ? -48.054 -24.879 3.064 1.00 78.88 683 LEU A CA 1
ATOM 5289 C C . LEU A 1 683 ? -49.306 -24.355 3.797 1.00 78.88 683 LEU A C 1
ATOM 5291 O O . LEU A 1 683 ? -50.067 -25.144 4.355 1.00 78.88 683 LEU A O 1
ATOM 5295 N N . LYS A 1 684 ? -49.583 -23.044 3.740 1.00 80.38 684 LYS A N 1
ATOM 5296 C CA . LYS A 1 684 ? -50.828 -22.445 4.266 1.00 80.38 684 LYS A CA 1
ATOM 5297 C C . LYS A 1 684 ? -52.074 -22.857 3.487 1.00 80.38 684 LYS A C 1
ATOM 5299 O O . LYS A 1 684 ? -53.162 -22.844 4.059 1.00 80.38 684 LYS A O 1
ATOM 5304 N N . GLN A 1 685 ? -51.938 -23.199 2.208 1.00 84.00 685 GLN A N 1
ATOM 5305 C CA . GLN A 1 685 ? -53.028 -23.760 1.415 1.00 84.00 685 GLN A CA 1
ATOM 5306 C C . GLN A 1 685 ? -53.309 -25.217 1.819 1.00 84.00 685 GLN A C 1
ATOM 5308 O O . GLN A 1 685 ? -54.437 -25.520 2.204 1.00 84.00 685 GLN A O 1
ATOM 5313 N N . GLN A 1 686 ? -52.289 -26.079 1.903 1.00 81.94 686 GLN A N 1
ATOM 5314 C CA . GLN A 1 686 ? -52.481 -27.457 2.381 1.00 81.94 686 GLN A CA 1
ATOM 5315 C C . GLN A 1 686 ? -52.980 -27.533 3.835 1.00 81.94 686 GLN A C 1
ATOM 5317 O O . GLN A 1 686 ? -53.756 -28.423 4.176 1.00 81.94 686 GLN A O 1
ATOM 5322 N N . ALA A 1 687 ? -52.634 -26.565 4.691 1.00 80.94 687 ALA A N 1
ATOM 5323 C CA . ALA A 1 687 ? -53.195 -26.443 6.042 1.00 80.94 687 ALA A CA 1
ATOM 5324 C C . ALA A 1 687 ? -54.676 -26.000 6.084 1.00 80.94 687 ALA A C 1
ATOM 5326 O O . ALA A 1 687 ? -55.276 -25.995 7.159 1.00 80.94 687 ALA A O 1
ATOM 5327 N N . LYS A 1 688 ? -55.284 -25.649 4.943 1.00 81.31 688 LYS A N 1
ATOM 5328 C CA . LYS A 1 688 ? -56.742 -25.479 4.788 1.00 81.31 688 LYS A CA 1
ATOM 5329 C C . LYS A 1 688 ? -57.398 -26.721 4.182 1.00 81.31 688 LYS A C 1
ATOM 5331 O O . LYS A 1 688 ? -58.520 -27.040 4.551 1.00 81.31 688 LYS A O 1
ATOM 5336 N N . GLU A 1 689 ? -56.697 -27.405 3.279 1.00 83.25 689 GLU A N 1
ATOM 5337 C CA . GLU A 1 689 ? -57.202 -28.547 2.499 1.00 83.25 689 GLU A CA 1
ATOM 5338 C C . GLU A 1 689 ? -57.083 -29.899 3.235 1.00 83.25 689 GLU A C 1
ATOM 5340 O O . GLU A 1 689 ? -57.822 -30.835 2.932 1.00 83.25 689 GLU A O 1
ATOM 5345 N N . HIS A 1 690 ? -56.185 -30.020 4.222 1.00 85.69 690 HIS A N 1
ATOM 5346 C CA . HIS A 1 690 ? -55.940 -31.265 4.959 1.00 85.69 690 HIS A CA 1
ATOM 5347 C C . HIS A 1 690 ? -55.937 -31.062 6.483 1.00 85.69 690 HIS A C 1
ATOM 5349 O O . HIS A 1 690 ? -54.966 -30.571 7.062 1.00 85.69 690 HIS A O 1
ATOM 5355 N N . GLU A 1 691 ? -56.984 -31.532 7.170 1.00 80.50 691 GLU A N 1
ATOM 5356 C CA . GLU A 1 691 ? -57.120 -31.424 8.637 1.00 80.50 691 GLU A CA 1
ATOM 5357 C C . GLU A 1 691 ? -55.969 -32.105 9.400 1.00 80.50 691 GLU A C 1
ATOM 5359 O O . GLU A 1 691 ? -55.398 -31.541 10.335 1.00 80.50 691 GLU A O 1
ATOM 5364 N N . GLY A 1 692 ? -55.544 -33.286 8.939 1.00 82.25 692 GLY A N 1
ATOM 5365 C CA . GLY A 1 692 ? -54.398 -34.011 9.497 1.00 82.25 692 GLY A CA 1
ATOM 5366 C C . GLY A 1 692 ? -53.036 -33.350 9.241 1.00 82.25 692 GLY A C 1
ATOM 5367 O O . GLY A 1 692 ? -52.038 -33.770 9.828 1.00 82.25 692 GLY A O 1
ATOM 5368 N N . PHE A 1 693 ? -52.952 -32.333 8.376 1.00 82.19 693 PHE A N 1
ATOM 5369 C CA . PHE A 1 693 ? -51.779 -31.458 8.270 1.00 82.19 693 PHE A CA 1
ATOM 5370 C C . PHE A 1 693 ? -51.956 -30.230 9.176 1.00 82.19 693 PHE A C 1
ATOM 5372 O O . PHE A 1 693 ? -51.099 -29.973 10.019 1.00 82.19 693 PHE A O 1
ATOM 5379 N N . ARG A 1 694 ? -53.124 -29.575 9.098 1.00 83.88 694 ARG A N 1
ATOM 5380 C CA . ARG A 1 694 ? -53.565 -28.443 9.934 1.00 83.88 694 ARG A CA 1
ATOM 5381 C C . ARG A 1 694 ? -53.288 -28.644 11.427 1.00 83.88 694 ARG A C 1
ATOM 5383 O O . ARG A 1 694 ? -52.635 -27.793 12.026 1.00 83.88 694 ARG A O 1
ATOM 5390 N N . SER A 1 695 ? -53.696 -29.778 12.006 1.00 85.06 695 SER A N 1
ATOM 5391 C CA . SER A 1 695 ? -53.431 -30.098 13.418 1.00 85.06 695 SER A CA 1
ATOM 5392 C C . SER A 1 695 ? -51.935 -30.084 13.748 1.00 85.06 695 SER A C 1
ATOM 5394 O O . SER A 1 695 ? -51.511 -29.355 14.641 1.00 85.06 695 SER A O 1
ATOM 5396 N N . ARG A 1 696 ? -51.101 -30.766 12.951 1.00 83.88 696 ARG A N 1
ATOM 5397 C CA . ARG A 1 696 ? -49.641 -30.811 13.147 1.00 83.88 696 ARG A CA 1
ATOM 5398 C C . ARG A 1 696 ? -48.976 -29.441 12.975 1.00 83.88 696 ARG A C 1
ATOM 5400 O O . ARG A 1 696 ? -48.097 -29.094 13.761 1.00 83.88 696 ARG A O 1
ATOM 5407 N N . THR A 1 697 ? -49.415 -28.622 12.015 1.00 84.38 697 THR A N 1
ATOM 5408 C CA . THR A 1 697 ? -48.948 -27.228 11.872 1.00 84.38 697 THR A CA 1
ATOM 5409 C C . THR A 1 697 ? -49.276 -26.393 13.117 1.00 84.38 697 THR A C 1
ATOM 5411 O O . THR A 1 697 ? -48.421 -25.653 13.608 1.00 84.38 697 THR A O 1
ATOM 5414 N N . ILE A 1 698 ? -50.488 -26.545 13.666 1.00 86.25 698 ILE A N 1
ATOM 5415 C CA . ILE A 1 698 ? -50.928 -25.865 14.891 1.00 86.25 698 ILE A CA 1
ATOM 5416 C C . ILE A 1 698 ? -50.137 -26.369 16.105 1.00 86.25 698 ILE A C 1
ATOM 5418 O O . ILE A 1 698 ? -49.629 -25.557 16.873 1.00 86.25 698 ILE A O 1
ATOM 5422 N N . GLU A 1 699 ? -49.984 -27.681 16.279 1.00 85.19 699 GLU A N 1
ATOM 5423 C CA . GLU A 1 699 ? -49.248 -28.300 17.390 1.00 85.19 699 GLU A CA 1
ATOM 5424 C C . GLU A 1 699 ? -47.794 -27.815 17.457 1.00 85.19 699 GLU A C 1
ATOM 5426 O O . GLU A 1 699 ? -47.331 -27.434 18.537 1.00 85.19 699 GLU A O 1
ATOM 5431 N N . ILE A 1 700 ? -47.108 -27.738 16.309 1.00 83.44 700 ILE A N 1
ATOM 5432 C CA . ILE A 1 700 ? -45.751 -27.183 16.189 1.00 83.44 700 ILE A CA 1
ATOM 5433 C C . ILE A 1 700 ? -45.732 -25.709 16.619 1.00 83.44 700 ILE A C 1
ATOM 5435 O O . ILE A 1 700 ? -44.929 -25.334 17.474 1.00 83.44 700 ILE A O 1
ATOM 5439 N N . ALA A 1 701 ? -46.648 -24.877 16.115 1.00 85.38 701 ALA A N 1
ATOM 5440 C CA . ALA A 1 701 ? -46.713 -23.462 16.488 1.00 85.38 701 ALA A CA 1
ATOM 5441 C C . ALA A 1 701 ? -47.033 -23.249 17.983 1.00 85.38 701 ALA A C 1
ATOM 5443 O O . ALA A 1 701 ? -46.425 -22.400 18.638 1.00 85.38 701 ALA A O 1
ATOM 5444 N N . GLN A 1 702 ? -47.938 -24.046 18.561 1.00 85.88 702 GLN A N 1
ATOM 5445 C CA . GLN A 1 702 ? -48.266 -23.997 19.991 1.00 85.88 702 GLN A CA 1
ATOM 5446 C C . GLN A 1 702 ? -47.121 -24.544 20.861 1.00 85.88 702 GLN A C 1
ATOM 5448 O O . GLN A 1 702 ? -46.958 -24.113 22.003 1.00 85.88 702 GLN A O 1
ATOM 5453 N N . PHE A 1 703 ? -46.327 -25.505 20.375 1.00 85.75 703 PHE A N 1
ATOM 5454 C CA . PHE A 1 703 ? -45.091 -25.939 21.035 1.00 85.75 703 PHE A CA 1
ATOM 5455 C C . PHE A 1 703 ? -44.046 -24.818 21.029 1.00 85.75 703 PHE A C 1
ATOM 5457 O O . PHE A 1 703 ? -43.574 -24.433 22.098 1.00 85.75 703 PHE A O 1
ATOM 5464 N N . MET A 1 704 ? -43.758 -24.234 19.861 1.00 80.12 704 MET A N 1
ATOM 5465 C CA . MET A 1 704 ? -42.809 -23.126 19.719 1.00 80.12 704 MET A CA 1
ATOM 5466 C C . MET A 1 704 ? -43.184 -21.930 20.592 1.00 80.12 704 MET A C 1
ATOM 5468 O O . MET A 1 704 ? -42.328 -21.412 21.299 1.00 80.12 704 MET A O 1
ATOM 5472 N N . HIS A 1 705 ? -44.458 -21.527 20.614 1.00 80.19 705 HIS A N 1
ATOM 5473 C CA . HIS A 1 705 ? -44.897 -20.405 21.442 1.00 80.19 705 HIS A CA 1
ATOM 5474 C C . HIS A 1 705 ? -44.702 -20.682 22.943 1.00 80.19 705 HIS A C 1
ATOM 5476 O O . HIS A 1 705 ? -44.204 -19.830 23.676 1.00 80.19 705 HIS A O 1
ATOM 5482 N N . ARG A 1 706 ? -45.000 -21.904 23.412 1.00 81.88 706 ARG A N 1
ATOM 5483 C CA . ARG A 1 706 ? -44.715 -22.311 24.801 1.00 81.88 706 ARG A CA 1
ATOM 5484 C C . ARG A 1 706 ? -43.211 -22.354 25.095 1.00 81.88 706 ARG A C 1
ATOM 5486 O O . ARG A 1 706 ? -42.805 -21.942 26.179 1.00 81.88 706 ARG A O 1
ATOM 5493 N N . ALA A 1 707 ? -42.385 -22.800 24.149 1.00 80.62 707 ALA A N 1
ATOM 5494 C CA . ALA A 1 707 ? -40.928 -22.789 24.281 1.00 80.62 707 ALA A CA 1
ATOM 5495 C C . ALA A 1 707 ? -40.362 -21.356 24.342 1.00 80.62 707 ALA A C 1
ATOM 5497 O O . ALA A 1 707 ? -39.554 -21.064 25.220 1.00 80.62 707 ALA A O 1
ATOM 5498 N N . GLU A 1 708 ? -40.838 -20.448 23.485 1.00 79.00 708 GLU A N 1
ATOM 5499 C CA . GLU A 1 708 ? -40.469 -19.026 23.462 1.00 79.00 708 GLU A CA 1
ATOM 5500 C C . GLU A 1 708 ? -40.822 -18.327 24.785 1.00 79.00 708 GLU A C 1
ATOM 5502 O O . GLU A 1 708 ? -39.982 -17.637 25.362 1.00 79.00 708 GLU A O 1
ATOM 5507 N N . MET A 1 709 ? -42.038 -18.534 25.310 1.00 75.62 709 MET A N 1
ATOM 5508 C CA . MET A 1 709 ? -42.444 -17.959 26.599 1.00 75.62 709 MET A CA 1
ATOM 5509 C C . MET A 1 709 ? -41.623 -18.531 27.763 1.00 75.62 709 MET A C 1
ATOM 5511 O O . MET A 1 709 ? -41.152 -17.775 28.611 1.00 75.62 709 MET A O 1
ATOM 5515 N N . ASN A 1 710 ? -41.384 -19.848 27.783 1.00 78.00 710 ASN A N 1
ATOM 5516 C CA . ASN A 1 710 ? -40.524 -20.483 28.786 1.00 78.00 710 ASN A CA 1
ATOM 5517 C C . ASN A 1 710 ? -39.074 -19.974 28.716 1.00 78.00 710 ASN A C 1
ATOM 5519 O O . ASN A 1 710 ? -38.420 -19.857 29.754 1.00 78.00 710 ASN A O 1
ATOM 5523 N N . LEU A 1 711 ? -38.575 -19.653 27.518 1.00 75.88 711 LEU A N 1
ATOM 5524 C CA . LEU A 1 711 ? -37.259 -19.052 27.328 1.00 75.88 711 LEU A CA 1
ATOM 5525 C C . LEU A 1 711 ? -37.235 -17.597 27.817 1.00 75.88 711 LEU A C 1
ATOM 5527 O O . LEU A 1 711 ? -36.319 -17.253 28.556 1.00 75.88 711 LEU A O 1
ATOM 5531 N N . ARG A 1 712 ? -38.244 -16.764 27.505 1.00 73.31 712 ARG A N 1
ATOM 5532 C CA . ARG A 1 712 ? -38.325 -15.386 28.036 1.00 73.31 712 ARG A CA 1
ATOM 5533 C C . ARG A 1 712 ? -38.345 -15.357 29.563 1.00 73.31 712 ARG A C 1
ATOM 5535 O O . ARG A 1 712 ? -37.524 -14.666 30.160 1.00 73.31 712 ARG A O 1
ATOM 5542 N N . VAL A 1 713 ? -39.199 -16.161 30.197 1.00 77.81 713 VAL A N 1
ATOM 5543 C CA . VAL A 1 713 ? -39.290 -16.241 31.668 1.00 77.81 713 VAL A CA 1
ATOM 5544 C C . VAL A 1 713 ? -37.953 -16.667 32.298 1.00 77.81 713 VAL A C 1
ATOM 5546 O O . VAL A 1 713 ? -37.565 -16.122 33.328 1.00 77.81 713 VAL A O 1
ATOM 5549 N N . LYS A 1 714 ? -37.208 -17.596 31.677 1.00 74.44 714 LYS A N 1
ATOM 5550 C CA . LYS A 1 714 ? -35.908 -18.064 32.199 1.00 74.44 714 LYS A CA 1
ATOM 5551 C C . LYS A 1 714 ? -34.714 -17.156 31.882 1.00 74.44 714 LYS A C 1
ATOM 5553 O O . LYS A 1 714 ? -33.778 -17.131 32.672 1.00 74.44 714 LYS A O 1
ATOM 5558 N N . LEU A 1 715 ? -34.712 -16.471 30.737 1.00 69.56 715 LEU A N 1
ATOM 5559 C CA . LEU A 1 715 ? -33.545 -15.745 30.212 1.00 69.56 715 LEU A CA 1
ATOM 5560 C C . LEU A 1 715 ? -33.621 -14.228 30.446 1.00 69.56 715 LEU A C 1
ATOM 5562 O O . LEU A 1 715 ? -32.593 -13.589 30.638 1.00 69.56 715 LEU A O 1
ATOM 5566 N N . LEU A 1 716 ? -34.829 -13.656 30.437 1.00 66.62 716 LEU A N 1
ATOM 5567 C CA . LEU A 1 716 ? -35.087 -12.221 30.634 1.00 66.62 716 LEU A CA 1
ATOM 5568 C C . LEU A 1 716 ? -35.690 -11.907 32.015 1.00 66.62 716 LEU A C 1
ATOM 5570 O O . LEU A 1 716 ? -35.880 -10.741 32.347 1.00 66.62 716 LEU A O 1
ATOM 5574 N N . GLY A 1 717 ? -35.994 -12.929 32.825 1.00 59.69 717 GLY A N 1
ATOM 5575 C CA . GLY A 1 717 ? -36.529 -12.766 34.182 1.00 59.69 717 GLY A CA 1
ATOM 5576 C C . GLY A 1 717 ? -37.965 -12.230 34.245 1.00 59.69 717 GLY A C 1
ATOM 5577 O O . GLY A 1 717 ? -38.393 -11.752 35.295 1.00 59.69 717 GLY A O 1
ATOM 5578 N N . GLU A 1 718 ? -38.713 -12.283 33.138 1.00 67.31 718 GLU A N 1
ATOM 5579 C CA . GLU A 1 718 ? -40.111 -11.844 33.103 1.00 67.31 718 GLU A CA 1
ATOM 5580 C C . GLU A 1 718 ? -40.991 -12.696 34.031 1.00 67.31 718 GLU A C 1
ATOM 5582 O O . GLU A 1 718 ? -40.851 -13.919 34.107 1.00 67.31 718 GLU A O 1
ATOM 5587 N N . SER A 1 719 ? -41.936 -12.060 34.731 1.00 62.44 719 SER A N 1
ATOM 5588 C CA . SER A 1 719 ? -42.813 -12.766 35.667 1.00 62.44 719 SER A CA 1
ATOM 5589 C C . SER A 1 719 ? -43.740 -13.760 34.945 1.00 62.44 719 SER A C 1
ATOM 5591 O O . SER A 1 719 ? -44.259 -13.452 33.866 1.00 62.44 719 SER A O 1
ATOM 5593 N N . PRO A 1 720 ? -43.978 -14.961 35.514 1.00 56.31 720 PRO A N 1
ATOM 5594 C CA . PRO A 1 720 ? -44.684 -16.039 34.826 1.00 56.31 720 PRO A CA 1
ATOM 5595 C C . PRO A 1 720 ? -46.157 -15.683 34.582 1.00 56.31 720 PRO A C 1
ATOM 5597 O O . PRO A 1 720 ? -47.002 -15.757 35.474 1.00 56.31 720 PRO A O 1
ATOM 5600 N N . ARG A 1 721 ? -46.471 -15.306 33.340 1.00 60.16 721 ARG A N 1
ATOM 5601 C CA . ARG A 1 721 ? -47.835 -15.045 32.866 1.00 60.16 721 ARG A CA 1
ATOM 5602 C C . ARG A 1 721 ? -48.448 -16.316 32.281 1.00 60.16 721 ARG A C 1
ATOM 5604 O O . ARG A 1 721 ? -47.774 -17.090 31.609 1.00 60.16 721 ARG A O 1
ATOM 5611 N N . HIS A 1 722 ? -49.749 -16.505 32.496 1.00 62.44 722 HIS A N 1
ATOM 5612 C CA . HIS A 1 722 ? -50.499 -17.611 31.901 1.00 62.44 722 HIS A CA 1
ATOM 5613 C C . HIS A 1 722 ? -50.517 -17.479 30.367 1.00 62.44 722 HIS A C 1
ATOM 5615 O O . HIS A 1 722 ? -51.170 -16.587 29.818 1.00 62.44 722 HIS A O 1
ATOM 5621 N N . VAL A 1 723 ? -49.784 -18.364 29.685 1.00 64.44 723 VAL A N 1
ATOM 5622 C CA . VAL A 1 723 ? -49.640 -18.371 28.224 1.00 64.44 723 VAL A CA 1
ATOM 5623 C C . VAL A 1 723 ? -50.956 -18.805 27.586 1.00 64.44 723 VAL A C 1
ATOM 5625 O O . VAL A 1 723 ? -51.313 -19.982 27.610 1.00 64.44 723 VAL A O 1
ATOM 5628 N N . ARG A 1 724 ? -51.682 -17.848 27.000 1.00 71.62 724 ARG A N 1
ATOM 5629 C CA . ARG A 1 724 ? -52.851 -18.152 26.166 1.00 71.62 724 ARG A CA 1
ATOM 5630 C C . ARG A 1 724 ? -52.375 -18.818 24.866 1.00 71.62 724 ARG A C 1
ATOM 5632 O O . ARG A 1 724 ? -51.396 -18.339 24.293 1.00 71.62 724 ARG A O 1
ATOM 5639 N N . PRO A 1 725 ? -53.042 -19.876 24.376 1.00 75.38 725 PRO A N 1
ATOM 5640 C CA . PRO A 1 725 ? -52.696 -20.472 23.091 1.00 75.38 725 PRO A CA 1
ATOM 5641 C C . PRO A 1 725 ? -52.886 -19.463 21.950 1.00 75.38 725 PRO A C 1
ATOM 5643 O O . PRO A 1 725 ? -53.754 -18.587 22.012 1.00 75.38 725 PRO A O 1
ATOM 5646 N N . LEU A 1 726 ? -52.095 -19.610 20.886 1.00 79.31 726 LEU A N 1
ATOM 5647 C CA . LEU A 1 726 ? -52.281 -18.853 19.646 1.00 79.31 726 LEU A CA 1
ATOM 5648 C C . LEU A 1 726 ? -53.680 -19.128 19.073 1.00 79.31 726 LEU A C 1
ATOM 5650 O O . LEU A 1 726 ? -54.152 -20.265 19.117 1.00 79.31 726 LEU A O 1
ATOM 5654 N N . SER A 1 727 ? -54.328 -18.110 18.498 1.00 83.50 727 SER A N 1
ATOM 5655 C CA . SER A 1 727 ? -55.552 -18.329 17.721 1.00 83.50 727 SER A CA 1
ATOM 5656 C C . SER A 1 727 ? -55.243 -19.155 16.472 1.00 83.50 727 SER A C 1
ATOM 5658 O O . SER A 1 727 ? -54.153 -19.048 15.910 1.00 83.50 727 SER A O 1
ATOM 5660 N N . GLU A 1 728 ? -56.197 -19.972 16.026 1.00 79.50 728 GLU A N 1
ATOM 5661 C CA . GLU A 1 728 ? -55.936 -21.032 15.045 1.00 79.50 728 GLU A CA 1
ATOM 5662 C C . GLU A 1 728 ? -55.288 -20.520 13.746 1.00 79.50 728 GLU A C 1
ATOM 5664 O O . GLU A 1 728 ? -54.247 -21.029 13.339 1.00 79.50 728 GLU A O 1
ATOM 5669 N N . SER A 1 729 ? -55.813 -19.432 13.166 1.00 80.75 729 SER A N 1
ATOM 5670 C CA . SER A 1 729 ? -55.211 -18.778 11.991 1.00 80.75 729 SER A CA 1
ATOM 5671 C C . SER A 1 729 ? -53.753 -18.371 12.226 1.00 80.75 729 SER A C 1
ATOM 5673 O O . SER A 1 729 ? -52.917 -18.589 11.359 1.00 80.75 729 SER A O 1
ATOM 5675 N N . LYS A 1 730 ? -53.421 -17.826 13.407 1.00 79.94 730 LYS A N 1
ATOM 5676 C CA . LYS A 1 730 ? -52.048 -17.412 13.743 1.00 79.94 730 LYS A CA 1
ATOM 5677 C C . LYS A 1 730 ? -51.127 -18.607 13.980 1.00 79.94 730 LYS A C 1
ATOM 5679 O O . LYS A 1 730 ? -49.943 -18.521 13.670 1.00 79.94 730 LYS A O 1
ATOM 5684 N N . ALA A 1 731 ? -51.655 -19.710 14.510 1.00 83.50 731 ALA A N 1
ATOM 5685 C CA . ALA A 1 731 ? -50.909 -20.955 14.661 1.00 83.50 731 ALA A CA 1
ATOM 5686 C C . ALA A 1 731 ? -50.599 -21.590 13.291 1.00 83.50 731 ALA A C 1
ATOM 5688 O O . ALA A 1 731 ? -49.461 -21.987 13.054 1.00 83.50 731 ALA A O 1
ATOM 5689 N N . ILE A 1 732 ? -51.563 -21.596 12.362 1.00 82.50 732 ILE A N 1
ATOM 5690 C CA . ILE A 1 732 ? -51.351 -22.025 10.970 1.00 82.50 732 ILE A CA 1
ATOM 5691 C C . ILE A 1 732 ? -50.324 -21.117 10.273 1.00 82.50 732 ILE A C 1
ATOM 5693 O O . ILE A 1 732 ? -49.374 -21.619 9.676 1.00 82.50 732 ILE A O 1
ATOM 5697 N N . ASP A 1 733 ? -50.460 -19.790 10.391 1.00 79.50 733 ASP A N 1
ATOM 5698 C CA . ASP A 1 733 ? -49.525 -18.828 9.794 1.00 79.50 733 ASP A CA 1
ATOM 5699 C C . ASP A 1 733 ? -48.084 -19.001 10.298 1.00 79.50 733 ASP A C 1
ATOM 5701 O O . ASP A 1 733 ? -47.153 -19.017 9.490 1.00 79.50 733 ASP A O 1
ATOM 5705 N N . ALA A 1 734 ? -47.900 -19.136 11.615 1.00 78.50 734 ALA A N 1
ATOM 5706 C CA . ALA A 1 734 ? -46.588 -19.293 12.237 1.00 78.50 734 ALA A CA 1
ATOM 5707 C C . ALA A 1 734 ? -45.965 -20.665 11.935 1.00 78.50 734 ALA A C 1
ATOM 5709 O O . ALA A 1 734 ? -44.798 -20.738 11.553 1.00 78.50 734 ALA A O 1
ATOM 5710 N N . GLY A 1 735 ? -46.744 -21.745 12.058 1.00 82.75 735 GLY A N 1
ATOM 5711 C CA . GLY A 1 735 ? -46.272 -23.104 11.797 1.00 82.75 735 GLY A CA 1
ATOM 5712 C C . GLY A 1 735 ? -45.901 -23.324 10.330 1.00 82.75 735 GLY A C 1
ATOM 5713 O O . GLY A 1 735 ? -44.878 -23.940 10.049 1.00 82.75 735 GLY A O 1
ATOM 5714 N N . ALA A 1 736 ? -46.671 -22.772 9.386 1.00 81.88 736 ALA A N 1
ATOM 5715 C CA . ALA A 1 736 ? -46.357 -22.883 7.964 1.00 81.88 736 ALA A CA 1
ATOM 5716 C C . ALA A 1 736 ? -45.094 -22.093 7.576 1.00 81.88 736 ALA A C 1
ATOM 5718 O O . ALA A 1 736 ? -44.271 -22.622 6.833 1.00 81.88 736 ALA A O 1
ATOM 5719 N N . ASN A 1 737 ? -44.901 -20.880 8.117 1.00 78.25 737 ASN A N 1
ATOM 5720 C CA . ASN A 1 737 ? -43.659 -20.119 7.931 1.00 78.25 737 ASN A CA 1
ATOM 5721 C C . ASN A 1 737 ? -42.442 -20.886 8.492 1.00 78.25 737 ASN A C 1
ATOM 5723 O O . ASN A 1 737 ? -41.423 -21.013 7.812 1.00 78.25 737 ASN A O 1
ATOM 5727 N N . PHE A 1 738 ? -42.558 -21.442 9.704 1.00 81.25 738 PHE A N 1
ATOM 5728 C CA . PHE A 1 738 ? -41.485 -22.226 10.323 1.00 81.25 738 PHE A CA 1
ATOM 5729 C C . PHE A 1 738 ? -41.145 -23.488 9.520 1.00 81.25 738 PHE A C 1
ATOM 5731 O O . PHE A 1 738 ? -39.971 -23.796 9.334 1.00 81.25 738 PHE A O 1
ATOM 5738 N N . LEU A 1 739 ? -42.151 -24.194 8.991 1.00 81.19 739 LEU A N 1
ATOM 5739 C CA . LEU A 1 739 ? -41.937 -25.370 8.144 1.00 81.19 739 LEU A CA 1
ATOM 5740 C C . LEU A 1 739 ? -41.253 -25.013 6.812 1.00 81.19 739 LEU A C 1
ATOM 5742 O O . LEU A 1 739 ? -40.356 -25.741 6.393 1.00 81.19 739 LEU A O 1
ATOM 5746 N N . SER A 1 740 ? -41.601 -23.889 6.171 1.00 79.38 740 SER A N 1
ATOM 5747 C CA . SER A 1 740 ? -40.905 -23.433 4.955 1.00 79.38 740 SER A CA 1
ATOM 5748 C C . SER A 1 740 ? -39.461 -22.998 5.212 1.00 79.38 740 SER A C 1
ATOM 5750 O O . SER A 1 740 ? -38.578 -23.313 4.416 1.00 79.38 740 SER A O 1
ATOM 5752 N N . GLU A 1 741 ? -39.197 -22.306 6.323 1.00 76.19 741 GLU A N 1
ATOM 5753 C CA . GLU A 1 741 ? -37.841 -21.886 6.690 1.00 76.19 741 GLU A CA 1
ATOM 5754 C C . GLU A 1 741 ? -36.988 -23.096 7.094 1.00 76.19 741 GLU A C 1
ATOM 5756 O O . GLU A 1 741 ? -35.885 -23.266 6.580 1.00 76.19 741 GLU A O 1
ATOM 5761 N N . GLY A 1 742 ? -37.522 -23.995 7.927 1.00 76.44 742 GLY A N 1
ATOM 5762 C CA . GLY A 1 742 ? -36.858 -25.237 8.327 1.00 76.44 742 GLY A CA 1
ATOM 5763 C C . GLY A 1 742 ? -36.535 -26.159 7.148 1.00 76.44 742 GLY A C 1
ATOM 5764 O O . GLY A 1 742 ? -35.437 -26.715 7.098 1.00 76.44 742 GLY A O 1
ATOM 5765 N N . PHE A 1 743 ? -37.432 -26.267 6.160 1.00 80.31 743 PHE A N 1
ATOM 5766 C CA . PHE A 1 743 ? -37.163 -27.001 4.921 1.00 80.31 743 PHE A CA 1
ATOM 5767 C C . PHE A 1 743 ? -35.978 -26.398 4.152 1.00 80.31 743 PHE A C 1
ATOM 5769 O O . PHE A 1 743 ? -35.029 -27.116 3.835 1.00 80.31 743 PHE A O 1
ATOM 5776 N N . LEU A 1 744 ? -35.970 -25.080 3.925 1.00 69.31 744 LEU A N 1
ATOM 5777 C CA . LEU A 1 744 ? -34.874 -24.411 3.215 1.00 69.31 744 LEU A CA 1
ATOM 5778 C C . LEU A 1 744 ? -33.538 -24.495 3.973 1.00 69.31 744 LEU A C 1
ATOM 5780 O O . LEU A 1 744 ? -32.502 -24.713 3.346 1.00 69.31 744 LEU A O 1
ATOM 5784 N N . PHE A 1 745 ? -33.544 -24.400 5.307 1.00 72.38 745 PHE A N 1
ATOM 5785 C CA . PHE A 1 745 ? -32.341 -24.634 6.113 1.00 72.38 745 PHE A CA 1
ATOM 5786 C C . PHE A 1 745 ? -31.857 -26.088 6.034 1.00 72.38 745 PHE A C 1
ATOM 5788 O O . PHE A 1 745 ? -30.648 -26.309 5.986 1.00 72.38 745 PHE A O 1
ATOM 5795 N N . SER A 1 746 ? -32.757 -27.077 5.966 1.00 74.75 746 SER A N 1
ATOM 5796 C CA . SER A 1 746 ? -32.363 -28.484 5.803 1.00 74.75 746 SER A CA 1
ATOM 5797 C C . SER A 1 746 ? -31.749 -28.771 4.427 1.00 74.75 746 SER A C 1
ATOM 5799 O O . SER A 1 746 ? -30.729 -29.452 4.355 1.00 74.75 746 SER A O 1
ATOM 5801 N N . VAL A 1 747 ? -32.287 -28.179 3.351 1.00 75.00 747 VAL A N 1
ATOM 5802 C CA . VAL A 1 747 ? -31.718 -28.273 1.995 1.00 75.00 747 VAL A CA 1
ATOM 5803 C C . VAL A 1 747 ? -30.355 -27.580 1.927 1.00 75.00 747 VAL A C 1
ATOM 5805 O O . VAL A 1 747 ? -29.395 -28.172 1.442 1.00 75.00 747 VAL A O 1
ATOM 5808 N N . ALA A 1 748 ? -30.222 -26.370 2.480 1.00 64.12 748 ALA A N 1
ATOM 5809 C CA . ALA A 1 748 ? -28.940 -25.664 2.531 1.00 64.12 748 ALA A CA 1
ATOM 5810 C C . ALA A 1 748 ? -27.878 -26.434 3.340 1.00 64.12 748 ALA A C 1
ATOM 5812 O O . ALA A 1 748 ? -26.731 -26.543 2.908 1.00 64.12 748 ALA A O 1
ATOM 5813 N N . ALA A 1 749 ? -28.255 -27.022 4.481 1.00 67.62 749 ALA A N 1
ATOM 5814 C CA . ALA A 1 749 ? -27.364 -27.875 5.265 1.00 67.62 749 ALA A CA 1
ATOM 5815 C C . ALA A 1 749 ? -26.968 -29.152 4.505 1.00 67.62 749 ALA A C 1
ATOM 5817 O O . ALA A 1 749 ? -25.798 -29.527 4.528 1.00 67.62 749 ALA A O 1
ATOM 5818 N N . ALA A 1 750 ? -27.904 -29.791 3.794 1.00 71.12 750 ALA A N 1
ATOM 5819 C CA . ALA A 1 750 ? -27.624 -30.964 2.968 1.00 71.12 750 ALA A CA 1
ATOM 5820 C C . ALA A 1 750 ? -26.655 -30.649 1.816 1.00 71.12 750 ALA A C 1
ATOM 5822 O O . ALA A 1 750 ? -25.737 -31.431 1.580 1.00 71.12 750 ALA A O 1
ATOM 5823 N N . ILE A 1 751 ? -26.793 -29.489 1.161 1.00 72.75 751 ILE A N 1
ATOM 5824 C CA . ILE A 1 751 ? -25.848 -29.017 0.134 1.00 72.75 751 ILE A CA 1
ATOM 5825 C C . ILE A 1 751 ? -24.458 -28.805 0.749 1.00 72.75 751 ILE A C 1
ATOM 5827 O O . ILE A 1 751 ? -23.494 -29.383 0.263 1.00 72.75 751 ILE A O 1
ATOM 5831 N N . ILE A 1 752 ? -24.342 -28.074 1.864 1.00 65.69 752 ILE A N 1
ATOM 5832 C CA . ILE A 1 752 ? -23.048 -27.814 2.529 1.00 65.69 752 ILE A CA 1
ATOM 5833 C C . ILE A 1 752 ? -22.377 -29.118 3.006 1.00 65.69 752 ILE A C 1
ATOM 5835 O O . ILE A 1 752 ? -21.159 -29.278 2.893 1.00 65.69 752 ILE A O 1
ATOM 5839 N N . ILE A 1 753 ? -23.150 -30.081 3.516 1.00 69.75 753 ILE A N 1
ATOM 5840 C CA . ILE A 1 753 ? -22.641 -31.407 3.900 1.00 69.75 753 ILE A CA 1
ATOM 5841 C C . ILE A 1 753 ? -22.215 -32.201 2.655 1.00 69.75 753 ILE A C 1
ATOM 5843 O O . ILE A 1 753 ? -21.138 -32.795 2.655 1.00 69.75 753 ILE A O 1
ATOM 5847 N N . GLY A 1 754 ? -23.001 -32.163 1.577 1.00 71.94 754 GLY A N 1
ATOM 5848 C CA . GLY A 1 754 ? -22.663 -32.777 0.293 1.00 71.94 754 GLY A CA 1
ATOM 5849 C C . GLY A 1 754 ? -21.370 -32.217 -0.300 1.00 71.94 754 GLY A C 1
ATOM 5850 O O . GLY A 1 754 ? -20.487 -32.984 -0.672 1.00 71.94 754 GLY A O 1
ATOM 5851 N N . GLU A 1 755 ? -21.203 -30.895 -0.307 1.00 57.94 755 GLU A N 1
ATOM 5852 C CA . GLU A 1 755 ? -19.998 -30.227 -0.800 1.00 57.94 755 GLU A CA 1
ATOM 5853 C C . GLU A 1 755 ? -18.771 -30.491 0.071 1.00 57.94 755 GLU A C 1
ATOM 5855 O O . GLU A 1 755 ? -17.707 -30.797 -0.459 1.00 57.94 755 GLU A O 1
ATOM 5860 N N . THR A 1 756 ? -18.896 -30.446 1.399 1.00 56.78 756 THR A N 1
ATOM 5861 C CA . THR A 1 756 ? -17.763 -30.754 2.292 1.00 56.78 756 THR A CA 1
ATOM 5862 C C . THR A 1 756 ? -17.375 -32.236 2.268 1.00 56.78 756 THR A C 1
ATOM 5864 O O . THR A 1 756 ? -16.207 -32.563 2.491 1.00 56.78 756 THR A O 1
ATOM 5867 N N . TRP A 1 757 ? -18.302 -33.144 1.945 1.00 64.12 757 TRP A N 1
ATOM 5868 C CA . TRP A 1 757 ? -18.006 -34.566 1.743 1.00 64.12 757 TRP A CA 1
ATOM 5869 C C . TRP A 1 757 ? -17.419 -34.848 0.348 1.00 64.12 757 TRP A C 1
ATOM 5871 O O . TRP A 1 757 ? -16.426 -35.571 0.241 1.00 64.12 757 TRP A O 1
ATOM 5881 N N . ARG A 1 758 ? -17.946 -34.199 -0.704 1.00 62.59 758 ARG A N 1
ATOM 5882 C CA . ARG A 1 758 ? -17.380 -34.168 -2.068 1.00 62.59 758 ARG A CA 1
ATOM 5883 C C . ARG A 1 758 ? -15.947 -33.635 -2.052 1.00 62.59 758 ARG A C 1
ATOM 5885 O O . ARG A 1 758 ? -15.050 -34.302 -2.560 1.00 62.59 758 ARG A O 1
ATOM 5892 N N . GLY A 1 759 ? -15.727 -32.498 -1.392 1.00 49.53 759 GLY A N 1
ATOM 5893 C CA . GLY A 1 759 ? -14.427 -31.851 -1.226 1.00 49.53 759 GLY A CA 1
ATOM 5894 C C . GLY A 1 759 ? -13.406 -32.764 -0.553 1.00 49.53 759 GLY A C 1
ATOM 5895 O O . GLY A 1 759 ? -12.353 -33.004 -1.127 1.00 49.53 759 GLY A O 1
ATOM 5896 N N . LYS A 1 760 ? -13.743 -33.386 0.587 1.00 56.16 760 LYS A N 1
ATOM 5897 C CA . LYS A 1 760 ? -12.855 -34.363 1.252 1.00 56.16 760 LYS A CA 1
ATOM 5898 C C . LYS A 1 760 ? -12.527 -35.581 0.383 1.00 56.16 760 LYS A C 1
ATOM 5900 O O . LYS A 1 760 ? -11.426 -36.121 0.470 1.00 56.16 760 LYS A O 1
ATOM 5905 N N . ARG A 1 761 ? -13.464 -36.036 -0.456 1.00 59.50 761 ARG A N 1
ATOM 5906 C CA . ARG A 1 761 ? -13.232 -37.163 -1.375 1.00 59.50 761 ARG A CA 1
ATOM 5907 C C . ARG A 1 761 ? -12.330 -36.771 -2.551 1.00 59.50 761 ARG A C 1
ATOM 5909 O O . ARG A 1 761 ? -11.489 -37.576 -2.943 1.00 59.50 761 ARG A O 1
ATOM 5916 N N . ALA A 1 762 ? -12.472 -35.551 -3.068 1.00 58.50 762 ALA A N 1
ATOM 5917 C CA . ALA A 1 762 ? -11.573 -34.980 -4.069 1.00 58.50 762 ALA A CA 1
ATOM 5918 C C . ALA A 1 762 ? -10.172 -34.720 -3.489 1.00 58.50 762 ALA A C 1
ATOM 5920 O O . ALA A 1 762 ? -9.184 -35.130 -4.086 1.00 58.50 762 ALA A O 1
ATOM 5921 N N . GLU A 1 763 ? -10.081 -34.136 -2.291 1.00 55.44 763 GLU A N 1
ATOM 5922 C CA . GLU A 1 763 ? -8.828 -33.842 -1.587 1.00 55.44 763 GLU A CA 1
ATOM 5923 C C . GLU A 1 763 ? -8.010 -35.109 -1.303 1.00 55.44 763 GLU A C 1
ATOM 5925 O O . GLU A 1 763 ? -6.817 -35.129 -1.598 1.00 55.44 763 GLU A O 1
ATOM 5930 N N . ASN A 1 764 ? -8.648 -36.188 -0.828 1.00 62.31 764 ASN A N 1
ATOM 5931 C CA . ASN A 1 764 ? -7.992 -37.493 -0.699 1.00 62.31 764 ASN A CA 1
ATOM 5932 C C . ASN A 1 764 ? -7.468 -37.984 -2.059 1.00 62.31 764 ASN A C 1
ATOM 5934 O O . ASN A 1 764 ? -6.276 -38.233 -2.188 1.00 62.31 764 ASN A O 1
ATOM 5938 N N . LYS A 1 765 ? -8.316 -38.022 -3.100 1.00 63.88 765 LYS A N 1
ATOM 5939 C CA . LYS A 1 765 ? -7.909 -38.474 -4.445 1.00 63.88 765 LYS A CA 1
ATOM 5940 C C . LYS A 1 765 ? -6.790 -37.609 -5.052 1.00 63.88 765 LYS A C 1
ATOM 5942 O O . LYS A 1 765 ? -5.983 -38.114 -5.826 1.00 63.88 765 LYS A O 1
ATOM 5947 N N . ARG A 1 766 ? -6.724 -36.319 -4.702 1.00 63.12 766 ARG A N 1
ATOM 5948 C CA . ARG A 1 766 ? -5.639 -35.409 -5.093 1.00 63.12 766 ARG A CA 1
ATOM 5949 C C . ARG A 1 766 ? -4.358 -35.685 -4.309 1.00 63.12 766 ARG A C 1
ATOM 5951 O O . ARG A 1 766 ? -3.292 -35.682 -4.906 1.00 63.12 766 ARG A O 1
ATOM 5958 N N . ARG A 1 767 ? -4.442 -35.943 -2.999 1.00 61.41 767 ARG A N 1
ATOM 5959 C CA . ARG A 1 767 ? -3.287 -36.340 -2.177 1.00 61.41 767 ARG A CA 1
ATOM 5960 C C . ARG A 1 767 ? -2.685 -37.653 -2.675 1.00 61.41 767 ARG A C 1
ATOM 5962 O O . ARG A 1 767 ? -1.470 -37.749 -2.760 1.00 61.41 767 ARG A O 1
ATOM 5969 N N . ASP A 1 768 ? -3.528 -38.617 -3.028 1.00 65.06 768 ASP A N 1
ATOM 5970 C CA . ASP A 1 768 ? -3.087 -39.917 -3.532 1.00 65.06 768 ASP A CA 1
ATOM 5971 C C . ASP A 1 768 ? -2.368 -39.734 -4.893 1.00 65.06 768 ASP A C 1
ATOM 5973 O O . ASP A 1 768 ? -1.202 -40.088 -5.004 1.00 65.06 768 ASP A O 1
ATOM 5977 N N . LYS A 1 769 ? -2.953 -38.979 -5.844 1.00 68.94 769 LYS A N 1
ATOM 5978 C CA . LYS A 1 769 ? -2.264 -38.544 -7.086 1.00 68.94 769 LYS A CA 1
ATOM 5979 C C . LYS A 1 769 ? -0.934 -37.806 -6.857 1.00 68.94 769 LYS A C 1
ATOM 5981 O O . LYS A 1 769 ? -0.040 -37.883 -7.693 1.00 68.94 769 LYS A O 1
ATOM 5986 N N . VAL A 1 770 ? -0.826 -37.013 -5.789 1.00 68.06 770 VAL A N 1
ATOM 5987 C CA . VAL A 1 770 ? 0.404 -36.277 -5.447 1.00 68.06 770 VAL A CA 1
ATOM 5988 C C . VAL A 1 770 ? 1.474 -37.216 -4.885 1.00 68.06 770 VAL A C 1
ATOM 5990 O O . VAL A 1 770 ? 2.649 -36.952 -5.104 1.00 68.06 770 VAL A O 1
ATOM 5993 N N . ALA A 1 771 ? 1.094 -38.317 -4.229 1.00 68.44 771 ALA A N 1
ATOM 5994 C CA . ALA A 1 771 ? 2.031 -39.378 -3.868 1.00 68.44 771 ALA A CA 1
ATOM 5995 C C . ALA A 1 771 ? 2.523 -40.124 -5.121 1.00 68.44 771 ALA A C 1
ATOM 5997 O O . ALA A 1 771 ? 3.732 -40.214 -5.313 1.00 68.44 771 ALA A O 1
ATOM 5998 N N . ASP A 1 772 ? 1.611 -40.530 -6.017 1.00 75.88 772 ASP A N 1
ATOM 5999 C CA . ASP A 1 772 ? 1.957 -41.183 -7.293 1.00 75.88 772 ASP A CA 1
ATOM 6000 C C . ASP A 1 772 ? 2.940 -40.324 -8.125 1.00 75.88 772 ASP A C 1
ATOM 6002 O O . ASP A 1 772 ? 3.897 -40.823 -8.717 1.00 75.88 772 ASP A O 1
ATOM 6006 N N . ALA A 1 773 ? 2.719 -39.003 -8.160 1.00 70.56 773 ALA A N 1
ATOM 6007 C CA . ALA A 1 773 ? 3.583 -38.054 -8.862 1.00 70.56 773 ALA A CA 1
ATOM 6008 C C . ALA A 1 773 ? 4.926 -37.804 -8.151 1.00 70.56 773 ALA A C 1
ATOM 6010 O O . ALA A 1 773 ? 5.919 -37.528 -8.821 1.00 70.56 773 ALA A O 1
ATOM 6011 N N . LEU A 1 774 ? 4.974 -37.896 -6.817 1.00 72.44 774 LEU A N 1
ATOM 6012 C CA . LEU A 1 774 ? 6.217 -37.776 -6.055 1.00 72.44 774 LEU A CA 1
ATOM 6013 C C . LEU A 1 774 ? 7.122 -38.987 -6.317 1.00 72.44 774 LEU A C 1
ATOM 6015 O O . LEU A 1 774 ? 8.271 -38.796 -6.693 1.00 72.44 774 LEU A O 1
ATOM 6019 N N . GLU A 1 775 ? 6.578 -40.204 -6.234 1.00 80.50 775 GLU A N 1
ATOM 6020 C CA . GLU A 1 775 ? 7.292 -41.456 -6.533 1.00 80.50 775 GLU A CA 1
ATOM 6021 C C . GLU A 1 775 ? 7.818 -41.469 -7.984 1.00 80.50 775 GLU A C 1
ATOM 6023 O O . GL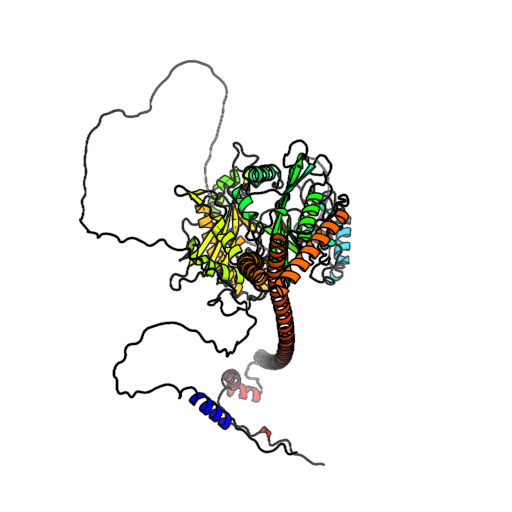U A 1 775 ? 8.971 -41.820 -8.242 1.00 80.50 775 GLU A O 1
ATOM 6028 N N . ALA A 1 776 ? 7.018 -40.977 -8.940 1.00 78.62 776 ALA A N 1
ATOM 6029 C CA . ALA A 1 776 ? 7.447 -40.813 -10.329 1.00 78.62 776 ALA A CA 1
ATOM 6030 C C . ALA A 1 776 ? 8.575 -39.775 -10.514 1.00 78.62 776 ALA A C 1
ATOM 6032 O O . ALA A 1 776 ? 9.425 -39.953 -11.388 1.00 78.62 776 ALA A O 1
ATOM 6033 N N . HIS A 1 777 ? 8.606 -38.701 -9.717 1.00 73.19 777 HIS A N 1
ATOM 6034 C CA . HIS A 1 777 ? 9.684 -37.708 -9.757 1.00 73.19 777 HIS A CA 1
ATOM 6035 C C . HIS A 1 777 ? 10.946 -38.163 -9.009 1.00 73.19 777 HIS A C 1
ATOM 6037 O O . HIS A 1 777 ? 12.046 -37.873 -9.471 1.00 73.19 777 HIS A O 1
ATOM 6043 N N . GLU A 1 778 ? 10.820 -38.920 -7.919 1.00 75.56 778 GLU A N 1
ATOM 6044 C CA . GLU A 1 778 ? 11.953 -39.547 -7.224 1.00 75.56 778 GLU A CA 1
ATOM 6045 C C . GLU A 1 778 ? 12.667 -40.542 -8.158 1.00 75.56 778 GLU A C 1
ATOM 6047 O O . GLU A 1 778 ? 13.876 -40.431 -8.363 1.00 75.56 778 GLU A O 1
ATOM 6052 N N . ALA A 1 779 ? 11.919 -41.395 -8.870 1.00 80.38 779 ALA A N 1
ATOM 6053 C CA . ALA A 1 779 ? 12.475 -42.279 -9.901 1.00 80.38 779 ALA A CA 1
ATOM 6054 C C . ALA A 1 779 ? 13.111 -41.524 -11.093 1.00 80.38 779 ALA A C 1
ATOM 6056 O O . ALA A 1 779 ? 14.070 -42.004 -11.703 1.00 80.38 779 ALA A O 1
ATOM 6057 N N . GLN A 1 780 ? 12.608 -40.332 -11.442 1.00 79.69 780 GLN A N 1
ATOM 6058 C CA . GLN A 1 780 ? 13.239 -39.468 -12.451 1.00 79.69 780 GLN A CA 1
ATOM 6059 C C . GLN A 1 780 ? 14.546 -38.842 -11.952 1.00 79.69 780 GLN A C 1
ATOM 6061 O O . GLN A 1 780 ? 15.468 -38.691 -12.753 1.00 79.69 780 GLN A O 1
ATOM 6066 N N . LEU A 1 781 ? 14.639 -38.493 -10.665 1.00 79.38 781 LEU A N 1
ATOM 6067 C CA . LEU A 1 781 ? 15.856 -37.955 -10.057 1.00 79.38 781 LEU A CA 1
ATOM 6068 C C . LEU A 1 781 ? 16.958 -39.017 -9.995 1.00 79.38 781 LEU A C 1
ATOM 6070 O O . LEU A 1 781 ? 18.049 -38.747 -10.488 1.00 79.38 781 LEU A O 1
ATOM 6074 N N . GLU A 1 782 ? 16.669 -40.237 -9.529 1.00 81.56 782 GLU A N 1
ATOM 6075 C CA . GLU A 1 782 ? 17.640 -41.349 -9.551 1.00 81.56 782 GLU A CA 1
ATOM 6076 C C . GLU A 1 782 ? 18.169 -41.621 -10.975 1.00 81.56 782 GLU A C 1
ATOM 6078 O O . GLU A 1 782 ? 19.372 -41.784 -11.197 1.00 81.56 782 GLU A O 1
ATOM 6083 N N . ALA A 1 783 ? 17.280 -41.597 -11.976 1.00 82.25 783 ALA A N 1
ATOM 6084 C CA . ALA A 1 783 ? 17.653 -41.757 -13.381 1.00 82.25 783 ALA A CA 1
ATOM 6085 C C . ALA A 1 783 ? 18.470 -40.574 -13.948 1.00 82.25 783 ALA A C 1
ATOM 6087 O O . ALA A 1 783 ? 19.205 -40.757 -14.923 1.00 82.25 783 ALA A O 1
ATOM 6088 N N . LEU A 1 784 ? 18.355 -39.372 -13.371 1.00 79.12 784 LEU A N 1
ATOM 6089 C CA . LEU A 1 784 ? 19.164 -38.208 -13.744 1.00 79.12 784 LEU A CA 1
ATOM 6090 C C . LEU A 1 784 ? 20.536 -38.228 -13.058 1.00 79.12 784 LEU A C 1
ATOM 6092 O O . LEU A 1 784 ? 21.538 -37.935 -13.707 1.00 79.12 784 LEU A O 1
ATOM 6096 N N . GLU A 1 785 ? 20.596 -38.611 -11.780 1.00 81.38 785 GLU A N 1
ATOM 6097 C CA . GLU A 1 785 ? 21.846 -38.766 -11.029 1.00 81.38 785 GLU A CA 1
ATOM 6098 C C . GLU A 1 785 ? 22.749 -39.826 -11.669 1.00 81.38 785 GLU A C 1
ATOM 6100 O O . GLU A 1 785 ? 23.936 -39.571 -11.876 1.00 81.38 785 GLU A O 1
ATOM 6105 N N . LEU A 1 786 ? 22.187 -40.965 -12.094 1.00 84.19 786 LEU A N 1
ATOM 6106 C CA . LEU A 1 786 ? 22.925 -41.988 -12.846 1.00 84.19 786 LEU A CA 1
ATOM 6107 C C . LEU A 1 786 ? 23.558 -41.430 -14.132 1.00 84.19 786 LEU A C 1
ATOM 6109 O O . LEU A 1 786 ? 24.734 -41.684 -14.391 1.00 84.19 786 LEU A O 1
ATOM 6113 N N . ARG A 1 787 ? 22.820 -40.618 -14.904 1.00 83.44 787 ARG A N 1
ATOM 6114 C CA . ARG A 1 787 ? 23.350 -39.967 -16.118 1.00 83.44 787 ARG A CA 1
ATOM 6115 C C . ARG A 1 787 ? 24.424 -38.930 -15.806 1.00 83.44 787 ARG A C 1
ATOM 6117 O O . ARG A 1 787 ? 25.396 -38.837 -16.544 1.00 83.44 787 ARG A O 1
ATOM 6124 N N . LEU A 1 788 ? 24.276 -38.168 -14.721 1.00 80.44 788 LEU A N 1
ATOM 6125 C CA . LEU A 1 788 ? 25.283 -37.194 -14.294 1.00 80.44 788 LEU A CA 1
ATOM 6126 C C . LEU A 1 788 ? 26.584 -37.877 -13.853 1.00 80.44 788 LEU A C 1
ATOM 6128 O O . LEU A 1 788 ? 27.657 -37.367 -14.162 1.00 80.44 788 LEU A O 1
ATOM 6132 N N . VAL A 1 789 ? 26.513 -39.035 -13.189 1.00 85.00 789 VAL A N 1
ATOM 6133 C CA . VAL A 1 789 ? 27.698 -39.846 -12.854 1.00 85.00 789 VAL A CA 1
ATOM 6134 C C . VAL A 1 789 ? 28.361 -40.409 -14.117 1.00 85.00 789 VAL A C 1
ATOM 6136 O O . VAL A 1 789 ? 29.589 -40.408 -14.217 1.00 85.00 789 VAL A O 1
ATOM 6139 N N . GLU A 1 790 ? 27.573 -40.848 -15.100 1.00 82.50 790 GLU A N 1
ATOM 6140 C CA . GLU A 1 790 ? 28.082 -41.347 -16.384 1.00 82.50 790 GLU A CA 1
ATOM 6141 C C . GLU A 1 790 ? 28.772 -40.230 -17.196 1.00 82.50 790 GLU A C 1
ATOM 6143 O O . GLU A 1 790 ? 29.931 -40.382 -17.584 1.00 82.50 790 GLU A O 1
ATOM 6148 N N . GLU A 1 791 ? 28.144 -39.056 -17.330 1.00 75.50 791 GLU A N 1
ATOM 6149 C CA . GLU A 1 791 ? 28.723 -37.885 -18.009 1.00 75.50 791 GLU A CA 1
ATOM 6150 C C . GLU A 1 791 ? 29.958 -37.325 -17.271 1.00 75.50 791 GLU A C 1
ATOM 6152 O O . GLU A 1 791 ? 30.939 -36.916 -17.900 1.00 75.50 791 GLU A O 1
ATOM 6157 N N . GLN A 1 792 ? 29.964 -37.326 -15.930 1.00 74.25 792 GLN A N 1
ATOM 6158 C CA . GLN A 1 792 ? 31.150 -36.961 -15.145 1.00 74.25 792 GLN A CA 1
ATOM 6159 C C . GLN A 1 792 ? 32.319 -37.903 -15.435 1.00 74.25 792 GLN A C 1
ATOM 6161 O O . GLN A 1 792 ? 33.436 -37.433 -15.655 1.00 74.25 792 GLN A O 1
ATOM 6166 N N . LYS A 1 793 ? 32.067 -39.214 -15.501 1.00 79.00 793 LYS A N 1
ATOM 6167 C CA . LYS A 1 793 ? 33.095 -40.204 -15.823 1.00 79.00 793 LYS A CA 1
ATOM 6168 C C . LYS A 1 793 ? 33.643 -40.012 -17.243 1.00 79.00 793 LYS A C 1
ATOM 6170 O O . LYS A 1 793 ? 34.859 -40.026 -17.423 1.00 79.00 793 LYS A O 1
ATOM 6175 N N . GLU A 1 794 ? 32.787 -39.770 -18.238 1.00 76.94 794 GLU A N 1
ATOM 6176 C CA . GLU A 1 794 ? 33.241 -39.445 -19.600 1.00 76.94 794 GLU A CA 1
ATOM 6177 C C . GLU A 1 794 ? 34.138 -38.197 -19.616 1.00 76.94 794 GLU A C 1
ATOM 6179 O O . GLU A 1 794 ? 35.216 -38.209 -20.221 1.00 76.94 794 GLU A O 1
ATOM 6184 N N . ARG A 1 795 ? 33.750 -37.138 -18.890 1.00 74.75 795 ARG A N 1
ATOM 6185 C CA . ARG A 1 795 ? 34.547 -35.909 -18.741 1.00 74.75 795 ARG A CA 1
ATOM 6186 C C . ARG A 1 795 ? 35.894 -36.166 -18.058 1.00 74.75 795 ARG A C 1
ATOM 6188 O O . ARG A 1 795 ? 36.904 -35.629 -18.516 1.00 74.75 795 ARG A O 1
ATOM 6195 N N . GLU A 1 796 ? 35.952 -36.997 -17.017 1.00 72.62 796 GLU A N 1
ATOM 6196 C CA . GLU A 1 796 ? 37.218 -37.389 -16.381 1.00 72.62 796 GLU A CA 1
ATOM 6197 C C . GLU A 1 796 ? 38.131 -38.163 -17.342 1.00 72.62 796 GLU A C 1
ATOM 6199 O O . GLU A 1 796 ? 39.326 -37.864 -17.429 1.00 72.62 796 GLU A O 1
ATOM 6204 N N . GLU A 1 797 ? 37.589 -39.101 -18.126 1.00 73.94 797 GLU A N 1
ATOM 6205 C CA . GLU A 1 797 ? 38.366 -39.835 -19.129 1.00 73.94 797 GLU A CA 1
ATOM 6206 C C . GLU A 1 797 ? 38.835 -38.935 -20.294 1.00 73.94 797 GLU A C 1
ATOM 6208 O O . GLU A 1 797 ? 39.886 -39.193 -20.889 1.00 73.94 797 GLU A O 1
ATOM 6213 N N . VAL A 1 798 ? 38.095 -37.880 -20.655 1.00 73.25 798 VAL A N 1
ATOM 6214 C CA . VAL A 1 798 ? 38.549 -36.860 -21.624 1.00 73.25 798 VAL A CA 1
ATOM 6215 C C . VAL A 1 798 ? 39.700 -36.035 -21.041 1.00 73.25 798 VAL A C 1
ATOM 6217 O O . VAL A 1 798 ? 40.765 -35.960 -21.653 1.00 73.25 798 VAL A O 1
ATOM 6220 N N . VAL A 1 799 ? 39.549 -35.502 -19.824 1.00 73.12 799 VAL A N 1
ATOM 6221 C CA . VAL A 1 799 ? 40.595 -34.712 -19.144 1.00 73.12 799 VAL A CA 1
ATOM 6222 C C . VAL A 1 799 ? 41.861 -35.542 -18.881 1.00 73.12 799 VAL A C 1
ATOM 6224 O O . VAL A 1 799 ? 42.976 -35.018 -18.941 1.00 73.12 799 VAL A O 1
ATOM 6227 N N . ALA A 1 800 ? 41.733 -36.848 -18.630 1.00 72.69 800 ALA A N 1
ATOM 6228 C CA . ALA A 1 800 ? 42.875 -37.758 -18.553 1.00 72.69 800 ALA A CA 1
ATOM 6229 C C . ALA A 1 800 ? 43.637 -37.836 -19.891 1.00 72.69 800 ALA A C 1
ATOM 6231 O O . ALA A 1 800 ? 44.859 -37.672 -19.910 1.00 72.69 800 ALA A O 1
ATOM 6232 N N . ARG A 1 801 ? 42.917 -38.002 -21.011 1.00 68.75 801 ARG A N 1
ATOM 6233 C CA . ARG A 1 801 ? 43.492 -38.056 -22.368 1.00 68.75 801 ARG A CA 1
ATOM 6234 C C . ARG A 1 801 ? 44.165 -36.739 -22.776 1.00 68.75 801 ARG A C 1
ATOM 6236 O O . ARG A 1 801 ? 45.263 -36.772 -23.329 1.00 68.75 801 ARG A O 1
ATOM 6243 N N . GLU A 1 802 ? 43.585 -35.585 -22.443 1.00 67.31 802 GLU A N 1
ATOM 6244 C CA . GLU A 1 802 ? 44.212 -34.272 -22.685 1.00 67.31 802 GLU A CA 1
ATOM 6245 C C . GLU A 1 802 ? 45.528 -34.088 -21.909 1.00 67.31 802 GLU A C 1
ATOM 6247 O O . GLU A 1 802 ? 46.499 -33.537 -22.440 1.00 67.31 802 GLU A O 1
ATOM 6252 N N . ARG A 1 803 ? 45.602 -34.586 -20.666 1.00 66.94 803 ARG A N 1
ATOM 6253 C CA . ARG A 1 803 ? 46.824 -34.538 -19.842 1.00 66.94 803 ARG A CA 1
ATOM 6254 C C . ARG A 1 803 ? 47.937 -35.431 -20.388 1.00 66.94 803 ARG A C 1
ATOM 6256 O O . ARG A 1 803 ? 49.102 -35.057 -20.283 1.00 66.94 803 ARG A O 1
ATOM 6263 N N . GLU A 1 804 ? 47.615 -36.588 -20.963 1.00 69.00 804 GLU A N 1
ATOM 6264 C CA . GLU A 1 804 ? 48.614 -37.414 -21.655 1.00 69.00 804 GLU A CA 1
ATOM 6265 C C . GLU A 1 804 ? 49.091 -36.755 -22.952 1.00 69.00 804 GLU A C 1
ATOM 6267 O O . GLU A 1 804 ? 50.297 -36.653 -23.175 1.00 69.00 804 GLU A O 1
ATOM 6272 N N . LEU A 1 805 ? 48.169 -36.221 -23.760 1.00 63.41 805 LEU A N 1
ATOM 6273 C CA . LEU A 1 805 ? 48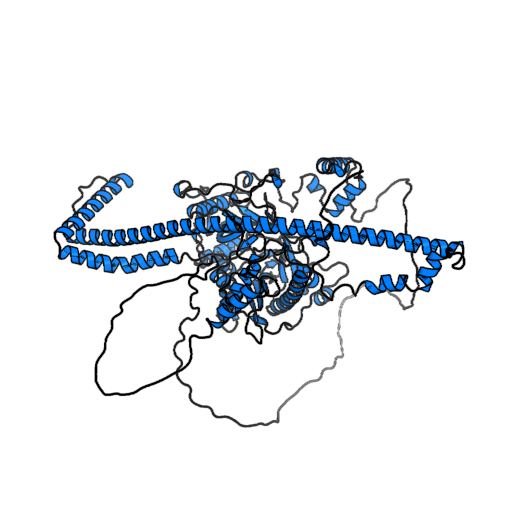.509 -35.514 -24.996 1.00 63.41 805 LEU A CA 1
ATOM 6274 C C . LEU A 1 805 ? 49.417 -34.298 -24.730 1.00 63.41 805 LEU A C 1
ATOM 6276 O O . LEU A 1 805 ? 50.389 -34.085 -25.453 1.00 63.41 805 LEU A O 1
ATOM 6280 N N . SER A 1 806 ? 49.147 -33.551 -23.654 1.00 58.44 806 SER A N 1
ATOM 6281 C CA . SER A 1 806 ? 49.967 -32.412 -23.216 1.00 58.44 806 SER A CA 1
ATOM 6282 C C . SER A 1 806 ? 51.406 -32.825 -22.888 1.00 58.44 806 SER A C 1
ATOM 6284 O O . SER A 1 806 ? 52.338 -32.199 -23.388 1.00 58.44 806 SER A O 1
ATOM 6286 N N . LYS A 1 807 ? 51.608 -33.917 -22.132 1.00 68.06 807 LYS A N 1
ATOM 6287 C CA . LYS A 1 807 ? 52.953 -34.436 -21.809 1.00 68.06 807 LYS A CA 1
ATOM 6288 C C . LYS A 1 807 ? 53.741 -34.815 -23.063 1.00 68.06 807 LYS A C 1
ATOM 6290 O O . LYS A 1 807 ? 54.916 -34.483 -23.163 1.00 68.06 807 LYS A O 1
ATOM 6295 N N . VAL A 1 808 ? 53.095 -35.473 -24.029 1.00 67.81 808 VAL A N 1
ATOM 6296 C CA . VAL A 1 808 ? 53.735 -35.855 -25.302 1.00 67.81 808 VAL A CA 1
ATOM 6297 C C . VAL A 1 808 ? 54.159 -34.614 -26.099 1.00 67.81 808 VAL A C 1
ATOM 6299 O O . VAL A 1 808 ? 55.237 -34.600 -26.689 1.00 67.81 808 VAL A O 1
ATOM 6302 N N . VAL A 1 809 ? 53.355 -33.545 -26.089 1.00 66.50 809 VAL A N 1
ATOM 6303 C CA . VAL A 1 809 ? 53.726 -32.267 -26.721 1.00 66.50 809 VAL A CA 1
ATOM 6304 C C . VAL A 1 809 ? 54.896 -31.597 -25.988 1.00 66.50 809 VAL A C 1
ATOM 6306 O O . VAL A 1 809 ? 55.836 -31.155 -26.649 1.00 66.50 809 VAL A O 1
ATOM 6309 N N . GLU A 1 810 ? 54.891 -31.561 -24.652 1.00 61.00 810 GLU A N 1
ATOM 6310 C CA . GLU A 1 810 ? 56.010 -31.030 -23.856 1.00 61.00 810 GLU A CA 1
ATOM 6311 C C . GLU A 1 810 ? 57.315 -31.806 -24.098 1.00 61.00 810 GLU A C 1
ATOM 6313 O O . GLU A 1 810 ? 58.367 -31.192 -24.269 1.00 61.00 810 GLU A O 1
ATOM 6318 N N . GLU A 1 811 ? 57.258 -33.137 -24.183 1.00 65.00 811 GLU A N 1
ATOM 6319 C CA . GLU A 1 811 ? 58.418 -33.997 -24.446 1.00 65.00 811 GLU A CA 1
ATOM 6320 C C . GLU A 1 811 ? 58.997 -33.773 -25.855 1.00 65.00 811 GLU A C 1
ATOM 6322 O O . GLU A 1 811 ? 60.209 -33.600 -26.009 1.00 65.00 811 GLU A O 1
ATOM 6327 N N . ILE A 1 812 ? 58.145 -33.661 -26.883 1.00 63.22 812 ILE A N 1
ATOM 6328 C CA . ILE A 1 812 ? 58.568 -33.316 -28.254 1.00 63.22 812 ILE A CA 1
ATOM 6329 C C . ILE A 1 812 ? 59.230 -31.928 -28.298 1.00 63.22 812 ILE A C 1
ATOM 6331 O O . ILE A 1 812 ? 60.258 -31.754 -28.962 1.00 63.22 812 ILE A O 1
ATOM 6335 N N . VAL A 1 813 ? 58.678 -30.942 -27.582 1.00 64.31 813 VAL A N 1
ATOM 6336 C CA . VAL A 1 813 ? 59.251 -29.589 -27.485 1.00 64.31 813 VAL A CA 1
ATOM 6337 C C . VAL A 1 813 ? 60.589 -29.607 -26.737 1.00 64.31 813 VAL A C 1
ATOM 6339 O O . VAL A 1 813 ? 61.546 -28.983 -27.196 1.00 64.31 813 VAL A O 1
ATOM 6342 N N . LEU A 1 814 ? 60.703 -30.363 -25.641 1.00 59.03 814 LEU A N 1
ATOM 6343 C CA . LEU A 1 814 ? 61.949 -30.533 -24.889 1.00 59.03 814 LEU A CA 1
ATOM 6344 C C . LEU A 1 814 ? 63.058 -31.161 -25.741 1.00 59.03 814 LEU A C 1
ATOM 6346 O O . LEU A 1 814 ? 64.172 -30.636 -25.749 1.00 59.03 814 LEU A O 1
ATOM 6350 N N . ILE A 1 815 ? 62.767 -32.228 -26.490 1.00 62.81 815 ILE A N 1
ATOM 6351 C CA . ILE A 1 815 ? 63.743 -32.874 -27.384 1.00 62.81 815 ILE A CA 1
ATOM 6352 C C . ILE A 1 815 ? 64.160 -31.912 -28.509 1.00 62.81 815 ILE A C 1
ATOM 6354 O O . ILE A 1 815 ? 65.355 -31.745 -28.774 1.00 62.81 815 ILE A O 1
ATOM 6358 N N . GLY A 1 816 ? 63.194 -31.212 -29.117 1.00 58.47 816 GLY A N 1
ATOM 6359 C CA . GLY A 1 816 ? 63.449 -30.197 -30.143 1.00 58.47 816 GLY A CA 1
ATOM 6360 C C . GLY A 1 816 ? 64.335 -29.041 -29.661 1.00 58.47 816 GLY A C 1
ATOM 6361 O O . GLY A 1 816 ? 65.162 -28.553 -30.430 1.00 58.47 816 GLY A O 1
ATOM 6362 N N . LEU A 1 817 ? 64.209 -28.641 -28.390 1.00 56.06 817 LEU A N 1
ATOM 6363 C CA . LEU A 1 817 ? 65.023 -27.595 -27.758 1.00 56.06 817 LEU A CA 1
ATOM 6364 C C . LEU A 1 817 ? 66.443 -28.047 -27.375 1.00 56.06 817 LEU A C 1
ATOM 6366 O O . LEU A 1 817 ? 67.341 -27.208 -27.366 1.00 56.06 817 LEU A O 1
ATOM 6370 N N . HIS A 1 818 ? 66.659 -29.328 -27.049 1.00 55.78 818 HIS A N 1
ATOM 6371 C CA . HIS A 1 818 ? 67.943 -29.804 -26.507 1.00 55.78 818 HIS A CA 1
ATOM 6372 C C . HIS A 1 818 ? 68.900 -30.409 -27.547 1.00 55.78 818 HIS A C 1
ATOM 6374 O O . HIS A 1 818 ? 70.104 -30.191 -27.429 1.00 55.78 818 HIS A O 1
ATOM 6380 N N . GLY A 1 819 ? 68.399 -31.142 -28.550 1.00 58.47 819 GLY A N 1
ATOM 6381 C CA . GLY A 1 819 ? 69.228 -31.741 -29.617 1.00 58.47 819 GLY A CA 1
ATOM 6382 C C . GLY A 1 819 ? 68.982 -31.161 -31.016 1.00 58.47 819 GLY A C 1
ATOM 6383 O O . GLY A 1 819 ? 69.765 -31.373 -31.941 1.00 58.47 819 GLY A O 1
ATOM 6384 N N . GLY A 1 820 ? 67.887 -30.415 -31.192 1.00 59.59 820 GLY A N 1
ATOM 6385 C CA . GLY A 1 820 ? 67.364 -30.073 -32.512 1.00 59.59 820 GLY A CA 1
ATOM 6386 C C . GLY A 1 820 ? 66.691 -31.272 -33.195 1.00 59.59 820 GLY A C 1
ATOM 6387 O O . GLY A 1 820 ? 67.022 -32.435 -32.972 1.00 59.59 820 GLY A O 1
ATOM 6388 N N . PHE A 1 821 ? 65.728 -30.998 -34.076 1.00 57.81 821 PHE A N 1
ATOM 6389 C CA . PHE A 1 821 ? 64.831 -32.018 -34.648 1.00 57.81 821 PHE A CA 1
ATOM 6390 C C . PHE A 1 821 ? 65.509 -33.115 -35.507 1.00 57.81 821 PHE A C 1
ATOM 6392 O O . PHE A 1 821 ? 64.842 -34.057 -35.933 1.00 57.81 821 PHE A O 1
ATOM 6399 N N . GLY A 1 822 ? 66.823 -33.036 -35.751 1.00 58.22 822 GLY A N 1
ATOM 6400 C CA . GLY A 1 822 ? 67.593 -34.081 -36.433 1.00 58.22 822 GLY A CA 1
ATOM 6401 C C . GLY A 1 822 ? 67.839 -35.341 -35.589 1.00 58.22 822 GLY A C 1
ATOM 6402 O O . GLY A 1 822 ? 67.926 -36.436 -36.152 1.00 58.22 822 GLY A O 1
ATOM 6403 N N . GLU A 1 823 ? 67.898 -35.221 -34.258 1.00 56.41 823 GLU A N 1
ATOM 6404 C CA . GLU A 1 823 ? 68.265 -36.328 -33.352 1.00 56.41 823 GLU A CA 1
ATOM 6405 C C . GLU A 1 823 ? 67.073 -37.160 -32.840 1.00 56.41 823 GLU A C 1
ATOM 6407 O O . GLU A 1 823 ? 67.260 -38.121 -32.098 1.00 56.41 823 GLU A O 1
ATOM 6412 N N . LEU A 1 824 ? 65.845 -36.859 -33.281 1.00 58.47 824 LEU A N 1
ATOM 6413 C CA . LEU A 1 824 ? 64.655 -37.658 -32.955 1.00 58.47 824 LEU A CA 1
ATOM 6414 C C . LEU A 1 824 ? 64.843 -39.151 -33.316 1.00 58.47 824 LEU A C 1
ATOM 6416 O O . LEU A 1 824 ? 65.363 -39.441 -34.399 1.00 58.47 824 LEU A O 1
ATOM 6420 N N . PRO A 1 825 ? 64.380 -40.111 -32.492 1.00 64.62 825 PRO A N 1
ATOM 6421 C CA . PRO A 1 825 ? 64.381 -41.527 -32.858 1.00 64.62 825 PRO A CA 1
ATOM 6422 C C . PRO A 1 825 ? 63.563 -41.801 -34.129 1.00 64.62 825 PRO A C 1
ATOM 6424 O O . PRO A 1 825 ? 62.590 -41.101 -34.423 1.00 64.62 825 PRO A O 1
ATOM 6427 N N . ASP A 1 826 ? 63.927 -42.842 -34.880 1.00 58.41 826 ASP A N 1
ATOM 6428 C CA . ASP A 1 826 ? 63.351 -43.087 -36.212 1.00 58.41 826 ASP A CA 1
ATOM 6429 C C . ASP A 1 826 ? 61.845 -43.403 -36.203 1.00 58.41 826 ASP A C 1
ATOM 6431 O O . ASP A 1 826 ? 61.167 -43.163 -37.200 1.00 58.41 826 ASP A O 1
ATOM 6435 N N . GLU A 1 827 ? 61.286 -43.880 -35.088 1.00 59.19 827 GLU A N 1
ATOM 6436 C CA . GLU A 1 827 ? 59.833 -44.035 -34.920 1.00 59.19 827 GLU A CA 1
ATOM 6437 C C . GLU A 1 827 ? 59.121 -42.674 -34.864 1.00 59.19 827 GLU A C 1
ATOM 6439 O O . GLU A 1 827 ? 58.169 -42.436 -35.609 1.00 59.19 827 GLU A O 1
ATOM 6444 N N . TRP A 1 828 ? 59.644 -41.725 -34.085 1.00 58.78 828 TRP A N 1
ATOM 6445 C CA . TRP A 1 828 ? 59.115 -40.359 -34.017 1.00 58.78 828 TRP A CA 1
ATOM 6446 C C . TRP A 1 828 ? 59.269 -39.611 -35.345 1.00 58.78 828 TRP A C 1
ATOM 6448 O O . TRP A 1 828 ? 58.343 -38.919 -35.775 1.00 58.78 828 TRP A O 1
ATOM 6458 N N . LYS A 1 829 ? 60.388 -39.817 -36.055 1.00 59.34 829 LYS A N 1
ATOM 6459 C CA . LYS A 1 829 ? 60.569 -39.313 -37.428 1.00 59.34 829 LYS A CA 1
ATOM 6460 C C . LYS A 1 829 ? 59.512 -39.863 -38.390 1.00 59.34 829 LYS A C 1
ATOM 6462 O O . LYS A 1 829 ? 59.021 -39.101 -39.220 1.00 59.34 829 LYS A O 1
ATOM 6467 N N . ARG A 1 830 ? 59.111 -41.138 -38.272 1.00 58.06 830 ARG A N 1
ATOM 6468 C CA . ARG A 1 830 ? 58.026 -41.724 -39.087 1.00 58.06 830 ARG A CA 1
ATOM 6469 C C . ARG A 1 830 ? 56.671 -41.090 -38.773 1.00 58.06 830 ARG A C 1
ATOM 6471 O O . ARG A 1 830 ? 56.003 -40.669 -39.710 1.00 58.06 830 ARG A O 1
ATOM 6478 N N . HIS A 1 831 ? 56.284 -40.958 -37.503 1.00 55.00 831 HIS A N 1
ATOM 6479 C CA . HIS A 1 831 ? 54.986 -40.364 -37.137 1.00 55.00 831 HIS A CA 1
ATOM 6480 C C . HIS A 1 831 ? 54.861 -38.883 -37.545 1.00 55.00 831 HIS A C 1
ATOM 6482 O O . HIS A 1 831 ? 53.786 -38.446 -37.965 1.00 55.00 831 HIS A O 1
ATOM 6488 N N . LEU A 1 832 ? 55.964 -38.123 -37.497 1.00 55.38 832 LEU A N 1
ATOM 6489 C CA . LEU A 1 832 ? 56.037 -36.763 -38.045 1.00 55.38 832 LEU A CA 1
ATOM 6490 C C . LEU A 1 832 ? 55.952 -36.753 -39.582 1.00 55.38 832 LEU A C 1
ATOM 6492 O O . LEU A 1 832 ? 55.129 -36.032 -40.144 1.00 55.38 832 LEU A O 1
ATOM 6496 N N . ALA A 1 833 ? 56.755 -37.571 -40.273 1.00 54.00 833 ALA A N 1
ATOM 6497 C CA . ALA A 1 833 ? 56.808 -37.596 -41.738 1.00 54.00 833 ALA A CA 1
ATOM 6498 C C . ALA A 1 833 ? 55.541 -38.169 -42.403 1.00 54.00 833 ALA A C 1
ATOM 6500 O O . ALA A 1 833 ? 55.200 -37.773 -43.515 1.00 54.00 833 ALA A O 1
ATOM 6501 N N . ALA A 1 834 ? 54.818 -39.069 -41.730 1.00 52.59 834 ALA A N 1
ATOM 6502 C CA . ALA A 1 834 ? 53.562 -39.646 -42.213 1.00 52.59 834 ALA A CA 1
ATOM 6503 C C . ALA A 1 834 ? 52.355 -38.689 -42.101 1.00 52.59 834 ALA A C 1
ATOM 6505 O O . ALA A 1 834 ? 51.251 -39.045 -42.514 1.00 52.59 834 ALA A O 1
ATOM 6506 N N . GLY A 1 835 ? 52.530 -37.498 -41.507 1.00 49.50 835 GLY A N 1
ATOM 6507 C CA . GLY A 1 835 ? 51.434 -36.565 -41.217 1.00 49.50 835 GLY A CA 1
ATOM 6508 C C . GLY A 1 835 ? 50.429 -37.105 -40.191 1.00 49.50 835 GLY A C 1
ATOM 6509 O O . GLY A 1 835 ? 49.322 -36.584 -40.061 1.00 49.50 835 GLY A O 1
ATOM 6510 N N . GLU A 1 836 ? 50.789 -38.162 -39.463 1.00 52.41 836 GLU A N 1
ATOM 6511 C CA . GLU A 1 836 ? 49.862 -38.948 -38.647 1.00 52.41 836 GLU A CA 1
ATOM 6512 C C . GLU A 1 836 ? 49.404 -38.190 -37.394 1.00 52.41 836 GLU A C 1
ATOM 6514 O O . GLU A 1 836 ? 48.260 -38.330 -36.965 1.00 52.41 836 GLU A O 1
ATOM 6519 N N . LEU A 1 837 ? 50.251 -37.289 -36.885 1.00 46.28 837 LEU A N 1
ATOM 6520 C CA . LEU A 1 837 ? 49.890 -36.331 -35.840 1.00 46.28 837 LEU A CA 1
ATOM 6521 C C . LEU A 1 837 ? 48.749 -35.403 -36.304 1.00 46.28 837 LEU A C 1
ATOM 6523 O O . LEU A 1 837 ? 47.726 -35.290 -35.634 1.00 46.28 837 LEU A O 1
ATOM 6527 N N . ALA A 1 838 ? 48.877 -34.812 -37.498 1.00 42.75 838 ALA A N 1
ATOM 6528 C CA . ALA A 1 838 ? 47.829 -33.985 -38.101 1.00 42.75 838 ALA A CA 1
ATOM 6529 C C . ALA A 1 838 ? 46.569 -34.802 -38.431 1.00 42.75 838 ALA A C 1
ATOM 6531 O O . ALA A 1 838 ? 45.459 -34.283 -38.351 1.00 42.75 838 ALA A O 1
ATOM 6532 N N . ARG A 1 839 ? 46.721 -36.097 -38.739 1.00 44.94 839 ARG A N 1
ATOM 6533 C CA . ARG A 1 839 ? 45.597 -37.016 -38.946 1.00 44.94 839 ARG A CA 1
ATOM 6534 C C . ARG A 1 839 ? 44.824 -37.276 -37.649 1.00 44.94 839 ARG A C 1
ATOM 6536 O O . ARG A 1 839 ? 43.603 -37.226 -37.693 1.00 44.94 839 ARG A O 1
ATOM 6543 N N . ARG A 1 840 ? 45.507 -37.455 -36.508 1.00 47.03 840 ARG A N 1
ATOM 6544 C CA . ARG A 1 840 ? 44.872 -37.575 -35.178 1.00 47.03 840 ARG A CA 1
ATOM 6545 C C . ARG A 1 840 ? 44.142 -36.297 -34.753 1.00 47.03 840 ARG A C 1
ATOM 6547 O O . ARG A 1 840 ? 43.038 -36.394 -34.228 1.00 47.03 840 ARG A O 1
ATOM 6554 N N . PHE A 1 841 ? 44.706 -35.116 -35.025 1.00 45.16 841 PHE A N 1
ATOM 6555 C CA . PHE A 1 841 ? 43.998 -33.846 -34.806 1.00 45.16 841 PHE A CA 1
ATOM 6556 C C . PHE A 1 841 ? 42.807 -33.662 -35.769 1.00 45.16 841 PHE A C 1
ATOM 6558 O O . PHE A 1 841 ? 41.761 -33.167 -35.364 1.00 45.16 841 PHE A O 1
ATOM 6565 N N . GLY A 1 842 ? 42.931 -34.102 -37.026 1.00 41.94 842 GLY A N 1
ATOM 6566 C CA . GLY A 1 842 ? 41.891 -33.969 -38.055 1.00 41.94 842 GLY A CA 1
ATOM 6567 C C . GLY A 1 842 ? 40.730 -34.971 -37.976 1.00 41.94 842 GLY A C 1
ATOM 6568 O O . GLY A 1 842 ? 39.730 -34.780 -38.661 1.00 41.94 842 GLY A O 1
ATOM 6569 N N . THR A 1 843 ? 40.824 -36.033 -37.168 1.00 41.19 843 THR A N 1
ATOM 6570 C CA . THR A 1 843 ? 39.734 -37.017 -36.986 1.00 41.19 843 THR A CA 1
ATOM 6571 C C . THR A 1 843 ? 38.717 -36.650 -35.902 1.00 41.19 843 THR A C 1
ATOM 6573 O O . THR A 1 843 ? 37.706 -37.337 -35.783 1.00 41.19 843 THR A O 1
ATOM 6576 N N . ALA A 1 844 ? 38.937 -35.570 -35.145 1.00 43.78 844 ALA A N 1
ATOM 6577 C CA . ALA A 1 844 ? 38.059 -35.152 -34.044 1.00 43.78 844 ALA A CA 1
ATOM 6578 C C . ALA A 1 844 ? 36.618 -34.792 -34.473 1.00 43.78 844 ALA A C 1
ATOM 6580 O O . ALA A 1 844 ? 35.717 -34.797 -33.642 1.00 43.78 844 ALA A O 1
ATOM 6581 N N . GLU A 1 845 ? 36.387 -34.520 -35.761 1.00 36.94 845 GLU A N 1
ATOM 6582 C CA . GLU A 1 845 ? 35.087 -34.097 -36.311 1.00 36.94 845 GLU A CA 1
ATOM 6583 C C . GLU A 1 845 ? 34.473 -35.140 -37.274 1.00 36.94 845 GLU A C 1
ATOM 6585 O O . GLU A 1 845 ? 33.588 -34.821 -38.068 1.00 36.94 845 GLU A O 1
ATOM 6590 N N . ARG A 1 846 ? 34.962 -36.397 -37.281 1.00 35.28 846 ARG A N 1
ATOM 6591 C CA . ARG A 1 846 ? 34.535 -37.387 -38.294 1.00 35.28 846 ARG A CA 1
ATOM 6592 C C . ARG A 1 846 ? 34.469 -38.854 -37.853 1.00 35.28 846 ARG A C 1
ATOM 6594 O O . ARG A 1 846 ? 34.856 -39.744 -38.606 1.00 35.28 846 ARG A O 1
ATOM 6601 N N . VAL A 1 847 ? 33.931 -39.099 -36.657 1.00 36.88 847 VAL A N 1
ATOM 6602 C CA . VAL A 1 847 ? 33.521 -40.443 -36.184 1.00 36.88 847 VAL A CA 1
ATOM 6603 C C . VAL A 1 847 ? 32.076 -40.417 -35.652 1.00 36.88 847 VAL A C 1
ATOM 6605 O O . VAL A 1 847 ? 31.764 -40.975 -34.607 1.00 36.88 847 VAL A O 1
ATOM 6608 N N . LEU A 1 848 ? 31.183 -39.727 -36.368 1.00 39.94 848 LEU A N 1
ATOM 6609 C CA . LEU A 1 848 ? 29.731 -39.779 -36.170 1.00 39.94 848 LEU A CA 1
ATOM 6610 C C . LEU A 1 848 ? 29.065 -39.825 -37.554 1.00 39.94 848 LEU A C 1
ATOM 6612 O O . LEU A 1 848 ? 29.154 -38.847 -38.298 1.00 39.94 848 LEU A O 1
ATOM 6616 N N . ARG A 1 849 ? 28.401 -40.957 -37.846 1.00 32.31 849 ARG A N 1
ATOM 6617 C CA . ARG A 1 849 ? 28.038 -41.505 -39.176 1.00 32.31 849 ARG A CA 1
ATOM 6618 C C . ARG A 1 849 ? 29.220 -42.126 -39.941 1.00 32.31 849 ARG A C 1
ATOM 6620 O O . ARG A 1 849 ? 30.302 -41.545 -39.968 1.00 32.31 849 ARG A O 1
ATOM 6627 N N . ASP A 1 850 ? 29.082 -43.294 -40.572 1.00 30.70 850 ASP A N 1
ATOM 6628 C CA . ASP A 1 850 ? 27.859 -44.069 -40.889 1.00 30.70 850 ASP A CA 1
ATOM 6629 C C . ASP A 1 850 ? 27.667 -45.350 -40.027 1.00 30.70 850 ASP A C 1
ATOM 6631 O O . ASP A 1 850 ? 28.419 -45.584 -39.080 1.00 30.70 850 ASP A O 1
ATOM 6635 N N . ASP A 1 851 ? 26.607 -46.115 -40.321 1.00 36.44 851 ASP A N 1
ATOM 6636 C CA . ASP A 1 851 ? 26.066 -47.251 -39.550 1.00 36.44 851 ASP A CA 1
ATOM 6637 C C . ASP A 1 851 ? 26.739 -48.632 -39.830 1.00 36.44 851 ASP A C 1
ATOM 6639 O O . ASP A 1 851 ? 27.758 -48.719 -40.512 1.00 36.44 851 ASP A O 1
ATOM 6643 N N . ASP A 1 852 ? 26.119 -49.706 -39.308 1.00 35.12 852 ASP A N 1
ATOM 6644 C CA . ASP A 1 852 ? 26.397 -51.150 -39.487 1.00 35.12 852 ASP A CA 1
ATOM 6645 C C . ASP A 1 852 ? 27.688 -51.747 -38.865 1.00 35.12 852 ASP A C 1
ATOM 6647 O O . ASP A 1 852 ? 28.762 -51.699 -39.458 1.00 35.12 852 ASP A O 1
ATOM 6651 N N . ASP A 1 853 ? 27.557 -52.445 -37.714 1.00 33.84 853 ASP A N 1
ATOM 6652 C CA . ASP A 1 853 ? 27.583 -53.934 -37.683 1.00 33.84 853 ASP A CA 1
ATOM 6653 C C . ASP A 1 853 ? 27.209 -54.534 -36.288 1.00 33.84 853 ASP A C 1
ATOM 6655 O O . ASP A 1 853 ? 28.022 -54.611 -35.359 1.00 33.84 853 ASP A O 1
ATOM 6659 N N . GLU A 1 854 ? 25.972 -55.024 -36.116 1.00 37.56 854 GLU A N 1
ATOM 6660 C CA . GLU A 1 854 ? 25.440 -55.590 -34.852 1.00 37.56 854 GLU A CA 1
ATOM 6661 C C . GLU A 1 854 ? 25.917 -57.044 -34.564 1.00 37.56 854 GLU A C 1
ATOM 6663 O O . GLU A 1 854 ? 25.115 -57.919 -34.231 1.00 37.56 854 GLU A O 1
ATOM 6668 N N . ASN A 1 855 ? 27.216 -57.363 -34.707 1.00 39.91 855 ASN A N 1
ATOM 6669 C CA . ASN A 1 855 ? 27.675 -58.772 -34.673 1.00 39.91 855 ASN A CA 1
ATOM 6670 C C . ASN A 1 855 ? 28.926 -59.142 -33.852 1.00 39.91 855 ASN A C 1
ATOM 6672 O O . ASN A 1 855 ? 29.141 -60.333 -33.602 1.00 39.91 855 ASN A O 1
ATOM 6676 N N . VAL A 1 856 ? 29.756 -58.202 -33.389 1.00 38.56 856 VAL A N 1
ATOM 6677 C CA . VAL A 1 856 ? 31.072 -58.569 -32.809 1.00 38.56 856 VAL A CA 1
ATOM 6678 C C . VAL A 1 856 ? 30.981 -59.141 -31.380 1.00 38.56 856 VAL A C 1
ATOM 6680 O O . VAL A 1 856 ? 31.652 -60.125 -31.058 1.00 38.56 856 VAL A O 1
ATOM 6683 N N . LEU A 1 857 ? 30.109 -58.601 -30.520 1.00 33.41 857 LEU A N 1
ATOM 6684 C CA . LEU A 1 857 ? 30.066 -58.943 -29.083 1.00 33.41 857 LEU A CA 1
ATOM 6685 C C . LEU A 1 857 ? 29.519 -60.348 -28.743 1.00 33.41 857 LEU A C 1
ATOM 6687 O O . LEU A 1 857 ? 29.556 -60.755 -27.584 1.00 33.41 857 LEU A O 1
ATOM 6691 N N . LYS A 1 858 ? 29.069 -61.141 -29.726 1.00 37.38 858 LYS A N 1
ATOM 6692 C CA . LYS A 1 858 ? 28.577 -62.522 -29.516 1.00 37.38 858 LYS A CA 1
ATOM 6693 C C . LYS A 1 858 ? 29.644 -63.622 -29.644 1.00 37.38 858 LYS A C 1
ATOM 6695 O O . LYS A 1 858 ? 29.288 -64.798 -29.620 1.00 37.38 858 LYS A O 1
ATOM 6700 N N . ARG A 1 859 ? 30.937 -63.288 -29.793 1.00 37.00 859 ARG A N 1
ATOM 6701 C CA . ARG A 1 859 ? 31.995 -64.280 -30.110 1.00 37.00 859 ARG A CA 1
ATOM 6702 C C . ARG A 1 859 ? 33.144 -64.463 -29.111 1.00 37.00 859 ARG A C 1
ATOM 6704 O O . ARG A 1 859 ? 33.986 -65.316 -29.367 1.00 37.00 859 ARG A O 1
ATOM 6711 N N . MET A 1 860 ? 33.181 -63.761 -27.974 1.00 33.66 860 MET A N 1
ATOM 6712 C CA . MET A 1 860 ? 34.261 -63.925 -26.971 1.00 33.66 860 MET A CA 1
ATOM 6713 C C . MET A 1 860 ? 33.766 -64.217 -25.541 1.00 33.66 860 MET A C 1
ATOM 6715 O O . MET A 1 860 ? 34.385 -63.811 -24.565 1.00 33.66 860 MET A O 1
ATOM 6719 N N . ALA A 1 861 ? 32.664 -64.966 -25.417 1.00 40.44 861 ALA A N 1
ATOM 6720 C CA . ALA A 1 861 ? 32.124 -65.438 -24.136 1.00 40.44 861 ALA A CA 1
ATOM 6721 C C . ALA A 1 861 ? 31.717 -66.929 -24.188 1.00 40.44 861 ALA A C 1
ATOM 6723 O O . ALA A 1 861 ? 30.584 -67.294 -23.880 1.00 40.44 861 ALA A O 1
ATOM 6724 N N . ALA A 1 862 ? 32.646 -67.801 -24.597 1.00 32.09 862 ALA A N 1
ATOM 6725 C CA . ALA A 1 862 ? 32.508 -69.257 -24.507 1.00 32.09 862 ALA A CA 1
ATOM 6726 C C . ALA A 1 862 ? 33.864 -69.900 -24.149 1.00 32.09 862 ALA A C 1
ATOM 6728 O O . ALA A 1 862 ? 34.853 -69.703 -24.849 1.00 32.09 862 ALA A O 1
ATOM 6729 N N . ALA A 1 863 ? 33.895 -70.618 -23.024 1.00 34.28 863 ALA A N 1
ATOM 6730 C CA . ALA A 1 863 ? 35.065 -71.277 -22.418 1.00 34.28 863 ALA A CA 1
ATOM 6731 C C . ALA A 1 863 ? 35.283 -72.701 -23.023 1.00 34.28 863 ALA A C 1
ATOM 6733 O O . ALA A 1 863 ? 34.649 -72.984 -24.044 1.00 34.28 863 ALA A O 1
ATOM 6734 N N . PRO A 1 864 ? 36.039 -73.660 -22.423 1.00 53.09 864 PRO A N 1
ATOM 6735 C CA . PRO A 1 864 ? 36.953 -73.628 -21.262 1.00 53.09 864 PRO A CA 1
ATOM 6736 C C . PRO A 1 864 ? 38.304 -74.373 -21.509 1.00 53.09 864 PRO A C 1
ATOM 6738 O O . PRO A 1 864 ? 38.652 -74.665 -22.648 1.00 53.09 864 PRO A O 1
ATOM 6741 N N . TYR A 1 865 ? 39.007 -74.744 -20.421 1.00 30.80 865 TYR A N 1
ATOM 6742 C CA . TYR A 1 865 ? 40.286 -75.490 -20.344 1.00 30.80 865 TYR A CA 1
ATOM 6743 C C . TYR A 1 865 ? 41.540 -74.700 -20.791 1.00 30.80 865 TYR A C 1
ATOM 6745 O O . TYR A 1 865 ? 41.457 -73.807 -21.623 1.00 30.80 865 TYR A O 1
ATOM 6753 N N . GLY A 1 866 ? 42.742 -74.961 -20.263 1.00 34.12 866 GLY A N 1
ATOM 6754 C CA . GLY A 1 866 ? 43.113 -75.868 -19.166 1.00 34.12 866 GLY A CA 1
ATOM 6755 C C . GLY A 1 866 ? 44.497 -76.490 -19.384 1.00 34.12 866 GLY A C 1
ATOM 6756 O O . GLY A 1 866 ? 44.626 -77.384 -20.218 1.00 34.12 866 GLY A O 1
ATOM 6757 N N . GLY A 1 867 ? 45.499 -76.030 -18.630 1.00 34.44 867 GLY A N 1
ATOM 6758 C CA . GLY A 1 867 ? 46.905 -76.447 -18.721 1.00 34.44 867 GLY A CA 1
ATOM 6759 C C . GLY A 1 867 ? 47.808 -75.479 -17.973 1.00 34.44 867 GLY A C 1
ATOM 6760 O O . GLY A 1 867 ? 47.882 -74.322 -18.436 1.00 34.44 867 GLY A O 1
#

InterPro domains:
  IPR000182 GNAT domain [PS51186] (268-445)
  IPR000903 Glycylpeptide N-tetradecanoyltransferase [PTHR11377] (188-654)
  IPR010754 Optic atrophy 3-like [PF07047] (665-784)
  IPR016181 Acyl-CoA N-acyltransferase [SSF55729] (220-404)
  IPR016181 Acyl-CoA N-acyltransferase [SSF55729] (405-655)
  IPR022676 Glycylpeptide N-tetradecanoyltransferase, N-terminal [PF01233] (245-403)
  IPR022677 Glycylpeptide N-tetradecanoyltransferase, C-terminal [PF02799] (418-652)
  IPR022678 Glycylpeptide N-tetradecanoyltransferase, conserved site [PS00975] (353-361)
  IPR022678 Glycylpeptide N-tetradecanoyltransferase, conserved site [PS00976] (617-623)

Organism: NCBI:txid5288

Radius of gyration: 41.32 Å; chains: 1; bounding box: 126×146×88 Å